Protein AF-0000000081141918 (afdb_homodimer)

Solvent-accessible surface area (backbone atoms only — not comparable to full-atom values): 59759 Å² total; per-residue (Å²): 108,83,45,79,62,62,85,77,57,73,53,46,80,46,79,45,83,46,80,61,79,83,54,56,50,58,55,48,48,56,48,43,66,62,44,47,75,68,52,72,77,63,75,73,81,81,75,82,79,74,88,78,70,80,65,90,67,73,68,79,80,66,26,31,27,37,34,27,78,41,62,68,35,50,30,47,49,44,28,39,53,57,58,69,49,47,57,41,33,30,19,14,63,61,48,66,61,84,89,44,75,39,48,14,46,56,47,10,43,55,50,18,61,67,70,68,29,84,34,58,25,52,34,66,68,61,53,40,66,41,83,70,46,49,32,34,40,38,40,53,55,38,58,51,34,56,62,59,50,48,50,30,43,77,52,55,27,19,38,40,32,40,66,45,60,34,80,41,44,69,56,38,48,52,48,54,50,51,22,57,74,64,20,29,25,62,43,59,52,62,46,43,56,46,30,63,44,46,53,53,52,55,50,62,57,49,54,52,72,68,62,90,69,82,74,72,72,83,68,79,82,68,83,74,73,77,84,71,71,72,67,78,70,67,71,62,61,75,71,72,79,63,76,26,47,54,67,41,33,34,39,37,36,35,38,38,32,56,87,80,46,54,89,35,60,60,41,20,52,86,43,44,23,12,26,53,55,69,48,33,40,55,55,48,45,58,52,45,52,55,50,50,42,45,60,59,55,70,50,49,87,70,75,57,36,86,86,77,40,78,80,76,83,68,55,66,74,72,67,52,60,76,45,72,43,33,44,49,36,22,31,25,55,71,49,100,42,37,15,36,40,29,40,36,38,34,42,27,31,58,49,68,78,30,47,39,34,76,80,73,58,83,72,82,70,88,63,71,85,77,54,98,79,64,77,76,76,68,81,74,68,72,62,64,57,45,37,66,78,73,74,18,106,58,85,94,67,86,77,67,53,81,75,66,66,42,34,43,34,42,38,38,21,26,36,60,20,47,46,66,23,31,33,34,42,29,15,44,15,20,37,38,35,36,37,54,48,50,68,64,41,39,38,33,38,38,37,36,26,40,84,72,36,47,67,51,34,37,36,35,41,33,37,71,74,69,92,68,72,46,70,89,70,46,79,60,52,50,80,66,42,55,51,46,38,42,42,51,33,52,52,54,43,37,30,64,73,48,30,60,27,59,70,61,83,49,71,86,49,58,64,41,40,34,50,75,50,86,80,61,36,71,58,58,55,51,45,36,38,40,52,48,40,50,41,33,46,53,52,64,44,53,119,108,83,46,81,62,63,84,75,57,73,50,47,78,46,81,45,82,46,79,61,78,82,54,57,50,59,56,48,48,55,48,42,66,64,44,48,75,69,55,72,75,65,73,72,84,78,77,82,78,73,87,78,68,82,64,89,66,73,70,77,79,67,27,30,28,39,34,26,76,40,63,68,38,49,30,47,49,44,29,39,52,56,58,68,48,47,55,42,34,29,19,14,63,61,48,67,61,85,88,44,73,40,49,14,46,54,46,11,45,53,50,19,61,66,69,68,28,84,32,61,25,52,36,67,68,59,52,40,66,42,84,72,45,47,32,34,38,39,38,54,56,41,58,50,33,57,62,58,51,48,50,29,43,77,52,56,27,19,38,40,30,40,66,45,63,35,79,40,44,69,54,38,49,52,50,54,50,51,22,58,76,64,19,30,25,61,42,58,52,62,46,42,57,46,30,63,45,45,53,55,51,55,50,61,55,49,55,54,73,68,61,92,69,82,73,72,72,82,67,78,82,69,83,74,72,77,82,71,70,72,67,79,70,66,71,62,60,74,70,72,79,63,77,26,47,56,66,42,34,35,39,35,36,34,40,37,32,56,87,80,47,55,88,35,62,58,41,20,53,84,42,46,24,12,27,53,56,69,48,34,39,55,56,48,46,56,52,45,53,55,51,49,42,47,60,59,53,70,52,50,85,69,74,50,41,86,86,78,38,77,80,75,84,69,54,67,74,72,67,51,60,76,44,74,43,34,44,49,36,20,31,22,55,71,49,98,43,37,16,37,40,28,38,36,36,34,41,26,31,59,50,67,77,32,55,31,32,68,81,68,55,75,71,84,70,87,64,71,84,76,55,96,80,60,79,76,75,68,81,75,63,68,58,58,56,37,63,66,82,90,75,82,83,61,90,92,68,82,81,80,79,83,73,68,67,43,32,43,34,42,37,37,21,26,36,60,19,46,48,66,22,31,34,34,42,29,14,44,16,20,36,38,36,38,36,53,48,50,69,64,40,39,38,34,36,37,37,36,26,41,85,70,35,47,67,51,32,36,38,34,42,33,38,70,75,67,92,67,71,45,68,90,72,47,79,60,52,50,80,68,40,55,52,46,38,42,42,49,34,51,52,53,44,38,31,64,74,48,29,60,28,58,70,60,84,49,71,87,50,57,64,41,39,35,50,73,49,86,79,61,35,71,58,58,54,52,45,35,37,41,52,46,39,49,40,33,47,53,54,65,44,54,120

InterPro domains:
  IPR000683 Gfo/Idh/MocA-like oxidoreductase, N-terminal [PF01408] (62-190)
  IPR036291 NAD(P)-binding domain superfamily [SSF51735] (59-203)
  IPR050984 Gfo/Idh/MocA domain-containing protein [PTHR22604] (50-540)

Nearest PDB structures (foldseek):
  2o48-assembly1_X  TM=8.961E-01  e=2.934E-25  Macaca fascicularis
  5yaq-assembly1_D  TM=7.756E-01  e=8.238E-17  Paracoccus laeviglucosivorans
  6a3j-assembly1_D  TM=7.265E-01  e=1.240E-17  Pseudarthrobacter phenanthrenivorans Sphe3
  6a3f-assembly1_B-2  TM=7.099E-01  e=6.183E-17  Pseudarthrobacter phenanthrenivorans Sphe3
  4fb5-assembly1_A  TM=7.452E-01  e=1.712E-14  Rhizobium etli CFN 42

Structure (mmCIF, N/CA/C/O backbone):
data_AF-0000000081141918-model_v1
#
loop_
_entity.id
_entity.type
_entity.pdbx_description
1 polymer 'D-xylose 1-dehydrogenase (NADP(+), D-xylono-1,5-lactone-forming)'
#
loop_
_atom_site.group_PDB
_atom_site.id
_atom_site.type_symbol
_atom_site.label_atom_id
_atom_site.label_alt_id
_atom_site.label_comp_id
_atom_site.label_asym_id
_atom_site.label_entity_id
_atom_site.label_seq_id
_atom_site.pdbx_PDB_ins_code
_atom_site.Cartn_x
_atom_site.Cartn_y
_atom_site.Cartn_z
_atom_site.occupancy
_atom_site.B_iso_or_equiv
_atom_site.auth_seq_id
_atom_site.auth_comp_id
_atom_site.auth_asym_id
_atom_site.auth_atom_id
_atom_site.pdbx_PDB_model_num
ATOM 1 N N . MET A 1 1 ? -14.523 -15.062 -9.781 1 29.41 1 MET A N 1
ATOM 2 C CA . MET A 1 1 ? -14.461 -13.789 -10.5 1 29.41 1 MET A CA 1
ATOM 3 C C . MET A 1 1 ? -15.234 -13.883 -11.82 1 29.41 1 MET A C 1
ATOM 5 O O . MET A 1 1 ? -14.953 -14.742 -12.648 1 29.41 1 MET A O 1
ATOM 9 N N . ARG A 1 2 ? -16.422 -13.727 -11.805 1 32.44 2 ARG A N 1
ATOM 10 C CA . ARG A 1 2 ? -17.188 -13.828 -13.055 1 32.44 2 ARG A CA 1
ATOM 11 C C . ARG A 1 2 ? -16.516 -13.023 -14.164 1 32.44 2 ARG A C 1
ATOM 13 O O . ARG A 1 2 ? -16.203 -11.844 -13.977 1 32.44 2 ARG A O 1
A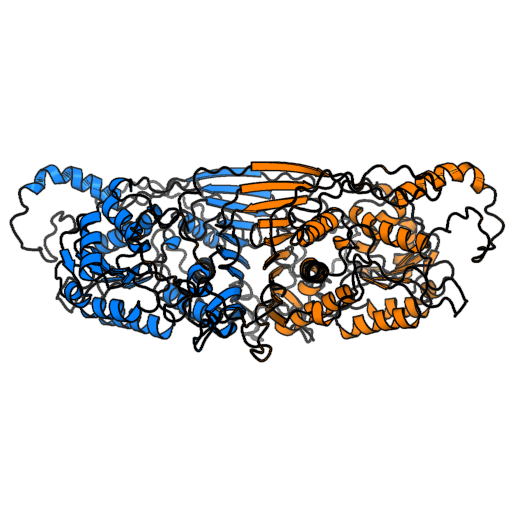TOM 20 N N . HIS A 1 3 ? -15.867 -13.672 -15.148 1 36.22 3 HIS A N 1
ATOM 21 C CA . HIS A 1 3 ? -15.195 -13.297 -16.391 1 36.22 3 HIS A CA 1
ATOM 22 C C . HIS A 1 3 ? -16.047 -12.305 -17.188 1 36.22 3 HIS A C 1
ATOM 24 O O . HIS A 1 3 ? -15.547 -11.688 -18.141 1 36.22 3 HIS A O 1
ATOM 30 N N . ASP A 1 4 ? -17.266 -12.422 -17.188 1 35 4 ASP A N 1
ATOM 31 C CA . ASP A 1 4 ? -18.031 -11.773 -18.25 1 35 4 ASP A CA 1
ATOM 32 C C . ASP A 1 4 ? -17.703 -10.289 -18.328 1 35 4 ASP A C 1
ATOM 34 O O . ASP A 1 4 ? -17.953 -9.641 -19.344 1 35 4 ASP A O 1
ATOM 38 N N . ILE A 1 5 ? -17.438 -9.664 -17.188 1 36.75 5 ILE A N 1
ATOM 39 C CA . ILE A 1 5 ? -17.703 -8.227 -17.188 1 36.75 5 ILE A CA 1
ATOM 40 C C . ILE A 1 5 ? -16.453 -7.469 -17.609 1 36.75 5 ILE A C 1
ATOM 42 O O . ILE A 1 5 ? -16.469 -6.246 -17.75 1 36.75 5 ILE A O 1
ATOM 46 N N . VAL A 1 6 ? -15.32 -8.109 -17.672 1 40.38 6 VAL A N 1
ATOM 47 C CA . VAL A 1 6 ? -14.164 -7.227 -17.688 1 40.38 6 VAL A CA 1
ATOM 48 C C . VAL A 1 6 ? -13.953 -6.68 -19.094 1 40.38 6 VAL A C 1
ATOM 50 O O . VAL A 1 6 ? -13.539 -5.531 -19.266 1 40.38 6 VAL A O 1
ATOM 53 N N . GLU A 1 7 ? -14.086 -7.582 -20.188 1 43.84 7 GLU A N 1
ATOM 54 C CA . GLU A 1 7 ? -13.367 -7.148 -21.375 1 43.84 7 GLU A CA 1
ATOM 55 C C . GLU A 1 7 ? -14.008 -5.906 -22 1 43.84 7 GLU A C 1
ATOM 57 O O . GLU A 1 7 ? -13.328 -5.105 -22.641 1 43.84 7 GLU A O 1
ATOM 62 N N . HIS A 1 8 ? -15.422 -5.859 -21.938 1 45.62 8 HIS A N 1
ATOM 63 C CA . HIS A 1 8 ? -15.945 -4.867 -22.859 1 45.62 8 HIS A CA 1
ATOM 64 C C . HIS A 1 8 ? -16.453 -3.629 -22.125 1 45.62 8 HIS A C 1
ATOM 66 O O . HIS A 1 8 ? -17.016 -2.725 -22.75 1 45.62 8 HIS A O 1
ATOM 72 N N . PHE A 1 9 ? -16.312 -3.686 -20.953 1 51.22 9 PHE A N 1
ATOM 73 C CA . PHE A 1 9 ? -16.906 -2.518 -20.312 1 51.22 9 PHE A CA 1
ATOM 74 C C . PHE A 1 9 ? -15.883 -1.405 -20.141 1 51.22 9 PHE A C 1
ATOM 76 O O . PHE A 1 9 ? -14.82 -1.619 -19.547 1 51.22 9 PHE A O 1
ATOM 83 N N . LYS A 1 10 ? -16.094 -0.409 -21 1 70.5 10 LYS A N 1
ATOM 84 C CA . LYS A 1 10 ? -15.305 0.795 -20.766 1 70.5 10 LYS A CA 1
ATOM 85 C C . LYS A 1 10 ? -15.938 1.669 -19.688 1 70.5 10 LYS A C 1
ATOM 87 O O . LYS A 1 10 ? -17.078 2.092 -19.828 1 70.5 10 LYS A O 1
ATOM 92 N N . PRO A 1 11 ? -15.258 1.802 -18.688 1 75.75 11 PRO A N 1
ATOM 93 C CA . PRO A 1 11 ? -15.828 2.656 -17.641 1 75.75 11 PRO A CA 1
ATOM 94 C C . PRO A 1 11 ? -16.109 4.078 -18.125 1 75.75 11 PRO A C 1
ATOM 96 O O . PRO A 1 11 ? -15.391 4.586 -18.984 1 75.75 11 PRO A O 1
ATOM 99 N N . GLU A 1 12 ? -17.25 4.715 -17.641 1 76.31 12 GLU A N 1
ATOM 100 C CA . GLU A 1 12 ? -17.5 6.129 -17.906 1 76.31 12 GLU A CA 1
ATOM 101 C C . GLU A 1 12 ? -16.453 7.008 -17.219 1 76.31 12 GLU A C 1
ATOM 103 O O . GLU A 1 12 ? -16.047 6.738 -16.094 1 76.31 12 GLU A O 1
ATOM 108 N N . LYS A 1 13 ? -15.992 7.934 -18.016 1 77.5 13 LYS A N 1
ATOM 109 C CA . LYS A 1 13 ? -15.023 8.875 -17.469 1 77.5 13 LYS A CA 1
ATOM 110 C C . LYS A 1 13 ? -15.617 10.281 -17.375 1 77.5 13 LYS A C 1
ATOM 112 O O . LYS A 1 13 ? -16.172 10.789 -18.344 1 77.5 13 LYS A O 1
ATOM 117 N N . HIS A 1 14 ? -15.609 10.883 -16.047 1 73.25 14 HIS A N 1
ATOM 118 C CA . HIS A 1 14 ? -16.094 12.234 -15.805 1 73.25 14 HIS A CA 1
ATOM 119 C C . HIS A 1 14 ? -15.008 13.086 -15.141 1 73.25 14 HIS A C 1
ATOM 121 O O . HIS A 1 14 ? -14.164 12.57 -14.406 1 73.25 14 HIS A O 1
ATOM 127 N N . THR A 1 15 ? -14.891 14.352 -15.555 1 75.25 15 THR A N 1
ATOM 128 C CA . THR A 1 15 ? -14.016 15.32 -14.906 1 75.25 15 THR A CA 1
ATOM 129 C C . THR A 1 15 ? -14.812 16.5 -14.375 1 75.25 15 THR A C 1
ATOM 131 O O . THR A 1 15 ? -15.656 17.062 -15.086 1 75.25 15 THR A O 1
ATOM 134 N N . ILE A 1 16 ? -14.656 16.812 -13.086 1 69.31 16 ILE A N 1
ATOM 135 C CA . ILE A 1 16 ? -15.336 17.953 -12.461 1 69.31 16 ILE A CA 1
ATOM 136 C C . ILE A 1 16 ? -14.305 18.891 -11.844 1 69.31 16 ILE A C 1
ATOM 138 O O . ILE A 1 16 ? -13.406 18.438 -11.109 1 69.31 16 ILE A O 1
ATOM 142 N N . VAL A 1 17 ? -14.336 20.094 -12.25 1 68.31 17 VAL A N 1
ATOM 143 C CA . VAL A 1 17 ? -13.547 21.141 -11.609 1 68.31 17 VAL A CA 1
ATOM 144 C C . VAL A 1 17 ? -14.438 21.969 -10.688 1 68.31 17 VAL A C 1
ATOM 146 O O . VAL A 1 17 ? -15.398 22.594 -11.141 1 68.31 17 VAL A O 1
ATOM 149 N N . LEU A 1 18 ? -14.102 21.906 -9.383 1 70 18 LEU A N 1
ATOM 150 C CA . LEU A 1 18 ? -14.93 22.562 -8.375 1 70 18 LEU A CA 1
ATOM 151 C C . LEU A 1 18 ? -14.281 23.844 -7.891 1 70 18 LEU A C 1
ATOM 153 O O . LEU A 1 18 ? -13.047 23.969 -7.871 1 70 18 LEU A O 1
ATOM 157 N N . SER A 1 19 ? -15.055 24.797 -7.641 1 70 19 SER A N 1
ATOM 158 C CA . SER A 1 19 ? -14.562 26.031 -7.027 1 70 19 SER A CA 1
ATOM 159 C C . SER A 1 19 ? -14.562 25.938 -5.508 1 70 19 SER A C 1
ATOM 161 O O . SER A 1 19 ? -15.531 25.453 -4.91 1 70 19 SER A O 1
ATOM 163 N N . PRO A 1 20 ? -13.398 26.344 -4.93 1 73 20 PRO A N 1
ATOM 164 C CA . PRO A 1 20 ? -13.398 26.328 -3.465 1 73 20 PRO A CA 1
ATOM 165 C C . PRO A 1 20 ? -14.367 27.359 -2.871 1 73 20 PRO A C 1
ATOM 167 O O . PRO A 1 20 ? -14.734 28.328 -3.541 1 73 20 PRO A O 1
ATOM 170 N N . PRO A 1 21 ? -14.82 27.047 -1.649 1 66.12 21 PRO A N 1
ATOM 171 C CA . PRO A 1 21 ? -15.609 28.094 -0.985 1 66.12 21 PRO A CA 1
ATOM 172 C C . PRO A 1 21 ? -14.82 29.375 -0.789 1 66.12 21 PRO A C 1
ATOM 174 O O . PRO A 1 21 ? -13.586 29.359 -0.702 1 66.12 21 PRO A O 1
ATOM 177 N N . PRO A 1 22 ? -15.586 30.469 -0.824 1 68.69 22 PRO A N 1
ATOM 178 C CA . PRO A 1 22 ? -14.883 31.734 -0.599 1 68.69 22 PRO A CA 1
ATOM 179 C C . PRO A 1 22 ? -14.164 31.781 0.75 1 68.69 22 PRO A C 1
ATOM 181 O O . PRO A 1 22 ? -14.672 31.25 1.74 1 68.69 22 PRO A O 1
ATOM 184 N N . LEU A 1 23 ? -13.055 32.406 0.725 1 78 23 LEU A N 1
ATOM 185 C CA . LEU A 1 23 ? -12.281 32.562 1.951 1 78 23 LEU A CA 1
ATOM 186 C C . LEU A 1 23 ? -12.836 33.719 2.791 1 78 23 LEU A C 1
ATOM 188 O O . LEU A 1 23 ? -13.273 34.75 2.248 1 78 23 LEU A O 1
ATOM 192 N N . TYR A 1 24 ? -12.859 33.5 4.066 1 76.88 24 TYR A N 1
ATOM 193 C CA . TYR A 1 24 ? -13.258 34.531 5 1 76.88 24 TYR A CA 1
ATOM 194 C C . TYR A 1 24 ? -12.43 35.812 4.797 1 76.88 24 TYR A C 1
ATOM 196 O O . TYR A 1 24 ? -12.961 36.906 4.781 1 76.88 24 TYR A O 1
ATOM 204 N N . MET A 1 25 ? -11.219 35.719 4.523 1 70.75 25 MET A N 1
ATOM 205 C CA . MET A 1 25 ? -10.297 36.844 4.438 1 70.75 25 MET A CA 1
ATOM 206 C C . MET A 1 25 ? -10.586 37.688 3.195 1 70.75 25 MET A C 1
ATOM 208 O O . MET A 1 25 ? -10.273 38.875 3.158 1 70.75 25 MET A O 1
ATOM 212 N N . ASP A 1 26 ? -11.078 36.969 2.211 1 67.12 26 ASP A N 1
ATOM 213 C CA . ASP A 1 26 ? -11.453 37.719 1.013 1 67.12 26 ASP A CA 1
ATOM 214 C C . ASP A 1 26 ? -12.602 38.656 1.297 1 67.12 26 ASP A C 1
ATOM 216 O O . ASP A 1 26 ? -12.633 39.781 0.779 1 67.12 26 ASP A O 1
ATOM 220 N N . SER A 1 27 ? -13.477 38.188 2.127 1 61.81 27 SER A N 1
ATOM 221 C CA . SER A 1 27 ? -14.633 39 2.471 1 61.81 27 SER A CA 1
ATOM 222 C C . SER A 1 27 ? -14.25 40.156 3.385 1 61.81 27 SER A C 1
ATOM 224 O O . SER A 1 27 ? -14.812 41.25 3.283 1 61.81 27 SER A O 1
ATOM 226 N N . ARG A 1 28 ? -13.25 39.875 4.16 1 55.34 28 ARG A N 1
ATOM 227 C CA . ARG A 1 28 ? -12.758 40.906 5.066 1 55.34 28 ARG A CA 1
ATOM 228 C C . ARG A 1 28 ? -12.062 42.031 4.297 1 55.34 28 ARG A C 1
ATOM 230 O O . ARG A 1 28 ? -12.25 43.219 4.605 1 55.34 28 ARG A O 1
ATOM 237 N N . ASN A 1 29 ? -11.32 41.562 3.299 1 54.31 29 ASN A N 1
ATOM 238 C CA . ASN A 1 29 ? -10.562 42.562 2.518 1 54.31 29 ASN A CA 1
ATOM 239 C C . ASN A 1 29 ? -11.484 43.406 1.668 1 54.31 29 ASN A C 1
ATOM 241 O O . ASN A 1 29 ? -11.172 44.594 1.398 1 54.31 29 ASN A O 1
ATOM 245 N N . ASP A 1 30 ? -12.547 42.781 1.285 1 49.66 30 ASP A N 1
ATOM 246 C CA . ASP A 1 30 ? -13.523 43.594 0.554 1 49.66 30 ASP A CA 1
ATOM 247 C C . ASP A 1 30 ? -14.164 44.625 1.459 1 49.66 30 ASP A C 1
ATOM 249 O O . ASP A 1 30 ? -14.398 45.781 1.034 1 49.66 30 ASP A O 1
ATOM 253 N N . ILE A 1 31 ? -14.328 44.312 2.732 1 41.25 31 ILE A N 1
ATOM 254 C CA . ILE A 1 31 ? -14.914 45.25 3.668 1 41.25 31 ILE A CA 1
ATOM 255 C C . ILE A 1 31 ? -13.891 46.312 4.031 1 41.25 31 ILE A C 1
ATOM 257 O O . ILE A 1 31 ? -14.219 47.5 4.09 1 41.25 31 ILE A O 1
ATOM 261 N N . ASP A 1 32 ? -12.617 45.875 4.23 1 41.69 32 ASP A N 1
ATOM 262 C CA . ASP A 1 32 ? -11.586 46.812 4.645 1 41.69 32 ASP A CA 1
ATOM 263 C C . ASP A 1 32 ? -11.258 47.812 3.521 1 41.69 32 ASP A C 1
ATOM 265 O O . ASP A 1 32 ? -10.992 48.969 3.777 1 41.69 32 ASP A O 1
ATOM 269 N N . ARG A 1 33 ? -11.242 47.406 2.221 1 36.5 33 ARG A N 1
ATOM 270 C CA . ARG A 1 33 ? -11.039 48.344 1.119 1 36.5 33 ARG A CA 1
ATOM 271 C C . ARG A 1 33 ? -12.18 49.344 1.038 1 36.5 33 ARG A C 1
ATOM 273 O O . ARG A 1 33 ? -12.008 50.469 0.54 1 36.5 33 ARG A O 1
ATOM 280 N N . ARG A 1 34 ? -13.25 48.688 1.498 1 37.53 34 ARG A N 1
ATOM 281 C CA . ARG A 1 34 ? -14.344 49.656 1.445 1 37.53 34 ARG A CA 1
ATOM 282 C C . ARG A 1 34 ? -14.25 50.656 2.6 1 37.53 34 ARG A C 1
ATOM 284 O O . ARG A 1 34 ? -14.617 51.812 2.451 1 37.53 34 ARG A O 1
ATOM 291 N N . THR A 1 35 ? -13.875 50.062 3.684 1 32.94 35 THR A N 1
ATOM 292 C CA . THR A 1 35 ? -13.875 50.906 4.875 1 32.94 35 THR A CA 1
ATOM 293 C C . THR A 1 35 ? -12.531 51.594 5.047 1 32.94 35 THR A C 1
ATOM 295 O O . THR A 1 35 ? -12.375 52.438 5.926 1 32.94 35 THR A O 1
ATOM 298 N N . PHE A 1 36 ? -11.453 51.094 4.441 1 32.62 36 PHE A N 1
ATOM 299 C CA . PHE A 1 36 ? -10.18 51.781 4.652 1 32.62 36 PHE A CA 1
ATOM 300 C C . PHE A 1 36 ? -10.227 53.188 4.117 1 32.62 36 PHE A C 1
ATOM 302 O O . PHE A 1 36 ? -9.367 54 4.441 1 32.62 36 PHE A O 1
ATOM 309 N N . ASN A 1 37 ? -11 53.469 3.182 1 31.73 37 ASN A N 1
ATOM 310 C CA . ASN A 1 37 ? -10.922 54.875 2.854 1 31.73 37 ASN A CA 1
ATOM 311 C C . ASN A 1 37 ? -11.305 55.75 4.047 1 31.73 37 ASN A C 1
ATOM 313 O O . ASN A 1 37 ? -10.953 56.938 4.094 1 31.73 37 ASN A O 1
ATOM 317 N N . LEU A 1 38 ? -12.297 55.281 4.82 1 29.02 38 LEU A N 1
ATOM 318 C CA . LEU A 1 38 ? -12.734 56.219 5.832 1 29.02 38 LEU A CA 1
ATOM 319 C C . LEU A 1 38 ? -11.805 56.219 7.039 1 29.02 38 LEU A C 1
ATOM 321 O O . LEU A 1 38 ? -11.516 57.281 7.617 1 29.02 38 LEU A O 1
ATOM 325 N N . ARG A 1 39 ? -11.336 54.969 7.602 1 32.28 39 ARG A N 1
ATOM 326 C CA . ARG A 1 39 ? -10.805 54.969 8.961 1 32.28 39 ARG A CA 1
ATOM 327 C C . ARG A 1 39 ? -9.305 55.219 8.969 1 32.28 39 ARG A C 1
ATOM 329 O O . ARG A 1 39 ? -8.664 55.188 10.023 1 32.28 39 ARG A O 1
ATOM 336 N N . ALA A 1 40 ? -8.516 55.375 7.91 1 30.3 40 ALA A N 1
ATOM 337 C CA . ALA A 1 40 ? -7.102 55.688 8.102 1 30.3 40 ALA A CA 1
ATOM 338 C C . ALA A 1 40 ? -6.93 56.906 9.016 1 30.3 40 ALA A C 1
ATOM 340 O O . ALA A 1 40 ? -5.824 57.156 9.492 1 30.3 40 ALA A O 1
ATOM 341 N N . SER A 1 41 ? -7.918 57.781 9.016 1 28.2 41 SER A N 1
ATOM 342 C CA . SER A 1 41 ? -7.688 59.031 9.758 1 28.2 41 SER A CA 1
ATOM 343 C C . SER A 1 41 ? -7.684 58.75 11.266 1 28.2 41 SER A C 1
ATOM 345 O O . SER A 1 41 ? -7.141 59.562 12.031 1 28.2 41 SER A O 1
ATOM 347 N N . LEU A 1 42 ? -8.617 57.844 11.812 1 28.86 42 LEU A N 1
ATOM 348 C CA . LEU A 1 42 ? -8.836 57.844 13.258 1 28.86 42 LEU A CA 1
ATOM 349 C C . LEU A 1 42 ? -7.836 56.969 13.969 1 28.86 42 LEU A C 1
ATOM 351 O O . LEU A 1 42 ? -8.07 56.531 15.102 1 28.86 42 LEU A O 1
ATOM 355 N N . LEU A 1 43 ? -6.695 56.531 13.461 1 31.09 43 LEU A N 1
ATOM 356 C CA . LEU A 1 43 ? -5.711 55.656 14.094 1 31.09 43 LEU A CA 1
ATOM 357 C C . LEU A 1 43 ? -5.293 56.188 15.453 1 31.09 43 LEU A C 1
ATOM 359 O O . LEU A 1 43 ? -4.426 55.625 16.109 1 31.09 43 LEU A O 1
ATOM 363 N N . GLY A 1 44 ? -5.586 57.438 15.812 1 27.47 44 GLY A N 1
ATOM 364 C CA . GLY A 1 44 ? -4.957 57.906 17.031 1 27.47 44 GLY A CA 1
ATOM 365 C C . GLY A 1 44 ? -5.453 57.188 18.266 1 27.47 44 GLY A C 1
ATOM 366 O O . GLY A 1 44 ? -4.738 57.094 19.281 1 27.47 44 GLY A O 1
ATOM 367 N N . LEU A 1 45 ? -6.855 57.094 18.578 1 28.61 45 LEU A N 1
ATOM 368 C CA . LEU A 1 45 ? -7.273 56.938 19.969 1 28.61 45 LEU A CA 1
ATOM 369 C C . LEU A 1 45 ? -7.246 55.438 20.344 1 28.61 45 LEU A C 1
ATOM 371 O O . LEU A 1 45 ? -7.715 54.594 19.594 1 28.61 45 LEU A O 1
ATOM 375 N N . GLY A 1 46 ? -6.379 54.781 21.312 1 30.3 46 GLY A N 1
ATOM 376 C CA . GLY A 1 46 ? -5.891 53.594 22.016 1 30.3 46 GLY A CA 1
ATOM 377 C C . GLY A 1 46 ? -7 52.688 22.516 1 30.3 46 GLY A C 1
ATOM 378 O O . GLY A 1 46 ? -6.738 51.688 23.172 1 30.3 46 GLY A O 1
ATOM 379 N N . ARG A 1 47 ? -8.273 53.094 22.859 1 30.41 47 ARG A N 1
ATOM 380 C CA . ARG A 1 47 ? -9.039 52.281 23.797 1 30.41 47 ARG A CA 1
ATOM 381 C C . ARG A 1 47 ? -9.68 51.094 23.094 1 30.41 47 ARG A C 1
ATOM 383 O O . ARG A 1 47 ? -10.469 51.25 22.156 1 30.41 47 ARG A O 1
ATOM 390 N N . ARG A 1 48 ? -9.016 49.906 23.016 1 34.88 48 ARG A N 1
ATOM 391 C CA . ARG A 1 48 ? -9.609 48.625 22.641 1 34.88 48 ARG A CA 1
ATOM 392 C C . ARG A 1 48 ? -10.945 48.406 23.344 1 34.88 48 ARG A C 1
ATOM 394 O O . ARG A 1 48 ? -11.031 48.438 24.562 1 34.88 48 ARG A O 1
ATOM 401 N N . HIS A 1 49 ? -12.086 48.938 22.812 1 32.03 49 HIS A N 1
ATOM 402 C CA . HIS A 1 49 ? -13.438 48.844 23.359 1 32.03 49 HIS A CA 1
ATOM 403 C C . HIS A 1 49 ? -13.805 47.406 23.703 1 32.03 49 HIS A C 1
ATOM 405 O O . HIS A 1 49 ? -13.5 46.5 22.953 1 32.03 49 HIS A O 1
ATOM 411 N N . ARG A 1 50 ? -14.156 47.094 24.953 1 31.8 50 ARG A N 1
ATOM 412 C CA . ARG A 1 50 ? -14.781 45.969 25.672 1 31.8 50 ARG A CA 1
ATOM 413 C C . ARG A 1 50 ? -16.062 45.531 24.969 1 31.8 50 ARG A C 1
ATOM 415 O O . ARG A 1 50 ? -16.641 46.281 24.188 1 31.8 50 ARG A O 1
ATOM 422 N N . HIS A 1 51 ? -16.891 44.5 25.469 1 33.16 51 HIS A N 1
ATOM 423 C CA . HIS A 1 51 ? -18 43.656 25.062 1 33.16 51 HIS A CA 1
ATOM 424 C C . HIS A 1 51 ? -19.172 44.469 24.562 1 33.16 51 HIS A C 1
ATOM 426 O O . HIS A 1 51 ? -20.047 43.969 23.859 1 33.16 51 HIS A O 1
ATOM 432 N N . GLY A 1 52 ? -19.781 45.469 25.328 1 31.06 52 GLY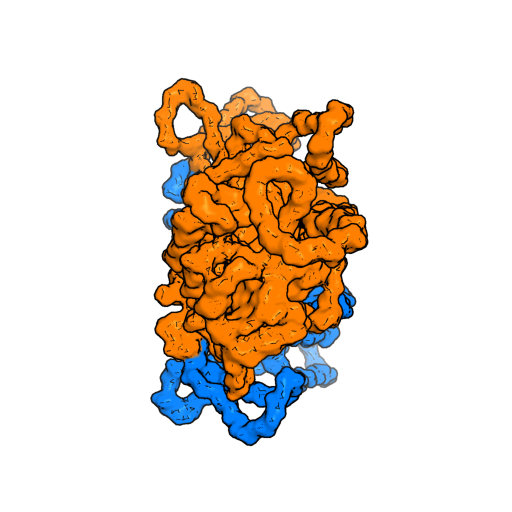 A N 1
ATOM 433 C CA . GLY A 1 52 ? -21.172 45.844 25.219 1 31.06 52 GLY A CA 1
ATOM 434 C C . GLY A 1 52 ? -21.5 46.531 23.906 1 31.06 52 GLY A C 1
ATOM 435 O O . GLY A 1 52 ? -22.656 46.938 23.672 1 31.06 52 GLY A O 1
ATOM 436 N N . ASP A 1 53 ? -20.703 47.438 23.406 1 32.38 53 ASP A N 1
ATOM 437 C CA . ASP A 1 53 ? -21.328 48.344 22.422 1 32.38 53 ASP A CA 1
ATOM 438 C C . ASP A 1 53 ? -21.594 47.625 21.109 1 32.38 53 ASP A C 1
ATOM 440 O O . ASP A 1 53 ? -20.75 46.844 20.625 1 32.38 53 ASP A O 1
ATOM 444 N N . THR A 1 54 ? -22.906 47.375 20.734 1 34.81 54 THR A N 1
ATOM 445 C CA . THR A 1 54 ? -23.578 46.875 19.547 1 34.81 54 THR A CA 1
ATOM 446 C C . THR A 1 54 ? -22.828 47.281 18.281 1 34.81 54 THR A C 1
ATOM 448 O O . THR A 1 54 ? -23.328 47.062 17.172 1 34.81 54 THR A O 1
ATOM 451 N N . ASN A 1 55 ? -22.125 48.469 18.312 1 34.22 55 ASN A N 1
ATOM 452 C CA . ASN A 1 55 ? -21.766 49 17 1 34.22 55 ASN A CA 1
ATOM 453 C C . ASN A 1 55 ? -21 47.938 16.188 1 34.22 55 ASN A C 1
ATOM 455 O O . ASN A 1 55 ? -20.422 47 16.75 1 34.22 55 ASN A O 1
ATOM 459 N N . ASN A 1 56 ? -21.188 47.969 14.789 1 38.47 56 ASN A N 1
ATOM 460 C CA . ASN A 1 56 ? -20.594 47.281 13.648 1 38.47 56 ASN A CA 1
ATOM 461 C C . ASN A 1 56 ? -19.094 47.031 13.844 1 38.47 56 ASN A C 1
ATOM 463 O O . ASN A 1 56 ? -18.281 47.625 13.141 1 38.47 56 ASN A O 1
ATOM 467 N N . ASP A 1 57 ? -18.484 47.031 15 1 40 57 ASP A N 1
ATOM 468 C CA . ASP A 1 57 ? -17.047 47.062 15.25 1 40 57 ASP A CA 1
ATOM 469 C C . ASP A 1 57 ? -16.344 45.906 14.578 1 40 57 ASP A C 1
ATOM 471 O O . ASP A 1 57 ? -16.703 44.75 14.805 1 40 57 ASP A O 1
ATOM 475 N N . ILE A 1 58 ? -15.914 46.156 13.352 1 47 58 ILE A N 1
ATOM 476 C CA . ILE A 1 58 ? -15.016 45.219 12.664 1 47 58 ILE A CA 1
ATOM 477 C C . ILE A 1 58 ? -14.023 44.625 13.664 1 47 58 ILE A C 1
ATOM 479 O O . ILE A 1 58 ? -13.336 45.375 14.375 1 47 58 ILE A O 1
ATOM 483 N N . PRO A 1 59 ? -14.195 43.406 14.039 1 58.16 59 PRO A N 1
ATOM 484 C CA . PRO A 1 59 ? -13.25 42.781 14.961 1 58.16 59 PRO A CA 1
ATOM 485 C C . PRO A 1 59 ? -11.797 43.125 14.641 1 58.16 59 PRO A C 1
ATOM 487 O O . PRO A 1 59 ? -11.453 43.312 13.477 1 58.16 59 PRO A O 1
ATOM 490 N N . ALA A 1 60 ? -10.984 43.688 15.602 1 63.56 60 ALA A N 1
ATOM 491 C CA . ALA A 1 60 ? -9.555 43.969 15.469 1 63.56 60 ALA A CA 1
ATOM 492 C C . ALA A 1 60 ? -8.844 42.781 14.812 1 63.56 60 ALA A C 1
ATOM 494 O O . ALA A 1 60 ? -9.219 41.625 15.016 1 63.56 60 ALA A O 1
ATOM 495 N N . PRO A 1 61 ? -7.961 43.156 13.859 1 81.75 61 PRO A N 1
ATOM 496 C CA . PRO A 1 61 ? -7.207 42.094 13.188 1 81.75 61 PRO A CA 1
ATOM 497 C C . PRO A 1 61 ? -6.418 41.219 14.164 1 81.75 61 PRO A C 1
ATOM 499 O O . PRO A 1 61 ? -5.91 41.719 15.164 1 81.75 61 PRO A O 1
ATOM 502 N N . LEU A 1 62 ? -6.43 39.938 13.984 1 93 62 LEU A N 1
ATOM 503 C CA . LEU A 1 62 ? -5.613 39 14.734 1 93 62 LEU A CA 1
ATOM 504 C C . LEU A 1 62 ? -4.129 39.281 14.547 1 93 62 LEU A C 1
ATOM 506 O O . LEU A 1 62 ? -3.67 39.469 13.414 1 93 62 LEU A O 1
ATOM 510 N N . ARG A 1 63 ? -3.369 39.5 15.648 1 96.56 63 ARG A N 1
ATOM 511 C CA . ARG A 1 63 ? -1.947 39.844 15.578 1 96.56 63 ARG A CA 1
ATOM 512 C C . ARG A 1 63 ? -1.093 38.594 15.719 1 96.56 63 ARG A C 1
ATOM 514 O O . ARG A 1 63 ? -0.951 38.031 16.812 1 96.56 63 ARG A O 1
ATOM 521 N N . TRP A 1 64 ? -0.489 38.125 14.562 1 98.25 64 TRP A N 1
ATOM 522 C CA . TRP A 1 64 ? 0.321 36.906 14.484 1 98.25 64 TRP A CA 1
ATOM 523 C C . TRP A 1 64 ? 1.771 37.219 14.859 1 98.25 64 TRP A C 1
ATOM 525 O O . TRP A 1 64 ? 2.287 38.281 14.57 1 98.25 64 TRP A O 1
ATOM 535 N N . ALA A 1 65 ? 2.451 36.25 15.469 1 98.69 65 ALA A N 1
ATOM 536 C CA . ALA A 1 65 ? 3.902 36.25 15.625 1 98.69 65 ALA A CA 1
ATOM 537 C C . ALA A 1 65 ? 4.484 34.906 15.141 1 98.69 65 ALA A C 1
ATOM 539 O O . ALA A 1 65 ? 3.777 33.906 15.078 1 98.69 65 ALA A O 1
ATOM 540 N N . ILE A 1 66 ? 5.758 34.938 14.742 1 98.31 66 ILE A N 1
ATOM 541 C CA . ILE A 1 66 ? 6.453 33.781 14.203 1 98.31 66 ILE A CA 1
ATOM 542 C C . ILE A 1 66 ? 7.578 33.375 15.141 1 98.31 66 ILE A C 1
ATOM 544 O O . ILE A 1 66 ? 8.406 34.188 15.539 1 98.31 66 ILE A O 1
ATOM 548 N N . LEU A 1 67 ? 7.516 32.156 15.523 1 96.81 67 LEU A N 1
ATOM 549 C CA . LEU A 1 67 ? 8.602 31.594 16.328 1 96.81 67 LEU A CA 1
ATOM 550 C C . LEU A 1 67 ? 9.391 30.562 15.516 1 96.81 67 LEU A C 1
ATOM 552 O O . LEU A 1 67 ? 8.938 29.422 15.336 1 96.81 67 LEU A O 1
ATOM 556 N N . GLY A 1 68 ? 10.594 30.812 15.203 1 92.75 68 GLY A N 1
ATOM 557 C CA . GLY A 1 68 ? 11.398 30.016 14.305 1 92.75 68 GLY A CA 1
ATOM 558 C C . GLY A 1 68 ? 11.406 30.531 12.875 1 92.75 68 GLY A C 1
ATOM 559 O O . GLY A 1 68 ? 10.367 30.562 12.219 1 92.75 68 GLY A O 1
ATOM 560 N N . ALA A 1 69 ? 12.602 30.906 12.391 1 91.5 69 ALA A N 1
ATOM 561 C CA . ALA A 1 69 ? 12.727 31.547 11.086 1 91.5 69 ALA A CA 1
ATOM 562 C C . ALA A 1 69 ? 13.289 30.594 10.047 1 91.5 69 ALA A C 1
ATOM 564 O O . ALA A 1 69 ? 14.273 30.891 9.367 1 91.5 69 ALA A O 1
ATOM 565 N N . GLY A 1 70 ? 12.547 29.438 9.914 1 89.19 70 GLY A N 1
ATOM 566 C CA . GLY A 1 70 ? 12.992 28.438 8.961 1 89.19 70 GLY A CA 1
ATOM 567 C C . GLY A 1 70 ? 12.211 28.469 7.66 1 89.19 70 GLY A C 1
ATOM 568 O O . GLY A 1 70 ? 11.5 29.438 7.379 1 89.19 70 GLY A O 1
ATOM 569 N N . ARG A 1 71 ? 12.398 27.469 6.859 1 88.56 71 ARG A N 1
ATOM 570 C CA . ARG A 1 71 ? 11.836 27.406 5.52 1 88.56 71 ARG A CA 1
ATOM 571 C C . ARG A 1 71 ? 10.312 27.328 5.57 1 88.56 71 ARG A C 1
ATOM 573 O O . ARG A 1 71 ? 9.625 28 4.793 1 88.56 71 ARG A O 1
ATOM 580 N N . ILE A 1 72 ? 9.852 26.516 6.48 1 92.75 72 ILE A N 1
ATOM 581 C CA . ILE A 1 72 ? 8.398 26.359 6.559 1 92.75 72 ILE A CA 1
ATOM 582 C C . ILE A 1 72 ? 7.781 27.656 7.09 1 92.75 72 ILE A C 1
ATOM 584 O O . ILE A 1 72 ? 6.684 28.047 6.68 1 92.75 72 ILE A O 1
ATOM 588 N N . ALA A 1 73 ? 8.453 28.297 8.023 1 96 73 ALA A N 1
ATOM 589 C CA . ALA A 1 73 ? 8 29.578 8.539 1 96 73 ALA A CA 1
ATOM 590 C C . ALA A 1 73 ? 7.957 30.625 7.426 1 96 73 ALA A C 1
ATOM 592 O O . ALA A 1 73 ? 7.051 31.469 7.395 1 96 73 ALA A O 1
ATOM 593 N N . HIS A 1 74 ? 8.977 30.547 6.547 1 95.25 74 HIS A N 1
ATOM 594 C CA . HIS A 1 74 ? 8.992 31.453 5.398 1 95.25 74 HIS A CA 1
ATOM 595 C C . HIS A 1 74 ? 7.738 31.297 4.555 1 95.25 74 HIS A C 1
ATOM 597 O O . HIS A 1 74 ? 7.062 32.281 4.246 1 95.25 74 HIS A O 1
ATOM 603 N N . ASP A 1 75 ? 7.434 30.094 4.227 1 96 75 ASP A N 1
ATOM 604 C CA . ASP A 1 75 ? 6.277 29.828 3.373 1 96 75 ASP A CA 1
ATOM 605 C C . ASP A 1 75 ? 4.977 30.188 4.078 1 96 75 ASP A C 1
ATOM 607 O O . ASP A 1 75 ? 4.074 30.766 3.465 1 96 75 ASP A O 1
ATOM 611 N N . PHE A 1 76 ? 4.871 29.891 5.328 1 97.56 76 PHE A N 1
ATOM 612 C CA . PHE A 1 76 ? 3.684 30.203 6.109 1 97.56 76 PHE A CA 1
ATOM 613 C C . PHE A 1 76 ? 3.484 31.719 6.199 1 97.56 76 PHE A C 1
ATOM 615 O O . PHE A 1 76 ? 2.371 32.219 6.012 1 97.56 76 PHE A O 1
ATOM 622 N N . THR A 1 77 ? 4.523 32.438 6.465 1 97.81 77 THR A N 1
ATOM 623 C CA . THR A 1 77 ? 4.449 33.906 6.594 1 97.81 77 THR A CA 1
ATOM 624 C C . THR A 1 77 ? 4.129 34.562 5.25 1 97.81 77 THR A C 1
ATOM 626 O O . THR A 1 77 ? 3.416 35.562 5.199 1 97.81 77 THR A O 1
ATOM 629 N N . SER A 1 78 ? 4.676 33.938 4.188 1 96.38 78 SER A N 1
ATOM 630 C CA . SER A 1 78 ? 4.297 34.406 2.861 1 96.38 78 SER A CA 1
ATOM 631 C C . SER A 1 78 ? 2.785 34.344 2.662 1 96.38 78 SER A C 1
ATOM 633 O O . SER A 1 78 ? 2.184 35.281 2.119 1 96.38 78 SER A O 1
ATOM 635 N N . ALA A 1 79 ? 2.227 33.281 3.148 1 95.75 79 ALA A N 1
ATOM 636 C CA . ALA A 1 79 ? 0.781 33.125 3.029 1 95.75 79 ALA A CA 1
ATOM 637 C C . ALA A 1 79 ? 0.034 34.094 3.924 1 95.75 79 ALA A C 1
ATOM 639 O O . ALA A 1 79 ? -0.975 34.688 3.512 1 95.75 79 ALA A O 1
ATOM 640 N N . LEU A 1 80 ? 0.489 34.344 5.133 1 95.88 80 LEU A N 1
ATOM 641 C CA . LEU A 1 80 ? -0.118 35.312 6.062 1 95.88 80 LEU A CA 1
ATOM 642 C C . LEU A 1 80 ? -0.172 36.688 5.453 1 95.88 80 LEU A C 1
ATOM 644 O O . LEU A 1 80 ? -1.249 37.281 5.336 1 95.88 80 LEU A O 1
ATOM 648 N N . VAL A 1 81 ? 0.972 37.125 4.996 1 94.69 81 VAL A N 1
ATOM 649 C CA . VAL A 1 81 ? 1.112 38.5 4.531 1 94.69 81 VAL A CA 1
ATOM 650 C C . VAL A 1 81 ? 0.346 38.688 3.221 1 94.69 81 VAL A C 1
ATOM 652 O O . VAL A 1 81 ? -0.356 39.656 3.039 1 94.69 81 VAL A O 1
ATOM 655 N N . SER A 1 82 ? 0.454 37.688 2.375 1 90.88 82 SER A N 1
ATOM 656 C CA . SER A 1 82 ? -0.199 37.781 1.072 1 90.88 82 SER A CA 1
ATOM 657 C C . SER A 1 82 ? -1.717 37.75 1.211 1 90.88 82 SER A C 1
ATOM 659 O O . SER A 1 82 ? -2.439 38.188 0.309 1 90.88 82 SER A O 1
ATOM 661 N N . SER A 1 83 ? -2.158 37.25 2.328 1 89.56 83 SER A N 1
ATOM 662 C CA . SER A 1 83 ? -3.6 37.156 2.545 1 89.56 83 SER A CA 1
ATOM 663 C C . SER A 1 83 ? -4.109 38.344 3.344 1 89.56 83 SER A C 1
ATOM 665 O O . SER A 1 83 ? -5.281 38.375 3.734 1 89.56 83 SER A O 1
ATOM 667 N N . GLY A 1 84 ? -3.277 39.219 3.684 1 88.19 84 GLY A N 1
ATOM 668 C CA . GLY A 1 84 ? -3.678 40.438 4.348 1 88.19 84 GLY A CA 1
ATOM 669 C C . GLY A 1 84 ? -3.709 40.312 5.859 1 88.19 84 GLY A C 1
ATOM 670 O O . GLY A 1 84 ? -4.281 41.188 6.547 1 88.19 84 GLY A O 1
ATOM 671 N N . CYS A 1 85 ? -3.09 39.281 6.402 1 93 85 CYS A N 1
ATOM 672 C CA . CYS A 1 85 ? -3.033 39.125 7.848 1 93 85 CYS A CA 1
ATOM 673 C C . CYS A 1 85 ? -1.946 40 8.461 1 93 85 CYS A C 1
ATOM 675 O O . CYS A 1 85 ? -1.038 40.438 7.762 1 93 85 CYS A O 1
ATOM 677 N N . THR A 1 86 ? -2.084 40.25 9.711 1 94.5 86 THR A N 1
ATOM 678 C CA . THR A 1 86 ? -1.146 41.094 10.43 1 94.5 86 THR A CA 1
ATOM 679 C C . THR A 1 86 ? -0.111 40.281 11.18 1 94.5 86 THR A C 1
ATOM 681 O O . THR A 1 86 ? -0.465 39.438 12.016 1 94.5 86 THR A O 1
ATOM 684 N N . VAL A 1 87 ? 1.128 40.469 10.82 1 97.19 87 VAL A N 1
ATOM 685 C CA . VAL A 1 87 ? 2.238 39.844 11.539 1 97.19 87 VAL A CA 1
ATOM 686 C C . VAL A 1 87 ? 3.02 40.906 12.297 1 97.19 87 VAL A C 1
ATOM 688 O O . VAL A 1 87 ? 3.535 41.875 11.703 1 97.19 87 VAL A O 1
ATOM 691 N N . THR A 1 88 ? 3.182 40.719 13.633 1 97.75 88 THR A N 1
ATOM 692 C CA . THR A 1 88 ? 3.664 41.844 14.422 1 97.75 88 THR A CA 1
ATOM 693 C C . THR A 1 88 ? 5.051 41.562 14.992 1 97.75 88 THR A C 1
ATOM 695 O O . THR A 1 88 ? 5.762 42.469 15.406 1 97.75 88 THR A O 1
ATOM 698 N N . ALA A 1 89 ? 5.395 40.25 14.992 1 98.31 89 ALA A N 1
ATOM 699 C CA . ALA A 1 89 ? 6.664 39.938 15.656 1 98.31 89 ALA A CA 1
ATOM 700 C C . ALA A 1 89 ? 7.242 38.625 15.156 1 98.31 89 ALA A C 1
ATOM 702 O O . ALA A 1 89 ? 6.516 37.781 14.617 1 98.31 89 ALA A O 1
ATOM 703 N N . VAL A 1 90 ? 8.578 38.5 15.273 1 98.31 90 VAL A N 1
ATOM 704 C CA . VAL A 1 90 ? 9.281 37.25 14.977 1 98.31 90 VAL A CA 1
ATOM 705 C C . VAL A 1 90 ? 10.43 37.062 15.961 1 98.31 90 VAL A C 1
ATOM 707 O O . VAL A 1 90 ? 11.062 38.031 16.391 1 98.31 90 VAL A O 1
ATOM 710 N N . ALA A 1 91 ? 10.602 35.844 16.406 1 97.19 91 ALA A N 1
ATOM 711 C CA . ALA A 1 91 ? 11.773 35.438 17.188 1 97.19 91 ALA A CA 1
ATOM 712 C C . ALA A 1 91 ? 12.422 34.188 16.609 1 97.19 91 ALA A C 1
ATOM 714 O O . ALA A 1 91 ? 11.742 33.344 16.016 1 97.19 91 ALA A O 1
ATOM 715 N N . ALA A 1 92 ? 13.719 34.094 16.719 1 92.75 92 ALA A N 1
ATOM 716 C CA . ALA A 1 92 ? 14.469 32.969 16.203 1 92.75 92 ALA A CA 1
ATOM 717 C C . ALA A 1 92 ? 15.555 32.531 17.188 1 92.75 92 ALA A C 1
ATOM 719 O O . ALA A 1 92 ? 15.867 33.25 18.141 1 92.75 92 ALA A O 1
ATOM 720 N N . MET A 1 93 ? 15.953 31.344 17.016 1 85.31 93 MET A N 1
ATOM 721 C CA . MET A 1 93 ? 17.125 30.859 17.734 1 85.31 93 MET A CA 1
ATOM 722 C C . MET A 1 93 ? 18.328 30.781 16.797 1 85.31 93 MET A C 1
ATOM 724 O O . MET A 1 93 ? 18.172 30.766 15.57 1 85.31 93 MET A O 1
ATOM 728 N N . HIS A 1 94 ? 19.438 30.672 17.5 1 76.31 94 HIS A N 1
ATOM 729 C CA . HIS A 1 94 ? 20.641 30.547 16.688 1 76.31 94 HIS A CA 1
ATOM 730 C C . HIS A 1 94 ? 20.625 29.25 15.891 1 76.31 94 HIS A C 1
ATOM 732 O O . HIS A 1 94 ? 19.906 28.312 16.234 1 76.31 94 HIS A O 1
ATOM 738 N N . ASN A 1 95 ? 21.203 29.281 14.82 1 73.19 95 ASN A N 1
ATOM 739 C CA . ASN A 1 95 ? 21.328 28.125 13.953 1 73.19 95 ASN A CA 1
ATOM 740 C C . ASN A 1 95 ? 22.672 28.125 13.203 1 73.19 95 ASN A C 1
ATOM 742 O O . ASN A 1 95 ? 23.5 29.016 13.414 1 73.19 95 ASN A O 1
ATOM 746 N N . TYR A 1 96 ? 22.969 26.969 12.711 1 63.69 96 TYR A N 1
ATOM 747 C CA . TYR A 1 96 ? 24.172 26.875 11.875 1 63.69 96 TYR A CA 1
ATOM 748 C C . TYR A 1 96 ? 23.797 26.609 10.422 1 63.69 96 TYR A C 1
ATOM 750 O O . TYR A 1 96 ? 22.875 25.844 10.133 1 63.69 96 TYR A O 1
ATOM 758 N N . ASN A 1 97 ? 24.047 27.422 9.586 1 59.12 97 ASN A N 1
ATOM 759 C CA . ASN A 1 97 ? 24 27.188 8.141 1 59.12 97 ASN A CA 1
ATOM 760 C C . ASN A 1 97 ? 25.359 26.734 7.602 1 59.12 97 ASN A C 1
ATOM 762 O O . ASN A 1 97 ? 26.219 27.578 7.332 1 59.12 97 ASN A O 1
ATOM 766 N N . GLY A 1 98 ? 25.5 25.516 7.434 1 54.19 98 GLY A N 1
ATOM 767 C CA . GLY A 1 98 ? 26.859 25.031 7.203 1 54.19 98 GLY A CA 1
ATOM 768 C C . GLY A 1 98 ? 27.812 25.344 8.344 1 54.19 98 GLY A C 1
ATOM 769 O O . GLY A 1 98 ? 27.547 24.984 9.492 1 54.19 98 GLY A O 1
ATOM 770 N N . GLU A 1 99 ? 28.812 26.094 8.016 1 55.62 99 GLU A N 1
ATOM 771 C CA . GLU A 1 99 ? 29.828 26.438 9.008 1 55.62 99 GLU A CA 1
ATOM 772 C C . GLU A 1 99 ? 29.562 27.812 9.609 1 55.62 99 GLU A C 1
ATOM 774 O O . GLU A 1 99 ? 30.219 28.203 10.586 1 55.62 99 GLU A O 1
ATOM 779 N N . LYS A 1 100 ? 28.547 28.391 9.031 1 65.19 100 LYS A N 1
ATOM 780 C CA . LYS A 1 100 ? 28.328 29.766 9.484 1 65.19 100 LYS A CA 1
ATOM 781 C C . LYS A 1 100 ? 27.297 29.812 10.609 1 65.19 100 LYS A C 1
ATOM 783 O O . LYS A 1 100 ? 26.156 29.359 10.438 1 65.19 100 LYS A O 1
ATOM 788 N N . HIS A 1 101 ? 27.766 30.234 11.672 1 77.94 101 HIS A N 1
ATOM 789 C CA . HIS A 1 101 ? 26.875 30.469 12.805 1 77.94 101 HIS A CA 1
ATOM 790 C C . HIS A 1 101 ? 26.016 31.703 12.586 1 77.94 101 HIS A C 1
ATOM 792 O O . HIS A 1 101 ? 26.531 32.781 12.266 1 77.94 101 HIS A O 1
ATOM 798 N N . LEU A 1 102 ? 24.781 31.562 12.609 1 81.94 102 LEU A N 1
ATOM 799 C CA . LEU A 1 102 ? 23.844 32.688 12.555 1 81.94 102 LEU A CA 1
ATOM 800 C C . LEU A 1 102 ? 23.219 32.938 13.93 1 81.94 102 LEU A C 1
ATOM 802 O O . LEU A 1 102 ? 22.594 32.062 14.508 1 81.94 102 LEU A O 1
ATOM 806 N N . SER A 1 103 ? 23.438 34.125 14.344 1 85.31 103 SER A N 1
ATOM 807 C CA . SER A 1 103 ? 22.891 34.469 15.656 1 85.31 103 SER A CA 1
ATOM 808 C C . SER A 1 103 ? 21.375 34.531 15.625 1 85.31 103 SER A C 1
ATOM 810 O O . SER A 1 103 ? 20.781 34.75 14.562 1 85.31 103 SER A O 1
ATOM 812 N N . ALA A 1 104 ? 20.875 34.375 16.75 1 88.94 104 ALA A N 1
ATOM 813 C CA . ALA A 1 104 ? 19.438 34.469 16.906 1 88.94 104 ALA A CA 1
ATOM 814 C C . ALA A 1 104 ? 18.922 35.844 16.453 1 88.94 104 ALA A C 1
ATOM 816 O O . ALA A 1 104 ? 17.938 35.938 15.719 1 88.94 104 ALA A O 1
ATOM 817 N N . GLN A 1 105 ? 19.594 36.844 16.844 1 91.5 105 GLN A N 1
ATOM 818 C CA . GLN A 1 105 ? 19.203 38.219 16.516 1 91.5 105 GLN A CA 1
ATOM 819 C C . GLN A 1 105 ? 19.266 38.438 15.008 1 91.5 105 GLN A C 1
ATOM 821 O O . GLN A 1 105 ? 18.344 39.031 14.43 1 91.5 105 GLN A O 1
ATOM 826 N N . TYR A 1 106 ? 20.25 38 14.469 1 92.56 106 TYR A N 1
ATOM 827 C CA . TYR A 1 106 ? 20.422 38.188 13.039 1 92.56 106 TYR A CA 1
ATOM 828 C C . TYR A 1 106 ? 19.328 37.469 12.25 1 92.56 106 TYR A C 1
ATOM 830 O O . TYR A 1 106 ? 18.75 38.031 11.32 1 92.56 106 TYR A O 1
ATOM 838 N N . ARG A 1 107 ? 19.094 36.281 12.648 1 93.62 107 ARG A N 1
ATOM 839 C CA . ARG A 1 107 ? 18.078 35.469 11.945 1 93.62 107 ARG A CA 1
ATOM 840 C C . ARG A 1 107 ? 16.703 36.125 12.07 1 93.62 107 ARG A C 1
ATOM 842 O O . ARG A 1 107 ? 15.969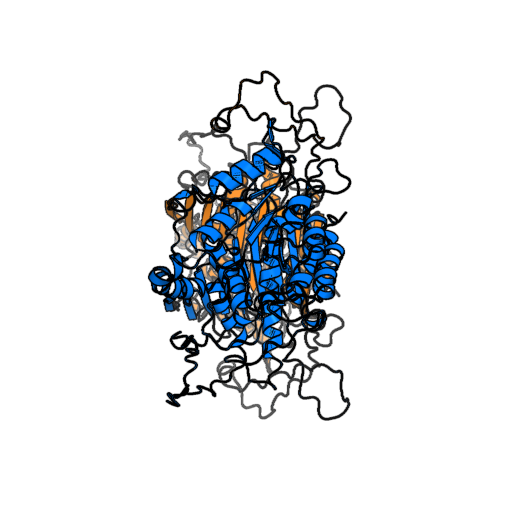 36.219 11.086 1 93.62 107 ARG A O 1
ATOM 849 N N . ALA A 1 108 ? 16.406 36.594 13.258 1 95.94 108 ALA A N 1
ATOM 850 C CA . ALA A 1 108 ? 15.109 37.219 13.5 1 95.94 108 ALA A CA 1
ATOM 851 C C . ALA A 1 108 ? 15 38.531 12.711 1 95.94 108 ALA A C 1
ATOM 853 O O . ALA A 1 108 ? 13.969 38.781 12.094 1 95.94 108 ALA A O 1
ATOM 854 N N . GLU A 1 109 ? 16.047 39.25 12.711 1 96.12 109 GLU A N 1
ATOM 855 C CA . GLU A 1 109 ? 16.062 40.531 12.016 1 96.12 109 GLU A CA 1
ATOM 856 C C . GLU A 1 109 ? 15.938 40.344 10.508 1 96.12 109 GLU A C 1
ATOM 858 O O . GLU A 1 109 ? 15.195 41.094 9.844 1 96.12 109 GLU A O 1
ATOM 863 N N . SER A 1 110 ? 16.703 39.438 9.984 1 95.25 110 SER A N 1
ATOM 864 C CA . SER A 1 110 ? 16.656 39.156 8.555 1 95.25 110 SER A CA 1
ATOM 865 C C . SER A 1 110 ? 15.258 38.75 8.117 1 95.25 110 SER A C 1
ATOM 867 O O . SER A 1 110 ? 14.766 39.188 7.074 1 95.25 110 SER A O 1
ATOM 869 N N . PHE A 1 111 ? 14.695 37.875 8.93 1 96.31 111 PHE A N 1
ATOM 870 C CA . PHE A 1 111 ? 13.344 37.438 8.648 1 96.31 111 PHE A CA 1
ATOM 871 C C . PHE A 1 111 ? 12.352 38.562 8.719 1 96.31 111 PHE A C 1
ATOM 873 O O . PHE A 1 111 ? 11.484 38.719 7.852 1 96.31 111 PHE A O 1
ATOM 880 N N . ALA A 1 112 ? 12.43 39.438 9.703 1 97.5 112 ALA A N 1
ATOM 881 C CA . ALA A 1 112 ? 11.57 40.594 9.875 1 97.5 112 ALA A CA 1
ATOM 882 C C . ALA A 1 112 ? 11.672 41.562 8.688 1 97.5 112 ALA A C 1
ATOM 884 O O . ALA A 1 112 ? 10.664 42.094 8.227 1 97.5 112 ALA A O 1
ATOM 885 N N . THR A 1 113 ? 12.844 41.656 8.211 1 96.75 113 THR A N 1
ATOM 886 C CA . THR A 1 113 ? 13.094 42.562 7.074 1 96.75 113 THR A CA 1
ATOM 887 C C . THR A 1 113 ? 12.422 42 5.816 1 96.75 113 THR A C 1
ATOM 889 O O . THR A 1 113 ? 11.789 42.75 5.07 1 96.75 113 THR A O 1
ATOM 892 N N . THR A 1 114 ? 12.562 40.75 5.645 1 95.75 114 THR A N 1
ATOM 893 C CA . THR A 1 114 ? 11.992 40.094 4.469 1 95.75 114 THR A CA 1
ATOM 894 C C . THR A 1 114 ? 10.484 40.312 4.402 1 95.75 114 THR A C 1
ATOM 896 O O . THR A 1 114 ? 9.938 40.562 3.324 1 95.75 114 THR A O 1
ATOM 899 N N . PHE A 1 115 ? 9.812 40.344 5.547 1 97.19 115 PHE A N 1
ATOM 900 C CA . PHE A 1 115 ? 8.352 40.375 5.559 1 97.19 115 PHE A CA 1
ATOM 901 C C . PHE A 1 115 ? 7.848 41.688 6.121 1 97.19 115 PHE A C 1
ATOM 903 O O . PHE A 1 115 ? 6.645 41.875 6.34 1 97.19 115 PHE A O 1
ATOM 910 N N . SER A 1 116 ? 8.711 42.625 6.41 1 96.25 116 SER A N 1
ATOM 911 C CA . SER A 1 116 ? 8.367 43.938 6.977 1 96.25 116 SER A CA 1
ATOM 912 C C . SER A 1 116 ? 7.613 43.781 8.289 1 96.25 116 SER A C 1
ATOM 914 O O . SER A 1 116 ? 6.57 44.406 8.492 1 96.25 116 SER A O 1
ATOM 916 N N . ILE A 1 117 ? 8.125 42.875 9.117 1 97.12 117 ILE A N 1
ATOM 917 C CA . ILE A 1 117 ? 7.594 42.688 10.461 1 97.12 117 ILE A CA 1
ATOM 918 C C . ILE A 1 117 ? 8.188 43.75 11.406 1 97.12 117 ILE A C 1
ATOM 920 O O . ILE A 1 117 ? 9.406 43.875 11.484 1 97.12 117 ILE A O 1
ATOM 924 N N . PRO A 1 118 ? 7.402 44.438 12.117 1 97.25 118 PRO A N 1
ATOM 925 C CA . PRO A 1 118 ? 7.879 45.625 12.859 1 97.25 118 PRO A CA 1
ATOM 926 C C . PRO A 1 118 ? 8.781 45.25 14.031 1 97.25 118 PRO A C 1
ATOM 928 O O . PRO A 1 118 ? 9.672 46.031 14.398 1 97.25 118 PRO A O 1
ATOM 931 N N . ASN A 1 119 ? 8.531 44.062 14.688 1 97.56 119 ASN A N 1
ATOM 932 C CA . ASN A 1 119 ? 9.305 43.719 15.875 1 97.56 119 ASN A CA 1
ATOM 933 C C . ASN A 1 119 ? 10.031 42.375 15.68 1 97.56 119 ASN A C 1
ATOM 935 O O . ASN A 1 119 ? 9.492 41.438 15.07 1 97.56 119 ASN A O 1
ATOM 939 N N . TYR A 1 120 ? 11.273 42.312 16.141 1 97.5 120 TYR A N 1
ATOM 940 C CA . TYR A 1 120 ? 12.047 41.062 16.141 1 97.5 120 TYR A CA 1
ATOM 941 C C . TYR A 1 120 ? 12.82 40.906 17.438 1 97.5 120 TYR A C 1
ATOM 943 O O . TYR A 1 120 ? 13.266 41.875 18.031 1 97.5 120 TYR A O 1
ATOM 951 N N . TYR A 1 121 ? 12.969 39.688 17.891 1 96.69 121 TYR A N 1
ATOM 952 C CA . TYR A 1 121 ? 13.57 39.406 19.172 1 96.69 121 TYR A CA 1
ATOM 953 C C . TYR A 1 121 ? 14.633 38.312 19.047 1 96.69 121 TYR A C 1
ATOM 955 O O . TYR A 1 121 ? 14.492 37.375 18.234 1 96.69 121 TYR A O 1
ATOM 963 N N . GLY A 1 122 ? 15.578 38.375 19.891 1 92.75 122 GLY A N 1
ATOM 964 C CA . GLY A 1 122 ? 16.641 37.406 19.906 1 92.75 122 GLY A CA 1
ATOM 965 C C . GLY A 1 122 ? 16.328 36.219 20.812 1 92.75 122 GLY A C 1
ATOM 966 O O . GLY A 1 122 ? 17.047 35.219 20.781 1 92.75 122 GLY A O 1
ATOM 967 N N . THR A 1 123 ? 15.25 36.406 21.578 1 93.5 123 THR A N 1
ATOM 968 C CA . THR A 1 123 ? 14.867 35.312 22.438 1 93.5 123 THR A CA 1
ATOM 969 C C . THR A 1 123 ? 13.359 35.062 22.391 1 93.5 123 THR A C 1
ATOM 971 O O . THR A 1 123 ? 12.594 36 22.094 1 93.5 123 THR A O 1
ATOM 974 N N . TYR A 1 124 ? 12.992 33.812 22.688 1 95.56 124 TYR A N 1
ATOM 975 C CA . TYR A 1 124 ? 11.578 33.469 22.734 1 95.56 124 TYR A CA 1
ATOM 976 C C . TYR A 1 124 ? 10.891 34.125 23.922 1 95.56 124 TYR A C 1
ATOM 978 O O . TYR A 1 124 ? 9.711 34.5 23.844 1 95.56 124 TYR A O 1
ATOM 986 N N . GLU A 1 125 ? 11.602 34.406 24.984 1 96 125 GLU A N 1
ATOM 987 C CA . GLU A 1 125 ? 11.07 35.031 26.188 1 96 125 GLU A CA 1
ATOM 988 C C . GLU A 1 125 ? 10.648 36.469 25.906 1 96 125 GLU A C 1
ATOM 990 O O . GLU A 1 125 ? 9.609 36.938 26.391 1 96 125 GLU A O 1
ATOM 995 N N . GLU A 1 126 ? 11.492 37.125 25.109 1 96.81 126 GLU A N 1
ATOM 996 C CA . GLU A 1 126 ? 11.156 38.5 24.75 1 96.81 126 GLU A CA 1
ATOM 997 C C . GLU A 1 126 ? 9.859 38.562 23.953 1 96.81 126 GLU A C 1
ATOM 999 O O . GLU A 1 126 ? 9.016 39.438 24.188 1 96.81 126 GLU A O 1
ATOM 1004 N N . LEU A 1 127 ? 9.711 37.688 23.047 1 97.25 127 LEU A N 1
ATOM 1005 C CA . LEU A 1 127 ? 8.484 37.625 22.266 1 97.25 127 LEU A CA 1
ATOM 1006 C C . LEU A 1 127 ? 7.281 37.281 23.141 1 97.25 127 LEU A C 1
ATOM 1008 O O . LEU A 1 127 ? 6.195 37.844 22.953 1 97.25 127 LEU A O 1
ATOM 1012 N N . ALA A 1 128 ? 7.484 36.406 24.109 1 97.56 128 ALA A N 1
ATOM 1013 C CA . ALA A 1 128 ? 6.422 35.969 25 1 97.56 128 ALA A CA 1
ATOM 1014 C C . ALA A 1 128 ? 5.852 37.125 25.797 1 97.56 128 ALA A C 1
ATOM 1016 O O . ALA A 1 128 ? 4.68 37.125 26.172 1 97.56 128 ALA A O 1
ATOM 1017 N N . GLN A 1 129 ? 6.609 38.156 25.969 1 96.69 129 GLN A N 1
ATOM 1018 C CA . GLN A 1 129 ? 6.207 39.281 26.781 1 96.69 129 GLN A CA 1
ATOM 1019 C C . GLN A 1 129 ? 5.559 40.375 25.938 1 96.69 129 GLN A C 1
ATOM 1021 O O . GLN A 1 129 ? 5.004 41.344 26.469 1 96.69 129 GLN A O 1
ATOM 1026 N N . ASP A 1 130 ? 5.562 40.188 24.656 1 96.81 130 ASP A N 1
ATOM 1027 C CA . ASP A 1 130 ? 5 41.188 23.766 1 96.81 130 ASP A CA 1
ATOM 1028 C C . ASP A 1 130 ? 3.477 41.219 23.859 1 96.81 130 ASP A C 1
ATOM 1030 O O . ASP A 1 130 ? 2.812 40.281 23.453 1 96.81 130 ASP A O 1
ATOM 1034 N N . LYS A 1 131 ? 2.918 42.312 24.25 1 94.19 131 LYS A N 1
ATOM 1035 C CA . LYS A 1 131 ? 1.478 42.438 24.469 1 94.19 131 LYS A CA 1
ATOM 1036 C C . LYS A 1 131 ? 0.738 42.625 23.156 1 94.19 131 LYS A C 1
ATOM 1038 O O . LYS A 1 131 ? -0.487 42.5 23.094 1 94.19 131 LYS A O 1
ATOM 1043 N N . ASN A 1 132 ? 1.465 42.812 22.078 1 94.19 132 ASN A N 1
ATOM 1044 C CA . ASN A 1 132 ? 0.854 43.031 20.781 1 94.19 132 ASN A CA 1
ATOM 1045 C C . ASN A 1 132 ? 0.806 41.75 19.953 1 94.19 132 ASN A C 1
ATOM 1047 O O . ASN A 1 132 ? 0.824 41.812 18.719 1 94.19 132 ASN A O 1
ATOM 1051 N N . VAL A 1 133 ? 0.82 40.594 20.641 1 96.88 133 VAL A N 1
ATOM 1052 C CA . VAL A 1 133 ? 0.742 39.281 19.969 1 96.88 133 VAL A CA 1
ATOM 1053 C C . VAL A 1 133 ? -0.454 38.5 20.516 1 96.88 133 VAL A C 1
ATOM 1055 O O . VAL A 1 133 ? -0.597 38.312 21.719 1 96.88 133 VAL A O 1
ATOM 1058 N N . ASP A 1 134 ? -1.35 38.031 19.578 1 96.5 134 ASP A N 1
ATOM 1059 C CA . ASP A 1 134 ? -2.52 37.25 19.953 1 96.5 134 ASP A CA 1
ATOM 1060 C C . ASP A 1 134 ? -2.266 35.75 19.766 1 96.5 134 ASP A C 1
ATOM 1062 O O . ASP A 1 134 ? -2.76 34.906 20.531 1 96.5 134 ASP A O 1
ATOM 1066 N N . ILE A 1 135 ? -1.592 35.375 18.734 1 98.25 135 ILE A N 1
ATOM 1067 C CA . ILE A 1 135 ? -1.364 34 18.359 1 98.25 135 ILE A CA 1
ATOM 1068 C C . ILE A 1 135 ? 0.047 33.812 17.797 1 98.25 135 ILE A C 1
ATOM 1070 O O . ILE A 1 135 ? 0.535 34.688 17.078 1 98.25 135 ILE A O 1
ATOM 1074 N N . VAL A 1 136 ? 0.688 32.75 18.172 1 98.56 136 VAL A N 1
ATOM 1075 C CA . VAL A 1 136 ? 2.062 32.5 17.766 1 98.56 136 VAL A CA 1
ATOM 1076 C C . VAL A 1 136 ? 2.117 31.219 16.922 1 98.56 136 VAL A C 1
ATOM 1078 O O . VAL A 1 136 ? 1.553 30.188 17.297 1 98.56 136 VAL A O 1
ATOM 1081 N N . TYR A 1 137 ? 2.703 31.297 15.742 1 98.5 137 TYR A N 1
ATOM 1082 C CA . TYR A 1 137 ? 3.061 30.141 14.938 1 98.5 137 TYR A CA 1
ATOM 1083 C C . TYR A 1 137 ? 4.426 29.594 15.344 1 98.5 137 TYR A C 1
ATOM 1085 O O . TYR A 1 137 ? 5.449 30.234 15.117 1 98.5 137 TYR A O 1
ATOM 1093 N N . VAL A 1 138 ? 4.41 28.406 15.938 1 97.5 138 VAL A N 1
ATOM 1094 C CA . VAL A 1 138 ? 5.637 27.766 16.406 1 97.5 138 VAL A CA 1
ATOM 1095 C C . VAL A 1 138 ? 6.168 26.828 15.32 1 97.5 138 VAL A C 1
ATOM 1097 O O . VAL A 1 138 ? 5.613 25.75 15.102 1 97.5 138 VAL A O 1
ATOM 1100 N N . ALA A 1 139 ? 7.258 27.219 14.711 1 94.38 139 ALA A N 1
ATOM 1101 C CA . ALA A 1 139 ? 7.852 26.469 13.609 1 94.38 139 ALA A CA 1
ATOM 1102 C C . ALA A 1 139 ? 9.289 26.078 13.93 1 94.38 139 ALA A C 1
ATOM 1104 O O . ALA A 1 139 ? 10.172 26.156 13.07 1 94.38 139 ALA A O 1
ATOM 1105 N N . THR A 1 140 ? 9.531 25.688 15.133 1 85.94 140 THR A N 1
ATOM 1106 C CA . THR A 1 140 ? 10.836 25.172 15.555 1 85.94 140 THR A CA 1
ATOM 1107 C C . THR A 1 140 ? 11.016 23.734 15.102 1 85.94 140 THR A C 1
ATOM 1109 O O . THR A 1 140 ? 10.148 23.172 14.438 1 85.94 140 THR A O 1
ATOM 1112 N N . THR A 1 141 ? 12.195 23.219 15.359 1 78.5 141 THR A N 1
ATOM 1113 C CA . THR A 1 141 ? 12.422 21.812 15.062 1 78.5 141 THR A CA 1
ATOM 1114 C C . THR A 1 141 ? 11.539 20.922 15.938 1 78.5 141 THR A C 1
ATOM 1116 O O . THR A 1 141 ? 11.094 21.344 17 1 78.5 141 THR A O 1
ATOM 1119 N N . ASN A 1 142 ? 11.352 19.719 15.539 1 74.06 142 ASN A N 1
ATOM 1120 C CA . ASN A 1 142 ? 10.359 18.828 16.141 1 74.06 142 ASN A CA 1
ATOM 1121 C C . ASN A 1 142 ? 10.633 18.609 17.625 1 74.06 142 ASN A C 1
ATOM 1123 O O . ASN A 1 142 ? 9.703 18.516 18.422 1 74.06 142 ASN A O 1
ATOM 1127 N N . GLN A 1 143 ? 11.875 18.562 17.938 1 74.25 143 GLN A N 1
ATOM 1128 C CA . GLN A 1 143 ? 12.234 18.266 19.328 1 74.25 143 GLN A CA 1
ATOM 1129 C C . GLN A 1 143 ? 12.016 19.484 20.219 1 74.25 143 GLN A C 1
ATOM 1131 O O . GLN A 1 143 ? 11.984 19.359 21.438 1 74.25 143 GLN A O 1
ATOM 1136 N N . ASN A 1 144 ? 11.781 20.562 19.594 1 79.44 144 ASN A N 1
ATOM 1137 C CA . ASN A 1 144 ? 11.734 21.797 20.375 1 79.44 144 ASN A CA 1
ATOM 1138 C C . ASN A 1 144 ? 10.344 22.422 20.344 1 79.44 144 ASN A C 1
ATOM 1140 O O . ASN A 1 144 ? 10.188 23.625 20.547 1 79.44 144 ASN A O 1
ATOM 1144 N N . HIS A 1 145 ? 9.352 21.625 20.141 1 91.06 145 HIS A N 1
ATOM 1145 C CA . HIS A 1 145 ? 8 22.188 20.125 1 91.06 145 HIS A CA 1
ATOM 1146 C C . HIS A 1 145 ? 7.473 22.391 21.531 1 91.06 145 HIS A C 1
ATOM 1148 O O . HIS A 1 145 ? 6.777 23.375 21.797 1 91.06 145 HIS A O 1
ATOM 1154 N N . LEU A 1 146 ? 7.891 21.531 22.438 1 94.38 146 LEU A N 1
ATOM 1155 C CA . LEU A 1 146 ? 7.273 21.516 23.766 1 94.38 146 LEU A CA 1
ATOM 1156 C C . LEU A 1 146 ? 7.551 22.828 24.5 1 94.38 146 LEU A C 1
ATOM 1158 O O . LEU A 1 146 ? 6.625 23.578 24.828 1 94.38 146 LEU A O 1
ATOM 1162 N N . ASN A 1 147 ? 8.758 23.172 24.688 1 94.56 147 ASN A N 1
ATOM 1163 C CA . ASN A 1 147 ? 9.133 24.281 25.562 1 94.56 147 ASN A CA 1
ATOM 1164 C C . ASN A 1 147 ? 8.648 25.609 25 1 94.56 147 ASN A C 1
ATOM 1166 O O . ASN A 1 147 ? 8.008 26.391 25.719 1 94.56 147 ASN A O 1
ATOM 1170 N N . PRO A 1 148 ? 8.891 25.875 23.734 1 96 148 PRO A N 1
ATOM 1171 C CA . PRO A 1 148 ? 8.383 27.156 23.219 1 96 148 PRO A CA 1
ATOM 1172 C C . PRO A 1 148 ? 6.859 27.234 23.266 1 96 148 PRO A C 1
ATOM 1174 O O . PRO A 1 148 ? 6.305 28.312 23.531 1 96 148 PRO A O 1
ATOM 1177 N N . THR A 1 149 ? 6.207 26.156 22.984 1 97.75 149 THR A N 1
ATOM 1178 C CA . THR A 1 149 ? 4.746 26.141 23.016 1 97.75 149 THR A CA 1
ATOM 1179 C C . THR A 1 149 ? 4.246 26.422 24.438 1 97.75 149 THR A C 1
ATOM 1181 O O . THR A 1 149 ? 3.369 27.25 24.641 1 97.75 149 THR A O 1
ATOM 1184 N N . LEU A 1 150 ? 4.832 25.781 25.422 1 97.5 150 LEU A N 1
ATOM 1185 C CA . LEU A 1 150 ? 4.438 26 26.812 1 97.5 150 LEU A CA 1
ATOM 1186 C C . LEU A 1 150 ? 4.715 27.438 27.234 1 97.5 150 LEU A C 1
ATOM 1188 O O . LEU A 1 150 ? 3.889 28.062 27.906 1 97.5 150 LEU A O 1
ATOM 1192 N N . LEU A 1 151 ? 5.867 27.922 26.828 1 97.56 151 LEU A N 1
ATOM 1193 C CA . LEU A 1 151 ? 6.238 29.297 27.156 1 97.56 151 LEU A CA 1
ATOM 1194 C C . LEU A 1 151 ? 5.199 30.281 26.625 1 97.56 151 LEU A C 1
ATOM 1196 O O . LEU A 1 151 ? 4.789 31.188 27.344 1 97.56 151 LEU A O 1
ATOM 1200 N N . MET A 1 152 ? 4.773 30.094 25.406 1 98 152 MET A N 1
ATOM 1201 C CA . MET A 1 152 ? 3.789 30.984 24.797 1 98 152 MET A CA 1
ATOM 1202 C C . MET A 1 152 ? 2.438 30.859 25.5 1 98 152 MET A C 1
ATOM 1204 O O . MET A 1 152 ? 1.793 31.859 25.797 1 98 152 MET A O 1
ATOM 1208 N N . LEU A 1 153 ? 2.018 29.656 25.75 1 97.62 153 LEU A N 1
ATOM 1209 C CA . LEU A 1 153 ? 0.75 29.438 26.438 1 97.62 153 LEU A CA 1
ATOM 1210 C C . LEU A 1 153 ? 0.769 30.047 27.844 1 97.62 153 LEU A C 1
ATOM 1212 O O . LEU A 1 153 ? -0.187 30.719 28.234 1 97.62 153 LEU A O 1
ATOM 1216 N N . GLN A 1 154 ? 1.818 29.875 28.516 1 97.12 154 GLN A N 1
ATOM 1217 C CA . GLN A 1 154 ? 1.951 30.391 29.875 1 97.12 154 GLN A CA 1
ATOM 1218 C C . GLN A 1 154 ? 1.971 31.922 29.891 1 97.12 154 GLN A C 1
ATOM 1220 O O . GLN A 1 154 ? 1.675 32.531 30.906 1 97.12 154 GLN A O 1
ATOM 1225 N N . SER A 1 155 ? 2.324 32.469 28.781 1 97.19 155 SER A N 1
ATOM 1226 C CA . SER A 1 155 ? 2.359 33.906 28.641 1 97.19 155 SER A CA 1
ATOM 1227 C C . SER A 1 155 ? 1.055 34.438 28.062 1 97.19 155 SER A C 1
ATOM 1229 O O . SER A 1 155 ? 0.976 35.625 27.672 1 97.19 155 SER A O 1
ATOM 1231 N N . GLY A 1 156 ? 0.059 33.562 27.875 1 95.12 156 GLY A N 1
ATOM 1232 C CA . GLY A 1 156 ? -1.279 33.969 27.484 1 95.12 156 GLY A CA 1
ATOM 1233 C C . GLY A 1 156 ? -1.46 34.062 25.984 1 95.12 156 GLY A C 1
ATOM 1234 O O . GLY A 1 156 ? -2.375 34.75 25.5 1 95.12 156 GLY A O 1
ATOM 1235 N N . LYS A 1 157 ? -0.582 33.469 25.25 1 97.25 157 LYS A N 1
ATOM 1236 C CA . LYS A 1 157 ? -0.662 33.531 23.797 1 97.25 157 LYS A CA 1
ATOM 1237 C C . LYS A 1 157 ? -1.305 32.281 23.234 1 97.25 157 LYS A C 1
ATOM 1239 O O . LYS A 1 157 ? -1.04 31.172 23.719 1 97.25 157 LYS A O 1
ATOM 1244 N N . ASN A 1 158 ? -2.256 32.406 22.234 1 97.94 158 ASN A N 1
ATOM 1245 C CA . ASN A 1 158 ? -2.695 31.25 21.453 1 97.94 158 ASN A CA 1
ATOM 1246 C C . ASN A 1 158 ? -1.569 30.703 20.578 1 97.94 158 ASN A C 1
ATOM 1248 O O . ASN A 1 158 ? -0.626 31.422 20.25 1 97.94 158 ASN A O 1
ATOM 1252 N N . VAL A 1 159 ? -1.693 29.391 20.219 1 98.62 159 VAL A N 1
ATOM 1253 C CA . VAL A 1 159 ? -0.548 28.797 19.547 1 98.62 159 VAL A CA 1
ATOM 1254 C C . VAL A 1 159 ? -1.03 27.938 18.375 1 98.62 159 VAL A C 1
ATOM 1256 O O . VAL A 1 159 ? -1.988 27.172 18.516 1 98.62 159 VAL A O 1
ATOM 1259 N N . LEU A 1 160 ? -0.464 28.094 17.203 1 98.62 160 LEU A N 1
ATOM 1260 C CA . LEU A 1 160 ? -0.411 27.125 16.125 1 98.62 160 LEU A CA 1
ATOM 1261 C C . LEU A 1 160 ? 0.974 26.484 16.016 1 98.62 160 LEU A C 1
ATOM 1263 O O . LEU A 1 160 ? 1.945 27.172 15.68 1 98.62 160 LEU A O 1
ATOM 1267 N N . VAL A 1 161 ? 1.073 25.219 16.328 1 98 161 VAL A N 1
ATOM 1268 C CA . VAL A 1 161 ? 2.377 24.562 16.344 1 98 161 VAL A CA 1
ATOM 1269 C C . VAL A 1 161 ? 2.518 23.672 15.109 1 98 161 VAL A C 1
ATOM 1271 O O . VAL A 1 161 ? 1.557 23.016 14.695 1 98 161 VAL A O 1
ATOM 1274 N N . GLU A 1 162 ? 3.697 23.609 14.539 1 95.69 162 GLU A N 1
ATOM 1275 C CA . GLU A 1 162 ? 3.959 22.781 13.367 1 95.69 162 GLU A CA 1
ATOM 1276 C C . GLU A 1 162 ? 3.838 21.297 13.695 1 95.69 162 GLU A C 1
ATOM 1278 O O . GLU A 1 162 ? 3.994 20.891 14.852 1 95.69 162 GLU A O 1
ATOM 1283 N N . LYS A 1 163 ? 3.504 20.531 12.672 1 94.06 163 LYS A N 1
ATOM 1284 C CA . LYS A 1 163 ? 3.506 19.078 12.805 1 94.06 163 LYS A CA 1
ATOM 1285 C C . LYS A 1 163 ? 4.926 18.516 12.742 1 94.06 163 LYS A C 1
ATOM 1287 O O . LYS A 1 163 ? 5.789 19.094 12.07 1 94.06 163 LYS A O 1
ATOM 1292 N N . PRO A 1 164 ? 5.184 17.5 13.32 1 92.38 164 PRO A N 1
ATOM 1293 C CA . PRO A 1 164 ? 4.305 16.859 14.305 1 92.38 164 PRO A CA 1
ATOM 1294 C C . PRO A 1 164 ? 4.18 17.672 15.594 1 92.38 164 PRO A C 1
ATOM 1296 O O . PRO A 1 164 ? 5.066 18.469 15.906 1 92.38 164 PRO A O 1
ATOM 1299 N N . THR A 1 165 ? 3.055 17.453 16.328 1 91.94 165 THR A N 1
ATOM 1300 C CA . THR A 1 165 ? 2.83 18.219 17.547 1 91.94 165 THR A CA 1
ATOM 1301 C C . THR A 1 165 ? 4.023 18.094 18.484 1 91.94 165 THR A C 1
ATOM 1303 O O . THR A 1 165 ? 4.547 19.094 18.969 1 91.94 165 THR A O 1
ATOM 1306 N N . ALA A 1 166 ? 4.379 16.875 18.75 1 89.81 166 ALA A N 1
ATOM 1307 C CA . ALA A 1 166 ? 5.5 16.484 19.594 1 89.81 166 ALA A CA 1
ATOM 1308 C C . ALA A 1 166 ? 6.027 15.102 19.203 1 89.81 166 ALA A C 1
ATOM 1310 O O . ALA A 1 166 ? 5.406 14.398 18.406 1 89.81 166 ALA A O 1
ATOM 1311 N N . VAL A 1 167 ? 7.164 14.828 19.766 1 86.12 167 VAL A N 1
ATOM 1312 C CA . VAL A 1 167 ? 7.777 13.539 19.469 1 86.12 167 VAL A CA 1
ATOM 1313 C C . VAL A 1 167 ? 7.066 12.43 20.234 1 86.12 167 VAL A C 1
ATOM 1315 O O . VAL A 1 167 ? 6.961 11.297 19.75 1 86.12 167 VAL A O 1
ATOM 1318 N N . THR A 1 168 ? 6.531 12.797 21.406 1 90.31 168 THR A N 1
ATOM 1319 C CA . THR A 1 168 ? 5.852 11.797 22.219 1 90.31 168 THR A CA 1
ATOM 1320 C C . THR A 1 168 ? 4.426 12.242 22.547 1 90.31 168 THR A C 1
ATOM 1322 O O . THR A 1 168 ? 4.129 13.438 22.562 1 90.31 168 THR A O 1
ATOM 1325 N N . TYR A 1 169 ? 3.664 11.234 22.828 1 94.5 169 TYR A N 1
ATOM 1326 C CA . TYR A 1 169 ? 2.291 11.492 23.25 1 94.5 169 TYR A CA 1
ATOM 1327 C C . TYR A 1 169 ? 2.254 12.281 24.547 1 94.5 169 TYR A C 1
ATOM 1329 O O . TYR A 1 169 ? 1.425 13.18 24.719 1 94.5 169 TYR A O 1
ATOM 1337 N N . GLU A 1 170 ? 3.096 11.938 25.469 1 95.38 170 GLU A N 1
ATOM 1338 C CA . GLU A 1 170 ? 3.15 12.602 26.766 1 95.38 170 GLU A CA 1
ATOM 1339 C C . GLU A 1 170 ? 3.418 14.094 26.609 1 95.38 170 GLU A C 1
ATOM 1341 O O . GLU A 1 170 ? 2.783 14.914 27.281 1 95.38 170 GLU A O 1
ATOM 1346 N N . GLU A 1 171 ? 4.32 14.422 25.75 1 94.44 171 GLU A N 1
ATOM 1347 C CA . GLU A 1 171 ? 4.629 15.828 25.5 1 94.44 171 GLU A CA 1
ATOM 1348 C C . GLU A 1 171 ? 3.438 16.547 24.875 1 94.44 171 GLU A C 1
ATOM 1350 O O . GLU A 1 171 ? 3.117 17.672 25.281 1 94.44 171 GLU A O 1
ATOM 1355 N N . ALA A 1 172 ? 2.83 15.93 23.938 1 96.31 172 ALA A N 1
ATOM 1356 C CA . ALA A 1 172 ? 1.652 16.531 23.312 1 96.31 172 ALA A CA 1
ATOM 1357 C C . ALA A 1 172 ? 0.549 16.766 24.344 1 96.31 172 ALA A C 1
ATOM 1359 O O . ALA A 1 172 ? -0.069 17.828 24.359 1 96.31 172 ALA A O 1
ATOM 1360 N N . LYS A 1 173 ? 0.358 15.805 25.156 1 96.56 173 LYS A N 1
ATOM 1361 C CA . LYS A 1 173 ? -0.681 15.898 26.172 1 96.56 173 LYS A CA 1
ATOM 1362 C C . LYS A 1 173 ? -0.405 17.062 27.125 1 96.56 173 LYS A C 1
ATOM 1364 O O . LYS A 1 173 ? -1.32 17.797 27.5 1 96.56 173 LYS A O 1
ATOM 1369 N N . LEU A 1 174 ? 0.793 17.234 27.469 1 97.19 174 LEU A N 1
ATOM 1370 C CA . LEU A 1 174 ? 1.183 18.328 28.344 1 97.19 174 LEU A CA 1
ATOM 1371 C C . LEU A 1 174 ? 0.836 19.672 27.703 1 97.19 174 LEU A C 1
ATOM 1373 O O . LEU A 1 174 ? 0.367 20.594 28.375 1 97.19 174 LEU A O 1
ATOM 1377 N N . MET A 1 175 ? 1.07 19.797 26.453 1 97.75 175 MET A N 1
ATOM 1378 C CA . MET A 1 175 ? 0.781 21.031 25.734 1 97.75 175 MET A CA 1
ATOM 1379 C C . MET A 1 175 ? -0.717 21.312 25.703 1 97.75 175 MET A C 1
ATOM 1381 O O . MET A 1 175 ? -1.15 22.422 26.031 1 97.75 175 MET A O 1
ATOM 1385 N N . TYR A 1 176 ? -1.483 20.328 25.359 1 96.94 176 TYR A N 1
ATOM 1386 C CA . TYR A 1 176 ? -2.926 20.516 25.25 1 96.94 176 TYR A CA 1
ATOM 1387 C C . TYR A 1 176 ? -3.555 20.719 26.625 1 96.94 176 TYR A C 1
ATOM 1389 O O . TYR A 1 176 ? -4.516 21.484 26.766 1 96.94 176 TYR A O 1
ATOM 1397 N N . ASP A 1 177 ? -3.031 20.062 27.656 1 97.19 177 ASP A N 1
ATOM 1398 C CA . ASP A 1 177 ? -3.502 20.281 29.016 1 97.19 177 ASP A CA 1
ATOM 1399 C C . ASP A 1 177 ? -3.262 21.734 29.453 1 97.19 177 ASP A C 1
ATOM 1401 O O . ASP A 1 177 ? -4.113 22.328 30.109 1 97.19 177 ASP A O 1
ATOM 1405 N N . GLU A 1 178 ? -2.107 22.234 29.125 1 97.12 178 GLU A N 1
ATOM 1406 C CA . GLU A 1 178 ? -1.785 23.609 29.484 1 97.12 178 GLU A CA 1
ATOM 1407 C C . GLU A 1 178 ? -2.719 24.594 28.781 1 97.12 178 GLU A C 1
ATOM 1409 O O . GLU A 1 178 ? -3.182 25.562 29.391 1 97.12 178 GLU A O 1
ATOM 1414 N N . ALA A 1 179 ? -2.951 24.359 27.516 1 97.38 179 ALA A N 1
ATOM 1415 C CA . ALA A 1 179 ? -3.883 25.203 26.781 1 97.38 179 ALA A CA 1
ATOM 1416 C C . ALA A 1 179 ? -5.273 25.172 27.406 1 97.38 179 ALA A C 1
ATOM 1418 O O . ALA A 1 179 ? -5.918 26.203 27.562 1 97.38 179 ALA A O 1
ATOM 1419 N N . HIS A 1 180 ? -5.664 23.969 27.75 1 94.88 180 HIS A N 1
ATOM 1420 C CA . HIS A 1 180 ? -6.969 23.797 28.375 1 94.88 180 HIS A CA 1
ATOM 1421 C C . HIS A 1 180 ? -7.043 24.531 29.703 1 94.88 180 HIS A C 1
ATOM 1423 O O . HIS A 1 180 ? -8.016 25.25 29.984 1 94.88 180 HIS A O 1
ATOM 1429 N N . LYS A 1 181 ? -6.062 24.375 30.484 1 94.25 181 LYS A N 1
ATOM 1430 C CA . LYS A 1 181 ? -5.988 25 31.812 1 94.25 181 LYS A CA 1
ATOM 1431 C C . LYS A 1 181 ? -6.078 26.516 31.688 1 94.25 181 LYS A C 1
ATOM 1433 O O . LYS A 1 181 ? -6.715 27.172 32.531 1 94.25 181 LYS A O 1
ATOM 1438 N N . ARG A 1 182 ? -5.559 27.109 30.656 1 93.94 182 ARG A N 1
ATOM 1439 C CA . ARG A 1 182 ? -5.457 28.562 30.5 1 93.94 182 ARG A CA 1
ATOM 1440 C C . ARG A 1 182 ? -6.605 29.109 29.656 1 93.94 182 ARG A C 1
ATOM 1442 O O . ARG A 1 182 ? -6.789 30.312 29.562 1 93.94 182 ARG A O 1
ATOM 1449 N N . GLY A 1 183 ? -7.348 28.141 29.125 1 94.38 183 GLY A N 1
ATOM 1450 C CA . GLY A 1 183 ? -8.422 28.562 28.25 1 94.38 183 GLY A CA 1
ATOM 1451 C C . GLY A 1 183 ? -7.926 29.219 26.969 1 94.38 183 GLY A C 1
ATOM 1452 O O . GLY A 1 183 ? -8.414 30.266 26.562 1 94.38 183 GLY A O 1
ATOM 1453 N N . LEU A 1 184 ? -6.918 28.656 26.359 1 96.94 184 LEU A N 1
ATOM 1454 C CA . LEU A 1 184 ? -6.301 29.203 25.156 1 96.94 184 LEU A CA 1
ATOM 1455 C C . LEU A 1 184 ? -6.414 28.234 23.984 1 96.94 184 LEU A C 1
ATOM 1457 O O . LEU A 1 184 ? -6.676 27.047 24.188 1 96.94 184 LEU A O 1
ATOM 1461 N N . PHE A 1 185 ? -6.246 28.734 22.766 1 97.31 185 PHE A N 1
ATOM 1462 C CA . PHE A 1 185 ? -6.227 27.984 21.516 1 97.31 185 PHE A CA 1
ATOM 1463 C C . PHE A 1 185 ? -4.863 27.328 21.297 1 97.31 185 PHE A C 1
ATOM 1465 O O . PHE A 1 185 ? -3.832 28 21.391 1 97.31 185 PHE A O 1
ATOM 1472 N N . LEU A 1 186 ? -4.848 26.031 21.125 1 98.31 186 LEU A N 1
ATOM 1473 C CA . LEU A 1 186 ? -3.689 25.281 20.641 1 98.31 186 LEU A CA 1
ATOM 1474 C C . LEU A 1 186 ? -4.086 24.328 19.516 1 98.31 186 LEU A C 1
ATOM 1476 O O . LEU A 1 186 ? -5.031 23.547 19.672 1 98.31 186 LEU A O 1
ATOM 1480 N N . MET A 1 187 ? -3.346 24.391 18.391 1 98.31 187 MET A N 1
ATOM 1481 C CA . MET A 1 187 ? -3.604 23.469 17.297 1 98.31 187 MET A CA 1
ATOM 1482 C C . MET A 1 187 ? -2.307 23.078 16.594 1 98.31 187 MET A C 1
ATOM 1484 O O . MET A 1 187 ? -1.437 23.938 16.391 1 98.31 187 MET A O 1
ATOM 1488 N N . THR A 1 188 ? -2.217 21.797 16.328 1 97.56 188 THR A N 1
ATOM 1489 C CA . THR A 1 188 ? -1.164 21.359 15.422 1 97.56 188 THR A CA 1
ATOM 1490 C C . THR A 1 188 ? -1.481 21.781 13.984 1 97.56 188 THR A C 1
ATOM 1492 O O . THR A 1 188 ? -2.627 21.672 13.539 1 97.56 188 THR A O 1
ATOM 1495 N N . ASN A 1 189 ? -0.496 22.203 13.281 1 97.44 189 ASN A N 1
ATOM 1496 C CA . ASN A 1 189 ? -0.683 22.641 11.898 1 97.44 189 ASN A CA 1
ATOM 1497 C C . ASN A 1 189 ? -0.816 21.453 10.953 1 97.44 189 ASN A C 1
ATOM 1499 O O . ASN A 1 189 ? 0.018 21.266 10.062 1 97.44 189 ASN A O 1
ATOM 1503 N N . HIS A 1 190 ? -1.882 20.75 11.07 1 96.81 190 HIS A N 1
ATOM 1504 C CA . HIS A 1 190 ? -2.293 19.781 10.07 1 96.81 190 HIS A CA 1
ATOM 1505 C C . HIS A 1 190 ? -3.014 20.453 8.906 1 96.81 190 HIS A C 1
ATOM 1507 O O . HIS A 1 190 ? -4.18 20.141 8.641 1 96.81 190 HIS A O 1
ATOM 1513 N N . TRP A 1 191 ? -2.25 21.172 8.125 1 97.38 191 TRP A N 1
ATOM 1514 C CA . TRP A 1 191 ? -2.818 22.047 7.105 1 97.38 191 TRP A CA 1
ATOM 1515 C C . TRP A 1 191 ? -3.598 21.25 6.066 1 97.38 191 TRP A C 1
ATOM 1517 O O . TRP A 1 191 ? -4.531 21.766 5.449 1 97.38 191 TRP A O 1
ATOM 1527 N N . THR A 1 192 ? -3.25 19.953 5.902 1 97.25 192 THR A N 1
ATOM 1528 C CA . THR A 1 192 ? -3.885 19.078 4.918 1 97.25 192 THR A CA 1
ATOM 1529 C C . THR A 1 192 ? -5.395 19.031 5.129 1 97.25 192 THR A C 1
ATOM 1531 O O . THR A 1 192 ? -6.164 19.062 4.168 1 97.25 192 THR A O 1
ATOM 1534 N N . ARG A 1 193 ? -5.801 19.062 6.336 1 96 193 ARG A N 1
ATOM 1535 C CA . ARG A 1 193 ? -7.199 18.891 6.715 1 96 193 ARG A CA 1
ATOM 1536 C C . ARG A 1 193 ? -8.047 20.078 6.262 1 96 193 ARG A C 1
ATOM 1538 O O . ARG A 1 193 ? -9.273 19.984 6.207 1 96 193 ARG A O 1
ATOM 1545 N N . PHE A 1 194 ? -7.461 21.156 5.883 1 96.06 194 PHE A N 1
ATOM 1546 C CA . PHE A 1 194 ? -8.203 22.375 5.617 1 96.06 194 PHE A CA 1
ATOM 1547 C C . PHE A 1 194 ? -8.32 22.625 4.117 1 96.06 194 PHE A C 1
ATOM 1549 O O . PHE A 1 194 ? -9.008 23.562 3.691 1 96.06 194 PHE A O 1
ATOM 1556 N N . PHE A 1 195 ? -7.688 21.766 3.307 1 95.12 195 PHE A N 1
ATOM 1557 C CA . PHE A 1 195 ? -7.836 21.875 1.859 1 95.12 195 PHE A CA 1
ATOM 1558 C C . PHE A 1 195 ? -9.266 21.562 1.437 1 95.12 195 PHE A C 1
ATOM 1560 O O . PHE A 1 195 ? -9.875 20.609 1.938 1 95.12 195 PHE A O 1
ATOM 1567 N N . PRO A 1 196 ? -9.797 22.344 0.496 1 92.81 196 PRO A N 1
ATOM 1568 C CA . PRO A 1 196 ? -11.164 22.109 0.031 1 92.81 196 PRO A CA 1
ATOM 1569 C C . PRO A 1 196 ? -11.367 20.672 -0.475 1 92.81 196 PRO A C 1
ATOM 1571 O O . PRO A 1 196 ? -12.453 20.109 -0.32 1 92.81 196 PRO A O 1
ATOM 1574 N N . LEU A 1 197 ? -10.367 20.109 -1.07 1 93.25 197 LEU A N 1
ATOM 1575 C CA . LEU A 1 197 ? -10.484 18.75 -1.572 1 93.25 197 LEU A CA 1
ATOM 1576 C C . LEU A 1 197 ? -10.727 17.766 -0.429 1 93.25 197 LEU A C 1
ATOM 1578 O O . LEU A 1 197 ? -11.461 16.797 -0.588 1 93.25 197 LEU A O 1
ATOM 1582 N N . VAL A 1 198 ? -10.047 17.953 0.688 1 93.81 198 VAL A N 1
ATOM 1583 C CA . VAL A 1 198 ? -10.195 17.062 1.833 1 93.81 198 VAL A CA 1
ATOM 1584 C C . VAL A 1 198 ? -11.602 17.188 2.412 1 93.81 198 VAL A C 1
ATOM 1586 O O . VAL A 1 198 ? -12.211 16.188 2.814 1 93.81 198 VAL A O 1
ATOM 1589 N N . LYS A 1 199 ? -12.102 18.391 2.439 1 88.06 199 LYS A N 1
ATOM 1590 C CA . LYS A 1 199 ? -13.492 18.562 2.846 1 88.06 199 LYS A CA 1
ATOM 1591 C C . LYS A 1 199 ? -14.438 17.781 1.939 1 88.06 199 LYS A C 1
ATOM 1593 O O . LYS A 1 199 ? -15.375 17.156 2.418 1 88.06 199 LYS A O 1
ATOM 1598 N N . TYR A 1 200 ? -14.172 17.906 0.669 1 87.31 200 TYR A N 1
ATOM 1599 C CA . TYR A 1 200 ? -14.961 17.172 -0.306 1 87.31 200 TYR A CA 1
ATOM 1600 C C . TYR A 1 200 ? -14.812 15.664 -0.089 1 87.31 200 TYR A C 1
ATOM 1602 O O . TYR A 1 200 ? -15.797 14.93 -0.113 1 87.31 200 TYR A O 1
ATOM 1610 N N . LEU A 1 201 ? -13.609 15.188 0.132 1 90.38 201 LEU A N 1
ATOM 1611 C CA . LEU A 1 201 ? -13.32 13.781 0.418 1 90.38 201 LEU A CA 1
ATOM 1612 C C . LEU A 1 201 ? -14.148 13.289 1.597 1 90.38 201 LEU A C 1
ATOM 1614 O O . LEU A 1 201 ? -14.719 12.195 1.547 1 90.38 201 LEU A O 1
ATOM 1618 N N . ARG A 1 202 ? -14.242 14.062 2.633 1 86.62 202 ARG A N 1
ATOM 1619 C CA . ARG A 1 202 ? -14.922 13.648 3.855 1 86.62 202 ARG A CA 1
ATOM 1620 C C . ARG A 1 202 ? -16.406 13.438 3.605 1 86.62 202 ARG A C 1
ATOM 1622 O O . ARG A 1 202 ? -17.062 12.648 4.305 1 86.62 202 ARG A O 1
ATOM 1629 N N . THR A 1 203 ? -16.938 14.102 2.568 1 79.62 203 THR A N 1
ATOM 1630 C CA . THR A 1 203 ? -18.344 13.891 2.229 1 79.62 203 THR A CA 1
ATOM 1631 C C . THR A 1 203 ? -18.547 12.492 1.653 1 79.62 203 THR A C 1
ATOM 1633 O O . THR A 1 203 ? -19.656 11.953 1.711 1 79.62 203 THR A O 1
ATOM 1636 N N . THR A 1 204 ? -17.531 11.977 1.024 1 78.31 204 THR A N 1
ATOM 1637 C CA . THR A 1 204 ? -17.641 10.641 0.441 1 78.31 204 THR A CA 1
ATOM 1638 C C . THR A 1 204 ? -17.75 9.578 1.531 1 78.31 204 THR A C 1
ATOM 1640 O O . THR A 1 204 ? -18.281 8.492 1.298 1 78.31 204 THR A O 1
ATOM 1643 N N . PHE A 1 205 ? -17.25 9.883 2.746 1 75.81 205 PHE A N 1
ATOM 1644 C CA . PHE A 1 205 ? -17.328 8.953 3.865 1 75.81 205 PHE A CA 1
ATOM 1645 C C . PHE A 1 205 ? -18.719 8.914 4.457 1 75.81 205 PHE A C 1
ATOM 1647 O O . PHE A 1 205 ? -19.141 7.898 5.031 1 75.81 205 PHE A O 1
ATOM 1654 N N . LEU A 1 206 ? -19.422 10.055 4.375 1 62.25 206 LEU A N 1
ATOM 1655 C CA . LEU A 1 206 ? -20.719 10.25 5.027 1 62.25 206 LEU A CA 1
ATOM 1656 C C . LEU A 1 206 ? -21.844 9.727 4.148 1 62.25 206 LEU A C 1
ATOM 1658 O O . LEU A 1 206 ? -22.891 9.32 4.652 1 62.25 206 LEU A O 1
ATOM 1662 N N . GLU A 1 207 ? -21.859 9.875 2.85 1 53.72 207 GLU A N 1
ATOM 1663 C CA . GLU A 1 207 ? -22.938 9.438 1.953 1 53.72 207 GLU A CA 1
ATOM 1664 C C . GLU A 1 207 ? -23.25 7.957 2.152 1 53.72 207 GLU A C 1
ATOM 1666 O O . GLU A 1 207 ? -24.188 7.434 1.549 1 53.72 207 GLU A O 1
ATOM 1671 N N . LEU A 1 208 ? -22.578 7.227 2.93 1 47.97 208 LEU A N 1
ATOM 1672 C CA . LEU A 1 208 ? -22.828 5.824 3.244 1 47.97 208 LEU A CA 1
ATOM 1673 C C . LEU A 1 208 ? -24.312 5.59 3.533 1 47.97 208 LEU A C 1
ATOM 1675 O O . LEU A 1 208 ? -24.844 4.52 3.23 1 47.97 208 LEU A O 1
ATOM 1679 N N . GLN A 1 209 ? -24.984 6.449 4.617 1 41.34 209 GLN A N 1
ATOM 1680 C CA . GLN A 1 209 ? -26.188 5.996 5.309 1 41.34 209 GLN A CA 1
ATOM 1681 C C . GLN A 1 209 ? -27.453 6.523 4.629 1 41.34 209 GLN A C 1
ATOM 1683 O O . GLN A 1 209 ? -28.562 6.227 5.059 1 41.34 209 GLN A O 1
ATOM 1688 N N . SER A 1 210 ? -27.328 7.523 3.838 1 35.75 210 SER A N 1
ATOM 1689 C CA . SER A 1 210 ? -28.641 8.023 3.463 1 35.75 210 SER A CA 1
ATOM 1690 C C . SER A 1 210 ? -29.281 7.16 2.375 1 35.75 210 SER A C 1
ATOM 1692 O O . SER A 1 210 ? -28.641 6.859 1.365 1 35.75 210 SER A O 1
ATOM 1694 N N . SER A 1 211 ? -30.188 6.348 2.805 1 32.91 211 SER A N 1
ATOM 1695 C CA . SER A 1 211 ? -31.203 5.809 1.897 1 32.91 211 SER A CA 1
ATOM 1696 C C . SER A 1 211 ? -31.578 6.832 0.831 1 32.91 211 SER A C 1
ATOM 1698 O O . SER A 1 211 ? -31.453 8.039 1.047 1 32.91 211 SER A O 1
ATOM 1700 N N . PRO A 1 212 ? -31.906 6.445 -0.36 1 29.8 212 PRO A N 1
ATOM 1701 C CA . PRO A 1 212 ? -32.438 7.316 -1.419 1 29.8 212 PRO A CA 1
ATOM 1702 C C . PRO A 1 212 ? -33.375 8.383 -0.891 1 29.8 212 PRO A C 1
ATOM 1704 O O . PRO A 1 212 ? -33.875 9.211 -1.662 1 29.8 212 PRO A O 1
ATOM 1707 N N . MET A 1 213 ? -34.031 8.297 0.302 1 26.62 213 MET A N 1
ATOM 1708 C CA . MET A 1 213 ? -35.219 9.117 0.499 1 26.62 213 MET A CA 1
ATOM 1709 C C . MET A 1 213 ? -34.875 10.594 0.574 1 26.62 213 MET A C 1
ATOM 1711 O O . MET A 1 213 ? -35.656 11.453 0.158 1 26.62 213 MET A O 1
ATOM 1715 N N . ASP A 1 214 ? -34.125 11.086 1.529 1 26.53 214 ASP A N 1
ATOM 1716 C CA . ASP A 1 214 ? -34.312 12.469 1.945 1 26.53 214 ASP A CA 1
ATOM 1717 C C . ASP A 1 214 ? -33.625 13.438 0.989 1 26.53 214 ASP A C 1
ATOM 1719 O O . ASP A 1 214 ? -32.438 13.727 1.146 1 26.53 214 ASP A O 1
ATOM 1723 N N . ALA A 1 215 ? -33.969 13.422 -0.304 1 27.14 215 ALA A N 1
ATOM 1724 C CA . ALA A 1 215 ? -33.875 14.57 -1.199 1 27.14 215 ALA A CA 1
ATOM 1725 C C . ALA A 1 215 ? -34.438 15.828 -0.56 1 27.14 215 ALA A C 1
ATOM 1727 O O . ALA A 1 215 ? -35.656 16.062 -0.637 1 27.14 215 ALA A O 1
ATOM 1728 N N . VAL A 1 216 ? -34.188 16.266 0.73 1 24.78 216 VAL A N 1
ATOM 1729 C CA . VAL A 1 216 ? -34.781 17.5 1.209 1 24.78 216 VAL A CA 1
ATOM 1730 C C . VAL A 1 216 ? -34.469 18.625 0.22 1 24.78 216 VAL A C 1
ATOM 1732 O O . VAL A 1 216 ? -33.312 18.875 -0.124 1 24.78 216 VAL A O 1
ATOM 1735 N N . SER A 1 217 ? -35.531 19.078 -0.452 1 24.53 217 SER A N 1
ATOM 1736 C CA . SER A 1 217 ? -35.781 20.328 -1.167 1 24.53 217 SER A CA 1
ATOM 1737 C C . SER A 1 217 ? -35.375 21.531 -0.324 1 24.53 217 SER A C 1
ATOM 1739 O O . SER A 1 217 ? -35.906 21.766 0.75 1 24.53 217 SER A O 1
ATOM 1741 N N . ALA A 1 218 ? -34.094 21.766 -0.018 1 26.36 218 ALA A N 1
ATOM 1742 C CA . ALA A 1 218 ? -33.875 23.125 0.469 1 26.36 218 ALA A CA 1
ATOM 1743 C C . ALA A 1 218 ? -34.75 24.125 -0.286 1 26.36 218 ALA A C 1
ATOM 1745 O O . ALA A 1 218 ? -34.5 24.422 -1.46 1 26.36 218 ALA A O 1
ATOM 1746 N N . ALA A 1 219 ? -36 24.078 -0.049 1 23.59 219 ALA A N 1
ATOM 1747 C CA . ALA A 1 219 ? -36.938 25.141 -0.344 1 23.59 219 ALA A CA 1
ATOM 1748 C C . ALA A 1 219 ? -36.406 26.516 0.082 1 23.59 219 ALA A C 1
ATOM 1750 O O . ALA A 1 219 ? -35.656 26.609 1.049 1 23.59 219 ALA A O 1
ATOM 1751 N N . SER A 1 220 ? -36.594 27.531 -0.806 1 24.8 220 SER A N 1
ATOM 1752 C CA . SER A 1 220 ? -36.5 28.984 -0.908 1 24.8 220 SER A CA 1
ATOM 1753 C C . SER A 1 220 ? -37.188 29.656 0.28 1 24.8 220 SER A C 1
ATOM 1755 O O . SER A 1 220 ? -37.812 30.688 0.124 1 24.8 220 SER A O 1
ATOM 1757 N N . GLU A 1 221 ? -37.531 29.062 1.414 1 25.88 221 GLU A N 1
ATOM 1758 C CA . GLU A 1 221 ? -38.312 30.062 2.145 1 25.88 221 GLU A CA 1
ATOM 1759 C C . GLU A 1 221 ? -37.5 31.297 2.471 1 25.88 221 GLU A C 1
ATOM 1761 O O . GLU A 1 221 ? -36.312 31.172 2.863 1 25.88 221 GLU A O 1
ATOM 1766 N N . THR A 1 222 ? -38 32.562 1.968 1 23.31 222 THR A N 1
ATOM 1767 C CA . THR A 1 222 ? -37.844 34 1.989 1 23.31 222 THR A CA 1
ATOM 1768 C C . THR A 1 222 ? -37.781 34.531 3.424 1 23.31 222 THR A C 1
ATOM 1770 O O . THR A 1 222 ? -37.844 35.75 3.656 1 23.31 222 THR A O 1
ATOM 1773 N N . THR A 1 223 ? -37.906 33.844 4.535 1 24.14 223 THR A N 1
ATOM 1774 C CA . THR A 1 223 ? -38.125 34.875 5.531 1 24.14 223 THR A CA 1
ATOM 1775 C C . THR A 1 223 ? -36.938 35.812 5.598 1 24.14 223 THR A C 1
ATOM 1777 O O . THR A 1 223 ? -35.781 35.375 5.562 1 24.14 223 THR A O 1
ATOM 1780 N N . PRO A 1 224 ? -37.062 37.281 5.492 1 24.86 224 PRO A N 1
ATOM 1781 C CA . PRO A 1 224 ? -36.312 38.531 5.469 1 24.86 224 PRO A CA 1
ATOM 1782 C C . PRO A 1 224 ? -35.312 38.625 6.605 1 24.86 224 PRO A C 1
ATOM 1784 O O . PRO A 1 224 ? -34.562 39.625 6.691 1 24.86 224 PRO A O 1
ATOM 1787 N N . SER A 1 225 ? -35.375 37.844 7.672 1 24.77 225 SER A N 1
ATOM 1788 C CA . SER A 1 225 ? -34.75 38.625 8.727 1 24.77 225 SER A CA 1
ATOM 1789 C C . SER A 1 225 ? -33.281 38.906 8.406 1 24.77 225 SER A C 1
ATOM 1791 O O . SER A 1 225 ? -32.656 38.156 7.633 1 24.77 225 SER A O 1
ATOM 1793 N N . PHE A 1 226 ? -32.531 40.062 8.82 1 23.45 226 PHE A N 1
ATOM 1794 C CA . PHE A 1 226 ? -31.312 40.844 8.562 1 23.45 226 PHE A CA 1
ATOM 1795 C C . PHE A 1 226 ? -30.094 39.938 8.492 1 23.45 226 PHE A C 1
ATOM 1797 O O . PHE A 1 226 ? -29.156 40.219 7.75 1 23.45 226 PHE A O 1
ATOM 1804 N N . LEU A 1 227 ? -29.844 39.188 9.594 1 25.25 227 LEU A N 1
ATOM 1805 C CA . LEU A 1 227 ? -28.438 38.781 9.688 1 25.25 227 LEU A CA 1
ATOM 1806 C C . LEU A 1 227 ? -28.109 37.75 8.625 1 25.25 227 LEU A C 1
ATOM 1808 O O . LEU A 1 227 ? -28.719 36.656 8.594 1 25.25 227 LEU A O 1
ATOM 1812 N N . SER A 1 228 ? -27.984 38.062 7.297 1 25.33 228 SER A N 1
ATOM 1813 C CA . SER A 1 228 ? -27.703 37.469 5.996 1 25.33 228 SER A CA 1
ATOM 1814 C C . SER A 1 228 ? -26.656 36.344 6.113 1 25.33 228 SER A C 1
ATOM 1816 O O . SER A 1 228 ? -25.453 36.625 6.008 1 25.33 228 SER A O 1
ATOM 1818 N N . VAL A 1 229 ? -26.594 35.719 7.215 1 23.62 229 VAL A N 1
ATOM 1819 C CA . VAL A 1 229 ? -25.625 34.656 7.211 1 23.62 229 VAL A CA 1
ATOM 1820 C C . VAL A 1 229 ? -25.875 33.719 6.012 1 23.62 229 VAL A C 1
ATOM 1822 O O . VAL A 1 229 ? -26.922 33.094 5.926 1 23.62 229 VAL A O 1
ATOM 1825 N N . ARG A 1 230 ? -25.641 34.25 4.777 1 26.48 230 ARG A N 1
ATOM 1826 C CA . ARG A 1 230 ? -25.641 33.469 3.543 1 26.48 230 ARG A CA 1
ATOM 1827 C C . ARG A 1 230 ? -25.188 32.031 3.797 1 26.48 230 ARG A C 1
ATOM 1829 O O . ARG A 1 230 ? -24.047 31.781 4.176 1 26.48 230 ARG A O 1
ATOM 1836 N N . ARG A 1 231 ? -26.062 31.219 4.246 1 26.89 231 ARG A N 1
ATOM 1837 C CA . ARG A 1 231 ? -25.922 29.766 4.145 1 26.89 231 ARG A CA 1
ATOM 1838 C C . ARG A 1 231 ? -25.172 29.375 2.879 1 26.89 231 ARG A C 1
ATOM 1840 O O . ARG A 1 231 ? -25.438 29.922 1.802 1 26.89 231 ARG A O 1
ATOM 1847 N N . TRP A 1 232 ? -23.969 29.094 2.986 1 25.88 232 TRP A N 1
ATOM 1848 C CA . TRP A 1 232 ? -23.203 28.453 1.918 1 25.88 232 TRP A CA 1
ATOM 1849 C C . TRP A 1 232 ? -24.094 27.609 1.028 1 25.88 232 TRP A C 1
ATOM 1851 O O . TRP A 1 232 ? -24.688 26.625 1.486 1 25.88 232 TRP A O 1
ATOM 1861 N N . LYS A 1 233 ? -24.938 28.188 0.241 1 29.17 233 LYS A N 1
ATOM 1862 C CA . LYS A 1 233 ? -25.438 27.469 -0.929 1 29.17 233 LYS A CA 1
ATOM 1863 C C . LYS A 1 233 ? -24.328 26.641 -1.584 1 29.17 233 LYS A C 1
ATOM 1865 O O . LYS A 1 233 ? -23.453 27.203 -2.238 1 29.17 233 LYS A O 1
ATOM 1870 N N . SER A 1 234 ? -23.766 25.812 -0.864 1 30.97 234 SER A N 1
ATOM 1871 C CA . SER A 1 234 ? -22.906 24.875 -1.575 1 30.97 234 SER A CA 1
ATOM 1872 C C . SER A 1 234 ? -23.531 24.469 -2.91 1 30.97 234 SER A C 1
ATOM 1874 O O . SER A 1 234 ? -24.609 23.859 -2.947 1 30.97 234 SER A O 1
ATOM 1876 N N . HIS A 1 235 ? -23.781 25.359 -3.777 1 29.88 235 HIS A N 1
ATOM 1877 C CA . HIS A 1 235 ? -24 25.062 -5.188 1 29.88 235 HIS A CA 1
ATOM 1878 C C . HIS A 1 235 ? -23.25 23.797 -5.594 1 29.88 235 HIS A C 1
ATOM 1880 O O . HIS A 1 235 ? -22.828 23.656 -6.742 1 29.88 235 HIS A O 1
ATOM 1886 N N . LEU A 1 236 ? -22.641 23.188 -4.617 1 34.34 236 LEU A N 1
ATOM 1887 C CA . LEU A 1 236 ? -22.234 21.891 -5.156 1 34.34 236 LEU A CA 1
ATOM 1888 C C . LEU A 1 236 ? -23.391 21.219 -5.891 1 34.34 236 LEU A C 1
ATOM 1890 O O . LEU A 1 236 ? -24.453 21 -5.316 1 34.34 236 LEU A O 1
ATOM 1894 N N . SER A 1 237 ? -23.781 21.609 -7.09 1 32.34 237 SER A N 1
ATOM 1895 C CA . SER A 1 237 ? -24.562 20.609 -7.828 1 32.34 237 SER A CA 1
ATOM 1896 C C . SER A 1 237 ? -24.516 19.25 -7.137 1 32.34 237 SER A C 1
ATOM 1898 O O . SER A 1 237 ? -23.578 18.969 -6.379 1 32.34 237 SER A O 1
ATOM 1900 N N . HIS A 1 238 ? -25.672 18.547 -7.102 1 35.59 238 HIS A N 1
ATOM 1901 C CA . HIS A 1 238 ? -25.969 17.328 -6.359 1 35.59 238 HIS A CA 1
ATOM 1902 C C . HIS A 1 238 ? -24.719 16.453 -6.211 1 35.59 238 HIS A C 1
ATOM 1904 O O . HIS A 1 238 ? -24.125 16.047 -7.207 1 35.59 238 HIS A O 1
ATOM 1910 N N . PRO A 1 239 ? -23.922 16.766 -5.199 1 42.28 239 PRO A N 1
ATOM 1911 C CA . PRO A 1 239 ? -22.875 15.75 -5.086 1 42.28 239 PRO A CA 1
ATOM 1912 C C . PRO A 1 239 ? -23.344 14.359 -5.5 1 42.28 239 PRO A C 1
ATOM 1914 O O . PRO A 1 239 ? -24.406 13.906 -5.055 1 42.28 239 PRO A O 1
ATOM 1917 N N . ARG A 1 240 ? -23.172 14.133 -6.734 1 51.81 240 ARG A N 1
ATOM 1918 C CA . ARG A 1 240 ? -23.422 12.766 -7.172 1 51.81 240 ARG A CA 1
ATOM 1919 C C . ARG A 1 240 ? -23.172 11.773 -6.047 1 51.81 240 ARG A C 1
ATOM 1921 O O . ARG A 1 240 ? -22.156 11.875 -5.344 1 51.81 240 ARG A O 1
ATOM 1928 N N . HIS A 1 241 ? -24.234 11.383 -5.434 1 62.88 241 HIS A N 1
ATOM 1929 C CA . HIS A 1 241 ? -24.188 10.258 -4.508 1 62.88 241 HIS A CA 1
ATOM 1930 C C . HIS A 1 241 ? -23.359 9.109 -5.074 1 62.88 241 HIS A C 1
ATOM 1932 O O . HIS A 1 241 ? -23.688 8.555 -6.125 1 62.88 241 HIS A O 1
ATOM 1938 N N . TYR A 1 242 ? -22.094 9.219 -4.598 1 78.5 242 TYR A N 1
ATOM 1939 C CA . TYR A 1 242 ? -21.297 8.062 -4.957 1 78.5 242 TYR A CA 1
ATOM 1940 C C . TYR A 1 242 ? -21.703 6.84 -4.148 1 78.5 242 TYR A C 1
ATOM 1942 O O . TYR A 1 242 ? -21.922 6.934 -2.938 1 78.5 242 TYR A O 1
ATOM 1950 N N . ASN A 1 243 ? -22.25 5.859 -4.695 1 80.06 243 ASN A N 1
ATOM 1951 C CA . ASN A 1 243 ? -22.594 4.625 -3.998 1 80.06 243 ASN A CA 1
ATOM 1952 C C . ASN A 1 243 ? -21.359 3.777 -3.711 1 80.06 243 ASN A C 1
ATOM 1954 O O . ASN A 1 243 ? -21.219 2.674 -4.242 1 80.06 243 ASN A O 1
ATOM 1958 N N . LEU A 1 244 ? -20.5 4.336 -2.734 1 89.88 244 LEU A N 1
ATOM 1959 C CA . LEU A 1 244 ? -19.219 3.684 -2.484 1 89.88 244 LEU A CA 1
ATOM 1960 C C . LEU A 1 244 ? -19.328 2.689 -1.333 1 89.88 244 LEU A C 1
ATOM 1962 O O . LEU A 1 244 ? -18.484 1.809 -1.185 1 89.88 244 LEU A O 1
ATOM 1966 N N . GLY A 1 245 ? -20.297 2.846 -0.446 1 86.19 245 GLY A N 1
ATOM 1967 C CA . GLY A 1 245 ? -20.391 2.021 0.749 1 86.19 245 GLY A CA 1
ATOM 1968 C C . GLY A 1 245 ? -19.391 2.41 1.822 1 86.19 245 GLY A C 1
ATOM 1969 O O . GLY A 1 245 ? -18.953 3.562 1.884 1 86.19 245 GLY A O 1
ATOM 1970 N N . LYS A 1 246 ? -19.078 1.505 2.738 1 85.19 246 LYS A N 1
ATOM 1971 C CA . LYS A 1 246 ? -18.172 1.752 3.859 1 85.19 246 LYS A CA 1
ATOM 1972 C C . LYS A 1 246 ? -16.719 1.728 3.406 1 85.19 246 LYS A C 1
ATOM 1974 O O . LYS A 1 246 ? -16.359 0.953 2.52 1 85.19 246 LYS A O 1
ATOM 1979 N N . VAL A 1 247 ? -15.984 2.619 4.035 1 92.38 247 VAL A N 1
ATOM 1980 C CA . VAL A 1 247 ? -14.547 2.545 3.812 1 92.38 247 VAL A CA 1
ATOM 1981 C C . VAL A 1 247 ? -13.969 1.338 4.547 1 92.38 247 VAL A C 1
ATOM 1983 O O . VAL A 1 247 ? -14.234 1.145 5.738 1 92.38 247 VAL A O 1
ATOM 1986 N N . LEU A 1 248 ? -13.156 0.501 3.818 1 91.88 248 LEU A N 1
ATOM 1987 C CA . LEU A 1 248 ? -12.695 -0.753 4.402 1 91.88 248 LEU A CA 1
ATOM 1988 C C . LEU A 1 248 ? -11.172 -0.793 4.453 1 91.88 248 LEU A C 1
ATOM 1990 O O . LEU A 1 248 ? -10.594 -1.578 5.211 1 91.88 248 LEU A O 1
ATOM 1994 N N . ALA A 1 249 ? -10.562 0.022 3.627 1 96.31 249 ALA A N 1
ATOM 1995 C CA . ALA A 1 249 ? -9.102 -0.046 3.568 1 96.31 249 ALA A CA 1
ATOM 1996 C C . ALA A 1 249 ? -8.508 1.286 3.121 1 96.31 249 ALA A C 1
ATOM 1998 O O . ALA A 1 249 ? -9.219 2.141 2.586 1 96.31 249 ALA A O 1
ATOM 1999 N N . MET A 1 250 ? -7.262 1.428 3.412 1 97.5 250 MET A N 1
ATOM 2000 C CA . MET A 1 250 ? -6.496 2.588 2.959 1 97.5 250 MET A CA 1
ATOM 2001 C C . MET A 1 250 ? -5.062 2.199 2.629 1 97.5 250 MET A C 1
ATOM 2003 O O . MET A 1 250 ? -4.449 1.397 3.338 1 97.5 250 MET A O 1
ATOM 2007 N N . HIS A 1 251 ? -4.551 2.789 1.523 1 97.5 251 HIS A N 1
ATOM 2008 C CA . HIS A 1 251 ? -3.156 2.672 1.111 1 97.5 251 HIS A CA 1
ATOM 2009 C C . HIS A 1 251 ? -2.504 4.043 0.977 1 97.5 251 HIS A C 1
ATOM 2011 O O . HIS A 1 251 ? -3.164 5.016 0.604 1 97.5 251 HIS A O 1
ATOM 2017 N N . GLY A 1 252 ? -1.28 4.066 1.315 1 97.94 252 GLY A N 1
ATOM 2018 C CA . GLY A 1 252 ? -0.557 5.309 1.104 1 97.94 252 GLY A CA 1
ATOM 2019 C C . GLY A 1 252 ? 0.949 5.129 1.097 1 97.94 252 GLY A C 1
ATOM 2020 O O . GLY A 1 252 ? 1.475 4.223 1.744 1 97.94 252 GLY A O 1
ATOM 2021 N N . ASP A 1 253 ? 1.623 5.965 0.397 1 97.62 253 ASP A N 1
ATOM 2022 C CA . ASP A 1 253 ? 3.078 5.977 0.273 1 97.62 253 ASP A CA 1
ATOM 2023 C C . ASP A 1 253 ? 3.609 7.406 0.179 1 97.62 253 ASP A C 1
ATOM 2025 O O . ASP A 1 253 ? 3.377 8.094 -0.816 1 97.62 253 ASP A O 1
ATOM 2029 N N . PHE A 1 254 ? 4.312 7.801 1.232 1 97.5 254 PHE A N 1
ATOM 2030 C CA . PHE A 1 254 ? 4.934 9.117 1.249 1 97.5 254 PHE A CA 1
ATOM 2031 C C . PHE A 1 254 ? 6.445 9.008 1.39 1 97.5 254 PHE A C 1
ATOM 2033 O O . PHE A 1 254 ? 6.941 8.266 2.236 1 97.5 254 PHE A O 1
ATOM 2040 N N . GLY A 1 255 ? 7.109 9.617 0.543 1 94.06 255 GLY A N 1
ATOM 2041 C CA . GLY A 1 255 ? 8.555 9.594 0.65 1 94.06 255 GLY A CA 1
ATOM 2042 C C . GLY A 1 255 ? 9.25 10.445 -0.401 1 94.06 255 GLY A C 1
ATOM 2043 O O . GLY A 1 255 ? 8.609 10.898 -1.355 1 94.06 255 GLY A O 1
ATOM 2044 N N . PHE A 1 256 ? 10.469 10.758 -0.205 1 92.06 256 PHE A N 1
ATOM 2045 C CA . PHE A 1 256 ? 11.359 11.438 -1.14 1 92.06 256 PHE A CA 1
ATOM 2046 C C . PHE A 1 256 ? 12.812 11.094 -0.852 1 92.06 256 PHE A C 1
ATOM 2048 O O . PHE A 1 256 ? 13.188 10.875 0.302 1 92.06 256 PHE A O 1
ATOM 2055 N N . PRO A 1 257 ? 13.547 11.055 -1.945 1 90.56 257 PRO A N 1
ATOM 2056 C CA . PRO A 1 257 ? 14.953 10.727 -1.711 1 90.56 257 PRO A CA 1
ATOM 2057 C C . PRO A 1 257 ? 15.719 11.859 -1.038 1 90.56 257 PRO A C 1
ATOM 2059 O O . PRO A 1 257 ? 15.484 13.031 -1.338 1 90.56 257 PRO A O 1
ATOM 2062 N N . THR A 1 258 ? 16.516 11.477 -0.112 1 84.81 258 THR A N 1
ATOM 2063 C CA . THR A 1 258 ? 17.438 12.391 0.534 1 84.81 258 THR A CA 1
ATOM 2064 C C . THR A 1 258 ? 18.875 11.898 0.391 1 84.81 258 THR A C 1
ATOM 2066 O O . THR A 1 258 ? 19.109 10.781 -0.074 1 84.81 258 THR A O 1
ATOM 2069 N N . ALA A 1 259 ? 19.797 12.758 0.772 1 76.12 259 ALA A N 1
ATOM 2070 C CA . ALA A 1 259 ? 21.203 12.375 0.721 1 76.12 259 ALA A CA 1
ATOM 2071 C C . ALA A 1 259 ? 21.562 11.477 1.899 1 76.12 259 ALA A C 1
ATOM 2073 O O . ALA A 1 259 ? 22.703 10.992 1.991 1 76.12 259 ALA A O 1
ATOM 2074 N N . LEU A 1 260 ? 20.672 11.219 2.721 1 78.94 260 LEU A N 1
ATOM 2075 C CA . LEU A 1 260 ? 20.875 10.406 3.916 1 78.94 260 LEU A CA 1
ATOM 2076 C C . LEU A 1 260 ? 22.062 10.906 4.723 1 78.94 260 LEU A C 1
ATOM 2078 O O . LEU A 1 260 ? 22.859 10.117 5.211 1 78.94 260 LEU A O 1
ATOM 2082 N N . ASP A 1 261 ? 22.062 12.312 4.75 1 72.81 261 ASP A N 1
ATOM 2083 C CA . ASP A 1 261 ? 23.062 12.992 5.566 1 72.81 261 ASP A CA 1
ATOM 2084 C C . ASP A 1 261 ? 22.625 13.055 7.031 1 72.81 261 ASP A C 1
ATOM 2086 O O . ASP A 1 261 ? 21.594 13.656 7.352 1 72.81 261 ASP A O 1
ATOM 2090 N N . PRO A 1 262 ? 23.359 12.469 7.918 1 68.19 262 PRO A N 1
ATOM 2091 C CA . PRO A 1 262 ? 22.953 12.453 9.32 1 68.19 262 PRO A CA 1
ATOM 2092 C C . PRO A 1 262 ? 22.875 13.852 9.938 1 68.19 262 PRO A C 1
ATOM 2094 O O . PRO A 1 262 ? 22.266 14.039 10.984 1 68.19 262 PRO A O 1
ATOM 2097 N N . SER A 1 263 ? 23.625 14.75 9.305 1 67.25 263 SER A N 1
ATOM 2098 C CA . SER A 1 263 ? 23.609 16.109 9.812 1 67.25 263 SER A CA 1
ATOM 2099 C C . SER A 1 263 ? 22.297 16.828 9.453 1 67.25 263 SER A C 1
ATOM 2101 O O . SER A 1 263 ? 21.969 17.859 10.039 1 67.25 263 SER A O 1
ATOM 2103 N N . ASP A 1 264 ? 21.672 16.078 8.586 1 75.5 264 ASP A N 1
ATOM 2104 C CA . ASP A 1 264 ? 20.391 16.656 8.18 1 75.5 264 ASP A CA 1
ATOM 2105 C C . ASP A 1 264 ? 19.328 16.406 9.242 1 75.5 264 ASP A C 1
ATOM 2107 O O . ASP A 1 264 ? 19.297 15.344 9.867 1 75.5 264 ASP A O 1
ATOM 2111 N N . ARG A 1 265 ? 18.453 17.375 9.414 1 76.69 265 ARG A N 1
ATOM 2112 C CA . ARG A 1 265 ? 17.406 17.297 10.422 1 76.69 265 ARG A CA 1
ATOM 2113 C C . ARG A 1 265 ? 16.531 16.062 10.211 1 76.69 265 ARG A C 1
ATOM 2115 O O . ARG A 1 265 ? 15.977 15.516 11.164 1 76.69 265 ARG A O 1
ATOM 2122 N N . PHE A 1 266 ? 16.516 15.547 9.039 1 81 266 PHE A N 1
ATOM 2123 C CA . PHE A 1 266 ? 15.672 14.406 8.711 1 81 266 PHE A CA 1
ATOM 2124 C C . PHE A 1 266 ? 16.203 13.133 9.375 1 81 266 PHE A C 1
ATOM 2126 O O . PHE A 1 266 ? 15.422 12.227 9.688 1 81 266 PHE A O 1
ATOM 2133 N N . LEU A 1 267 ? 17.5 13.219 9.547 1 80.06 267 LEU A N 1
ATOM 2134 C CA . LEU A 1 267 ? 18.125 11.984 10.016 1 80.06 267 LEU A CA 1
ATOM 2135 C C . LEU A 1 267 ? 18.734 12.172 11.406 1 80.06 267 LEU A C 1
ATOM 2137 O O . LEU A 1 267 ? 19.531 11.344 11.852 1 80.06 267 LEU A O 1
ATOM 2141 N N . ASN A 1 268 ? 18.375 13.195 12.031 1 75.44 268 ASN A N 1
ATOM 2142 C CA . ASN A 1 268 ? 18.891 13.477 13.359 1 75.44 268 ASN A CA 1
ATOM 2143 C C . ASN A 1 268 ? 17.828 13.234 14.438 1 75.44 268 ASN A C 1
ATOM 2145 O O . ASN A 1 268 ? 16.891 14.023 14.578 1 75.44 268 ASN A O 1
ATOM 2149 N N . ARG A 1 269 ? 18.031 12.258 15.227 1 74.25 269 ARG A N 1
ATOM 2150 C CA . ARG A 1 269 ? 17.062 11.859 16.234 1 74.25 269 ARG A CA 1
ATOM 2151 C C . ARG A 1 269 ? 16.922 12.938 17.312 1 74.25 269 ARG A C 1
ATOM 2153 O O . ARG A 1 269 ? 15.836 13.141 17.859 1 74.25 269 ARG A O 1
ATOM 2160 N N . THR A 1 270 ? 17.969 13.602 17.578 1 72.12 270 THR A N 1
ATOM 2161 C CA . THR A 1 270 ? 17.953 14.617 18.625 1 72.12 270 THR A CA 1
ATOM 2162 C C . THR A 1 270 ? 17.094 15.805 18.203 1 72.12 270 THR A C 1
ATOM 2164 O O . THR A 1 270 ? 16.578 16.547 19.047 1 72.12 270 THR A O 1
ATOM 2167 N N . LEU A 1 271 ? 16.953 15.867 16.922 1 75.94 271 LEU A N 1
ATOM 2168 C CA . LEU A 1 271 ? 16.125 16.938 16.391 1 75.94 271 LEU A CA 1
ATOM 2169 C C . LEU A 1 271 ? 14.734 16.438 16.031 1 75.94 271 LEU A C 1
ATOM 2171 O O . LEU A 1 271 ? 13.945 17.156 15.422 1 75.94 271 LEU A O 1
ATOM 2175 N N . GLY A 1 272 ? 14.469 15.18 16.438 1 79.69 272 GLY A N 1
ATOM 2176 C CA . GLY A 1 272 ? 13.164 14.617 16.141 1 79.69 272 GLY A CA 1
ATOM 2177 C C . GLY A 1 272 ? 13.047 14.125 14.703 1 79.69 272 GLY A C 1
ATOM 2178 O O . GLY A 1 272 ? 11.961 14.133 14.133 1 79.69 272 GLY A O 1
ATOM 2179 N N . GLY A 1 273 ? 14.18 13.75 14.188 1 84.31 273 GLY A N 1
ATOM 2180 C CA . GLY A 1 273 ? 14.203 13.242 12.82 1 84.31 273 GLY A CA 1
ATOM 2181 C C . GLY A 1 273 ? 13.57 11.867 12.688 1 84.31 273 GLY A C 1
ATOM 2182 O O . GLY A 1 273 ? 13.266 11.219 13.688 1 84.31 273 GLY A O 1
ATOM 2183 N N . GLY A 1 274 ? 13.422 11.461 11.375 1 89.75 274 GLY A N 1
ATOM 2184 C CA . GLY A 1 274 ? 12.773 10.203 11.031 1 89.75 274 GLY A CA 1
ATOM 2185 C C . GLY A 1 274 ? 11.617 10.375 10.062 1 89.75 274 GLY A C 1
ATOM 2186 O O . GLY A 1 274 ? 10.859 11.336 10.156 1 89.75 274 GLY A O 1
ATOM 2187 N N . VAL A 1 275 ? 11.539 9.391 9.25 1 93.5 275 VAL A N 1
ATOM 2188 C CA . VAL A 1 275 ? 10.586 9.539 8.156 1 93.5 275 VAL A CA 1
ATOM 2189 C C . VAL A 1 275 ? 9.164 9.391 8.68 1 93.5 275 VAL A C 1
ATOM 2191 O O . VAL A 1 275 ? 8.242 10.047 8.188 1 93.5 275 VAL A O 1
ATOM 2194 N N . THR A 1 276 ? 8.945 8.594 9.727 1 94.81 276 THR A N 1
ATOM 2195 C CA . THR A 1 276 ? 7.613 8.406 10.297 1 94.81 276 THR A CA 1
ATOM 2196 C C . THR A 1 276 ? 7.098 9.703 10.906 1 94.81 276 THR A C 1
ATOM 2198 O O . THR A 1 276 ? 5.941 10.078 10.703 1 94.81 276 THR A O 1
ATOM 2201 N N . LEU A 1 277 ? 7.957 10.406 11.531 1 93.12 277 LEU A N 1
ATOM 2202 C CA . LEU A 1 277 ? 7.574 11.672 12.141 1 93.12 277 LEU A CA 1
ATOM 2203 C C . LEU A 1 277 ? 7.434 12.766 11.086 1 93.12 277 LEU A C 1
ATOM 2205 O O . LEU A 1 277 ? 6.594 13.656 11.219 1 93.12 277 LEU A O 1
ATOM 2209 N N . ASP A 1 278 ? 8.219 12.648 10.078 1 92.81 278 ASP A N 1
ATOM 2210 C CA . ASP A 1 278 ? 8.242 13.719 9.086 1 92.81 278 ASP A CA 1
ATOM 2211 C C . ASP A 1 278 ? 7.059 13.609 8.125 1 92.81 278 ASP A C 1
ATOM 2213 O O . ASP A 1 278 ? 6.336 14.586 7.91 1 92.81 278 ASP A O 1
ATOM 2217 N N . VAL A 1 279 ? 6.934 12.391 7.52 1 94.88 279 VAL A N 1
ATOM 2218 C CA . VAL A 1 279 ? 5.879 12.328 6.516 1 94.88 279 VAL A CA 1
ATOM 2219 C C . VAL A 1 279 ? 4.906 11.203 6.859 1 94.88 279 VAL A C 1
ATOM 2221 O O . VAL A 1 279 ? 3.762 11.195 6.398 1 94.88 279 VAL A O 1
ATOM 2224 N N . GLY A 1 280 ? 5.305 10.234 7.676 1 96.62 280 GLY A N 1
ATOM 2225 C CA . GLY A 1 280 ? 4.41 9.156 8.07 1 96.62 280 GLY A CA 1
ATOM 2226 C C . GLY A 1 280 ? 3.217 9.633 8.875 1 96.62 280 GLY A C 1
ATOM 2227 O O . GLY A 1 280 ? 2.139 9.039 8.805 1 96.62 280 GLY A O 1
ATOM 2228 N N . CYS A 1 281 ? 3.389 10.656 9.602 1 96 281 CYS A N 1
ATOM 2229 C CA . CYS A 1 281 ? 2.314 11.172 10.438 1 96 281 CYS A CA 1
ATOM 2230 C C . CYS A 1 281 ? 1.17 11.711 9.594 1 96 281 CYS A C 1
ATOM 2232 O O . CYS A 1 281 ? 0.013 11.695 10.016 1 96 281 CYS A O 1
ATOM 2234 N N . TYR A 1 282 ? 1.434 12.203 8.336 1 97 282 TYR A N 1
ATOM 2235 C CA . TYR A 1 282 ? 0.374 12.625 7.426 1 97 282 TYR A CA 1
ATOM 2236 C C . TYR A 1 282 ? -0.552 11.461 7.09 1 97 282 TYR A C 1
ATOM 2238 O O . TYR A 1 282 ? -1.768 11.641 6.98 1 97 282 TYR A O 1
ATOM 2246 N N . LEU A 1 283 ? 0.084 10.328 6.922 1 97.94 283 LEU A N 1
ATOM 2247 C CA . LEU A 1 283 ? -0.698 9.148 6.59 1 97.94 283 LEU A CA 1
ATOM 2248 C C . LEU A 1 283 ? -1.619 8.758 7.742 1 97.94 283 LEU A C 1
ATOM 2250 O O . LEU A 1 283 ? -2.783 8.414 7.523 1 97.94 283 LEU A O 1
ATOM 2254 N N . VAL A 1 284 ? -1.123 8.867 8.922 1 97.56 284 VAL A N 1
ATOM 2255 C CA . VAL A 1 284 ? -1.927 8.586 10.109 1 97.56 284 VAL A CA 1
ATOM 2256 C C . VAL A 1 284 ? -3.088 9.578 10.195 1 97.56 284 VAL A C 1
ATOM 2258 O O . VAL A 1 284 ? -4.23 9.18 10.43 1 97.56 284 VAL A O 1
ATOM 2261 N N . GLU A 1 285 ? -2.799 10.82 9.961 1 95.56 285 GLU A N 1
ATOM 2262 C CA . GLU A 1 285 ? -3.82 11.859 9.992 1 95.56 285 GLU A CA 1
ATOM 2263 C C . GLU A 1 285 ? -4.922 11.586 8.977 1 95.56 285 GLU A C 1
ATOM 2265 O O . GLU A 1 285 ? -6.109 11.727 9.281 1 95.56 285 GLU A O 1
ATOM 2270 N N . LEU A 1 286 ? -4.523 11.234 7.828 1 96.44 286 LEU A N 1
ATOM 2271 C CA . LEU A 1 286 ? -5.477 10.977 6.758 1 96.44 286 LEU A CA 1
ATOM 2272 C C . LEU A 1 286 ? -6.316 9.734 7.059 1 96.44 286 LEU A C 1
ATOM 2274 O O . LEU A 1 286 ? -7.492 9.68 6.703 1 96.44 286 LEU A O 1
ATOM 2278 N N . ALA A 1 287 ? -5.719 8.758 7.699 1 96.38 287 ALA A N 1
ATOM 2279 C CA . ALA A 1 287 ? -6.477 7.578 8.102 1 96.38 287 ALA A CA 1
ATOM 2280 C C . ALA A 1 287 ? -7.539 7.938 9.141 1 96.38 287 ALA A C 1
ATOM 2282 O O . ALA A 1 287 ? -8.648 7.398 9.109 1 96.38 287 ALA A O 1
ATOM 2283 N N . LEU A 1 288 ? -7.227 8.828 9.969 1 93.62 288 LEU A N 1
ATOM 2284 C CA . LEU A 1 288 ? -8.125 9.211 11.055 1 93.62 288 LEU A CA 1
ATOM 2285 C C . LEU A 1 288 ? -9.336 9.961 10.516 1 93.62 288 LEU A C 1
ATOM 2287 O O . LEU A 1 288 ? -10.398 9.961 11.141 1 93.62 288 LEU A O 1
ATOM 2291 N N . LEU A 1 289 ? -9.219 10.578 9.336 1 91.62 289 LEU A N 1
ATOM 2292 C CA . LEU A 1 289 ? -10.383 11.211 8.727 1 91.62 289 LEU A CA 1
ATOM 2293 C C . LEU A 1 289 ? -11.5 10.195 8.508 1 91.62 289 LEU A C 1
ATOM 2295 O O . LEU A 1 289 ? -12.664 10.469 8.836 1 91.62 289 LEU A O 1
ATOM 2299 N N . ALA A 1 290 ? -11.086 9.055 8.031 1 88.44 290 ALA A N 1
ATOM 2300 C CA . ALA A 1 290 ? -12.07 8.008 7.773 1 88.44 290 ALA A CA 1
ATOM 2301 C C . ALA A 1 290 ? -12.641 7.453 9.078 1 88.44 290 ALA A C 1
ATOM 2303 O O . ALA A 1 290 ? -13.844 7.242 9.195 1 88.44 290 ALA A O 1
ATOM 2304 N N . ALA A 1 291 ? -11.781 7.234 10.016 1 83.81 291 ALA A N 1
ATOM 2305 C CA . ALA A 1 291 ? -12.211 6.691 11.305 1 83.81 291 ALA A CA 1
ATOM 2306 C C . ALA A 1 291 ? -13.156 7.652 12.016 1 83.81 291 ALA A C 1
ATOM 2308 O O . ALA A 1 291 ? -14.164 7.23 12.578 1 83.81 291 ALA A O 1
ATOM 2309 N N . TYR A 1 292 ? -12.844 8.867 11.945 1 77.88 292 TYR A N 1
ATOM 2310 C CA . TYR A 1 292 ? -13.656 9.883 12.609 1 77.88 292 TYR A CA 1
ATOM 2311 C C . TYR A 1 292 ? -15.016 10.016 11.945 1 77.88 292 TYR A C 1
ATOM 2313 O O . TYR A 1 292 ? -16.047 10.016 12.625 1 77.88 292 TYR A O 1
ATOM 2321 N N . ASP A 1 293 ? -15.109 10.07 10.734 1 73.88 293 ASP A N 1
ATOM 2322 C CA . ASP A 1 293 ? -16.344 10.336 10.008 1 73.88 293 ASP A CA 1
ATOM 2323 C C . ASP A 1 293 ? -17.266 9.125 10.047 1 73.88 293 ASP A C 1
ATOM 2325 O O . ASP A 1 293 ? -18.5 9.273 10.039 1 73.88 293 ASP A O 1
ATOM 2329 N N . HIS A 1 294 ? -16.719 7.996 10.141 1 65.81 294 HIS A N 1
ATOM 2330 C CA . HIS A 1 294 ? -17.547 6.812 10.312 1 65.81 294 HIS A CA 1
ATOM 2331 C C . HIS A 1 294 ? -18.312 6.867 11.641 1 65.81 294 HIS A C 1
ATOM 2333 O O . HIS A 1 294 ? -19.484 6.523 11.703 1 65.81 294 HIS A O 1
ATOM 2339 N N . HIS A 1 295 ? -17.641 7.246 12.602 1 62.91 295 HIS A N 1
ATOM 2340 C CA . HIS A 1 295 ? -18.281 7.281 13.914 1 62.91 295 HIS A CA 1
ATOM 2341 C C . HIS A 1 295 ? -19.359 8.352 13.984 1 62.91 295 HIS A C 1
ATOM 2343 O O . HIS A 1 295 ? -20.344 8.203 14.711 1 62.91 295 HIS A O 1
ATOM 2349 N N . GLN A 1 296 ? -19.172 9.305 13.188 1 60.12 296 GLN A N 1
ATOM 2350 C CA . GLN A 1 296 ? -20.172 10.367 13.164 1 60.12 296 GLN A CA 1
ATOM 2351 C C . GLN A 1 296 ? -21.453 9.914 12.469 1 60.12 296 GLN A C 1
ATOM 2353 O O . GLN A 1 296 ? -22.547 10.359 12.82 1 60.12 296 GLN A O 1
ATOM 2358 N N . SER A 1 297 ? -21.328 9 11.453 1 55.34 297 SER A N 1
ATOM 2359 C CA . SER A 1 297 ? -22.469 8.539 10.672 1 55.34 297 SER A CA 1
ATOM 2360 C C . SER A 1 297 ? -23.312 7.535 11.461 1 55.34 297 SER A C 1
ATOM 2362 O O . SER A 1 297 ? -24.531 7.445 11.266 1 55.34 297 SER A O 1
ATOM 2364 N N . GLY A 1 298 ? -22.797 6.543 12.141 1 49.56 298 GLY A N 1
ATOM 2365 C CA . GLY A 1 298 ? -23.547 5.555 12.891 1 49.56 298 GLY A CA 1
ATOM 2366 C C . GLY A 1 298 ? -24.453 6.168 13.938 1 49.56 298 GLY A C 1
ATOM 2367 O O . GLY A 1 298 ? -25.328 5.484 14.492 1 49.56 298 GLY A O 1
ATOM 2368 N N . ASN A 1 299 ? -24.141 7.215 14.461 1 42.59 299 ASN A N 1
ATOM 2369 C CA . ASN A 1 299 ? -25.047 7.785 15.461 1 42.59 299 ASN A CA 1
ATOM 2370 C C . ASN A 1 299 ? -26.203 8.516 14.805 1 42.59 299 ASN A C 1
ATOM 2372 O O . ASN A 1 299 ? -26.125 9.711 14.523 1 42.59 299 ASN A O 1
ATOM 2376 N N . THR A 1 300 ? -26.906 7.746 13.93 1 37.5 300 THR A N 1
ATOM 2377 C CA . THR A 1 300 ? -28.125 8.172 13.25 1 37.5 300 THR A CA 1
ATOM 2378 C C . THR A 1 300 ? -29.062 8.898 14.211 1 37.5 300 THR A C 1
ATOM 2380 O O . THR A 1 300 ? -30.078 9.453 13.805 1 37.5 300 THR A O 1
ATOM 2383 N N . ASP A 1 301 ? -29.234 8.453 15.43 1 33.19 301 ASP A N 1
ATOM 2384 C CA . ASP A 1 301 ? -30.375 9.18 15.969 1 33.19 301 ASP A CA 1
ATOM 2385 C C . ASP A 1 301 ? -30.297 10.664 15.633 1 33.19 301 ASP A C 1
ATOM 2387 O O . ASP A 1 301 ? -31.328 11.344 15.539 1 33.19 301 ASP A O 1
ATOM 2391 N N . ASP A 1 302 ? -29.219 11.359 15.906 1 29.09 302 ASP A N 1
ATOM 2392 C CA . ASP A 1 302 ? -29.234 12.797 15.672 1 29.09 302 ASP A CA 1
ATOM 2393 C C . ASP A 1 302 ? -28.844 13.125 14.227 1 29.09 302 ASP A C 1
ATOM 2395 O O . ASP A 1 302 ? -27.688 12.938 13.828 1 29.09 302 ASP A O 1
ATOM 2399 N N . ALA A 1 303 ? -29.531 12.734 13.055 1 30.3 303 ALA A N 1
ATOM 2400 C CA . ALA A 1 303 ? -29.719 13.195 11.68 1 30.3 303 ALA A CA 1
ATOM 2401 C C . ALA A 1 303 ? -29.234 14.633 11.508 1 30.3 303 ALA A C 1
ATOM 2403 O O . ALA A 1 303 ? -29.5 15.273 10.492 1 30.3 303 ALA A O 1
ATOM 2404 N N . ALA A 1 304 ? -29.125 15.523 12.453 1 27 304 ALA A N 1
ATOM 2405 C CA . ALA A 1 304 ? -29.047 16.984 12.359 1 27 304 ALA A CA 1
ATOM 2406 C C . ALA A 1 304 ? -27.922 17.422 11.438 1 27 304 ALA A C 1
ATOM 2408 O O . ALA A 1 304 ? -28.125 18.234 10.539 1 27 304 ALA A O 1
ATOM 2409 N N . ILE A 1 305 ? -26.469 17.484 11.727 1 28.5 305 ILE A N 1
ATOM 2410 C CA . ILE A 1 305 ? -25.688 18.641 11.328 1 28.5 305 ILE A CA 1
ATOM 2411 C C . ILE A 1 305 ? -25.047 18.391 9.969 1 28.5 305 ILE A C 1
ATOM 2413 O O . ILE A 1 305 ? -23.953 17.812 9.883 1 28.5 305 ILE A O 1
ATOM 2417 N N . VAL A 1 306 ? -25.547 17.688 9.141 1 30.27 306 VAL A N 1
ATOM 2418 C CA . VAL A 1 306 ? -24.891 18.234 7.957 1 30.27 306 VAL A CA 1
ATOM 2419 C C . VAL A 1 306 ? -24.859 19.766 8.055 1 30.27 306 VAL A C 1
ATOM 2421 O O . VAL A 1 306 ? -23.828 20.375 7.824 1 30.27 306 VAL A O 1
ATOM 2424 N N . GLY A 1 307 ? -25.844 20.469 7.91 1 27.48 307 GLY A N 1
ATOM 2425 C CA . GLY A 1 307 ? -26.453 21.781 7.898 1 27.48 307 GLY A CA 1
ATOM 2426 C C . GLY A 1 307 ? -26.688 22.344 9.289 1 27.48 307 GLY A C 1
ATOM 2427 O O . GLY A 1 307 ? -27.828 22.547 9.703 1 27.48 307 GLY A O 1
ATOM 2428 N N . GLY A 1 308 ? -25.859 22.266 10.344 1 29.83 308 GLY A N 1
ATOM 2429 C CA . GLY A 1 308 ? -25.766 22.953 11.617 1 29.83 308 GLY A CA 1
ATOM 2430 C C . GLY A 1 308 ? -25.438 22.031 12.773 1 29.83 308 GLY A C 1
ATOM 2431 O O . GLY A 1 308 ? -25.516 22.438 13.938 1 29.83 308 GLY A O 1
ATOM 2432 N N . LYS A 1 309 ? -25.734 20.703 12.773 1 37.19 309 LYS A N 1
ATOM 2433 C CA . LYS A 1 309 ? -25.578 20 14.047 1 37.19 309 LYS A CA 1
ATOM 2434 C C . LYS A 1 309 ? -24.109 19.688 14.336 1 37.19 309 LYS A C 1
ATOM 2436 O O . LYS A 1 309 ? -23.359 19.344 13.422 1 37.19 309 LYS A O 1
ATOM 2441 N N . ARG A 1 310 ? -23.703 19.953 15.586 1 39.91 310 ARG A N 1
ATOM 2442 C CA . ARG A 1 310 ? -22.422 19.875 16.266 1 39.91 310 ARG A CA 1
ATOM 2443 C C . ARG A 1 310 ? -21.844 18.469 16.203 1 39.91 310 ARG A C 1
ATOM 2445 O O . ARG A 1 310 ? -22.531 17.5 16.516 1 39.91 310 ARG A O 1
ATOM 2452 N N . ARG A 1 311 ? -20.859 18.141 15.289 1 50.88 311 ARG A N 1
ATOM 2453 C CA . ARG A 1 311 ? -20.016 16.953 15.359 1 50.88 311 ARG A CA 1
ATOM 2454 C C . ARG A 1 311 ? -19.844 16.5 16.812 1 50.88 311 ARG A C 1
ATOM 2456 O O . ARG A 1 311 ? -19.578 17.312 17.688 1 50.88 311 ARG A O 1
ATOM 2463 N N . ARG A 1 312 ? -20.422 15.234 17.188 1 52.66 312 ARG A N 1
ATOM 2464 C CA . ARG A 1 312 ? -20.203 14.68 18.531 1 52.66 312 ARG A CA 1
ATOM 2465 C C . ARG A 1 312 ? -18.719 14.484 18.812 1 52.66 312 ARG A C 1
ATOM 2467 O O . ARG A 1 312 ? -17.969 14.023 17.953 1 52.66 312 ARG A O 1
ATOM 2474 N N . LYS A 1 313 ? -18.344 15.062 19.875 1 56.75 313 LYS A N 1
ATOM 2475 C CA . LYS A 1 313 ? -16.984 14.812 20.328 1 56.75 313 LYS A CA 1
ATOM 2476 C C . LYS A 1 313 ? -16.766 13.328 20.625 1 56.75 313 LYS A C 1
ATOM 2478 O O . LYS A 1 313 ? -17.516 12.727 21.391 1 56.75 313 LYS A O 1
ATOM 2483 N N . LEU A 1 314 ? -16.016 12.68 19.766 1 60.03 314 LEU A N 1
ATOM 2484 C CA . LEU A 1 314 ? -15.695 11.266 19.953 1 60.03 314 LEU A CA 1
ATOM 2485 C C . LEU A 1 314 ? -14.688 11.086 21.078 1 60.03 314 LEU A C 1
ATOM 2487 O O . LEU A 1 314 ? -13.812 11.938 21.281 1 60.03 314 LEU A O 1
ATOM 2491 N N . SER A 1 315 ? -15.008 10 21.859 1 61.25 315 SER A N 1
ATOM 2492 C CA . SER A 1 315 ? -14.008 9.641 22.875 1 61.25 315 SER A CA 1
ATOM 2493 C C . SER A 1 315 ? -12.758 9.055 22.219 1 61.25 315 SER A C 1
ATOM 2495 O O . SER A 1 315 ? -12.797 8.602 21.078 1 61.25 315 SER A O 1
ATOM 2497 N N . SER A 1 316 ? -11.711 9.266 22.938 1 62.84 316 SER A N 1
ATOM 2498 C CA . SER A 1 316 ? -10.422 8.734 22.5 1 62.84 316 SER A CA 1
ATOM 2499 C C . SER A 1 316 ? -10.516 7.258 22.141 1 62.84 316 SER A C 1
ATOM 2501 O O . SER A 1 316 ? -9.898 6.801 21.172 1 62.84 316 SER A O 1
ATOM 2503 N N . ASN A 1 317 ? -11.352 6.613 22.75 1 65.94 317 ASN A N 1
ATOM 2504 C CA . ASN A 1 317 ? -11.453 5.168 22.547 1 65.94 317 ASN A CA 1
ATOM 2505 C C . ASN A 1 317 ? -12.086 4.828 21.203 1 65.94 317 ASN A C 1
ATOM 2507 O O . ASN A 1 317 ? -11.781 3.789 20.609 1 65.94 317 ASN A O 1
ATOM 2511 N N . GLU A 1 318 ? -12.781 5.734 20.734 1 70.69 318 GLU A N 1
ATOM 2512 C CA . GLU A 1 318 ? -13.484 5.488 19.484 1 70.69 318 GLU A CA 1
ATOM 2513 C C . GLU A 1 318 ? -12.555 5.707 18.281 1 70.69 318 GLU A C 1
ATOM 2515 O O . GLU A 1 318 ? -12.766 5.121 17.219 1 70.69 318 GLU A O 1
ATOM 2520 N N . LEU A 1 319 ? -11.539 6.484 18.484 1 83.19 319 LEU A N 1
ATOM 2521 C CA . LEU A 1 319 ? -10.656 6.844 17.391 1 83.19 319 LEU A CA 1
ATOM 2522 C C . LEU A 1 319 ? -9.406 5.965 17.375 1 83.19 319 LEU A C 1
ATOM 2524 O O . LEU A 1 319 ? -8.727 5.852 16.359 1 83.19 319 LEU A O 1
ATOM 2528 N N . GLN A 1 320 ? -9.219 5.289 18.5 1 88.62 320 GLN A N 1
ATOM 2529 C CA . GLN A 1 320 ? -7.98 4.527 18.625 1 88.62 320 GLN A CA 1
ATOM 2530 C C . GLN A 1 320 ? -8.07 3.203 17.875 1 88.62 320 GLN A C 1
ATOM 2532 O O . GLN A 1 320 ? -9.07 2.49 17.969 1 88.62 320 GLN A O 1
ATOM 2537 N N . PRO A 1 321 ? -7.043 2.945 17.094 1 93.12 321 PRO A N 1
ATOM 2538 C CA . PRO A 1 321 ? -6.984 1.613 16.484 1 93.12 321 PRO A CA 1
ATOM 2539 C C . PRO A 1 321 ? -6.73 0.508 17.516 1 93.12 321 PRO A C 1
ATOM 2541 O O . PRO A 1 321 ? -6.168 0.766 18.578 1 93.12 321 PRO A O 1
ATOM 2544 N N . ASP A 1 322 ? -7.141 -0.662 17.141 1 89.12 322 ASP A N 1
ATOM 2545 C CA . ASP A 1 322 ? -6.938 -1.763 18.078 1 89.12 322 ASP A CA 1
ATOM 2546 C C . ASP A 1 322 ? -5.574 -2.414 17.875 1 89.12 322 ASP A C 1
ATOM 2548 O O . ASP A 1 322 ? -5.051 -3.066 18.781 1 89.12 322 ASP A O 1
ATOM 2552 N N . GLN A 1 323 ? -5.008 -2.262 16.688 1 93.5 323 GLN A N 1
ATOM 2553 C CA . GLN A 1 323 ? -3.666 -2.805 16.5 1 93.5 323 GLN A CA 1
ATOM 2554 C C . GLN A 1 323 ? -2.859 -1.943 15.531 1 93.5 323 GLN A C 1
ATOM 2556 O O . GLN A 1 323 ? -3.402 -1.421 14.555 1 93.5 323 GLN A O 1
ATOM 2561 N N . VAL A 1 324 ? -1.589 -1.804 15.883 1 96.5 324 VAL A N 1
ATOM 2562 C CA . VAL A 1 324 ? -0.585 -1.215 15 1 96.5 324 VAL A CA 1
ATOM 2563 C C . VAL A 1 324 ? 0.594 -2.172 14.852 1 96.5 324 VAL A C 1
ATOM 2565 O O . VAL A 1 324 ? 1.087 -2.723 15.836 1 96.5 324 VAL A O 1
ATOM 2568 N N . THR A 1 325 ? 0.947 -2.523 13.617 1 96.56 325 THR A N 1
ATOM 2569 C CA . THR A 1 325 ? 2.168 -3.266 13.32 1 96.56 325 THR A CA 1
ATOM 2570 C C . THR A 1 325 ? 3.096 -2.453 12.43 1 96.56 325 THR A C 1
ATOM 2572 O O . THR A 1 325 ? 2.635 -1.657 11.609 1 96.56 325 THR A O 1
ATOM 2575 N N . ALA A 1 326 ? 4.398 -2.633 12.656 1 96.44 326 ALA A N 1
ATOM 2576 C CA . ALA A 1 326 ? 5.328 -1.846 11.852 1 96.44 326 ALA A CA 1
ATOM 2577 C C . ALA A 1 326 ? 6.688 -2.535 11.75 1 96.44 326 ALA A C 1
ATOM 2579 O O . ALA A 1 326 ? 7.051 -3.332 12.617 1 96.44 326 ALA A O 1
ATOM 2580 N N . THR A 1 327 ? 7.348 -2.318 10.656 1 94.62 327 THR A N 1
ATOM 2581 C CA . THR A 1 327 ? 8.75 -2.654 10.422 1 94.62 327 THR A CA 1
ATOM 2582 C C . THR A 1 327 ? 9.422 -1.587 9.57 1 94.62 327 THR A C 1
ATOM 2584 O O . THR A 1 327 ? 8.766 -0.667 9.078 1 94.62 327 THR A O 1
ATOM 2587 N N . GLY A 1 328 ? 10.688 -1.578 9.539 1 92.12 328 GLY A N 1
ATOM 2588 C CA . GLY A 1 328 ? 11.375 -0.539 8.789 1 92.12 328 GLY A CA 1
ATOM 2589 C C . GLY A 1 328 ? 12.883 -0.684 8.82 1 92.12 328 GLY A C 1
ATOM 2590 O O . GLY A 1 328 ? 13.406 -1.699 9.281 1 92.12 328 GLY A O 1
ATOM 2591 N N . HIS A 1 329 ? 13.469 0.275 8.125 1 88.25 329 HIS A N 1
ATOM 2592 C CA . HIS A 1 329 ? 14.922 0.42 8.125 1 88.25 329 HIS A CA 1
ATOM 2593 C C . HIS A 1 329 ? 15.344 1.712 8.812 1 88.25 329 HIS A C 1
ATOM 2595 O O . HIS A 1 329 ? 14.695 2.75 8.648 1 88.25 329 HIS A O 1
ATOM 2601 N N . GLY A 1 330 ? 16.328 1.591 9.68 1 83.25 330 GLY A N 1
ATOM 2602 C CA . GLY A 1 330 ? 16.812 2.748 10.414 1 83.25 330 GLY A CA 1
ATOM 2603 C C . GLY A 1 330 ? 18.281 3.02 10.18 1 83.25 330 GLY A C 1
ATOM 2604 O O . GLY A 1 330 ? 19 2.188 9.609 1 83.25 330 GLY A O 1
ATOM 2605 N N . MET A 1 331 ? 18.594 4.25 10.555 1 77.62 331 MET A N 1
ATOM 2606 C CA . MET A 1 331 ? 19.984 4.676 10.523 1 77.62 331 MET A CA 1
ATOM 2607 C C . MET A 1 331 ? 20.469 5.07 11.914 1 77.62 331 MET A C 1
ATOM 2609 O O . MET A 1 331 ? 19.734 5.723 12.664 1 77.62 331 MET A O 1
ATOM 2613 N N . TYR A 1 332 ? 21.625 4.57 12.242 1 69 332 TYR A N 1
ATOM 2614 C CA . TYR A 1 332 ? 22.219 4.926 13.531 1 69 332 TYR A CA 1
ATOM 2615 C C . TYR A 1 332 ? 23.156 6.105 13.383 1 69 332 TYR A C 1
ATOM 2617 O O . TYR A 1 332 ? 24.047 6.098 12.531 1 69 332 TYR A O 1
ATOM 2625 N N . ASN A 1 333 ? 22.797 7.188 14.047 1 62.31 333 ASN A N 1
ATOM 2626 C CA . ASN A 1 333 ? 23.672 8.359 14.008 1 62.31 333 ASN A CA 1
ATOM 2627 C C . ASN A 1 333 ? 24.453 8.516 15.312 1 62.31 333 ASN A C 1
ATOM 2629 O O . ASN A 1 333 ? 24.641 9.633 15.797 1 62.31 333 ASN A O 1
ATOM 2633 N N . GLY A 1 334 ? 24.922 7.383 15.805 1 57.84 334 GLY A N 1
ATOM 2634 C CA . GLY A 1 334 ? 25.703 7.445 17.016 1 57.84 334 GLY A CA 1
ATOM 2635 C C . GLY A 1 334 ? 24.875 7.684 18.266 1 57.84 334 GLY A C 1
ATOM 2636 O O . GLY A 1 334 ? 25.422 7.785 19.359 1 57.84 334 GLY A O 1
ATOM 2637 N N . LEU A 1 335 ? 23.703 7.852 18 1 60.44 335 LEU A N 1
ATOM 2638 C CA . LEU A 1 335 ? 22.844 8.07 19.156 1 60.44 335 LEU A CA 1
ATOM 2639 C C . LEU A 1 335 ? 22.297 6.75 19.672 1 60.44 335 LEU A C 1
ATOM 2641 O O . LEU A 1 335 ? 22.531 5.695 19.078 1 60.44 335 LEU A O 1
ATOM 2645 N N . GLU A 1 336 ? 21.75 6.746 20.875 1 61.22 336 GLU A N 1
ATOM 2646 C CA . GLU A 1 336 ? 21.234 5.578 21.594 1 61.22 336 GLU A CA 1
ATOM 2647 C C . GLU A 1 336 ? 20.188 4.844 20.766 1 61.22 336 GLU A C 1
ATOM 2649 O O . GLU A 1 336 ? 20.109 3.613 20.797 1 61.22 336 GLU A O 1
ATOM 2654 N N . PHE A 1 337 ? 19.484 5.695 19.891 1 67.69 337 PHE A N 1
ATOM 2655 C CA . PHE A 1 337 ? 18.438 5.047 19.109 1 67.69 337 PHE A CA 1
ATOM 2656 C C . PHE A 1 337 ? 18.531 5.445 17.641 1 67.69 337 PHE A C 1
ATOM 2658 O O . PHE A 1 337 ? 18.891 6.578 17.312 1 67.69 337 PHE A O 1
ATOM 2665 N N . PRO A 1 338 ? 18.203 4.5 16.75 1 76.5 338 PRO A N 1
ATOM 2666 C CA . PRO A 1 338 ? 18.219 4.832 15.328 1 76.5 338 PRO A CA 1
ATOM 2667 C C . PRO A 1 338 ? 17.047 5.711 14.914 1 76.5 338 PRO A C 1
ATOM 2669 O O . PRO A 1 338 ? 16.062 5.812 15.641 1 76.5 338 PRO A O 1
ATOM 2672 N N . VAL A 1 339 ? 17.328 6.387 13.836 1 83.38 339 VAL A N 1
ATOM 2673 C CA . VAL A 1 339 ? 16.266 7.141 13.18 1 83.38 339 VAL A CA 1
ATOM 2674 C C . VAL A 1 339 ? 15.734 6.352 11.984 1 83.38 339 VAL A C 1
ATOM 2676 O O . VAL A 1 339 ? 16.5 5.766 11.227 1 83.38 339 VAL A O 1
ATOM 2679 N N . ASP A 1 340 ? 14.438 6.234 11.852 1 88.44 340 ASP A N 1
ATOM 2680 C CA . ASP A 1 340 ? 13.883 5.473 10.742 1 88.44 340 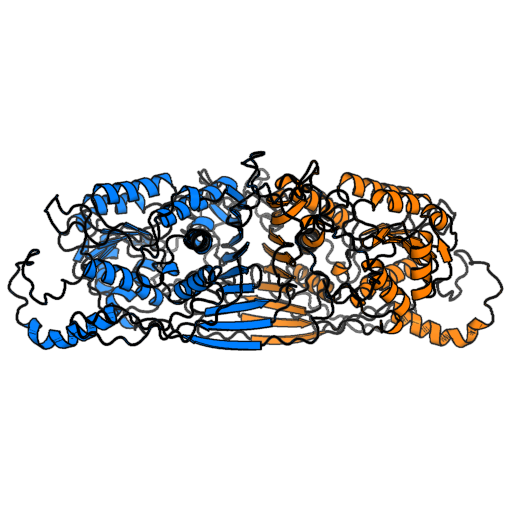ASP A CA 1
ATOM 2681 C C . ASP A 1 340 ? 14.023 6.234 9.43 1 88.44 340 ASP A C 1
ATOM 2683 O O . ASP A 1 340 ? 13.672 7.414 9.344 1 88.44 340 ASP A O 1
ATOM 2687 N N . VAL A 1 341 ? 14.539 5.551 8.406 1 89.5 341 VAL A N 1
ATOM 2688 C CA . VAL A 1 341 ? 14.672 6.16 7.086 1 89.5 341 VAL A CA 1
ATOM 2689 C C . VAL A 1 341 ? 13.617 5.582 6.141 1 89.5 341 VAL A C 1
ATOM 2691 O O . VAL A 1 341 ? 13.359 6.141 5.074 1 89.5 341 VAL A O 1
ATOM 2694 N N . GLU A 1 342 ? 13.117 4.418 6.543 1 92.62 342 GLU A N 1
ATOM 2695 C CA . GLU A 1 342 ? 12.008 3.771 5.848 1 92.62 342 GLU A CA 1
ATOM 2696 C C . GLU A 1 342 ? 11.102 3.027 6.824 1 92.62 342 GLU A C 1
ATOM 2698 O O . GLU A 1 342 ? 11.586 2.375 7.75 1 92.62 342 GLU A O 1
ATOM 2703 N N . SER A 1 343 ? 9.844 3.131 6.574 1 95.06 343 SER A N 1
ATOM 2704 C CA . SER A 1 343 ? 8.898 2.447 7.453 1 95.06 343 SER A CA 1
ATOM 2705 C C . SER A 1 343 ? 7.754 1.832 6.656 1 95.06 343 SER A C 1
ATOM 2707 O O . SER A 1 343 ? 7.34 2.377 5.629 1 95.06 343 SER A O 1
ATOM 2709 N N . SER A 1 344 ? 7.363 0.674 6.988 1 97.06 344 SER A N 1
ATOM 2710 C CA . SER A 1 344 ? 6.133 -0.004 6.594 1 97.06 344 SER A CA 1
ATOM 2711 C C . SER A 1 344 ? 5.262 -0.321 7.805 1 97.06 344 SER A C 1
ATOM 2713 O O . SER A 1 344 ? 5.703 -1.002 8.734 1 97.06 344 SER A O 1
ATOM 2715 N N . PHE A 1 345 ? 3.992 0.205 7.789 1 98.12 345 PHE A N 1
ATOM 2716 C CA . PHE A 1 345 ? 3.182 -0.05 8.977 1 98.12 345 PHE A CA 1
ATOM 2717 C C . PHE A 1 345 ? 1.714 -0.217 8.602 1 98.12 345 PHE A C 1
ATOM 2719 O O . PHE A 1 345 ? 1.277 0.255 7.551 1 98.12 345 PHE A O 1
ATOM 2726 N N . SER A 1 346 ? 1.042 -0.962 9.438 1 97.62 346 SER A N 1
ATOM 2727 C CA . SER A 1 346 ? -0.387 -1.223 9.289 1 97.62 346 SER A CA 1
ATOM 2728 C C . SER A 1 346 ? -1.156 -0.785 10.531 1 97.62 346 SER A C 1
ATOM 2730 O O . SER A 1 346 ? -0.659 -0.909 11.656 1 97.62 346 SER A O 1
ATOM 2732 N N . ILE A 1 347 ? -2.305 -0.217 10.273 1 97.06 347 ILE A N 1
ATOM 2733 C CA . ILE A 1 347 ? -3.225 0.188 11.328 1 97.06 347 ILE A CA 1
ATOM 2734 C C . ILE A 1 347 ? -4.562 -0.524 11.148 1 97.06 347 ILE A C 1
ATOM 2736 O O . ILE A 1 347 ? -5.129 -0.526 10.055 1 97.06 347 ILE A O 1
ATOM 2740 N N . ARG A 1 348 ? -5.066 -1.075 12.227 1 94.19 348 ARG A N 1
ATOM 2741 C CA . ARG A 1 348 ? -6.32 -1.819 12.172 1 94.19 348 ARG A CA 1
ATOM 2742 C C . ARG A 1 348 ? -7.348 -1.236 13.133 1 94.19 348 ARG A C 1
ATOM 2744 O O . ARG A 1 348 ? -7.043 -0.982 14.297 1 94.19 348 ARG A O 1
ATOM 2751 N N . TRP A 1 349 ? -8.484 -0.901 12.57 1 89.75 349 TRP A N 1
ATOM 2752 C CA . TRP A 1 349 ? -9.656 -0.642 13.398 1 89.75 349 TRP A CA 1
ATOM 2753 C C . TRP A 1 349 ? -10.648 -1.802 13.32 1 89.75 349 TRP A C 1
ATOM 2755 O O . TRP A 1 349 ? -10.859 -2.371 12.25 1 89.75 349 TRP A O 1
ATOM 2765 N N . GLY A 1 350 ? -11.25 -2.115 14.297 1 76.88 350 GLY A N 1
ATOM 2766 C CA . GLY A 1 350 ? -12.359 -3.061 14.297 1 76.88 350 GLY A CA 1
ATOM 2767 C C . GLY A 1 350 ? -11.906 -4.508 14.328 1 76.88 350 GLY A C 1
ATOM 2768 O O . GLY A 1 350 ? -12.508 -5.367 13.688 1 76.88 350 GLY A O 1
ATOM 2769 N N . GLY A 1 351 ? -10.828 -4.988 14.719 1 60.25 351 GLY A N 1
ATOM 2770 C CA . GLY A 1 351 ? -9.961 -6.141 14.562 1 60.25 351 GLY A CA 1
ATOM 2771 C C . GLY A 1 351 ? -10.656 -7.461 14.828 1 60.25 351 GLY A C 1
ATOM 2772 O O . GLY A 1 351 ? -11.891 -7.527 14.812 1 60.25 351 GLY A O 1
ATOM 2773 N N . LYS A 1 352 ? -10.234 -8.625 15.633 1 53.31 352 LYS A N 1
ATOM 2774 C CA . LYS A 1 352 ? -10.07 -10.031 15.273 1 53.31 352 LYS A CA 1
ATOM 2775 C C . LYS A 1 352 ? -11.422 -10.672 14.953 1 53.31 352 LYS A C 1
ATOM 2777 O O . LYS A 1 352 ? -11.477 -11.812 14.492 1 53.31 352 LYS A O 1
ATOM 2782 N N . ASN A 1 353 ? -12.492 -10.625 15.609 1 46.84 353 ASN A N 1
ATOM 2783 C CA . ASN A 1 353 ? -13.469 -11.703 15.492 1 46.84 353 ASN A CA 1
ATOM 2784 C C . ASN A 1 353 ? -14.422 -11.469 14.32 1 46.84 353 ASN A C 1
ATOM 2786 O O . ASN A 1 353 ? -15.305 -10.609 14.391 1 46.84 353 ASN A O 1
ATOM 2790 N N . TYR A 1 354 ? -14.008 -11.445 13 1 45.84 354 TYR A N 1
ATOM 2791 C CA . TYR A 1 354 ? -15.039 -11.328 11.977 1 45.84 354 TYR A CA 1
ATOM 2792 C C . TYR A 1 354 ? -16.047 -12.469 12.078 1 45.84 354 TYR A C 1
ATOM 2794 O O . TYR A 1 354 ? -15.656 -13.641 12.141 1 45.84 354 TYR A O 1
ATOM 2802 N N . GLY A 1 355 ? -17.266 -12.266 12.141 1 46.22 355 GLY A N 1
ATOM 2803 C CA . GLY A 1 355 ? -18.562 -12.906 12.211 1 46.22 355 GLY A CA 1
ATOM 2804 C C . GLY A 1 355 ? -18.5 -14.414 12.016 1 46.22 355 GLY A C 1
ATOM 2805 O O . GLY A 1 355 ? -17.672 -14.914 11.273 1 46.22 355 GLY A O 1
ATOM 2806 N N . ILE A 1 356 ? -18.766 -15.016 13.18 1 39.91 356 ILE A N 1
ATOM 2807 C CA . ILE A 1 356 ? -18.828 -16.469 13.328 1 39.91 356 ILE A CA 1
ATOM 2808 C C . ILE A 1 356 ? -19.984 -17.016 12.484 1 39.91 356 ILE A C 1
ATOM 2810 O O . ILE A 1 356 ? -21.125 -16.609 12.648 1 39.91 356 ILE A O 1
ATOM 2814 N N . TRP A 1 357 ? -19.828 -17.375 11.344 1 39.28 357 TRP A N 1
ATOM 2815 C CA . TRP A 1 357 ? -20.859 -18.188 10.719 1 39.28 357 TRP A CA 1
ATOM 2816 C C . TRP A 1 357 ? -21.172 -19.422 11.555 1 39.28 357 TRP A C 1
ATOM 2818 O O . TRP A 1 357 ? -20.266 -20.203 11.898 1 39.28 357 TRP A O 1
ATOM 2828 N N . ASN A 1 358 ? -22.375 -19.344 12.289 1 34.19 358 ASN A N 1
ATOM 2829 C CA . ASN A 1 358 ? -22.734 -20.453 13.148 1 34.19 358 ASN A CA 1
ATOM 2830 C C . ASN A 1 358 ? -23.203 -21.656 12.344 1 34.19 358 ASN A C 1
ATOM 2832 O O . ASN A 1 358 ? -23.828 -22.578 12.883 1 34.19 358 ASN A O 1
ATOM 2836 N N . GLY A 1 359 ? -23.219 -21.891 11.219 1 30.67 359 GLY A N 1
ATOM 2837 C CA . GLY A 1 359 ? -23.547 -23.141 10.531 1 30.67 359 GLY A CA 1
ATOM 2838 C C . GLY A 1 359 ? -24.844 -23.047 9.742 1 30.67 359 GLY A C 1
ATOM 2839 O O . GLY A 1 359 ? -25.156 -23.953 8.953 1 30.67 359 GLY A O 1
ATOM 2840 N N . GLU A 1 360 ? -26.109 -22.5 10.188 1 29.94 360 GLU A N 1
ATOM 2841 C CA . GLU A 1 360 ? -27.422 -22.766 9.617 1 29.94 360 GLU A CA 1
ATOM 2842 C C . GLU A 1 360 ? -27.766 -21.75 8.531 1 29.94 360 GLU A C 1
ATOM 2844 O O . GLU A 1 360 ? -27.641 -20.531 8.742 1 29.94 360 GLU A O 1
ATOM 2849 N N . CYS A 1 361 ? -27.578 -21.922 7.312 1 32.69 361 CYS A N 1
ATOM 2850 C CA . CYS A 1 361 ? -28.141 -21.141 6.215 1 32.69 361 CYS A CA 1
ATOM 2851 C C . CYS A 1 361 ? -29.594 -21.516 5.977 1 32.69 361 CYS A C 1
ATOM 2853 O O . CYS A 1 361 ? -29.969 -22.688 6.055 1 32.69 361 CYS A O 1
ATOM 2855 N N . ASP A 1 362 ? -30.703 -20.703 6.27 1 29.5 362 ASP A N 1
ATOM 2856 C CA . ASP A 1 362 ? -32.094 -21.078 5.977 1 29.5 362 ASP A CA 1
ATOM 2857 C C . ASP A 1 362 ? -32.25 -21.438 4.504 1 29.5 362 ASP A C 1
ATOM 2859 O O . ASP A 1 362 ? -32 -20.625 3.623 1 29.5 362 ASP A O 1
ATOM 2863 N N . VAL A 1 363 ? -32.031 -22.656 4.051 1 29.25 363 VAL A N 1
ATOM 2864 C CA . VAL A 1 363 ? -32.406 -23.234 2.758 1 29.25 363 VAL A CA 1
ATOM 2865 C C . VAL A 1 363 ? -33.906 -23.344 2.65 1 29.25 363 VAL A C 1
ATOM 2867 O O . VAL A 1 363 ? -34.562 -23.953 3.51 1 29.25 363 VAL A O 1
ATOM 2870 N N . ASP A 1 364 ? -34.75 -22.297 2.139 1 28.78 364 ASP A N 1
ATOM 2871 C CA . ASP A 1 364 ? -36.094 -22.719 1.819 1 28.78 364 ASP A CA 1
ATOM 2872 C C . ASP A 1 364 ? -36.094 -23.984 0.962 1 28.78 364 ASP A C 1
ATOM 2874 O O . ASP A 1 364 ? -35.312 -24.109 0.03 1 28.78 364 ASP A O 1
ATOM 2878 N N . ALA A 1 365 ? -36.812 -25.078 1.385 1 25.91 365 ALA A N 1
ATOM 2879 C CA . ALA A 1 365 ? -37.125 -26.422 0.958 1 25.91 365 ALA A CA 1
ATOM 2880 C C . ALA A 1 365 ? -37.75 -26.438 -0.439 1 25.91 365 ALA A C 1
ATOM 2882 O O . ALA A 1 365 ? -37.906 -27.484 -1.058 1 25.91 365 ALA A O 1
ATOM 2883 N N . ASN A 1 366 ? -38.75 -25.547 -0.726 1 27.34 366 ASN A N 1
ATOM 2884 C CA . ASN A 1 366 ? -39.469 -25.906 -1.947 1 27.34 366 ASN A CA 1
ATOM 2885 C C . ASN A 1 366 ? -38.562 -25.828 -3.172 1 27.34 366 ASN A C 1
ATOM 2887 O O . ASN A 1 366 ? -38.062 -24.75 -3.51 1 27.34 366 ASN A O 1
ATOM 2891 N N . GLY A 1 367 ? -37.844 -26.922 -3.4 1 27.81 367 GLY A N 1
ATOM 2892 C CA . GLY A 1 367 ? -36.75 -27.484 -4.176 1 27.81 367 GLY A CA 1
ATOM 2893 C C . GLY A 1 367 ? -36.938 -27.375 -5.672 1 27.81 367 GLY A C 1
ATOM 2894 O O . GLY A 1 367 ? -36.656 -28.312 -6.418 1 27.81 367 GLY A O 1
ATOM 2895 N N . GLY A 1 368 ? -37.969 -26.453 -6.25 1 25.91 368 GLY A N 1
ATOM 2896 C CA . GLY A 1 368 ? -38 -26.891 -7.637 1 25.91 368 GLY A CA 1
ATOM 2897 C C . GLY A 1 368 ? -36.594 -27.078 -8.211 1 25.91 368 GLY A C 1
ATOM 2898 O O . GLY A 1 368 ? -35.625 -26.641 -7.629 1 25.91 368 GLY A O 1
ATOM 2899 N N . ASP A 1 369 ? -36.5 -28.016 -9.391 1 24.55 369 ASP A N 1
ATOM 2900 C CA . ASP A 1 369 ? -35.375 -28.672 -10.039 1 24.55 369 ASP A CA 1
ATOM 2901 C C . ASP A 1 369 ? -34.281 -27.656 -10.367 1 24.55 369 ASP A C 1
ATOM 2903 O O . ASP A 1 369 ? -34.469 -26.797 -11.227 1 24.55 369 ASP A O 1
ATOM 2907 N N . MET A 1 370 ? -33.906 -26.922 -9.516 1 25.58 370 MET A N 1
ATOM 2908 C CA . MET A 1 370 ? -33.125 -25.703 -9.773 1 25.58 370 MET A CA 1
ATOM 2909 C C . MET A 1 370 ? -31.844 -26.016 -10.516 1 25.58 370 MET A C 1
ATOM 2911 O O . MET A 1 370 ? -30.922 -26.578 -9.938 1 25.58 370 MET A O 1
ATOM 2915 N N . THR A 1 371 ? -31.859 -26.391 -11.844 1 23.12 371 THR A N 1
ATOM 2916 C CA . THR A 1 371 ? -30.844 -26.703 -12.836 1 23.12 371 THR A CA 1
ATOM 2917 C C . THR A 1 371 ? -29.766 -25.625 -12.859 1 23.12 371 THR A C 1
ATOM 2919 O O . THR A 1 371 ? -30.016 -24.484 -12.445 1 23.12 371 THR A O 1
ATOM 2922 N N . ALA A 1 372 ? -28.422 -26.078 -13.32 1 24.08 372 ALA A N 1
ATOM 2923 C CA . ALA A 1 372 ? -27.078 -25.5 -13.328 1 24.08 372 ALA A CA 1
ATOM 2924 C C . ALA A 1 372 ? -27.109 -24.047 -13.828 1 24.08 372 ALA A C 1
ATOM 2926 O O . ALA A 1 372 ? -26.125 -23.312 -13.656 1 24.08 372 ALA A O 1
ATOM 2927 N N . THR A 1 373 ? -28.109 -23.688 -14.703 1 23.83 373 THR A N 1
ATOM 2928 C CA . THR A 1 373 ? -28.344 -22.484 -15.5 1 23.83 373 THR A CA 1
ATOM 2929 C C . THR A 1 373 ? -28.703 -21.312 -14.609 1 23.83 373 THR A C 1
ATOM 2931 O O . THR A 1 373 ? -28.266 -20.188 -14.859 1 23.83 373 THR A O 1
ATOM 2934 N N . SER A 1 374 ? -29.875 -21.469 -13.953 1 23.11 374 SER A N 1
ATOM 2935 C CA . SER A 1 374 ? -30.703 -20.406 -13.414 1 23.11 374 SER A CA 1
ATOM 2936 C C . SER A 1 374 ? -30.156 -19.891 -12.086 1 23.11 374 SER A C 1
ATOM 2938 O O . SER A 1 374 ? -30.859 -19.891 -11.07 1 23.11 374 SER A O 1
ATOM 2940 N N . LEU A 1 375 ? -29.094 -20.344 -11.703 1 24.39 375 LEU A N 1
ATOM 2941 C CA . LEU A 1 375 ? -28.625 -19.844 -10.414 1 24.39 375 LEU A CA 1
ATOM 2942 C C . LEU A 1 375 ? -28.562 -18.312 -10.398 1 24.39 375 LEU A C 1
ATOM 2944 O O . LEU A 1 375 ? -27.906 -17.719 -9.539 1 24.39 375 LEU A O 1
ATOM 2948 N N . SER A 1 376 ? -29.047 -17.578 -11.375 1 24.33 376 SER A N 1
ATOM 2949 C CA . SER A 1 376 ? -29.359 -16.172 -11.57 1 24.33 376 SER A CA 1
ATOM 2950 C C . SER A 1 376 ? -30.156 -15.617 -10.398 1 24.33 376 SER A C 1
ATOM 2952 O O . SER A 1 376 ? -29.812 -14.562 -9.852 1 24.33 376 SER A O 1
ATOM 2954 N N . SER A 1 377 ? -31.609 -15.75 -10.328 1 24.7 377 SER A N 1
ATOM 2955 C CA . SER A 1 377 ? -32.719 -15.039 -9.711 1 24.7 377 SER A CA 1
ATOM 2956 C C . SER A 1 377 ? -32.938 -15.484 -8.266 1 24.7 377 SER A C 1
ATOM 2958 O O . SER A 1 377 ? -33.938 -15.141 -7.637 1 24.7 377 SER A O 1
ATOM 2960 N N . ALA A 1 378 ? -32.625 -16.75 -7.832 1 24.66 378 ALA A N 1
ATOM 2961 C CA . ALA A 1 378 ? -33.188 -17.109 -6.539 1 24.66 378 ALA A CA 1
ATOM 2962 C C . ALA A 1 378 ? -32.688 -16.188 -5.438 1 24.66 378 ALA A C 1
ATOM 2964 O O . ALA A 1 378 ? -31.484 -15.875 -5.383 1 24.66 378 ALA A O 1
ATOM 2965 N N . LYS A 1 379 ? -33.562 -15.484 -4.754 1 26.33 379 LYS A N 1
ATOM 2966 C CA . LYS A 1 379 ? -33.438 -14.625 -3.58 1 26.33 379 LYS A CA 1
ATOM 2967 C C . LYS A 1 379 ? -32.531 -15.266 -2.537 1 26.33 379 LYS A C 1
ATOM 2969 O O . LYS A 1 379 ? -32.906 -16.203 -1.852 1 26.33 379 LYS A O 1
ATOM 2974 N N . ARG A 1 380 ? -31.266 -15.594 -2.871 1 26.08 380 ARG A N 1
ATOM 2975 C CA . ARG A 1 380 ? -30.203 -16.047 -1.979 1 26.08 380 ARG A CA 1
ATOM 2976 C C . ARG A 1 380 ? -30.328 -15.391 -0.609 1 26.08 380 ARG A C 1
ATOM 2978 O O . ARG A 1 380 ? -30.016 -14.203 -0.456 1 26.08 380 ARG A O 1
ATOM 2985 N N . ARG A 1 381 ? -31.375 -15.711 0.163 1 26 381 ARG A N 1
ATOM 2986 C CA . ARG A 1 381 ? -31.516 -15.211 1.526 1 26 381 ARG A CA 1
ATOM 2987 C C . ARG A 1 381 ? -30.219 -15.344 2.303 1 26 381 ARG A C 1
ATOM 2989 O O . ARG A 1 381 ? -29.484 -16.328 2.139 1 26 381 ARG A O 1
ATOM 2996 N N . GLY A 1 382 ? -29.562 -14.25 2.871 1 28.39 382 GLY A N 1
ATOM 2997 C CA . GLY A 1 382 ? -28.359 -13.82 3.57 1 28.39 382 GLY A CA 1
ATOM 2998 C C . GLY A 1 382 ? -27.969 -14.75 4.703 1 28.39 382 GLY A C 1
ATOM 2999 O O . GLY A 1 382 ? -28.828 -15.25 5.43 1 28.39 382 GLY A O 1
ATOM 3000 N N . CYS A 1 383 ? -27.141 -15.773 4.5 1 30.25 383 CYS A N 1
ATOM 3001 C CA . CYS A 1 383 ? -26.516 -16.438 5.645 1 30.25 383 CYS A CA 1
ATOM 3002 C C . CYS A 1 383 ? -26.391 -15.484 6.824 1 30.25 383 CYS A C 1
ATOM 3004 O O . CYS A 1 383 ? -25.891 -14.367 6.68 1 30.25 383 CYS A O 1
ATOM 3006 N N . HIS A 1 384 ? -27.328 -15.617 7.812 1 28.27 384 HIS A N 1
ATOM 3007 C CA . HIS A 1 384 ? -27.359 -14.742 8.977 1 28.27 384 HIS A CA 1
ATOM 3008 C C . HIS A 1 384 ? -26.016 -14.742 9.703 1 28.27 384 HIS A C 1
A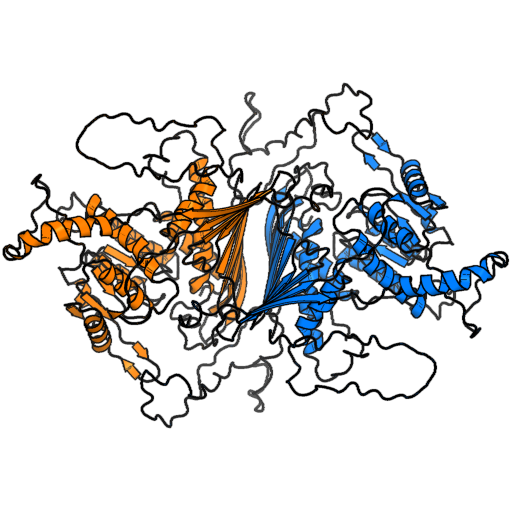TOM 3010 O O . HIS A 1 384 ? -25.5 -15.805 10.062 1 28.27 384 HIS A O 1
ATOM 3016 N N . LEU A 1 385 ? -25.031 -14.016 9.398 1 32.5 385 LEU A N 1
ATOM 3017 C CA . LEU A 1 385 ? -23.875 -13.664 10.227 1 32.5 385 LEU A CA 1
ATOM 3018 C C . LEU A 1 385 ? -24.297 -13.43 11.672 1 32.5 385 LEU A C 1
ATOM 3020 O O . LEU A 1 385 ? -25.281 -12.727 11.93 1 32.5 385 LEU A O 1
ATOM 3024 N N . ALA A 1 386 ? -24.031 -14.461 12.461 1 28.14 386 ALA A N 1
ATOM 3025 C CA . ALA A 1 386 ? -24.312 -14.188 13.875 1 28.14 386 ALA A CA 1
ATOM 3026 C C . ALA A 1 386 ? -23.781 -12.82 14.289 1 28.14 386 ALA A C 1
ATOM 3028 O O . ALA A 1 386 ? -22.703 -12.398 13.844 1 28.14 386 ALA A O 1
ATOM 3029 N N . PRO A 1 387 ? -24.641 -11.852 14.828 1 27.73 387 PRO A N 1
ATOM 3030 C CA . PRO A 1 387 ? -24.219 -10.586 15.453 1 27.73 387 PRO A CA 1
ATOM 3031 C C . PRO A 1 387 ? -22.953 -10.734 16.281 1 27.73 387 PRO A C 1
ATOM 3033 O O . PRO A 1 387 ? -22.531 -11.852 16.578 1 27.73 387 PRO A O 1
ATOM 3036 N N . SER A 1 388 ? -22.656 -9.695 17.188 1 29.02 388 SER A N 1
ATOM 3037 C CA . SER A 1 388 ? -22.375 -9.812 18.625 1 29.02 388 SER A CA 1
ATOM 3038 C C . SER A 1 388 ? -23.297 -10.82 19.297 1 29.02 388 SER A C 1
ATOM 3040 O O . SER A 1 388 ? -24.516 -10.602 19.359 1 29.02 388 SER A O 1
ATOM 3042 N N . SER A 1 389 ? -23.188 -11.883 19.375 1 26.02 389 SER A N 1
ATOM 3043 C CA . SER A 1 389 ? -23.438 -12.57 20.641 1 26.02 389 SER A CA 1
ATOM 3044 C C . SER A 1 389 ? -22.703 -11.891 21.797 1 26.02 389 SER A C 1
ATOM 3046 O O . SER A 1 389 ? -21.562 -12.258 22.109 1 26.02 389 SER A O 1
ATOM 3048 N N . ARG A 1 390 ? -22.891 -10.711 22 1 25.09 390 ARG A N 1
ATOM 3049 C CA . ARG A 1 390 ? -23.141 -10.414 23.406 1 25.09 390 ARG A CA 1
ATOM 3050 C C . ARG A 1 390 ? -24.453 -11.023 23.875 1 25.09 390 ARG A C 1
ATOM 3052 O O . ARG A 1 390 ? -24.656 -11.227 25.078 1 25.09 390 ARG A O 1
ATOM 3059 N N . GLN A 1 391 ? -25.812 -10.547 23.438 1 26.12 391 GLN A N 1
ATOM 3060 C CA . GLN A 1 391 ? -27 -10.781 24.234 1 26.12 391 GLN A CA 1
ATOM 3061 C C . GLN A 1 391 ? -27.266 -12.273 24.406 1 26.12 391 GLN A C 1
ATOM 3063 O O . GLN A 1 391 ? -26.719 -13.094 23.672 1 26.12 391 GLN A O 1
ATOM 3068 N N . ALA A 1 392 ? -28.812 -12.766 24.625 1 25.72 392 ALA A N 1
ATOM 3069 C CA . ALA A 1 392 ? -29.938 -13.68 24.766 1 25.72 392 ALA A CA 1
ATOM 3070 C C . ALA A 1 392 ? -30.125 -14.516 23.5 1 25.72 392 ALA A C 1
ATOM 3072 O O . ALA A 1 392 ? -30.469 -13.977 22.438 1 25.72 392 ALA A O 1
ATOM 3073 N N . LEU A 1 393 ? -29.688 -15.594 23.172 1 28.94 393 LEU A N 1
ATOM 3074 C CA . LEU A 1 393 ? -29.594 -16.188 24.516 1 28.94 393 LEU A CA 1
ATOM 3075 C C . LEU A 1 393 ? -29.531 -15.094 25.578 1 28.94 393 LEU A C 1
ATOM 3077 O O . LEU A 1 393 ? -28.797 -15.234 26.562 1 28.94 393 LEU A O 1
ATOM 3081 N N . SER A 1 394 ? -30.406 -13.734 25.75 1 25.03 394 SER A N 1
ATOM 3082 C CA . SER A 1 394 ? -31.859 -13.688 25.641 1 25.03 394 SER A CA 1
ATOM 3083 C C . SER A 1 394 ? -32.281 -13.664 24.172 1 25.03 394 SER A C 1
ATOM 3085 O O . SER A 1 394 ? -31.484 -13.344 23.297 1 25.03 394 SER A O 1
ATOM 3087 N N . ASP A 1 395 ? -33.594 -13.695 23.578 1 28.39 395 ASP A N 1
ATOM 3088 C CA . ASP A 1 395 ? -34.688 -13.797 22.609 1 28.39 395 ASP A CA 1
ATOM 3089 C C . ASP A 1 395 ? -34.469 -12.828 21.438 1 28.39 395 ASP A C 1
ATOM 3091 O O . ASP A 1 395 ? -34.969 -13.07 20.344 1 28.39 395 ASP A O 1
ATOM 3095 N N . ASP A 1 396 ? -34.375 -11.367 21.438 1 29.45 396 ASP A N 1
ATOM 3096 C CA . ASP A 1 396 ? -34.625 -10.367 20.422 1 29.45 396 ASP A CA 1
ATOM 3097 C C . ASP A 1 396 ? -33.406 -10.172 19.516 1 29.45 396 ASP A C 1
ATOM 3099 O O . ASP A 1 396 ? -32.594 -9.281 19.75 1 29.45 396 ASP A O 1
ATOM 3103 N N . SER A 1 397 ? -32.344 -11.133 18.953 1 31.81 397 SER A N 1
ATOM 3104 C CA . SER A 1 397 ? -31 -11.492 18.484 1 31.81 397 SER A CA 1
ATOM 3105 C C . SER A 1 397 ? -30.734 -10.945 17.094 1 31.81 397 SER A C 1
ATOM 3107 O O . SER A 1 397 ? -29.797 -11.383 16.422 1 31.81 397 SER A O 1
ATOM 3109 N N . ASP A 1 398 ? -31.469 -10.281 16.25 1 31.25 398 ASP A N 1
ATOM 3110 C CA . ASP A 1 398 ? -31.391 -9.812 14.867 1 31.25 398 ASP A CA 1
ATOM 3111 C C . ASP A 1 398 ? -30.219 -8.867 14.664 1 31.25 398 ASP A C 1
ATOM 3113 O O . ASP A 1 398 ? -29.953 -8.43 13.539 1 31.25 398 ASP A O 1
ATOM 3117 N N . SER A 1 399 ? -29.812 -7.832 15.633 1 29.91 399 SER A N 1
ATOM 3118 C CA . SER A 1 399 ? -29.266 -6.5 15.375 1 29.91 399 SER A CA 1
ATOM 3119 C C . SER A 1 399 ? -27.859 -6.574 14.812 1 29.91 399 SER A C 1
ATOM 3121 O O . SER A 1 399 ? -27.562 -5.969 13.781 1 29.91 399 SER A O 1
ATOM 3123 N N . ALA A 1 400 ? -26.531 -6.305 15.617 1 30.83 400 ALA A N 1
ATOM 3124 C CA . ALA A 1 400 ? -25.453 -5.328 15.719 1 30.83 400 ALA A CA 1
ATOM 3125 C C . ALA A 1 400 ? -24.203 -5.801 14.961 1 30.83 400 ALA A C 1
ATOM 3127 O O . ALA A 1 400 ? -23.125 -5.914 15.539 1 30.83 400 ALA A O 1
ATOM 3128 N N . PHE A 1 401 ? -24.062 -6.742 14.305 1 38.09 401 PHE A N 1
ATOM 3129 C CA . PHE A 1 401 ? -22.844 -6.879 13.516 1 38.09 401 PHE A CA 1
ATOM 3130 C C . PHE A 1 401 ? -22.531 -5.582 12.781 1 38.09 401 PHE A C 1
ATOM 3132 O O . PHE A 1 401 ? -21.359 -5.242 12.586 1 38.09 401 PHE A O 1
ATOM 3139 N N . ASP A 1 402 ? -23.422 -4.957 12.062 1 43.5 402 ASP A N 1
ATOM 3140 C CA . ASP A 1 402 ? -23.5 -4.02 10.953 1 43.5 402 ASP A CA 1
ATOM 3141 C C . ASP A 1 402 ? -22.797 -2.701 11.297 1 43.5 402 ASP A C 1
ATOM 3143 O O . ASP A 1 402 ? -22.469 -1.916 10.414 1 43.5 402 ASP A O 1
ATOM 3147 N N . ASP A 1 403 ? -22.609 -2.305 12.555 1 53 403 ASP A N 1
ATOM 3148 C CA . ASP A 1 403 ? -22.391 -0.863 12.633 1 53 403 ASP A CA 1
ATOM 3149 C C . ASP A 1 403 ? -20.953 -0.54 13.047 1 53 403 ASP A C 1
ATOM 3151 O O . ASP A 1 403 ? -20.609 0.629 13.211 1 53 403 ASP A O 1
ATOM 3155 N N . GLU A 1 404 ? -20.078 -1.834 13.086 1 65.75 404 GLU A N 1
ATOM 3156 C CA . GLU A 1 404 ? -18.781 -1.439 13.625 1 65.75 404 GLU A CA 1
ATOM 3157 C C . GLU A 1 404 ? -17.812 -1.045 12.508 1 65.75 404 GLU A C 1
ATOM 3159 O O . GLU A 1 404 ? -17.766 -1.698 11.461 1 65.75 404 GLU A O 1
ATOM 3164 N N . PHE A 1 405 ? -17.172 -0.107 12.797 1 78.69 405 PHE A N 1
ATOM 3165 C CA . PHE A 1 405 ? -16.172 0.412 11.875 1 78.69 405 PHE A CA 1
ATOM 3166 C C . PHE A 1 405 ? -14.977 -0.521 11.797 1 78.69 405 PHE A C 1
ATOM 3168 O O . PHE A 1 405 ? -14.32 -0.788 12.812 1 78.69 405 PHE A O 1
ATOM 3175 N N . THR A 1 406 ? -14.766 -1.186 10.555 1 85.06 406 THR A N 1
ATOM 3176 C CA . THR A 1 406 ? -13.57 -1.975 10.281 1 85.06 406 THR A CA 1
ATOM 3177 C C . THR A 1 406 ? -12.773 -1.377 9.125 1 85.06 406 THR A C 1
ATOM 3179 O O . THR A 1 406 ? -13.32 -1.144 8.047 1 85.06 406 THR A O 1
ATOM 3182 N N . MET A 1 407 ? -11.531 -1.142 9.406 1 91.38 407 MET A N 1
ATOM 3183 C CA . MET A 1 407 ? -10.656 -0.621 8.359 1 91.38 407 MET A CA 1
ATOM 3184 C C . MET A 1 407 ? -9.227 -1.09 8.562 1 91.38 407 MET A C 1
ATOM 3186 O O . MET A 1 407 ? -8.734 -1.12 9.695 1 91.38 407 MET A O 1
ATOM 3190 N N . LEU A 1 408 ? -8.625 -1.497 7.477 1 94.5 408 LEU A N 1
ATOM 3191 C CA . LEU A 1 408 ? -7.199 -1.792 7.465 1 94.5 408 LEU A CA 1
ATOM 3192 C C . LEU A 1 408 ? -6.438 -0.754 6.648 1 94.5 408 LEU A C 1
ATOM 3194 O O . LEU A 1 408 ? -6.742 -0.532 5.473 1 94.5 408 LEU A O 1
ATOM 3198 N N . ALA A 1 409 ? -5.488 -0.135 7.297 1 97.25 409 ALA A N 1
ATOM 3199 C CA . ALA A 1 409 ? -4.617 0.788 6.57 1 97.25 409 ALA A CA 1
ATOM 3200 C C . ALA A 1 409 ? -3.199 0.234 6.461 1 97.25 409 ALA A C 1
ATOM 3202 O O . ALA A 1 409 ? -2.686 -0.366 7.41 1 97.25 409 ALA A O 1
ATOM 3203 N N . SER A 1 410 ? -2.596 0.348 5.266 1 97.81 410 SER A N 1
ATOM 3204 C CA . SER A 1 410 ? -1.211 -0.037 5.012 1 97.81 410 SER A CA 1
ATOM 3205 C C . SER A 1 410 ? -0.423 1.109 4.387 1 97.81 410 SER A C 1
ATOM 3207 O O . SER A 1 410 ? -0.792 1.618 3.328 1 97.81 410 SER A O 1
ATOM 3209 N N . PHE A 1 411 ? 0.709 1.41 5.07 1 98.44 411 PHE A N 1
ATOM 3210 C CA . PHE A 1 411 ? 1.437 2.604 4.656 1 98.44 411 PHE A CA 1
ATOM 3211 C C . PHE A 1 411 ? 2.93 2.318 4.547 1 98.44 411 PHE A C 1
ATOM 3213 O O . PHE A 1 411 ? 3.441 1.41 5.203 1 98.44 411 PHE A O 1
ATOM 3220 N N . GLN A 1 412 ? 3.562 3.098 3.621 1 98.12 412 GLN A N 1
ATOM 3221 C CA . GLN A 1 412 ? 5.02 3.207 3.617 1 98.12 412 GLN A CA 1
ATOM 3222 C C . GLN A 1 412 ? 5.461 4.668 3.629 1 98.12 412 GLN A C 1
ATOM 3224 O O . GLN A 1 412 ? 4.77 5.535 3.092 1 98.12 412 GLN A O 1
ATOM 3229 N N . ALA A 1 413 ? 6.523 4.902 4.27 1 97.56 413 ALA A N 1
ATOM 3230 C CA . ALA A 1 413 ? 7.246 6.172 4.227 1 97.56 413 ALA A CA 1
ATOM 3231 C C . ALA A 1 413 ? 8.742 5.945 4.012 1 97.56 413 ALA A C 1
ATOM 3233 O O . ALA A 1 413 ? 9.312 4.984 4.535 1 97.56 413 ALA A O 1
ATOM 3234 N N . SER A 1 414 ? 9.359 6.898 3.164 1 95.75 414 SER A N 1
ATOM 3235 C CA . SER A 1 414 ? 10.766 6.625 2.869 1 95.75 414 SER A CA 1
ATOM 3236 C C . SER A 1 414 ? 11.516 7.906 2.523 1 95.75 414 SER A C 1
ATOM 3238 O O . SER A 1 414 ? 10.992 8.773 1.819 1 95.75 414 SER A O 1
ATOM 3240 N N . PHE A 1 415 ? 12.773 7.973 3.031 1 92.56 415 PHE A N 1
ATOM 3241 C CA . PHE A 1 415 ? 13.703 9.023 2.645 1 92.56 415 PHE A CA 1
ATOM 3242 C C . PHE A 1 415 ? 14.664 8.531 1.568 1 92.56 415 PHE A C 1
ATOM 3244 O O . PHE A 1 415 ? 15.648 9.203 1.251 1 92.56 415 PHE A O 1
ATOM 3251 N N . ARG A 1 416 ? 14.367 7.348 0.926 1 90.44 416 ARG A N 1
ATOM 3252 C CA . ARG A 1 416 ? 15.398 6.723 0.098 1 90.44 416 ARG A CA 1
ATOM 3253 C C . ARG A 1 416 ? 14.961 6.668 -1.363 1 90.44 416 ARG A C 1
ATOM 3255 O O . ARG A 1 416 ? 15.773 6.359 -2.244 1 90.44 416 ARG A O 1
ATOM 3262 N N . ARG A 1 417 ? 13.797 6.941 -1.578 1 93.88 417 ARG A N 1
ATOM 3263 C CA . ARG A 1 417 ? 13.258 6.641 -2.9 1 93.88 417 ARG A CA 1
ATOM 3264 C C . ARG A 1 417 ? 12.141 7.605 -3.273 1 93.88 417 ARG A C 1
ATOM 3266 O O . ARG A 1 417 ? 11.609 8.305 -2.412 1 93.88 417 ARG A O 1
ATOM 3273 N N . PRO A 1 418 ? 11.789 7.645 -4.621 1 94.62 418 PRO A N 1
ATOM 3274 C CA . PRO A 1 418 ? 10.648 8.469 -5.031 1 94.62 418 PRO A CA 1
ATOM 3275 C C . PRO A 1 418 ? 9.312 7.883 -4.578 1 94.62 418 PRO A C 1
ATOM 3277 O O . PRO A 1 418 ? 9.234 6.699 -4.246 1 94.62 418 PRO A O 1
ATOM 3280 N N . SER A 1 419 ? 8.344 8.727 -4.465 1 94.75 419 SER A N 1
ATOM 3281 C CA . SER A 1 419 ? 6.977 8.367 -4.113 1 94.75 419 SER A CA 1
ATOM 3282 C C . SER A 1 419 ? 5.969 9.227 -4.871 1 94.75 419 SER A C 1
ATOM 3284 O O . SER A 1 419 ? 6.297 10.328 -5.316 1 94.75 419 SER A O 1
ATOM 3286 N N . THR A 1 420 ? 4.82 8.719 -5.07 1 90.88 420 THR A N 1
ATOM 3287 C CA . THR A 1 420 ? 3.754 9.492 -5.695 1 90.88 420 THR A CA 1
ATOM 3288 C C . THR A 1 420 ? 3.076 10.398 -4.668 1 90.88 420 THR A C 1
ATOM 3290 O O . THR A 1 420 ? 2.322 11.305 -5.035 1 90.88 420 THR A O 1
ATOM 3293 N N . PHE A 1 421 ? 3.236 10.188 -3.395 1 96.06 421 PHE A N 1
ATOM 3294 C CA . PHE A 1 421 ? 2.562 10.898 -2.314 1 96.06 421 PHE A CA 1
ATOM 3295 C C . PHE A 1 421 ? 1.05 10.773 -2.443 1 96.06 421 PHE A C 1
ATOM 3297 O O . PHE A 1 421 ? 0.315 11.727 -2.172 1 96.06 421 PHE A O 1
ATOM 3304 N N . GLU A 1 422 ? 0.613 9.602 -2.926 1 96.38 422 GLU A N 1
ATOM 3305 C CA . GLU A 1 422 ? -0.817 9.367 -3.09 1 96.38 422 GLU A CA 1
ATOM 3306 C C . GLU A 1 422 ? -1.37 8.516 -1.95 1 96.38 422 GLU A C 1
ATOM 3308 O O . GLU A 1 422 ? -0.622 7.789 -1.292 1 96.38 422 GLU A O 1
ATOM 3313 N N . VAL A 1 423 ? -2.584 8.672 -1.689 1 96.94 423 VAL A N 1
ATOM 3314 C CA . VAL A 1 423 ? -3.326 7.801 -0.788 1 96.94 423 VAL A CA 1
ATOM 3315 C C . VAL A 1 423 ? -4.59 7.293 -1.483 1 96.94 423 VAL A C 1
ATOM 3317 O O . VAL A 1 423 ? -5.156 7.984 -2.332 1 96.94 423 VAL A O 1
ATOM 3320 N N . GLU A 1 424 ? -4.934 6.113 -1.2 1 97.75 424 GLU A N 1
ATOM 3321 C CA . GLU A 1 424 ? -6.145 5.5 -1.744 1 97.75 424 GLU A CA 1
ATOM 3322 C C . GLU A 1 424 ? -7.035 4.957 -0.632 1 97.75 424 GLU A C 1
ATOM 3324 O O . GLU A 1 424 ? -6.59 4.152 0.19 1 97.75 424 GLU A O 1
ATOM 3329 N N . TYR A 1 425 ? -8.242 5.469 -0.6 1 97 425 TYR A N 1
ATOM 3330 C CA . TYR A 1 425 ? -9.281 4.852 0.214 1 97 425 TYR A CA 1
ATOM 3331 C C . TYR A 1 425 ? -10.062 3.818 -0.589 1 97 425 TYR A C 1
ATOM 3333 O O . TYR A 1 425 ? -10.477 4.086 -1.718 1 97 425 TYR A O 1
ATOM 3341 N N . VAL A 1 426 ? -10.195 2.658 -0.01 1 97.06 426 VAL A N 1
ATOM 3342 C CA . VAL A 1 426 ? -10.945 1.603 -0.682 1 97.06 426 VAL A CA 1
ATOM 3343 C C . VAL A 1 426 ? -12.234 1.32 0.081 1 97.06 426 VAL A C 1
ATOM 3345 O O . VAL A 1 426 ? -12.211 1.061 1.287 1 97.06 426 VAL A O 1
ATOM 3348 N N . PHE A 1 427 ? -13.312 1.414 -0.689 1 93.56 427 PHE A N 1
ATOM 3349 C CA . PHE A 1 427 ? -14.656 1.213 -0.16 1 93.56 427 PHE A CA 1
ATOM 3350 C C . PHE A 1 427 ? -15.219 -0.135 -0.598 1 93.56 427 PHE A C 1
ATOM 3352 O O . PHE A 1 427 ? -14.594 -0.843 -1.392 1 93.56 427 PHE A O 1
ATOM 3359 N N . GLU A 1 428 ? -16.359 -0.478 -0.075 1 89.56 428 GLU A N 1
ATOM 3360 C CA . GLU A 1 428 ? -17.031 -1.706 -0.466 1 89.56 428 GLU A CA 1
ATOM 3361 C C . GLU A 1 428 ? -17.297 -1.739 -1.969 1 89.56 428 GLU A C 1
ATOM 3363 O O . GLU A 1 428 ? -17.203 -2.795 -2.598 1 89.56 428 GLU A O 1
ATOM 3368 N N . ASN A 1 429 ? -17.625 -0.544 -2.465 1 91.44 429 ASN A N 1
ATOM 3369 C CA . ASN A 1 429 ? -18.031 -0.484 -3.867 1 91.44 429 ASN A CA 1
ATOM 3370 C C . ASN A 1 429 ? -17.312 0.642 -4.605 1 91.44 429 ASN A C 1
ATOM 3372 O O . ASN A 1 429 ? -17.906 1.302 -5.465 1 91.44 429 ASN A O 1
ATOM 3376 N N . GLY A 1 430 ? -16.062 0.847 -4.191 1 94.56 430 GLY A N 1
ATOM 3377 C CA . GLY A 1 430 ? -15.359 1.907 -4.895 1 94.56 430 GLY A CA 1
ATOM 3378 C C . GLY A 1 430 ? -14 2.211 -4.305 1 94.56 430 GLY A C 1
ATOM 3379 O O . GLY A 1 430 ? -13.586 1.582 -3.332 1 94.56 430 GLY A O 1
ATOM 3380 N N . ARG A 1 431 ? -13.32 3.102 -4.969 1 96.44 431 ARG A N 1
ATOM 3381 C CA . ARG A 1 431 ? -12.008 3.598 -4.562 1 96.44 431 ARG A CA 1
ATOM 3382 C C . ARG A 1 431 ? -11.906 5.105 -4.773 1 96.44 431 ARG A C 1
ATOM 3384 O O . ARG A 1 431 ? -12.5 5.648 -5.707 1 96.44 431 ARG A O 1
ATOM 3391 N N . VAL A 1 432 ? -11.25 5.723 -3.863 1 96 432 VAL A N 1
ATOM 3392 C CA . VAL A 1 432 ? -10.93 7.137 -4.012 1 96 432 VAL A CA 1
ATOM 3393 C C . VAL A 1 432 ? -9.422 7.344 -3.889 1 96 432 VAL A C 1
ATOM 3395 O O . VAL A 1 432 ? -8.828 6.996 -2.867 1 96 432 VAL A O 1
ATOM 3398 N N . VAL A 1 433 ? -8.867 7.895 -4.949 1 97.06 433 VAL A N 1
ATOM 3399 C CA . VAL A 1 433 ? -7.426 8.148 -4.949 1 97.06 433 VAL A CA 1
ATOM 3400 C C . VAL A 1 433 ? -7.164 9.648 -4.84 1 97.06 433 VAL A C 1
ATOM 3402 O O . VAL A 1 433 ? -7.562 10.422 -5.719 1 97.06 433 VAL A O 1
ATOM 3405 N N . LEU A 1 434 ? -6.586 10.023 -3.668 1 96.69 434 LEU A N 1
ATOM 3406 C CA . LEU A 1 434 ? -6.031 11.367 -3.561 1 96.69 434 LEU A CA 1
ATOM 3407 C C . LEU A 1 434 ? -4.707 11.477 -4.312 1 96.69 434 LEU A C 1
ATOM 3409 O O . LEU A 1 434 ? -3.721 10.844 -3.932 1 96.69 434 LEU A O 1
ATOM 3413 N N . ARG A 1 435 ? -4.73 12.281 -5.352 1 94.69 435 ARG A N 1
ATOM 3414 C CA . ARG A 1 435 ? -3.527 12.414 -6.164 1 94.69 435 ARG A CA 1
ATOM 3415 C C . ARG A 1 435 ? -2.459 13.227 -5.438 1 94.69 435 ARG A C 1
ATOM 3417 O O . ARG A 1 435 ? -2.777 14.094 -4.621 1 94.69 435 ARG A O 1
ATOM 3424 N N . GLY A 1 436 ? -1.217 12.883 -5.734 1 92.56 436 GLY A N 1
ATOM 3425 C CA . GLY A 1 436 ? -0.106 13.516 -5.043 1 92.56 436 GLY A CA 1
ATOM 3426 C C . GLY A 1 436 ? 0.084 14.969 -5.418 1 92.56 436 GLY A C 1
ATOM 3427 O O . GLY A 1 436 ? -0.277 15.383 -6.52 1 92.56 436 GLY A O 1
ATOM 3428 N N . PRO A 1 437 ? 0.576 15.773 -4.461 1 93.94 437 PRO A N 1
ATOM 3429 C CA . PRO A 1 437 ? 1.008 15.359 -3.127 1 93.94 437 PRO A CA 1
ATOM 3430 C C . PRO A 1 437 ? -0.144 15.297 -2.125 1 93.94 437 PRO A C 1
ATOM 3432 O O . PRO A 1 437 ? -0.863 16.281 -1.947 1 93.94 437 PRO A O 1
ATOM 3435 N N . GLY A 1 438 ? -0.248 14.211 -1.413 1 95.25 438 GLY A N 1
ATOM 3436 C CA . GLY A 1 438 ? -1.377 13.961 -0.532 1 95.25 438 GLY A CA 1
ATOM 3437 C C . GLY A 1 438 ? -1.366 14.82 0.716 1 95.25 438 GLY A C 1
ATOM 3438 O O . GLY A 1 438 ? -2.385 14.945 1.399 1 95.25 438 GLY A O 1
ATOM 3439 N N . ASN A 1 439 ? -0.226 15.391 1.044 1 95.88 439 ASN A N 1
ATOM 3440 C CA . ASN A 1 439 ? -0.163 16.297 2.186 1 95.88 439 ASN A CA 1
ATOM 3441 C C . ASN A 1 439 ? -0.693 17.688 1.829 1 95.88 439 ASN A C 1
ATOM 3443 O O . ASN A 1 439 ? -0.94 18.5 2.715 1 95.88 439 ASN A O 1
ATOM 3447 N N . CYS A 1 440 ? -0.813 18.016 0.513 1 96.06 440 CYS A N 1
ATOM 3448 C CA . CYS A 1 440 ? -1.416 19.25 0.019 1 96.06 440 CYS A CA 1
ATOM 3449 C C . CYS A 1 440 ? -2.213 18.984 -1.256 1 96.06 440 CYS A C 1
ATOM 3451 O O . CYS A 1 440 ? -1.913 19.562 -2.305 1 96.06 440 CYS A O 1
ATOM 3453 N N . PRO A 1 441 ? -3.295 18.25 -1.066 1 95.25 441 PRO A N 1
ATOM 3454 C CA . PRO A 1 441 ? -3.971 17.719 -2.248 1 95.25 441 PRO A CA 1
ATOM 3455 C C . PRO A 1 441 ? -4.898 18.719 -2.912 1 95.25 441 PRO A C 1
ATOM 3457 O O . PRO A 1 441 ? -5.504 19.562 -2.229 1 95.25 441 PRO A O 1
ATOM 3460 N N . ASN A 1 442 ? -5.027 18.609 -4.301 1 93.19 442 ASN A N 1
ATOM 3461 C CA . ASN A 1 442 ? -5.977 19.453 -5.008 1 93.19 442 ASN A CA 1
ATOM 3462 C C . ASN A 1 442 ? -6.773 18.672 -6.043 1 93.19 442 ASN A C 1
ATOM 3464 O O . ASN A 1 442 ? -7.609 19.234 -6.75 1 93.19 442 ASN A O 1
ATOM 3468 N N . GLU A 1 443 ? -6.484 17.391 -6.141 1 93.94 443 GLU A N 1
ATOM 3469 C CA . GLU A 1 443 ? -7.199 16.547 -7.098 1 93.94 443 GLU A CA 1
ATOM 3470 C C . GLU A 1 443 ? -7.406 15.141 -6.547 1 93.94 443 GLU A C 1
ATOM 3472 O O . GLU A 1 443 ? -6.539 14.602 -5.852 1 93.94 443 GLU A O 1
ATOM 3477 N N . MET A 1 444 ? -8.547 14.562 -6.824 1 94.06 444 MET A N 1
ATOM 3478 C CA . MET A 1 444 ? -8.805 13.164 -6.488 1 94.06 444 MET A CA 1
ATOM 3479 C C . MET A 1 444 ? -9.602 12.477 -7.594 1 94.06 444 MET A C 1
ATOM 3481 O O . MET A 1 444 ? -10.219 13.148 -8.43 1 94.06 444 MET A O 1
ATOM 3485 N N . THR A 1 445 ? -9.484 11.234 -7.738 1 94.69 445 THR A N 1
ATOM 3486 C CA . THR A 1 445 ? -10.266 10.414 -8.656 1 94.69 445 THR A CA 1
ATOM 3487 C C . THR A 1 445 ? -11.117 9.406 -7.898 1 94.69 445 THR A C 1
ATOM 3489 O O . THR A 1 445 ? -10.625 8.719 -7.004 1 94.69 445 THR A O 1
ATOM 3492 N N . ILE A 1 446 ? -12.383 9.352 -8.227 1 92.75 446 ILE A N 1
ATOM 3493 C CA . ILE A 1 446 ? -13.344 8.438 -7.633 1 92.75 446 ILE A CA 1
ATOM 3494 C C . ILE A 1 446 ? -13.68 7.32 -8.625 1 92.75 446 ILE A C 1
ATOM 3496 O O . ILE A 1 446 ? -14.086 7.59 -9.758 1 92.75 446 ILE A O 1
ATOM 3500 N N . TYR A 1 447 ? -13.422 6.109 -8.234 1 93.69 447 TYR A N 1
ATOM 3501 C CA . TYR A 1 447 ? -13.75 4.914 -9.008 1 93.69 447 TYR A CA 1
ATOM 3502 C C . TYR A 1 447 ? -14.945 4.188 -8.406 1 93.69 447 TYR A C 1
ATOM 3504 O O . TYR A 1 447 ? -14.867 3.672 -7.289 1 93.69 447 TYR A O 1
ATOM 3512 N N . GLU A 1 448 ? -16.016 4.121 -9.117 1 91.56 448 GLU A N 1
ATOM 3513 C CA . GLU A 1 448 ? -17.188 3.369 -8.688 1 91.56 448 GLU A CA 1
ATOM 3514 C C . GLU A 1 448 ? -17.203 1.971 -9.297 1 91.56 448 GLU A C 1
ATOM 3516 O O . GLU A 1 448 ? -17.094 1.818 -10.516 1 91.56 448 GLU A O 1
ATOM 3521 N N . HIS A 1 449 ? -17.312 1.005 -8.445 1 92 449 HIS A N 1
ATOM 3522 C CA . HIS A 1 449 ? -17.344 -0.396 -8.844 1 92 449 HIS A CA 1
ATOM 3523 C C . HIS A 1 449 ? -18.703 -1.017 -8.594 1 92 449 HIS A C 1
ATOM 3525 O O . HIS A 1 449 ? -19.469 -0.529 -7.75 1 92 449 HIS A O 1
ATOM 3531 N N . ASP A 1 450 ? -19.016 -2.078 -9.328 1 86.19 450 ASP A N 1
ATOM 3532 C CA . ASP A 1 450 ? -20.219 -2.828 -9.016 1 86.19 450 ASP A CA 1
ATOM 3533 C C . ASP A 1 450 ? -19.953 -3.863 -7.922 1 86.19 450 ASP A C 1
ATOM 3535 O O . ASP A 1 450 ? -18.859 -3.92 -7.363 1 86.19 450 ASP A O 1
ATOM 3539 N N . GLN A 1 451 ? -20.906 -4.59 -7.574 1 78.44 451 GLN A N 1
ATOM 3540 C CA . GLN A 1 451 ? -20.859 -5.508 -6.438 1 78.44 451 GLN A CA 1
ATOM 3541 C C . GLN A 1 451 ? -19.859 -6.637 -6.688 1 78.44 451 GLN A C 1
ATOM 3543 O O . GLN A 1 451 ? -19.484 -7.355 -5.762 1 78.44 451 GLN A O 1
ATOM 3548 N N . PHE A 1 452 ? -19.391 -6.742 -7.949 1 75.88 452 PHE A N 1
ATOM 3549 C CA . PHE A 1 452 ? -18.453 -7.816 -8.289 1 75.88 452 PHE A CA 1
ATOM 3550 C C . PHE A 1 452 ? -17.047 -7.277 -8.453 1 75.88 452 PHE A C 1
ATOM 3552 O O . PHE A 1 452 ? -16.125 -8.031 -8.789 1 75.88 452 PHE A O 1
ATOM 3559 N N . GLY A 1 453 ? -16.938 -5.977 -8.242 1 85.12 453 GLY A N 1
ATOM 3560 C CA . GLY A 1 453 ? -15.609 -5.379 -8.297 1 85.12 453 GLY A CA 1
ATOM 3561 C C . GLY A 1 453 ? -15.281 -4.766 -9.648 1 85.12 453 GLY A C 1
ATOM 3562 O O . GLY A 1 453 ? -14.18 -4.254 -9.852 1 85.12 453 GLY A O 1
ATOM 3563 N N . LEU A 1 454 ? -16.234 -4.812 -10.516 1 87.06 454 LEU A N 1
ATOM 3564 C CA . LEU A 1 454 ? -16 -4.254 -11.844 1 87.06 454 LEU A CA 1
ATOM 3565 C C . LEU A 1 454 ? -16.125 -2.732 -11.82 1 87.06 454 LEU A C 1
ATOM 3567 O O . LEU A 1 454 ? -17.062 -2.186 -11.234 1 87.06 454 LEU A O 1
ATOM 3571 N N . LEU A 1 455 ? -15.172 -2.07 -12.492 1 90.88 455 LEU A N 1
ATOM 3572 C CA . LEU A 1 455 ? -15.188 -0.614 -12.57 1 90.88 455 LEU A CA 1
ATOM 3573 C C . LEU A 1 455 ? -16.312 -0.126 -13.469 1 90.88 455 LEU A C 1
ATOM 3575 O O . LEU A 1 455 ? -16.406 -0.523 -14.633 1 90.88 455 LEU A O 1
ATOM 3579 N N . LYS A 1 456 ? -17.156 0.73 -12.945 1 88.31 456 LYS A N 1
ATOM 3580 C CA . LYS A 1 456 ? -18.312 1.229 -13.695 1 88.31 456 LYS A CA 1
ATOM 3581 C C . LYS A 1 456 ? -18.094 2.674 -14.133 1 88.31 456 LYS A C 1
ATOM 3583 O O . LYS A 1 456 ? -18.5 3.059 -15.234 1 88.31 456 LYS A O 1
ATOM 3588 N N . ARG A 1 457 ? -17.5 3.387 -13.211 1 88.5 457 ARG A N 1
ATOM 3589 C CA . ARG A 1 457 ? -17.375 4.82 -13.469 1 88.5 457 ARG A CA 1
ATOM 3590 C C . ARG A 1 457 ? -16.141 5.402 -12.797 1 88.5 457 ARG A C 1
ATOM 3592 O O . ARG A 1 457 ? -15.797 5.016 -11.68 1 88.5 457 ARG A O 1
ATOM 3599 N N . GLU A 1 458 ? -15.5 6.344 -13.531 1 91.19 458 GLU A N 1
ATOM 3600 C CA . GLU A 1 458 ? -14.375 7.117 -13.023 1 91.19 458 GLU A CA 1
ATOM 3601 C C . GLU A 1 458 ? -14.672 8.609 -13.039 1 91.19 458 GLU A C 1
ATOM 3603 O O . GLU A 1 458 ? -15.07 9.156 -14.07 1 91.19 458 GLU A O 1
ATOM 3608 N N . THR A 1 459 ? -14.547 9.258 -11.859 1 88.31 459 THR A N 1
ATOM 3609 C CA . THR A 1 459 ? -14.766 10.695 -11.75 1 88.31 459 THR A CA 1
ATOM 3610 C C . THR A 1 459 ? -13.539 11.383 -11.156 1 88.31 459 THR A C 1
ATOM 3612 O O . THR A 1 459 ? -13.094 11.039 -10.062 1 88.31 459 THR A O 1
ATOM 3615 N N . THR A 1 460 ? -12.992 12.328 -11.883 1 92 460 THR A N 1
ATOM 3616 C CA . THR A 1 460 ? -11.898 13.141 -11.352 1 92 460 THR A CA 1
ATOM 3617 C C . THR A 1 460 ? -12.414 14.492 -10.875 1 92 460 THR A C 1
ATOM 3619 O O . THR A 1 460 ? -13.094 15.203 -11.617 1 92 460 THR A O 1
ATOM 3622 N N . ALA A 1 461 ? -12.125 14.797 -9.617 1 88.06 461 ALA A N 1
ATOM 3623 C CA . ALA A 1 461 ? -12.492 16.078 -9.016 1 88.06 461 ALA A CA 1
ATOM 3624 C C . ALA A 1 461 ? -11.258 16.875 -8.617 1 88.06 461 ALA A C 1
ATOM 3626 O O . ALA A 1 461 ? -10.297 16.312 -8.086 1 88.06 461 ALA A O 1
ATOM 3627 N N . SER A 1 462 ? -11.281 18.172 -8.945 1 90.88 462 SER A N 1
ATOM 3628 C CA . SER A 1 462 ? -10.141 19.016 -8.594 1 90.88 462 SER A CA 1
ATOM 3629 C C . SER A 1 462 ? -10.594 20.391 -8.102 1 90.88 462 SER A C 1
ATOM 3631 O O . SER A 1 462 ? -11.688 20.844 -8.445 1 90.88 462 SER A O 1
ATOM 3633 N N . PHE A 1 463 ? -9.812 20.984 -7.199 1 90.12 463 PHE A N 1
ATOM 3634 C CA . PHE A 1 463 ? -9.977 22.359 -6.734 1 90.12 463 PHE A CA 1
ATOM 3635 C C . PHE A 1 463 ? -8.766 23.203 -7.125 1 90.12 463 PHE A C 1
ATOM 3637 O O . PHE A 1 463 ? -7.625 22.766 -7 1 90.12 463 PHE A O 1
ATOM 3644 N N . LYS A 1 464 ? -9.086 24.359 -7.613 1 86.88 464 LYS A N 1
ATOM 3645 C CA . LYS A 1 464 ? -7.992 25.297 -7.867 1 86.88 464 LYS A CA 1
ATOM 3646 C C . LYS A 1 464 ? -7.371 25.781 -6.559 1 86.88 464 LYS A C 1
ATOM 3648 O O . LYS A 1 464 ? -8.078 26.016 -5.578 1 86.88 464 LYS A O 1
ATOM 3653 N N . LEU A 1 465 ? -6.094 25.938 -6.566 1 88.31 465 LEU A N 1
ATOM 3654 C CA . LEU A 1 465 ? -5.398 26.5 -5.414 1 88.31 465 LEU A CA 1
ATOM 3655 C C . LEU A 1 465 ? -5.637 28 -5.316 1 88.31 465 LEU A C 1
ATOM 3657 O O . LEU A 1 465 ? -6.016 28.641 -6.301 1 88.31 465 LEU A O 1
ATOM 3661 N N . PRO A 1 466 ? -5.398 28.547 -4.113 1 86.12 466 PRO A N 1
ATOM 3662 C CA . PRO A 1 466 ? -5.578 30 -3.992 1 86.12 466 PRO A CA 1
ATOM 3663 C C . PRO A 1 466 ? -4.602 30.797 -4.863 1 86.12 466 PRO A C 1
ATOM 3665 O O . PRO A 1 466 ? -3.451 30.375 -5.035 1 86.12 466 PRO A O 1
ATOM 3668 N N . THR A 1 467 ? -5.188 31.844 -5.402 1 80.31 467 THR A N 1
ATOM 3669 C CA . THR A 1 467 ? -4.34 32.719 -6.199 1 80.31 467 THR A CA 1
ATOM 3670 C C . THR A 1 467 ? -3.668 33.781 -5.316 1 80.31 467 THR A C 1
ATOM 3672 O O . THR A 1 467 ? -4.309 34.75 -4.891 1 80.31 467 THR A O 1
ATOM 3675 N N . VAL A 1 468 ? -2.553 33.5 -4.801 1 79.81 468 VAL A N 1
ATOM 3676 C CA . VAL A 1 468 ? -1.811 34.469 -3.98 1 79.81 468 VAL A CA 1
ATOM 3677 C C . VAL A 1 468 ? -0.449 34.719 -4.613 1 79.81 468 VAL A C 1
ATOM 3679 O O . VAL A 1 468 ? 0.115 33.875 -5.289 1 79.81 468 VAL A O 1
ATOM 3682 N N . ASP A 1 469 ? -0.041 35.969 -4.422 1 83.38 469 ASP A N 1
ATOM 3683 C CA . ASP A 1 469 ? 1.233 36.375 -4.996 1 83.38 469 ASP A CA 1
ATOM 3684 C C . ASP A 1 469 ? 2.357 36.281 -3.969 1 83.38 469 ASP A C 1
ATOM 3686 O O . ASP A 1 469 ? 2.438 37.094 -3.049 1 83.38 469 ASP A O 1
ATOM 3690 N N . PHE A 1 470 ? 3.254 35.344 -4.113 1 88.12 470 PHE A N 1
ATOM 3691 C CA . PHE A 1 470 ? 4.398 35.156 -3.229 1 88.12 470 PHE A CA 1
ATOM 3692 C C . PHE A 1 470 ? 5.633 35.844 -3.785 1 88.12 470 PHE A C 1
ATOM 3694 O O . PHE A 1 470 ? 6.688 35.875 -3.146 1 88.12 470 PHE A O 1
ATOM 3701 N N . SER A 1 471 ? 5.52 36.531 -4.875 1 86.31 471 SER A N 1
ATOM 3702 C CA . SER A 1 471 ? 6.656 37.062 -5.625 1 86.31 471 SER A CA 1
ATOM 3703 C C . SER A 1 471 ? 7.492 38 -4.773 1 86.31 471 SER A C 1
ATOM 3705 O O . SER A 1 471 ? 8.727 38 -4.855 1 86.31 471 SER A O 1
ATOM 3707 N N . PRO A 1 472 ? 6.855 38.781 -3.945 1 90.25 472 PRO A N 1
ATOM 3708 C CA . PRO A 1 472 ? 7.66 39.719 -3.139 1 90.25 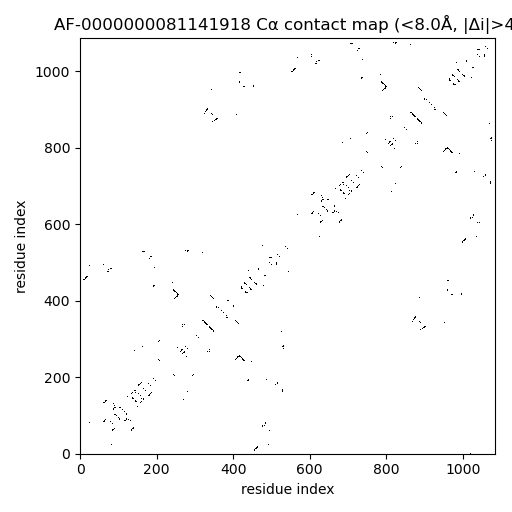472 PRO A CA 1
ATOM 3709 C C . PRO A 1 472 ? 8.602 39 -2.176 1 90.25 472 PRO A C 1
ATOM 3711 O O . PRO A 1 472 ? 9.555 39.594 -1.675 1 90.25 472 PRO A O 1
ATOM 3714 N N . PHE A 1 473 ? 8.328 37.781 -1.887 1 92.25 473 PHE A N 1
ATOM 3715 C CA . PHE A 1 473 ? 9.078 37.094 -0.843 1 92.25 473 PHE A CA 1
ATOM 3716 C C . PHE A 1 473 ? 9.961 36 -1.441 1 92.25 473 PHE A C 1
ATOM 3718 O O . PHE A 1 473 ? 10.594 35.25 -0.71 1 92.25 473 PHE A O 1
ATOM 3725 N N . GLY A 1 474 ? 9.914 35.938 -2.723 1 87 474 GLY A N 1
ATOM 3726 C CA . GLY A 1 474 ? 10.703 34.906 -3.387 1 87 474 GLY A CA 1
ATOM 3727 C C . GLY A 1 474 ? 9.945 33.625 -3.619 1 87 474 GLY A C 1
ATOM 3728 O O . GLY A 1 474 ? 8.727 33.562 -3.447 1 87 474 GLY A O 1
ATOM 3729 N N . ARG A 1 475 ? 10.648 32.656 -3.949 1 83.81 475 ARG A N 1
ATOM 3730 C CA . ARG A 1 475 ? 10.07 31.359 -4.258 1 83.81 475 ARG A CA 1
ATOM 3731 C C . ARG A 1 475 ? 9.734 30.594 -2.979 1 83.81 475 ARG A C 1
ATOM 3733 O O . ARG A 1 475 ? 10.461 30.688 -1.986 1 83.81 475 ARG A O 1
ATOM 3740 N N . SER A 1 476 ? 8.609 29.844 -3.072 1 89.38 476 SER A N 1
ATOM 3741 C CA . SER A 1 476 ? 8.25 28.984 -1.948 1 89.38 476 SER A CA 1
ATOM 3742 C C . SER A 1 476 ? 9.242 27.828 -1.794 1 89.38 476 SER A C 1
ATOM 3744 O O . SER A 1 476 ? 9.812 27.359 -2.779 1 89.38 476 SER A O 1
ATOM 3746 N N . ASN A 1 477 ? 9.391 27.391 -0.605 1 87.56 477 ASN A N 1
ATOM 3747 C CA . ASN A 1 477 ? 10.312 26.297 -0.297 1 87.56 477 ASN A CA 1
ATOM 3748 C C . ASN A 1 477 ? 9.641 24.938 -0.483 1 87.56 477 ASN A C 1
ATOM 3750 O O . ASN A 1 477 ? 10.312 23.953 -0.764 1 87.56 477 ASN A O 1
ATOM 3754 N N . TYR A 1 478 ? 8.391 24.828 -0.342 1 88.06 478 TYR A N 1
ATOM 3755 C CA . TYR A 1 478 ? 7.656 23.578 -0.418 1 88.06 478 TYR A CA 1
ATOM 3756 C C . TYR A 1 478 ? 6.523 23.672 -1.435 1 88.06 478 TYR A C 1
ATOM 3758 O O . TYR A 1 478 ? 6.043 24.766 -1.741 1 88.06 478 TYR A O 1
ATOM 3766 N N . PRO A 1 479 ? 6.082 22.469 -1.908 1 86.62 479 PRO A N 1
ATOM 3767 C CA . PRO A 1 479 ? 5.008 22.484 -2.904 1 86.62 479 PRO A CA 1
ATOM 3768 C C . PRO A 1 479 ? 3.686 23 -2.338 1 86.62 479 PRO A C 1
ATOM 3770 O O . PRO A 1 479 ? 3.344 22.703 -1.19 1 86.62 479 PRO A O 1
ATOM 3773 N N . ARG A 1 480 ? 3.014 23.828 -3.15 1 92.69 480 ARG A N 1
ATOM 3774 C CA . ARG A 1 480 ? 1.655 24.312 -2.9 1 92.69 480 ARG A CA 1
ATOM 3775 C C . ARG A 1 480 ? 1.563 25.016 -1.554 1 92.69 480 ARG A C 1
ATOM 3777 O O . ARG A 1 480 ? 0.59 24.844 -0.819 1 92.69 480 ARG A O 1
ATOM 3784 N N . ALA A 1 481 ? 2.586 25.781 -1.265 1 93.44 481 ALA A N 1
ATOM 3785 C CA . ALA A 1 481 ? 2.646 26.531 -0.013 1 93.44 481 ALA A CA 1
ATOM 3786 C C . ALA A 1 481 ? 1.479 27.5 0.1 1 93.44 481 ALA A C 1
ATOM 3788 O O . ALA A 1 481 ? 1.078 27.875 1.204 1 93.44 481 ALA A O 1
ATOM 3789 N N . GLU A 1 482 ? 0.91 27.891 -1.059 1 92.19 482 GLU A N 1
ATOM 3790 C CA . GLU A 1 482 ? -0.26 28.766 -1.048 1 92.19 482 GLU A CA 1
ATOM 3791 C C . GLU A 1 482 ? -1.418 28.125 -0.286 1 92.19 482 GLU A C 1
ATOM 3793 O O . GLU A 1 482 ? -2.32 28.828 0.183 1 92.19 482 GLU A O 1
ATOM 3798 N N . GLY A 1 483 ? -1.332 26.812 -0.111 1 94.69 483 GLY A N 1
ATOM 3799 C CA . GLY A 1 483 ? -2.381 26.094 0.598 1 94.69 483 GLY A CA 1
ATOM 3800 C C . GLY A 1 483 ? -2.432 26.422 2.078 1 94.69 483 GLY A C 1
ATOM 3801 O O . GLY A 1 483 ? -3.436 26.156 2.742 1 94.69 483 GLY A O 1
ATOM 3802 N N . PHE A 1 484 ? -1.415 27.047 2.615 1 96.88 484 PHE A N 1
ATOM 3803 C CA . PHE A 1 484 ? -1.43 27.469 4.012 1 96.88 484 PHE A CA 1
ATOM 3804 C C . PHE A 1 484 ? -2.559 28.453 4.27 1 96.88 484 PHE A C 1
ATOM 3806 O O . PHE A 1 484 ? -3.006 28.609 5.406 1 96.88 484 PHE A O 1
ATOM 3813 N N . ILE A 1 485 ? -3.025 29.094 3.252 1 95.12 485 ILE A N 1
ATOM 3814 C CA . ILE A 1 485 ? -4.074 30.094 3.379 1 95.12 485 ILE A CA 1
ATOM 3815 C C . ILE A 1 485 ? -5.34 29.453 3.939 1 95.12 485 ILE A C 1
ATOM 3817 O O . ILE A 1 485 ? -6.094 30.094 4.68 1 95.12 485 ILE A O 1
ATOM 3821 N N . TYR A 1 486 ? -5.547 28.219 3.633 1 95.62 486 TYR A N 1
ATOM 3822 C CA . TYR A 1 486 ? -6.773 27.562 4.07 1 95.62 486 TYR A CA 1
ATOM 3823 C C . TYR A 1 486 ? -6.824 27.438 5.59 1 95.62 486 TYR A C 1
ATOM 3825 O O . TYR A 1 486 ? -7.848 27.75 6.207 1 95.62 486 TYR A O 1
ATOM 3833 N N . VAL A 1 487 ? -5.738 27.016 6.215 1 97.19 487 VAL A N 1
ATOM 3834 C CA . VAL A 1 487 ? -5.711 26.891 7.668 1 97.19 487 VAL A CA 1
ATOM 3835 C C . VAL A 1 487 ? -5.695 28.281 8.312 1 97.19 487 VAL A C 1
ATOM 3837 O O . VAL A 1 487 ? -6.359 28.5 9.328 1 97.19 487 VAL A O 1
ATOM 3840 N N . ILE A 1 488 ? -5 29.219 7.723 1 96.75 488 ILE A N 1
ATOM 3841 C CA . ILE A 1 488 ? -4.941 30.594 8.219 1 96.75 488 ILE A CA 1
ATOM 3842 C C . ILE A 1 488 ? -6.34 31.203 8.219 1 96.75 488 ILE A C 1
ATOM 3844 O O . ILE A 1 488 ? -6.781 31.766 9.219 1 96.75 488 ILE A O 1
ATOM 3848 N N . ASP A 1 489 ? -6.992 31.031 7.098 1 93.88 489 ASP A N 1
ATOM 3849 C CA . ASP A 1 489 ? -8.328 31.594 6.93 1 93.88 489 ASP A CA 1
ATOM 3850 C C . ASP A 1 489 ? -9.297 31.031 7.973 1 93.88 489 ASP A C 1
ATOM 3852 O O . ASP A 1 489 ? -10.109 31.781 8.531 1 93.88 489 ASP A O 1
ATOM 3856 N N . ARG A 1 490 ? -9.211 29.797 8.227 1 94.75 490 ARG A N 1
ATOM 3857 C CA . ARG A 1 490 ? -10.117 29.156 9.172 1 94.75 490 ARG A CA 1
ATOM 3858 C C . ARG A 1 490 ? -9.859 29.641 10.594 1 94.75 490 ARG A C 1
ATOM 3860 O O . ARG A 1 490 ? -10.797 29.844 11.367 1 94.75 490 ARG A O 1
ATOM 3867 N N . ILE A 1 491 ? -8.609 29.812 10.953 1 96.31 491 ILE A N 1
ATOM 3868 C CA . ILE A 1 491 ? -8.258 30.312 12.273 1 96.31 491 ILE A CA 1
ATOM 3869 C C . ILE A 1 491 ? -8.727 31.766 12.414 1 96.31 491 ILE A C 1
ATOM 3871 O O . ILE A 1 491 ? -9.344 32.125 13.422 1 96.31 491 ILE A O 1
ATOM 3875 N N . GLU A 1 492 ? -8.461 32.625 11.398 1 94.06 492 GLU A N 1
ATOM 3876 C CA . GLU A 1 492 ? -8.906 34 11.391 1 94.06 492 GLU A CA 1
ATOM 3877 C C . GLU A 1 492 ? -10.422 34.094 11.555 1 94.06 492 GLU A C 1
ATOM 3879 O O . GLU A 1 492 ? -10.922 34.906 12.336 1 94.06 492 GLU A O 1
ATOM 3884 N N . GLU A 1 493 ? -11.094 33.25 10.859 1 91.19 493 GLU A N 1
ATOM 3885 C CA . GLU A 1 493 ? -12.555 33.219 10.922 1 91.19 493 GLU A CA 1
ATOM 3886 C C . GLU A 1 493 ? -13.047 32.844 12.312 1 91.19 493 GLU A C 1
ATOM 3888 O O . GLU A 1 493 ? -13.938 33.469 12.867 1 91.19 493 GLU A O 1
ATOM 3893 N N . CYS A 1 494 ? -12.477 31.797 12.836 1 93.06 494 CYS A N 1
ATOM 3894 C CA . CYS A 1 494 ? -12.883 31.312 14.148 1 93.06 494 CYS A CA 1
ATOM 3895 C C . CYS A 1 494 ? -12.664 32.375 15.219 1 93.06 494 CYS A C 1
ATOM 3897 O O . CYS A 1 494 ? -13.539 32.625 16.031 1 93.06 494 CYS A O 1
ATOM 3899 N N . MET A 1 495 ? -11.492 33.031 15.172 1 92.69 495 MET A N 1
ATOM 3900 C CA . MET A 1 495 ? -11.148 34.062 16.156 1 92.69 495 MET A CA 1
ATOM 3901 C C . MET A 1 495 ? -12.055 35.281 16.016 1 92.69 495 MET A C 1
ATOM 3903 O O . MET A 1 495 ? -12.43 35.906 17 1 92.69 495 MET A O 1
ATOM 3907 N N . ALA A 1 496 ? -12.391 35.594 14.789 1 87.94 496 ALA A N 1
ATOM 3908 C CA . ALA A 1 496 ? -13.273 36.719 14.531 1 87.94 496 ALA A CA 1
ATOM 3909 C C . ALA A 1 496 ? -14.688 36.438 15.031 1 87.94 496 ALA A C 1
ATOM 3911 O O . ALA A 1 496 ? -15.328 37.312 15.617 1 87.94 496 ALA A O 1
ATOM 3912 N N . LYS A 1 497 ? -15.141 35.25 14.859 1 85.31 497 LYS A N 1
ATOM 3913 C CA . LYS A 1 497 ? -16.531 34.906 15.133 1 85.31 497 LYS A CA 1
ATOM 3914 C C . LYS A 1 497 ? -16.719 34.531 16.609 1 85.31 497 LYS A C 1
ATOM 3916 O O . LYS A 1 497 ? -17.734 34.875 17.219 1 85.31 497 LYS A O 1
ATOM 3921 N N . LYS A 1 498 ? -15.742 33.844 17.172 1 89.19 498 LYS A N 1
ATOM 3922 C CA . LYS A 1 498 ? -15.945 33.312 18.516 1 89.19 498 LYS A CA 1
ATOM 3923 C C . LYS A 1 498 ? -15.156 34.094 19.547 1 89.19 498 LYS A C 1
ATOM 3925 O O . LYS A 1 498 ? -15.391 33.969 20.75 1 89.19 498 LYS A O 1
ATOM 3930 N N . GLY A 1 499 ? -14.242 34.875 19.047 1 89.62 499 GLY A N 1
ATOM 3931 C CA . GLY A 1 499 ? -13.414 35.688 19.938 1 89.62 499 GLY A CA 1
ATOM 3932 C C . GLY A 1 499 ? -12.023 35.094 20.141 1 89.62 499 GLY A C 1
ATOM 3933 O O . GLY A 1 499 ? -11.828 33.875 20.016 1 89.62 499 GLY A O 1
ATOM 3934 N N . ILE A 1 500 ? -11.117 36 20.391 1 92.56 500 ILE A N 1
ATOM 3935 C CA . ILE A 1 500 ? -9.75 35.594 20.688 1 92.56 500 ILE A CA 1
ATOM 3936 C C . ILE A 1 500 ? -9.625 35.156 22.141 1 92.56 500 ILE A C 1
ATOM 3938 O O . ILE A 1 500 ? -9.828 35.969 23.047 1 92.56 500 ILE A O 1
ATOM 3942 N N . PRO A 1 501 ? -9.211 33.938 22.359 1 93.19 501 PRO A N 1
ATOM 3943 C CA . PRO A 1 501 ? -9.055 33.5 23.75 1 93.19 501 PRO A CA 1
ATOM 3944 C C . PRO A 1 501 ? -7.965 34.281 24.484 1 93.19 501 PRO A C 1
ATOM 3946 O O . PRO A 1 501 ? -6.918 34.594 23.906 1 93.19 501 PRO A O 1
ATOM 3949 N N . GLY A 1 502 ? -8.227 34.531 25.797 1 86.44 502 GLY A N 1
ATOM 3950 C CA . GLY A 1 502 ? -7.215 35.125 26.641 1 86.44 502 GLY A CA 1
ATOM 3951 C C . GLY A 1 502 ? -7.23 36.656 26.594 1 86.44 502 GLY A C 1
ATOM 3952 O O . GLY A 1 502 ? -6.484 37.312 27.312 1 86.44 502 GLY A O 1
ATOM 3953 N N . LEU A 1 503 ? -7.918 37.25 25.734 1 78.38 503 LEU A N 1
ATOM 3954 C CA . LEU A 1 503 ? -7.926 38.688 25.594 1 78.38 503 LEU A CA 1
ATOM 3955 C C . LEU A 1 503 ? -8.656 39.344 26.766 1 78.38 503 LEU A C 1
ATOM 3957 O O . LEU A 1 503 ? -8.289 40.438 27.203 1 78.38 503 LEU A O 1
ATOM 3961 N N . SER A 1 504 ? -9.703 38.656 27.203 1 64.75 504 SER A N 1
ATOM 3962 C CA . SER A 1 504 ? -10.422 39.25 28.312 1 64.75 504 SER A CA 1
ATOM 3963 C C . SER A 1 504 ? -9.766 38.906 29.641 1 64.75 504 SER A C 1
ATOM 3965 O O . SER A 1 504 ? -9.336 37.75 29.844 1 64.75 504 SER A O 1
ATOM 3967 N N . ASP A 1 505 ? -9.422 39.875 30.406 1 58.62 505 ASP A N 1
ATOM 3968 C CA . ASP A 1 505 ? -8.914 39.656 31.75 1 58.62 505 ASP A CA 1
ATOM 3969 C C . ASP A 1 505 ? -10.008 39.094 32.656 1 58.62 505 ASP A C 1
ATOM 3971 O O . ASP A 1 505 ? -9.742 38.75 33.812 1 58.62 505 ASP A O 1
ATOM 3975 N N . ASP A 1 506 ? -11.148 39.094 32.125 1 58.47 506 ASP A N 1
ATOM 3976 C CA . ASP A 1 506 ? -12.258 38.562 32.906 1 58.47 506 ASP A CA 1
ATOM 3977 C C . ASP A 1 506 ? -12.172 37.031 33 1 58.47 506 ASP A C 1
ATOM 3979 O O . ASP A 1 506 ? -12.359 36.312 32.031 1 58.47 506 ASP A O 1
ATOM 3983 N N . SER A 1 507 ? -11.797 36.625 34.219 1 60.94 507 SER A N 1
ATOM 3984 C CA . SER A 1 507 ? -11.617 35.188 34.5 1 60.94 507 SER A CA 1
ATOM 3985 C C . SER A 1 507 ? -12.875 34.406 34.156 1 60.94 507 SER A C 1
ATOM 3987 O O . SER A 1 507 ? -12.805 33.219 33.875 1 60.94 507 SER A O 1
ATOM 3989 N N . SER A 1 508 ? -13.969 35.156 34.219 1 58.06 508 SER A N 1
ATOM 3990 C CA . SER A 1 508 ? -15.227 34.469 33.906 1 58.06 508 SER A CA 1
ATOM 3991 C C . SER A 1 508 ? -15.328 34.094 32.438 1 58.06 508 SER A C 1
ATOM 3993 O O . SER A 1 508 ? -16.141 33.25 32.062 1 58.06 508 SER A O 1
ATOM 3995 N N . MET A 1 509 ? -14.461 34.625 31.688 1 60.91 509 MET A N 1
ATOM 3996 C CA . MET A 1 509 ? -14.5 34.375 30.25 1 60.91 509 MET A CA 1
ATOM 3997 C C . MET A 1 509 ? -13.453 33.375 29.828 1 60.91 509 MET A C 1
ATOM 3999 O O . MET A 1 509 ? -13.266 33.094 28.641 1 60.91 509 MET A O 1
ATOM 4003 N N . ARG A 1 510 ? -12.906 32.844 30.938 1 64.88 510 ARG A N 1
ATOM 4004 C CA . ARG A 1 510 ? -11.93 31.797 30.641 1 64.88 510 ARG A CA 1
ATOM 4005 C C . ARG A 1 510 ? -12.602 30.594 29.969 1 64.88 510 ARG A C 1
ATOM 4007 O O . ARG A 1 510 ? -13.664 30.156 30.422 1 64.88 510 ARG A O 1
ATOM 4014 N N . GLY A 1 511 ? -12.07 30.281 28.875 1 71.5 511 GLY A N 1
ATOM 4015 C CA . GLY A 1 511 ? -12.641 29.156 28.156 1 71.5 511 GLY A CA 1
ATOM 4016 C C . GLY A 1 511 ? -13.625 29.562 27.078 1 71.5 511 GLY A C 1
ATOM 4017 O O . GLY A 1 511 ? -14.258 28.703 26.453 1 71.5 511 GLY A O 1
ATOM 4018 N N . SER A 1 512 ? -13.664 30.859 26.953 1 77.94 512 SER A N 1
ATOM 4019 C CA . SER A 1 512 ? -14.531 31.359 25.891 1 77.94 512 SER A CA 1
ATOM 4020 C C . SER A 1 512 ? -13.719 31.703 24.641 1 77.94 512 SER A C 1
ATOM 4022 O O . SER A 1 512 ? -12.492 31.766 24.688 1 77.94 512 SER A O 1
ATOM 4024 N N . GLY A 1 513 ? -14.391 31.703 23.516 1 90.19 513 GLY A N 1
ATOM 4025 C CA . GLY A 1 513 ? -13.734 32.031 22.266 1 90.19 513 GLY A CA 1
ATOM 4026 C C . GLY A 1 513 ? -13.406 30.844 21.406 1 90.19 513 GLY A C 1
ATOM 4027 O O . GLY A 1 513 ? -13.969 29.766 21.609 1 90.19 513 GLY A O 1
ATOM 4028 N N . CYS A 1 514 ? -12.531 31.094 20.391 1 93.56 514 CYS A N 1
ATOM 4029 C CA . CYS A 1 514 ? -12.086 30.031 19.5 1 93.56 514 CYS A CA 1
ATOM 4030 C C . CYS A 1 514 ? -11.062 29.141 20.172 1 93.56 514 CYS A C 1
ATOM 4032 O O . CYS A 1 514 ? -9.883 29.5 20.266 1 93.56 514 CYS A O 1
ATOM 4034 N N . LEU A 1 515 ? -11.477 28 20.672 1 94.62 515 LEU A N 1
ATOM 4035 C CA . LEU A 1 515 ? -10.594 27.141 21.438 1 94.62 515 LEU A CA 1
ATOM 4036 C C . LEU A 1 515 ? -10.195 25.906 20.625 1 94.62 515 LEU A C 1
ATOM 4038 O O . LEU A 1 515 ? -9.195 25.25 20.922 1 94.62 515 LEU A O 1
ATOM 4042 N N . GLU A 1 516 ? -10.992 25.594 19.688 1 93.06 516 GLU A N 1
ATOM 4043 C CA . GLU A 1 516 ? -10.789 24.406 18.859 1 93.06 516 GLU A CA 1
ATOM 4044 C C . GLU A 1 516 ? -11.492 24.547 17.516 1 93.06 516 GLU A C 1
ATOM 4046 O O . GLU A 1 516 ? -12.477 25.281 17.391 1 93.06 516 GLU A O 1
ATOM 4051 N N . LEU A 1 517 ? -10.891 23.953 16.516 1 94.06 517 LEU A N 1
ATOM 4052 C CA . LEU A 1 517 ? -11.531 23.875 15.211 1 94.06 517 LEU A CA 1
ATOM 4053 C C . LEU A 1 517 ? -12.086 22.484 14.945 1 94.06 517 LEU A C 1
ATOM 4055 O O . LEU A 1 517 ? -11.445 21.484 15.266 1 94.06 517 LEU A O 1
ATOM 4059 N N . GLU A 1 518 ? -13.219 22.359 14.352 1 86.56 518 GLU A N 1
ATOM 4060 C CA . GLU A 1 518 ? -13.891 21.094 14.102 1 86.56 518 GLU A CA 1
ATOM 4061 C C . GLU A 1 518 ? -13.125 20.25 13.078 1 86.56 518 GLU A C 1
ATOM 4063 O O . GLU A 1 518 ? -13.164 19.016 13.125 1 86.56 518 GLU A O 1
ATOM 4068 N N . GLU A 1 519 ? -12.406 20.891 12.172 1 90.19 519 GLU A N 1
ATOM 4069 C CA . GLU A 1 519 ? -11.656 20.203 11.125 1 90.19 519 GLU A CA 1
ATOM 4070 C C . GLU A 1 519 ? -10.484 19.422 11.711 1 90.19 519 GLU A C 1
ATOM 4072 O O . GLU A 1 519 ? -9.945 18.516 11.07 1 90.19 519 GLU A O 1
ATOM 4077 N N . ASN A 1 520 ? -10.07 19.781 12.898 1 93.44 520 ASN A N 1
ATOM 4078 C CA . ASN A 1 520 ? -8.914 19.188 13.562 1 93.44 520 ASN A CA 1
ATOM 4079 C C . ASN A 1 520 ? -9.094 19.156 15.078 1 93.44 520 ASN A C 1
ATOM 4081 O O . ASN A 1 520 ? -8.367 19.828 15.812 1 93.44 520 ASN A O 1
ATOM 4085 N N . SER A 1 521 ? -9.93 18.281 15.531 1 90.75 521 SER A N 1
ATOM 4086 C CA . SER A 1 521 ? -10.266 18.234 16.953 1 90.75 521 SER A CA 1
ATOM 4087 C C . SER A 1 521 ? -9.047 17.859 17.781 1 90.75 521 SER A C 1
ATOM 4089 O O . SER A 1 521 ? -8.117 17.219 17.281 1 90.75 521 SER A O 1
ATOM 4091 N N . ILE A 1 522 ? -9.086 18.297 19.031 1 92.69 522 ILE A N 1
ATOM 4092 C CA . ILE A 1 522 ? -7.996 17.984 19.953 1 92.69 522 ILE A CA 1
ATOM 4093 C C . ILE A 1 522 ? -7.82 16.484 20.062 1 92.69 522 ILE A C 1
ATOM 4095 O O . ILE A 1 522 ? -6.695 15.977 20.094 1 92.69 522 ILE A O 1
ATOM 4099 N N . GLU A 1 523 ? -8.867 15.727 20.016 1 90.31 523 GLU A N 1
ATOM 4100 C CA . GLU A 1 523 ? -8.812 14.273 20.109 1 90.31 523 GLU A CA 1
ATOM 4101 C C . GLU A 1 523 ? -8.102 13.672 18.906 1 90.31 523 GLU A C 1
ATOM 4103 O O . GLU A 1 523 ? -7.293 12.75 19.047 1 90.31 523 GLU A O 1
ATOM 4108 N N . GLU A 1 524 ? -8.422 14.164 17.734 1 91.81 524 GLU A N 1
ATOM 4109 C CA . GLU A 1 524 ? -7.773 13.664 16.531 1 91.81 524 GLU A CA 1
ATOM 4110 C C . GLU A 1 524 ? -6.285 14 16.516 1 91.81 524 GLU A C 1
ATOM 4112 O O . GLU A 1 524 ? -5.469 13.195 16.062 1 91.81 524 GLU A O 1
ATOM 4117 N N . GLN A 1 525 ? -6.008 15.195 16.984 1 94.38 525 GLN A N 1
ATOM 4118 C CA . GLN A 1 525 ? -4.613 15.609 17.047 1 94.38 525 GLN A CA 1
ATOM 4119 C C . GLN A 1 525 ? -3.814 14.719 18 1 94.38 525 GLN A C 1
ATOM 4121 O O . GLN A 1 525 ? -2.736 14.234 17.656 1 94.38 525 GLN A O 1
ATOM 4126 N N . LEU A 1 526 ? -4.363 14.453 19.172 1 94.75 526 LEU A N 1
ATOM 4127 C CA . LEU A 1 526 ? -3.701 13.602 20.141 1 94.75 526 LEU A CA 1
ATOM 4128 C C . LEU A 1 526 ? -3.605 12.164 19.641 1 94.75 526 LEU A C 1
ATOM 4130 O O . LEU A 1 526 ? -2.59 11.5 19.844 1 94.75 526 LEU A O 1
ATOM 4134 N N . SER A 1 527 ? -4.605 11.719 18.969 1 94.38 527 SER A N 1
ATOM 4135 C CA . SER A 1 527 ? -4.598 10.375 18.422 1 94.38 527 SER A CA 1
ATOM 4136 C C . SER A 1 527 ? -3.518 10.227 17.344 1 94.38 527 SER A C 1
ATOM 4138 O O . SER A 1 527 ? -2.879 9.172 17.25 1 94.38 527 SER A O 1
ATOM 4140 N N . THR A 1 528 ? -3.375 11.234 16.562 1 95.94 528 THR A N 1
ATOM 4141 C CA . THR A 1 528 ? -2.33 11.203 15.539 1 95.94 528 THR A CA 1
ATOM 4142 C C . THR A 1 528 ? -0.961 10.984 16.172 1 95.94 528 THR A C 1
ATOM 4144 O O . THR A 1 528 ? -0.18 10.156 15.703 1 95.94 528 THR A O 1
ATOM 4147 N N . VAL A 1 529 ? -0.709 11.68 17.266 1 95.88 529 VAL A N 1
ATOM 4148 C CA . VAL A 1 529 ? 0.579 11.57 17.938 1 95.88 529 VAL A CA 1
ATOM 4149 C C . VAL A 1 529 ? 0.721 10.18 18.547 1 95.88 529 VAL A C 1
ATOM 4151 O O . VAL A 1 529 ? 1.766 9.539 18.422 1 95.88 529 VAL A O 1
ATOM 4154 N N . GLU A 1 530 ? -0.309 9.75 19.156 1 96.12 530 GLU A N 1
ATOM 4155 C CA . GLU A 1 530 ? -0.263 8.461 19.844 1 96.12 530 GLU A CA 1
ATOM 4156 C C . GLU A 1 530 ? -0.02 7.32 18.844 1 96.12 530 GLU A C 1
ATOM 4158 O O . GLU A 1 530 ? 0.831 6.461 19.094 1 96.12 530 GLU A O 1
ATOM 4163 N N . ILE A 1 531 ? -0.747 7.293 17.797 1 96.75 531 ILE A N 1
ATOM 4164 C CA . ILE A 1 531 ? -0.622 6.234 16.797 1 96.75 531 ILE A CA 1
ATOM 4165 C C . ILE A 1 531 ? 0.764 6.285 16.172 1 96.75 531 ILE A C 1
ATOM 4167 O O . ILE A 1 531 ? 1.394 5.25 15.945 1 96.75 531 ILE A O 1
ATOM 4171 N N . THR A 1 532 ? 1.252 7.48 15.867 1 96.5 532 THR A N 1
ATOM 4172 C CA . THR A 1 532 ? 2.588 7.637 15.305 1 96.5 532 THR A CA 1
ATOM 4173 C C . THR A 1 532 ? 3.645 7.086 16.266 1 96.5 532 THR A C 1
ATOM 4175 O O . THR A 1 532 ? 4.578 6.402 15.836 1 96.5 532 THR A O 1
ATOM 4178 N N . GLU A 1 533 ? 3.457 7.391 17.516 1 94.88 533 GLU A N 1
ATOM 4179 C CA . GLU A 1 533 ? 4.375 6.875 18.531 1 94.88 533 GLU A CA 1
ATOM 4180 C C . GLU A 1 533 ? 4.336 5.352 18.578 1 94.88 533 GLU A C 1
ATOM 4182 O O . GLU A 1 533 ? 5.375 4.699 18.703 1 94.88 533 GLU A O 1
ATOM 4187 N N . ARG A 1 534 ? 3.182 4.801 18.516 1 96.25 534 ARG A N 1
ATOM 4188 C CA . ARG A 1 534 ? 3.041 3.348 18.5 1 96.25 534 ARG A CA 1
ATOM 4189 C C . ARG A 1 534 ? 3.773 2.732 17.312 1 96.25 534 ARG A C 1
ATOM 4191 O O . ARG A 1 534 ? 4.383 1.668 17.438 1 96.25 534 ARG A O 1
ATOM 4198 N N . VAL A 1 535 ? 3.664 3.363 16.172 1 96.5 535 VAL A N 1
ATOM 4199 C CA . VAL A 1 535 ? 4.367 2.893 14.984 1 96.5 535 VAL A CA 1
ATOM 4200 C C . VAL A 1 535 ? 5.871 2.85 15.258 1 96.5 535 VAL A C 1
ATOM 4202 O O . VAL A 1 535 ? 6.531 1.847 14.977 1 96.5 535 VAL A O 1
ATOM 4205 N N . LEU A 1 536 ? 6.367 3.918 15.82 1 92.88 536 LEU A N 1
ATOM 4206 C CA . LEU A 1 536 ? 7.797 4.008 16.109 1 92.88 536 LEU A CA 1
ATOM 4207 C C . LEU A 1 536 ? 8.211 2.963 17.141 1 92.88 536 LEU A C 1
ATOM 4209 O O . LEU A 1 536 ? 9.281 2.357 17.016 1 92.88 536 LEU A O 1
ATOM 4213 N N . LYS A 1 537 ? 7.379 2.73 18.125 1 92.56 537 LYS A N 1
ATOM 4214 C CA . LYS A 1 537 ? 7.668 1.731 19.156 1 92.56 537 LYS A CA 1
ATOM 4215 C C . LYS A 1 537 ? 7.691 0.326 18.562 1 92.56 537 LYS A C 1
ATOM 4217 O O . LYS A 1 537 ? 8.547 -0.49 18.906 1 92.56 537 LYS A O 1
ATOM 4222 N N . GLU A 1 538 ? 6.758 0.082 17.641 1 92.75 538 GLU A N 1
ATOM 4223 C CA . GLU A 1 538 ? 6.711 -1.217 16.984 1 92.75 538 GLU A CA 1
ATOM 4224 C C . GLU A 1 538 ? 7.996 -1.492 16.203 1 92.75 538 GLU A C 1
ATOM 4226 O O . GLU A 1 538 ? 8.422 -2.643 16.094 1 92.75 538 GLU A O 1
ATOM 4231 N N . MET A 1 539 ? 8.625 -0.451 15.734 1 89.75 539 MET A N 1
ATOM 4232 C CA . MET A 1 539 ? 9.867 -0.595 14.969 1 89.75 539 MET A CA 1
ATOM 4233 C C . MET A 1 539 ? 11.078 -0.512 15.891 1 89.75 539 MET A C 1
ATOM 4235 O O . MET A 1 539 ? 12.219 -0.669 15.438 1 89.75 539 MET A O 1
ATOM 4239 N N . ASN A 1 540 ? 10.852 -0.2 17.172 1 81.75 540 ASN A N 1
ATOM 4240 C CA . ASN A 1 540 ? 11.898 -0.027 18.172 1 81.75 540 ASN A CA 1
ATOM 4241 C C . ASN A 1 540 ? 12.758 1.198 17.875 1 81.75 540 ASN A C 1
ATOM 4243 O O . ASN A 1 540 ? 13.977 1.158 18.031 1 81.75 540 ASN A O 1
ATOM 4247 N N . TYR A 1 541 ? 12.125 2.133 17.312 1 75.31 541 TYR A N 1
ATOM 4248 C CA . TYR A 1 541 ? 12.844 3.373 17.031 1 75.31 541 TYR A CA 1
ATOM 4249 C C . TYR A 1 541 ? 12.43 4.465 18.016 1 75.31 541 TYR A C 1
ATOM 4251 O O . TYR A 1 541 ? 12.727 5.645 17.812 1 75.31 541 TYR A O 1
ATOM 4259 N N . PHE A 1 542 ? 11.695 3.998 19.062 1 67.25 542 PHE A N 1
ATOM 4260 C CA . PHE A 1 542 ? 11.219 4.977 20.031 1 67.25 542 PHE A CA 1
ATOM 4261 C C . PHE A 1 542 ? 12.125 5.016 21.25 1 67.25 542 PHE A C 1
ATOM 4263 O O . PHE A 1 542 ? 12.484 3.971 21.797 1 67.25 542 PHE A O 1
ATOM 4270 N N . GLY A 1 543 ? 13.109 5.887 21.312 1 59.25 543 GLY A N 1
ATOM 4271 C CA . GLY A 1 543 ? 13.977 5.992 22.484 1 59.25 543 GLY A CA 1
ATOM 4272 C C . GLY A 1 543 ? 13.219 6.133 23.781 1 59.25 543 GLY A C 1
ATOM 4273 O O . GLY A 1 543 ? 12.055 6.543 23.781 1 59.25 543 GLY A O 1
ATOM 4274 N N . MET B 1 1 ? 12.961 19.609 -0.425 1 28.62 1 MET B N 1
ATOM 4275 C CA . MET B 1 1 ? 12.297 19.297 -1.687 1 28.62 1 MET B CA 1
ATOM 4276 C C . MET B 1 1 ? 12.453 20.438 -2.684 1 28.62 1 MET B C 1
ATOM 4278 O O . MET B 1 1 ? 12.062 21.562 -2.402 1 28.62 1 MET B O 1
ATOM 4282 N N . ARG B 1 2 ? 13.5 20.531 -3.289 1 31.84 2 ARG B N 1
ATOM 4283 C CA . ARG B 1 2 ? 13.672 21.641 -4.234 1 31.84 2 ARG B CA 1
ATOM 4284 C C . ARG B 1 2 ? 12.453 21.766 -5.145 1 31.84 2 ARG B C 1
ATOM 4286 O O . ARG B 1 2 ? 12.062 20.797 -5.801 1 31.84 2 ARG B O 1
ATOM 4293 N N . HIS B 1 3 ? 11.539 22.719 -4.906 1 35.31 3 HIS B N 1
ATOM 4294 C CA . HIS B 1 3 ? 10.336 23.219 -5.566 1 35.31 3 HIS B CA 1
ATOM 4295 C C . HIS B 1 3 ? 10.578 23.422 -7.059 1 35.31 3 HIS B C 1
ATOM 4297 O O . HIS B 1 3 ? 9.633 23.656 -7.816 1 35.31 3 HIS B O 1
ATOM 4303 N N . ASP B 1 4 ? 11.695 23.797 -7.453 1 34.41 4 ASP B N 1
ATOM 4304 C CA . ASP B 1 4 ? 11.812 24.328 -8.805 1 34.41 4 ASP B CA 1
ATOM 4305 C C . ASP B 1 4 ? 11.234 23.344 -9.836 1 34.41 4 ASP B C 1
ATOM 4307 O O . ASP B 1 4 ? 10.922 23.734 -10.961 1 34.41 4 ASP B O 1
ATOM 4311 N N . ILE B 1 5 ? 11.383 22.047 -9.586 1 36.09 5 ILE B N 1
ATOM 4312 C CA . ILE B 1 5 ? 11.367 21.172 -10.75 1 36.09 5 ILE B CA 1
ATOM 4313 C C . ILE B 1 5 ? 9.938 20.719 -11.031 1 36.09 5 ILE B C 1
ATOM 4315 O O . ILE B 1 5 ? 9.68 20 -12.008 1 36.09 5 ILE B O 1
ATOM 4319 N N . VAL B 1 6 ? 9.023 20.922 -10.141 1 39.41 6 VAL B N 1
ATOM 4320 C CA . VAL B 1 6 ? 7.809 20.141 -10.336 1 39.41 6 VAL B CA 1
ATOM 4321 C C . VAL B 1 6 ? 6.953 20.766 -11.43 1 39.41 6 VAL B C 1
ATOM 4323 O O . VAL B 1 6 ? 6.305 20.062 -12.203 1 39.41 6 VAL B O 1
ATOM 4326 N N . GLU B 1 7 ? 6.816 22.188 -11.438 1 42.75 7 GLU B N 1
ATOM 4327 C CA . GLU B 1 7 ? 5.617 22.641 -12.133 1 42.75 7 GLU B CA 1
ATOM 4328 C C . GLU B 1 7 ? 5.73 22.406 -13.633 1 42.75 7 GLU B C 1
ATOM 4330 O O . GLU B 1 7 ? 4.719 22.234 -14.32 1 42.75 7 GLU B O 1
ATOM 4335 N N . HIS B 1 8 ? 7.023 22.578 -14.195 1 45.16 8 HIS B N 1
ATOM 4336 C CA . HIS B 1 8 ? 6.957 22.703 -15.641 1 45.16 8 HIS B CA 1
ATOM 4337 C C . HIS B 1 8 ? 7.484 21.453 -16.328 1 45.16 8 HIS B C 1
ATOM 4339 O O . HIS B 1 8 ? 7.594 21.406 -17.562 1 45.16 8 HIS B O 1
ATOM 4345 N N . PHE B 1 9 ? 7.852 20.609 -15.562 1 50.16 9 PHE B N 1
ATOM 4346 C CA . PHE B 1 9 ? 8.422 19.5 -16.297 1 50.16 9 PHE B CA 1
ATOM 4347 C C . PHE B 1 9 ? 7.359 18.453 -16.594 1 50.16 9 PHE B C 1
ATOM 4349 O O . PHE B 1 9 ? 6.68 17.969 -15.68 1 50.16 9 PHE B O 1
ATOM 4356 N N . LYS B 1 10 ? 7.012 18.469 -17.938 1 69.75 10 LYS B N 1
ATOM 4357 C CA . LYS B 1 10 ? 6.168 17.344 -18.359 1 69.75 10 LYS B CA 1
ATOM 4358 C C . LYS B 1 10 ? 7.008 16.109 -18.656 1 69.75 10 LYS B C 1
ATOM 4360 O O . LYS B 1 10 ? 7.895 16.141 -19.5 1 69.75 10 LYS B O 1
ATOM 4365 N N . PRO B 1 11 ? 6.742 15.133 -17.891 1 76.69 11 PRO B N 1
ATOM 4366 C CA . PRO B 1 11 ? 7.512 13.914 -18.172 1 76.69 11 PRO B CA 1
ATOM 4367 C C . PRO B 1 11 ? 7.301 13.391 -19.594 1 76.69 11 PRO B C 1
ATOM 4369 O O . PRO B 1 11 ? 6.223 13.57 -20.156 1 76.69 11 PRO B O 1
ATOM 4372 N N . GLU B 1 12 ? 8.422 12.828 -20.25 1 75.88 12 GLU B N 1
ATOM 4373 C CA . GLU B 1 12 ? 8.273 12.148 -21.531 1 75.88 12 GLU B CA 1
ATOM 4374 C C . GLU B 1 12 ? 7.422 10.891 -21.391 1 75.88 12 GLU B C 1
ATOM 4376 O O . GLU B 1 12 ? 7.547 10.156 -20.406 1 75.88 12 GLU B O 1
ATOM 4381 N N . LYS B 1 13 ? 6.523 10.797 -22.344 1 78.06 13 LYS B N 1
ATOM 4382 C CA . LYS B 1 13 ? 5.691 9.602 -22.359 1 78.06 13 LYS B CA 1
ATOM 4383 C C . LYS B 1 13 ? 5.996 8.727 -23.562 1 78.06 13 LYS B C 1
ATOM 4385 O O . LYS B 1 13 ? 6.016 9.211 -24.703 1 78.06 13 LYS B O 1
ATOM 4390 N N . HIS B 1 14 ? 6.383 7.344 -23.266 1 72.94 14 HIS B N 1
ATOM 4391 C CA . HIS B 1 14 ? 6.656 6.367 -24.312 1 72.94 14 HIS B CA 1
ATOM 4392 C C . HIS B 1 14 ? 5.785 5.125 -24.156 1 72.94 14 HIS B C 1
ATOM 4394 O O . HIS B 1 14 ? 5.414 4.766 -23.031 1 72.94 14 HIS B O 1
ATOM 4400 N N . THR B 1 15 ? 5.289 4.594 -25.266 1 75.81 15 THR B N 1
ATOM 4401 C CA . THR B 1 15 ? 4.57 3.322 -25.281 1 75.81 15 THR B CA 1
ATOM 4402 C C . THR B 1 15 ? 5.285 2.309 -26.172 1 75.81 15 THR B C 1
ATOM 4404 O O . THR B 1 15 ? 5.656 2.625 -27.312 1 75.81 15 THR B O 1
ATOM 4407 N N . ILE B 1 16 ? 5.582 1.139 -25.609 1 69.25 16 ILE B N 1
ATOM 4408 C CA . ILE B 1 16 ? 6.223 0.069 -26.375 1 69.25 16 ILE B CA 1
ATOM 4409 C C . ILE B 1 16 ? 5.363 -1.191 -26.312 1 69.25 16 ILE B C 1
ATOM 4411 O O . ILE B 1 16 ? 4.926 -1.605 -25.234 1 69.25 16 ILE B O 1
ATOM 4415 N N . VAL B 1 17 ? 4.996 -1.663 -27.438 1 68.56 17 VAL B N 1
ATOM 4416 C CA . VAL B 1 17 ? 4.344 -2.963 -27.547 1 68.56 17 VAL B CA 1
ATOM 4417 C C . VAL B 1 17 ? 5.355 -4.016 -27.984 1 68.56 17 VAL B C 1
ATOM 4419 O O . VAL B 1 17 ? 5.93 -3.914 -29.078 1 68.56 17 VAL B O 1
ATOM 4422 N N . LEU B 1 18 ? 5.562 -4.984 -27.094 1 69.44 18 LEU B N 1
ATOM 4423 C CA . LEU B 1 18 ? 6.582 -6 -27.344 1 69.44 18 LEU B CA 1
ATOM 4424 C C . LEU B 1 18 ? 5.941 -7.316 -27.766 1 69.44 18 LEU B C 1
ATOM 4426 O O . LEU B 1 18 ? 4.824 -7.629 -27.359 1 69.44 18 LEU B O 1
ATOM 4430 N N . SER B 1 19 ? 6.57 -7.977 -28.641 1 69.88 19 SER B N 1
ATOM 4431 C CA . SER B 1 19 ? 6.137 -9.32 -29.016 1 69.88 19 SER B CA 1
ATOM 4432 C C . SER B 1 19 ? 6.754 -10.367 -28.094 1 69.88 19 SER B C 1
ATOM 4434 O O . SER B 1 19 ? 7.949 -10.32 -27.797 1 69.88 19 SER B O 1
ATOM 4436 N N . PRO B 1 20 ? 5.852 -11.266 -27.609 1 73.25 20 PRO B N 1
ATOM 4437 C CA . PRO B 1 20 ? 6.426 -12.344 -26.797 1 73.25 20 PRO B CA 1
ATOM 4438 C C . PRO B 1 20 ? 7.34 -13.266 -27.609 1 73.25 20 PRO B C 1
ATOM 4440 O O . PRO B 1 20 ? 7.223 -13.336 -28.828 1 73.25 20 PRO B O 1
ATOM 4443 N N . PRO B 1 21 ? 8.289 -13.859 -26.891 1 66.06 21 PRO B N 1
ATOM 4444 C CA . PRO B 1 21 ? 9.062 -14.883 -27.594 1 66.06 21 PRO B CA 1
ATOM 4445 C C . PRO B 1 21 ? 8.188 -16.016 -28.125 1 66.06 21 PRO B C 1
ATOM 4447 O O . PRO B 1 21 ? 7.121 -16.297 -27.562 1 66.06 21 PRO B O 1
ATOM 4450 N N . PRO B 1 22 ? 8.648 -16.578 -29.234 1 68.75 22 PRO B N 1
ATOM 4451 C CA . PRO B 1 22 ? 7.867 -17.703 -29.766 1 68.75 22 PRO B CA 1
ATOM 4452 C C . PRO B 1 22 ? 7.746 -18.844 -28.766 1 68.75 22 PRO B C 1
ATOM 4454 O O . PRO B 1 22 ? 8.695 -19.125 -28.031 1 68.75 22 PRO B O 1
ATOM 4457 N N . LEU B 1 23 ? 6.625 -19.438 -28.812 1 78 23 LEU B N 1
ATOM 4458 C CA . LEU B 1 23 ? 6.387 -20.594 -27.953 1 78 23 LEU B CA 1
ATOM 4459 C C . LEU B 1 23 ? 7 -21.859 -28.547 1 78 23 LEU B C 1
ATOM 4461 O O . LEU B 1 23 ? 6.996 -22.031 -29.766 1 78 23 LEU B O 1
ATOM 4465 N N . TYR B 1 24 ? 7.582 -22.625 -27.688 1 75.94 24 TYR B N 1
ATOM 4466 C CA . TYR B 1 24 ? 8.117 -23.922 -28.094 1 75.94 24 TYR B CA 1
ATOM 4467 C C . TYR B 1 24 ? 7.062 -24.75 -28.812 1 75.94 24 TYR B C 1
ATOM 4469 O O . TYR B 1 24 ? 7.336 -25.344 -29.859 1 75.94 24 TYR B O 1
ATOM 4477 N N . MET B 1 25 ? 5.867 -24.734 -28.422 1 71 25 MET B N 1
ATOM 4478 C CA . MET B 1 25 ? 4.797 -25.578 -28.938 1 71 25 MET B CA 1
ATOM 4479 C C . MET B 1 25 ? 4.41 -25.156 -30.359 1 71 25 MET B C 1
ATOM 4481 O O . MET B 1 25 ? 3.885 -25.953 -31.125 1 71 25 MET B O 1
ATOM 4485 N N . ASP B 1 26 ? 4.605 -23.875 -30.578 1 67.19 26 ASP B N 1
ATOM 4486 C CA . ASP B 1 26 ? 4.328 -23.406 -31.922 1 67.19 26 ASP B CA 1
ATOM 4487 C C . ASP B 1 26 ? 5.309 -24.016 -32.938 1 67.19 26 ASP B C 1
ATOM 4489 O O . ASP B 1 26 ? 4.926 -24.344 -34.062 1 67.19 26 ASP B O 1
ATOM 4493 N N . SER B 1 27 ? 6.516 -24.156 -32.438 1 61.84 27 SER B N 1
ATOM 4494 C CA . SER B 1 27 ? 7.551 -24.703 -33.312 1 61.84 27 SER B CA 1
ATOM 4495 C C . SER B 1 27 ? 7.359 -26.203 -33.531 1 61.84 27 SER B C 1
ATOM 4497 O O . SER B 1 27 ? 7.637 -26.734 -34.594 1 61.84 27 SER B O 1
ATOM 4499 N N . ARG B 1 28 ? 6.816 -26.797 -32.5 1 55.03 28 ARG B N 1
ATOM 4500 C CA . ARG B 1 28 ? 6.547 -28.219 -32.594 1 55.03 28 ARG B CA 1
ATOM 4501 C C . ARG B 1 28 ? 5.426 -28.516 -33.562 1 55.03 28 ARG B C 1
ATOM 4503 O O . ARG B 1 28 ? 5.508 -29.484 -34.344 1 55.03 28 ARG B O 1
ATOM 4510 N N . ASN B 1 29 ? 4.449 -27.641 -33.5 1 53.84 29 ASN B N 1
ATOM 4511 C CA . ASN B 1 29 ? 3.293 -27.844 -34.375 1 53.84 29 ASN B CA 1
ATOM 4512 C C . ASN B 1 29 ? 3.643 -27.609 -35.844 1 53.84 29 ASN B C 1
ATOM 4514 O O . ASN B 1 29 ? 3.049 -28.219 -36.719 1 53.84 29 ASN B O 1
ATOM 4518 N N . ASP B 1 30 ? 4.574 -26.703 -36 1 49.25 30 ASP B N 1
ATOM 4519 C CA . ASP B 1 30 ? 5.031 -26.5 -37.375 1 49.25 30 ASP B CA 1
ATOM 4520 C C . ASP B 1 30 ? 5.773 -27.719 -37.875 1 49.25 30 ASP B C 1
ATOM 4522 O O . ASP B 1 30 ? 5.629 -28.094 -39.062 1 49.25 30 ASP B O 1
ATOM 4526 N N . ILE B 1 31 ? 6.469 -28.422 -37 1 40.91 31 ILE B N 1
ATOM 4527 C CA . ILE B 1 31 ? 7.199 -29.609 -37.406 1 40.91 31 ILE B CA 1
ATOM 4528 C C . ILE B 1 31 ? 6.223 -30.766 -37.625 1 40.91 31 ILE B C 1
ATOM 4530 O O . ILE B 1 31 ? 6.336 -31.531 -38.594 1 40.91 31 ILE B O 1
ATOM 4534 N N . ASP B 1 32 ? 5.234 -30.859 -36.688 1 41.66 32 ASP B N 1
ATOM 4535 C CA . ASP B 1 32 ? 4.301 -31.969 -36.75 1 41.66 32 ASP B CA 1
ATOM 4536 C C . ASP B 1 32 ? 3.381 -31.844 -37.969 1 41.66 32 ASP B C 1
ATOM 4538 O O . ASP B 1 32 ? 3.023 -32.844 -38.594 1 41.66 32 ASP B O 1
ATOM 4542 N N . ARG B 1 33 ? 2.916 -30.625 -38.406 1 37.09 33 ARG B N 1
ATOM 4543 C CA . ARG B 1 33 ? 2.125 -30.453 -39.625 1 37.09 33 ARG B CA 1
ATOM 4544 C C . ARG B 1 33 ? 2.938 -30.828 -40.875 1 37.09 33 ARG B C 1
ATOM 4546 O O . ARG B 1 33 ? 2.373 -31.188 -41.906 1 37.09 33 ARG B O 1
ATOM 4553 N N . ARG B 1 34 ? 4.18 -30.547 -40.562 1 40.78 34 ARG B N 1
ATOM 4554 C CA . ARG B 1 34 ? 4.957 -30.906 -41.75 1 40.78 34 ARG B CA 1
ATOM 4555 C C . ARG B 1 34 ? 5.152 -32.406 -41.844 1 40.78 34 ARG B C 1
ATOM 4557 O O . ARG B 1 34 ? 5.227 -33 -42.906 1 40.78 34 ARG B O 1
ATOM 4564 N N . THR B 1 35 ? 5.309 -32.938 -40.625 1 32.84 35 THR B N 1
ATOM 4565 C CA . THR B 1 35 ? 5.617 -34.375 -40.594 1 32.84 35 THR B CA 1
ATOM 4566 C C . THR B 1 35 ? 4.34 -35.188 -40.5 1 32.84 35 THR B C 1
ATOM 4568 O O . THR B 1 35 ? 4.379 -36.406 -40.625 1 32.84 35 THR B O 1
ATOM 4571 N N . PHE B 1 36 ? 3.219 -34.625 -40 1 32.38 36 PHE B N 1
ATOM 4572 C CA . PHE B 1 36 ? 2.027 -35.438 -39.875 1 32.38 36 PHE B CA 1
ATOM 4573 C C . PHE B 1 36 ? 1.574 -35.969 -41.219 1 32.38 36 PHE B C 1
ATOM 4575 O O . PHE B 1 36 ? 0.755 -36.906 -41.281 1 32.38 36 PHE B O 1
ATOM 4582 N N . ASN B 1 37 ? 1.827 -35.344 -42.25 1 31.66 37 ASN B N 1
ATOM 4583 C CA . ASN B 1 37 ? 1.33 -36.062 -43.438 1 31.66 37 ASN B CA 1
ATOM 4584 C C . ASN B 1 37 ? 1.952 -37.438 -43.562 1 31.66 37 ASN B C 1
ATOM 4586 O O . ASN B 1 37 ? 1.399 -38.312 -44.219 1 31.66 37 ASN B O 1
ATOM 4590 N N . LEU B 1 38 ? 3.244 -37.531 -43.188 1 28.8 38 LEU B N 1
ATOM 4591 C CA . LEU B 1 38 ? 3.838 -38.812 -43.531 1 28.8 38 LEU B CA 1
ATOM 4592 C C . LEU B 1 38 ? 3.48 -39.844 -42.469 1 28.8 38 LEU B C 1
ATOM 4594 O O . LEU B 1 38 ? 3.244 -41.031 -42.812 1 28.8 38 LEU B O 1
ATOM 4598 N N . ARG B 1 39 ? 3.512 -39.531 -41.094 1 32.06 39 ARG B N 1
ATOM 4599 C CA . ARG B 1 39 ? 3.59 -40.594 -40.094 1 32.06 39 ARG B CA 1
ATOM 4600 C C . ARG B 1 39 ? 2.197 -41.094 -39.719 1 32.06 39 ARG B C 1
ATOM 4602 O O . ARG B 1 39 ? 2.057 -41.938 -38.812 1 32.06 39 ARG B O 1
ATOM 4609 N N . ALA B 1 40 ? 1.025 -40.594 -40.125 1 30.31 40 ALA B N 1
ATOM 4610 C CA . ALA B 1 40 ? -0.224 -41.219 -39.688 1 30.31 40 ALA B CA 1
ATOM 4611 C C . ALA B 1 40 ? -0.221 -42.719 -39.938 1 30.31 40 ALA B C 1
ATOM 4613 O O . ALA B 1 40 ? -1.051 -43.438 -39.406 1 30.31 40 ALA B O 1
ATOM 4614 N N . SER B 1 41 ? 0.476 -43.156 -41 1 28.14 41 SER B N 1
ATOM 4615 C CA . SER B 1 41 ? 0.334 -44.562 -41.375 1 28.14 41 SER B CA 1
ATOM 4616 C C . SER B 1 41 ? 0.997 -45.469 -40.344 1 28.14 41 SER B C 1
ATOM 4618 O O . SER B 1 41 ? 0.691 -46.656 -40.281 1 28.14 41 SER B O 1
ATOM 4620 N N . LEU B 1 42 ? 2.246 -45.062 -39.781 1 28.53 42 LEU B N 1
ATOM 4621 C CA . LEU B 1 42 ? 3.025 -46.094 -39.094 1 28.53 42 LEU B CA 1
ATOM 4622 C C . LEU B 1 42 ? 2.588 -46.219 -37.625 1 28.53 42 LEU B C 1
ATOM 4624 O O . LEU B 1 42 ? 3.338 -46.719 -36.781 1 28.53 42 LEU B O 1
ATOM 4628 N N . LEU B 1 43 ? 1.45 -45.781 -37.125 1 30.88 43 LEU B N 1
ATOM 4629 C CA . LEU B 1 43 ? 0.998 -45.812 -35.75 1 30.88 43 LEU B CA 1
ATOM 4630 C C . LEU B 1 43 ? 1.041 -47.25 -35.219 1 30.88 43 LEU B C 1
ATOM 4632 O O . LEU B 1 43 ? 0.626 -47.5 -34.094 1 30.88 43 LEU B O 1
ATOM 4636 N N . GLY B 1 44 ? 1.232 -48.281 -36.062 1 27.33 44 GLY B N 1
ATOM 4637 C CA . GLY B 1 44 ? 1.044 -49.594 -35.406 1 27.33 44 GLY B CA 1
ATOM 4638 C C . GLY B 1 44 ? 2.07 -49.875 -34.344 1 27.33 44 GLY B C 1
ATOM 4639 O O . GLY B 1 44 ? 1.746 -50.5 -33.312 1 27.33 44 GLY B O 1
ATOM 4640 N N . LEU B 1 45 ? 3.451 -50.062 -34.688 1 28.42 45 LEU B N 1
ATOM 4641 C CA . LEU B 1 45 ? 4.371 -50.844 -33.844 1 28.42 45 LEU B CA 1
ATOM 4642 C C . LEU B 1 45 ? 4.91 -50 -32.688 1 28.42 45 LEU B C 1
ATOM 4644 O O . LEU B 1 45 ? 5.426 -48.906 -32.906 1 28.42 45 LEU B O 1
ATOM 4648 N N . GLY B 1 46 ? 4.535 -50.125 -31.312 1 30.12 46 GLY B N 1
ATOM 4649 C CA . GLY B 1 46 ? 4.602 -49.656 -29.938 1 30.12 46 GLY B CA 1
ATOM 4650 C C . GLY B 1 46 ? 6.023 -49.438 -29.453 1 30.12 46 GLY B C 1
ATOM 4651 O O . GLY B 1 46 ? 6.25 -49.188 -28.266 1 30.12 46 GLY B O 1
ATOM 4652 N N . ARG B 1 47 ? 7.215 -49.844 -29.984 1 30.66 47 ARG B N 1
ATOM 4653 C CA . ARG B 1 47 ? 8.375 -49.906 -29.094 1 30.66 47 ARG B CA 1
ATOM 4654 C C . ARG B 1 47 ? 8.953 -48.5 -28.875 1 30.66 47 ARG B C 1
ATOM 4656 O O . ARG B 1 47 ? 9.328 -47.844 -29.828 1 30.66 47 ARG B O 1
ATOM 4663 N N . ARG B 1 48 ? 8.539 -47.75 -27.812 1 34.97 48 ARG B N 1
ATOM 4664 C CA . ARG B 1 48 ? 9.18 -46.531 -27.297 1 34.97 48 ARG B CA 1
ATOM 4665 C C . ARG B 1 48 ? 10.695 -46.719 -27.25 1 34.97 48 ARG B C 1
ATOM 4667 O O . ARG B 1 48 ? 11.203 -47.625 -26.578 1 34.97 48 ARG B O 1
ATOM 4674 N N . HIS B 1 49 ? 11.438 -46.562 -28.359 1 32.03 49 HIS B N 1
ATOM 4675 C CA . HIS B 1 49 ? 12.883 -46.719 -28.484 1 32.03 49 HIS B CA 1
ATOM 4676 C C . HIS B 1 49 ? 13.617 -45.906 -27.406 1 32.03 49 HIS B C 1
ATOM 4678 O O . HIS B 1 49 ? 13.227 -44.781 -27.109 1 32.03 49 HIS B O 1
ATOM 4684 N N . ARG B 1 50 ? 14.453 -46.5 -26.562 1 32.03 50 ARG B N 1
ATOM 4685 C CA . ARG B 1 50 ? 15.5 -46.156 -25.609 1 32.03 50 ARG B CA 1
ATOM 4686 C C . ARG B 1 50 ? 16.469 -45.125 -26.188 1 32.03 50 ARG B C 1
ATOM 4688 O O . ARG B 1 50 ? 16.562 -45 -27.406 1 32.03 50 ARG B O 1
ATOM 4695 N N . HIS B 1 51 ? 17.562 -44.625 -25.484 1 33.06 51 HIS B N 1
ATOM 4696 C CA . HIS B 1 51 ? 18.562 -43.562 -25.562 1 33.06 51 HIS B CA 1
ATOM 4697 C C . HIS B 1 51 ? 19.312 -43.594 -26.891 1 33.06 51 HIS B C 1
ATOM 4699 O O . HIS B 1 51 ? 19.969 -42.625 -27.266 1 33.06 51 HIS B O 1
ATOM 4705 N N . GLY B 1 52 ? 19.906 -44.719 -27.359 1 31.08 52 GLY B N 1
ATOM 4706 C CA . GLY B 1 52 ? 21.062 -44.656 -28.234 1 31.08 52 GLY B CA 1
ATOM 4707 C C . GLY B 1 52 ? 20.75 -44.094 -29.609 1 31.08 52 GLY B C 1
ATOM 4708 O O . GLY B 1 52 ? 21.641 -44 -30.453 1 31.08 52 GLY B O 1
ATOM 4709 N N . ASP B 1 53 ? 19.672 -44.469 -30.25 1 32.31 53 ASP B N 1
ATOM 4710 C CA . ASP B 1 53 ? 19.703 -44.25 -31.688 1 32.31 53 ASP B CA 1
ATOM 4711 C C . ASP B 1 53 ? 19.547 -42.781 -32.031 1 32.31 53 ASP B C 1
ATOM 4713 O O . ASP B 1 53 ? 18.734 -42.094 -31.406 1 32.31 53 ASP B O 1
ATOM 4717 N N . THR B 1 54 ? 20.609 -42.094 -32.594 1 34.81 54 THR B N 1
ATOM 4718 C CA . THR B 1 54 ? 20.828 -40.781 -33.156 1 34.81 54 THR B CA 1
ATOM 4719 C C . THR B 1 54 ? 19.562 -40.25 -33.844 1 34.81 54 THR B C 1
ATOM 4721 O O . THR B 1 54 ? 19.594 -39.219 -34.5 1 34.81 54 THR B O 1
ATOM 4724 N N . ASN B 1 55 ? 18.734 -41.219 -34.438 1 34.16 55 ASN B N 1
ATOM 4725 C CA . ASN B 1 55 ? 17.781 -40.688 -35.406 1 34.16 55 ASN B CA 1
ATOM 4726 C C . ASN B 1 55 ? 16.953 -39.562 -34.812 1 34.16 55 ASN B C 1
ATOM 4728 O O . ASN B 1 55 ? 16.812 -39.469 -33.594 1 34.16 55 ASN B O 1
ATOM 4732 N N . ASN B 1 56 ? 16.5 -38.562 -35.688 1 38.34 56 ASN B N 1
ATOM 4733 C CA . ASN B 1 56 ? 15.625 -37.406 -35.625 1 38.34 56 ASN B CA 1
ATOM 4734 C C . ASN B 1 56 ? 14.422 -37.656 -34.719 1 38.34 56 ASN B C 1
ATOM 4736 O O . ASN B 1 56 ? 13.289 -37.75 -35.219 1 38.34 56 ASN B O 1
ATOM 4740 N N . ASP B 1 57 ? 14.344 -38.625 -33.812 1 39.81 57 ASP B N 1
ATOM 4741 C CA . ASP B 1 57 ? 13.141 -39.094 -33.125 1 39.81 57 ASP B CA 1
ATOM 4742 C C . ASP B 1 57 ? 12.469 -37.938 -32.375 1 39.81 57 ASP B C 1
ATOM 4744 O O . ASP B 1 57 ? 13.102 -37.281 -31.531 1 39.81 57 ASP B O 1
ATOM 4748 N N . ILE B 1 58 ? 11.578 -37.25 -33.062 1 46.81 58 ILE B N 1
ATOM 4749 C CA . ILE B 1 58 ? 10.672 -36.312 -32.406 1 46.81 58 ILE B CA 1
ATOM 4750 C C . ILE B 1 58 ? 10.273 -36.844 -31.031 1 46.81 58 ILE B C 1
ATOM 4752 O O . ILE B 1 58 ? 9.789 -37.969 -30.906 1 46.81 58 ILE B O 1
ATOM 4756 N N . PRO B 1 59 ? 10.805 -36.312 -30 1 58.09 59 PRO B N 1
ATOM 4757 C CA . PRO B 1 59 ? 10.43 -36.75 -28.656 1 58.09 59 PRO B CA 1
ATOM 4758 C C . PRO B 1 59 ? 8.922 -36.969 -28.516 1 58.09 59 PRO B C 1
ATOM 4760 O O . PRO B 1 59 ? 8.125 -36.312 -29.172 1 58.09 59 PRO B O 1
ATOM 4763 N N . ALA B 1 60 ? 8.461 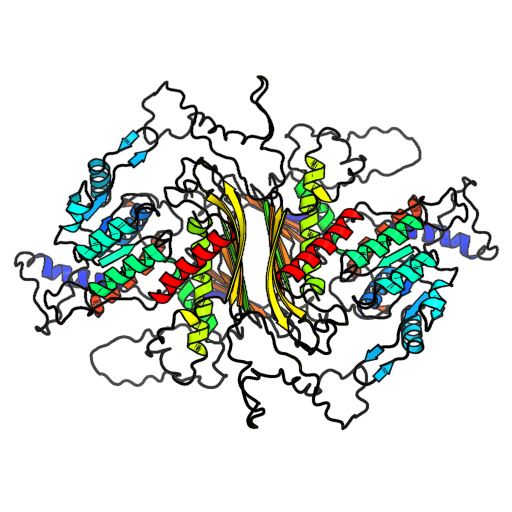-38.219 -28.078 1 63.72 60 ALA B N 1
ATOM 4764 C CA . ALA B 1 60 ? 7.062 -38.531 -27.797 1 63.72 60 ALA B CA 1
ATOM 4765 C C . ALA B 1 60 ? 6.391 -37.406 -27 1 63.72 60 ALA B C 1
ATOM 4767 O O . ALA B 1 60 ? 7.035 -36.75 -26.188 1 63.72 60 ALA B O 1
ATOM 4768 N N . PRO B 1 61 ? 5.156 -37.094 -27.469 1 82.12 61 PRO B N 1
ATOM 4769 C CA . PRO B 1 61 ? 4.422 -36.062 -26.766 1 82.12 61 PRO B CA 1
ATOM 4770 C C . PRO B 1 61 ? 4.254 -36.344 -25.266 1 82.12 61 PRO B C 1
ATOM 4772 O O . PRO B 1 61 ? 4.082 -37.5 -24.875 1 82.12 61 PRO B O 1
ATOM 4775 N N . LEU B 1 62 ? 4.449 -35.375 -24.438 1 93 62 LEU B N 1
ATOM 4776 C CA . LEU B 1 62 ? 4.18 -35.469 -23 1 93 62 LEU B CA 1
ATOM 4777 C C . LEU B 1 62 ? 2.713 -35.781 -22.734 1 93 62 LEU B C 1
ATOM 4779 O O . LEU B 1 62 ? 1.824 -35.156 -23.328 1 93 62 LEU B O 1
ATOM 4783 N N . ARG B 1 63 ? 2.42 -36.875 -22 1 96.56 63 ARG B N 1
ATOM 4784 C CA . ARG B 1 63 ? 1.052 -37.312 -21.719 1 96.56 63 ARG B CA 1
ATOM 4785 C C . ARG B 1 63 ? 0.569 -36.75 -20.391 1 96.56 63 ARG B C 1
ATOM 4787 O O . ARG B 1 63 ? 0.97 -37.219 -19.328 1 96.56 63 ARG B O 1
ATOM 4794 N N . TRP B 1 64 ? -0.35 -35.719 -20.469 1 98.25 64 TRP B N 1
ATOM 4795 C CA . TRP B 1 64 ? -0.883 -35.031 -19.297 1 98.25 64 TRP B CA 1
ATOM 4796 C C . TRP B 1 64 ? -2.098 -35.75 -18.734 1 98.25 64 TRP B C 1
ATOM 4798 O O . TRP B 1 64 ? -2.871 -36.344 -19.484 1 98.25 64 TRP B O 1
ATOM 4808 N N . ALA B 1 65 ? -2.299 -35.688 -17.438 1 98.69 65 ALA B N 1
ATOM 4809 C CA . ALA B 1 65 ? -3.543 -36.062 -16.766 1 98.69 65 ALA B CA 1
ATOM 4810 C C . ALA B 1 65 ? -4.012 -34.969 -15.828 1 98.69 65 ALA B C 1
ATOM 4812 O O . ALA B 1 65 ? -3.211 -34.125 -15.398 1 98.69 65 ALA B O 1
ATOM 4813 N N . ILE B 1 66 ? -5.328 -34.938 -15.586 1 98.31 66 ILE B N 1
ATOM 4814 C CA . ILE B 1 66 ? -5.949 -33.906 -14.758 1 98.31 66 ILE B CA 1
ATOM 4815 C C . ILE B 1 66 ? -6.52 -34.531 -13.484 1 98.31 66 ILE B C 1
ATOM 4817 O O . ILE B 1 66 ? -7.258 -35.531 -13.555 1 98.31 66 ILE B O 1
ATOM 4821 N N . LEU B 1 67 ? -6.09 -34 -12.406 1 96.88 67 LEU B N 1
ATOM 4822 C CA . LEU B 1 67 ? -6.645 -34.438 -11.125 1 96.88 67 LEU B CA 1
ATOM 4823 C C . LEU B 1 67 ? -7.473 -33.312 -10.492 1 96.88 67 LEU B C 1
ATOM 4825 O O . LEU B 1 67 ? -6.922 -32.375 -9.922 1 96.88 67 LEU B O 1
ATOM 4829 N N . GLY B 1 68 ? -8.727 -33.469 -10.383 1 92.81 68 GLY B N 1
ATOM 4830 C CA . GLY B 1 68 ? -9.656 -32.438 -9.969 1 92.81 68 GLY B CA 1
ATOM 4831 C C . GLY B 1 68 ? -10.312 -31.719 -11.141 1 92.81 68 GLY B C 1
ATOM 4832 O O . GLY B 1 68 ? -9.641 -31.047 -11.93 1 92.81 68 GLY B O 1
ATOM 4833 N N . ALA B 1 69 ? -11.648 -31.828 -11.234 1 91.56 69 ALA B N 1
ATOM 4834 C CA . ALA B 1 69 ? -12.391 -31.312 -12.383 1 91.56 69 ALA B CA 1
ATOM 4835 C C . ALA B 1 69 ? -13.125 -30.016 -12.031 1 91.56 69 ALA B C 1
ATOM 4837 O O . ALA B 1 69 ? -14.328 -29.891 -12.258 1 91.56 69 ALA B O 1
ATOM 4838 N N . GLY B 1 70 ? -12.305 -29.047 -11.516 1 89.12 70 GLY B N 1
ATOM 4839 C CA . GLY B 1 70 ? -12.891 -27.766 -11.133 1 89.12 70 GLY B CA 1
ATOM 4840 C C . GLY B 1 70 ? -12.703 -26.688 -12.188 1 89.12 70 GLY B C 1
ATOM 4841 O O . GLY B 1 70 ? -12.344 -26.984 -13.328 1 89.12 70 GLY B O 1
ATOM 4842 N N . ARG B 1 71 ? -13 -25.484 -11.828 1 88.38 71 ARG B N 1
ATOM 4843 C CA . ARG B 1 71 ? -13 -24.344 -12.742 1 88.38 71 ARG B CA 1
ATOM 4844 C C . ARG B 1 71 ? -11.594 -24.062 -13.258 1 88.38 71 ARG B C 1
ATOM 4846 O O . ARG B 1 71 ? -11.406 -23.797 -14.445 1 88.38 71 ARG B O 1
ATOM 4853 N N . ILE B 1 72 ? -10.672 -24.109 -12.336 1 92.62 72 ILE B N 1
ATOM 4854 C CA . ILE B 1 72 ? -9.305 -23.812 -12.75 1 92.62 72 ILE B CA 1
ATOM 4855 C C . ILE B 1 72 ? -8.781 -24.922 -13.648 1 92.62 72 ILE B C 1
ATOM 4857 O O . ILE B 1 72 ? -8.031 -24.672 -14.594 1 92.62 72 ILE B O 1
ATOM 4861 N N . ALA B 1 73 ? -9.141 -26.156 -13.336 1 96 73 ALA B N 1
ATOM 4862 C CA . ALA B 1 73 ? -8.773 -27.281 -14.18 1 96 73 ALA B CA 1
ATOM 4863 C C . ALA B 1 73 ? -9.352 -27.141 -15.586 1 96 73 ALA B C 1
ATOM 4865 O O . ALA B 1 73 ? -8.711 -27.484 -16.578 1 96 73 ALA B O 1
ATOM 4866 N N . HIS B 1 74 ? -10.602 -26.625 -15.617 1 95.25 74 HIS B N 1
ATOM 4867 C CA . HIS B 1 74 ? -11.234 -26.359 -16.906 1 95.25 74 HIS B CA 1
ATOM 4868 C C . HIS B 1 74 ? -10.398 -25.406 -17.75 1 95.25 74 HIS B C 1
ATOM 4870 O O . HIS B 1 74 ? -10.094 -25.703 -18.906 1 95.25 74 HIS B O 1
ATOM 4876 N N . ASP B 1 75 ? -10.031 -24.328 -17.172 1 96 75 ASP B N 1
ATOM 4877 C CA . ASP B 1 75 ? -9.273 -23.312 -17.891 1 96 75 ASP B CA 1
ATOM 4878 C C . ASP B 1 75 ? -7.895 -23.844 -18.281 1 96 75 ASP B C 1
ATOM 4880 O O . ASP B 1 75 ? -7.426 -23.594 -19.406 1 96 75 ASP B O 1
ATOM 4884 N N . PHE B 1 76 ? -7.258 -24.531 -17.406 1 97.56 76 PHE B N 1
ATOM 4885 C CA . PHE B 1 76 ? -5.938 -25.094 -17.672 1 97.56 76 PHE B CA 1
ATOM 4886 C C . PHE B 1 76 ? -6.004 -26.109 -18.812 1 97.56 76 PHE B C 1
ATOM 4888 O O . PHE B 1 76 ? -5.168 -26.078 -19.719 1 97.56 76 PHE B O 1
ATOM 4895 N N . THR B 1 77 ? -6.965 -26.969 -18.797 1 97.81 77 THR B N 1
ATOM 4896 C CA . THR B 1 77 ? -7.121 -28 -19.812 1 97.81 77 THR B CA 1
ATOM 4897 C C . THR B 1 77 ? -7.473 -27.375 -21.172 1 97.81 77 THR B C 1
ATOM 4899 O O . THR B 1 77 ? -7.039 -27.859 -22.219 1 97.81 77 THR B O 1
ATOM 4902 N N . SER B 1 78 ? -8.273 -26.297 -21.094 1 96.38 78 SER B N 1
ATOM 4903 C CA . SER B 1 78 ? -8.539 -25.562 -22.328 1 96.38 78 SER B CA 1
ATOM 4904 C C . SER B 1 78 ? -7.238 -25.094 -22.984 1 96.38 78 SER B C 1
ATOM 4906 O O . SER B 1 78 ? -7.082 -25.203 -24.203 1 96.38 78 SER B O 1
ATOM 4908 N N . ALA B 1 79 ? -6.355 -24.672 -22.156 1 95.75 79 ALA B N 1
ATOM 4909 C CA . ALA B 1 79 ? -5.066 -24.203 -22.656 1 95.75 79 ALA B CA 1
ATOM 4910 C C . ALA B 1 79 ? -4.227 -25.359 -23.188 1 95.75 79 ALA B C 1
ATOM 4912 O O . ALA B 1 79 ? -3.586 -25.25 -24.234 1 95.75 79 ALA B O 1
ATOM 4913 N N . LEU B 1 80 ? -4.207 -26.5 -22.516 1 95.88 80 LEU B N 1
ATOM 4914 C CA . LEU B 1 80 ? -3.473 -27.688 -22.938 1 95.88 80 LEU B CA 1
ATOM 4915 C C . LEU B 1 80 ? -3.918 -28.141 -24.328 1 95.88 80 LEU B C 1
ATOM 4917 O O . LEU B 1 80 ? -3.102 -28.25 -25.234 1 95.88 80 LEU B O 1
ATOM 4921 N N . VAL B 1 81 ? -5.207 -28.297 -24.438 1 94.75 81 VAL B N 1
ATOM 4922 C CA . VAL B 1 81 ? -5.773 -28.875 -25.641 1 94.75 81 VAL B CA 1
ATOM 4923 C C . VAL B 1 81 ? -5.629 -27.891 -26.797 1 94.75 81 VAL B C 1
ATOM 4925 O O . VAL B 1 81 ? -5.242 -28.281 -27.906 1 94.75 81 VAL B O 1
ATOM 4928 N N . SER B 1 82 ? -5.883 -26.656 -26.516 1 90.88 82 SER B N 1
ATOM 4929 C CA . SER B 1 82 ? -5.82 -25.641 -27.547 1 90.88 82 SER B CA 1
ATOM 4930 C C . SER B 1 82 ? -4.391 -25.438 -28.047 1 90.88 82 SER B C 1
ATOM 4932 O O . SER B 1 82 ? -4.176 -24.922 -29.141 1 90.88 82 SER B O 1
ATOM 4934 N N . SER B 1 83 ? -3.459 -25.828 -27.234 1 89.62 83 SER B N 1
ATOM 4935 C CA . SER B 1 83 ? -2.059 -25.656 -27.609 1 89.62 83 SER B CA 1
ATOM 4936 C C . SER B 1 83 ? -1.505 -26.938 -28.25 1 89.62 83 SER B C 1
ATOM 4938 O O . SER B 1 83 ? -0.306 -27.031 -28.516 1 89.62 83 SER B O 1
ATOM 4940 N N . GLY B 1 84 ? -2.285 -27.906 -28.375 1 88.25 84 GLY B N 1
ATOM 4941 C CA . GLY B 1 84 ? -1.893 -29.125 -29.062 1 88.25 84 GLY B CA 1
ATOM 4942 C C . GLY B 1 84 ? -1.249 -30.141 -28.156 1 88.25 84 GLY B C 1
ATOM 4943 O O . GLY B 1 84 ? -0.624 -31.094 -28.625 1 88.25 84 GLY B O 1
ATOM 4944 N N . CYS B 1 85 ? -1.402 -29.984 -26.844 1 93.06 85 CYS B N 1
ATOM 4945 C CA . CYS B 1 85 ? -0.854 -30.953 -25.891 1 93.06 85 CYS B CA 1
ATOM 4946 C C . CYS B 1 85 ? -1.758 -32.156 -25.766 1 93.06 85 CYS B C 1
ATOM 4948 O O . CYS B 1 85 ? -2.936 -32.125 -26.125 1 93.06 85 CYS B O 1
ATOM 4950 N N . THR B 1 86 ? -1.186 -33.219 -25.312 1 94.56 86 THR B N 1
ATOM 4951 C CA . THR B 1 86 ? -1.909 -34.469 -25.188 1 94.56 86 THR B CA 1
ATOM 4952 C C . THR B 1 86 ? -2.395 -34.688 -23.75 1 94.56 86 THR B C 1
ATOM 4954 O O . THR B 1 86 ? -1.594 -34.688 -22.812 1 94.56 86 THR B O 1
ATOM 4957 N N . VAL B 1 87 ? -3.691 -34.781 -23.609 1 97.19 87 VAL B N 1
ATOM 4958 C CA . VAL B 1 87 ? -4.301 -35.125 -22.328 1 97.19 87 VAL B CA 1
ATOM 4959 C C . VAL B 1 87 ? -4.906 -36.531 -22.375 1 97.19 87 VAL B C 1
ATOM 4961 O O . VAL B 1 87 ? -5.777 -36.781 -23.219 1 97.19 87 VAL B O 1
ATOM 4964 N N . THR B 1 88 ? -4.492 -37.406 -21.438 1 97.75 88 THR B N 1
ATOM 4965 C CA . THR B 1 88 ? -4.828 -38.812 -21.656 1 97.75 88 THR B CA 1
ATOM 4966 C C . THR B 1 88 ? -5.805 -39.281 -20.578 1 97.75 88 THR B C 1
ATOM 4968 O O . THR B 1 88 ? -6.453 -40.312 -20.75 1 97.75 88 THR B O 1
ATOM 4971 N N . ALA B 1 89 ? -5.875 -38.5 -19.469 1 98.31 89 ALA B N 1
ATOM 4972 C CA . ALA B 1 89 ? -6.711 -39.031 -18.391 1 98.31 89 ALA B CA 1
ATOM 4973 C C . ALA B 1 89 ? -7.18 -37.906 -17.469 1 98.31 89 ALA B C 1
ATOM 4975 O O . ALA B 1 89 ? -6.578 -36.812 -17.438 1 98.31 89 ALA B O 1
ATOM 4976 N N . VAL B 1 90 ? -8.32 -38.156 -16.797 1 98.31 90 VAL B N 1
ATOM 4977 C CA . VAL B 1 90 ? -8.836 -37.25 -15.773 1 98.31 90 VAL B CA 1
ATOM 4978 C C . VAL B 1 90 ? -9.453 -38.062 -14.633 1 98.31 90 VAL B C 1
ATOM 4980 O O . VAL B 1 90 ? -10.039 -39.125 -14.859 1 98.31 90 VAL B O 1
ATOM 4983 N N . ALA B 1 91 ? -9.203 -37.625 -13.414 1 97.19 91 ALA B N 1
ATOM 4984 C CA . ALA B 1 91 ? -9.883 -38.156 -12.234 1 97.19 91 ALA B CA 1
ATOM 4985 C C . ALA B 1 91 ? -10.461 -37.031 -11.375 1 97.19 91 ALA B C 1
ATOM 4987 O O . ALA B 1 91 ? -9.922 -35.938 -11.352 1 97.19 91 ALA B O 1
ATOM 4988 N N . ALA B 1 92 ? -11.578 -37.281 -10.742 1 92.75 92 ALA B N 1
ATOM 4989 C CA . ALA B 1 92 ? -12.234 -36.312 -9.891 1 92.75 92 ALA B CA 1
ATOM 4990 C C . ALA B 1 92 ? -12.75 -36.938 -8.602 1 92.75 92 ALA B C 1
ATOM 4992 O O . ALA B 1 92 ? -12.805 -38.188 -8.492 1 92.75 92 ALA B O 1
ATOM 4993 N N . MET B 1 93 ? -12.945 -36.125 -7.664 1 85.25 93 MET B N 1
ATOM 4994 C CA . MET B 1 93 ? -13.648 -36.531 -6.449 1 85.25 93 MET B CA 1
ATOM 4995 C C . MET B 1 93 ? -15.078 -36.031 -6.445 1 85.25 93 MET B C 1
ATOM 4997 O O . MET B 1 93 ? -15.414 -35.094 -7.184 1 85.25 93 MET B O 1
ATOM 5001 N N . HIS B 1 94 ? -15.773 -36.688 -5.547 1 76.31 94 HIS B N 1
ATOM 5002 C CA . HIS B 1 94 ? -17.156 -36.219 -5.441 1 76.31 94 HIS B CA 1
ATOM 5003 C C . HIS B 1 94 ? -17.219 -34.781 -4.934 1 76.31 94 HIS B C 1
ATOM 5005 O O . HIS B 1 94 ? -16.266 -34.312 -4.32 1 76.31 94 HIS B O 1
ATOM 5011 N N . ASN B 1 95 ? -18.172 -34.125 -5.324 1 73.25 95 ASN B N 1
ATOM 5012 C CA . ASN B 1 95 ? -18.422 -32.75 -4.895 1 73.25 95 ASN B CA 1
ATOM 5013 C C . ASN B 1 95 ? -19.922 -32.469 -4.801 1 73.25 95 ASN B C 1
ATOM 5015 O O . ASN B 1 95 ? -20.75 -33.344 -5.027 1 73.25 95 ASN B O 1
ATOM 5019 N N . TYR B 1 96 ? -20.172 -31.391 -4.09 1 64.19 96 TYR B N 1
ATOM 5020 C CA . TYR B 1 96 ? -21.547 -30.938 -4.02 1 64.19 96 TYR B CA 1
ATOM 5021 C C . TYR B 1 96 ? -21.734 -29.641 -4.789 1 64.19 96 TYR B C 1
ATOM 5023 O O . TYR B 1 96 ? -20.875 -28.75 -4.742 1 64.19 96 TYR B O 1
ATOM 5031 N N . ASN B 1 97 ? -22.453 -29.594 -5.734 1 59.25 97 ASN B N 1
ATOM 5032 C CA . ASN B 1 97 ? -22.938 -28.375 -6.379 1 59.25 97 ASN B CA 1
ATOM 5033 C C . ASN B 1 97 ? -24.281 -27.938 -5.82 1 59.25 97 ASN B C 1
ATOM 5035 O O . ASN B 1 97 ? -25.328 -28.438 -6.234 1 59.25 97 ASN B O 1
ATOM 5039 N N . GLY B 1 98 ? -24.25 -27.031 -4.965 1 54.62 98 GLY B N 1
ATOM 5040 C CA . GLY B 1 98 ? -25.469 -26.797 -4.207 1 54.62 98 GLY B CA 1
ATOM 5041 C C . GLY B 1 98 ? -25.938 -28 -3.43 1 54.62 98 GLY B C 1
ATOM 5042 O O . GLY B 1 98 ? -25.188 -28.562 -2.625 1 54.62 98 GLY B O 1
ATOM 5043 N N . GLU B 1 99 ? -27.109 -28.438 -3.779 1 56.22 99 GLU B N 1
ATOM 5044 C CA . GLU B 1 99 ? -27.703 -29.578 -3.084 1 56.22 99 GLU B CA 1
ATOM 5045 C C . GLU B 1 99 ? -27.484 -30.875 -3.861 1 56.22 99 GLU B C 1
ATOM 5047 O O . GLU B 1 99 ? -27.766 -31.969 -3.357 1 56.22 99 GLU B O 1
ATOM 5052 N N . LYS B 1 100 ? -26.906 -30.641 -5.02 1 66.62 100 LYS B N 1
ATOM 5053 C CA . LYS B 1 100 ? -26.781 -31.828 -5.855 1 66.62 100 LYS B CA 1
ATOM 5054 C C . LYS B 1 100 ? -25.422 -32.5 -5.668 1 66.62 100 LYS B C 1
ATOM 5056 O O . LYS B 1 100 ? -24.375 -31.859 -5.879 1 66.62 100 LYS B O 1
ATOM 5061 N N . HIS B 1 101 ? -25.5 -33.656 -5.203 1 79.06 101 HIS B N 1
ATOM 5062 C CA . HIS B 1 101 ? -24.297 -34.469 -5.094 1 79.06 101 HIS B CA 1
ATOM 5063 C C . HIS B 1 101 ? -23.844 -34.969 -6.465 1 79.06 101 HIS B C 1
ATOM 5065 O O . HIS B 1 101 ? -24.625 -35.531 -7.223 1 79.06 101 HIS B O 1
ATOM 5071 N N . LEU B 1 102 ? -22.688 -34.656 -6.832 1 81.94 102 LEU B N 1
ATOM 5072 C CA . LEU B 1 102 ? -22.062 -35.156 -8.047 1 81.94 102 LEU B CA 1
ATOM 5073 C C . LEU B 1 102 ? -21.031 -36.219 -7.719 1 81.94 102 LEU B C 1
ATOM 5075 O O . LEU B 1 102 ? -20.062 -35.969 -6.992 1 81.94 102 LEU B O 1
ATOM 5079 N N . SER B 1 103 ? -21.281 -37.344 -8.289 1 85.19 103 SER B N 1
ATOM 5080 C CA . SER B 1 103 ? -20.344 -38.438 -8.016 1 85.19 103 SER B CA 1
ATOM 5081 C C . SER B 1 103 ? -18.984 -38.188 -8.68 1 85.19 103 SER B C 1
ATOM 5083 O O . SER B 1 103 ? -18.906 -37.438 -9.656 1 85.19 103 SER B O 1
ATOM 5085 N N . ALA B 1 104 ? -18.094 -38.812 -8.125 1 88.75 104 ALA B N 1
ATOM 5086 C CA . ALA B 1 104 ? -16.734 -38.719 -8.672 1 88.75 104 ALA B CA 1
ATOM 5087 C C . ALA B 1 104 ? -16.703 -39.188 -10.125 1 88.75 104 ALA B C 1
ATOM 5089 O O . ALA B 1 104 ? -16.125 -38.5 -10.984 1 88.75 104 ALA B O 1
ATOM 5090 N N . GLN B 1 105 ? -17.344 -40.25 -10.391 1 91.5 105 GLN B N 1
ATOM 5091 C CA . GLN B 1 105 ? -17.359 -40.812 -11.727 1 91.5 105 GLN B CA 1
ATOM 5092 C C . GLN B 1 105 ? -18.047 -39.906 -12.719 1 91.5 105 GLN B C 1
ATOM 5094 O O . GLN B 1 105 ? -17.562 -39.688 -13.828 1 91.5 105 GLN B O 1
ATOM 5099 N N . TYR B 1 106 ? -19.062 -39.375 -12.289 1 92.62 106 TYR B N 1
ATOM 5100 C CA . TYR B 1 106 ? -19.812 -38.469 -13.156 1 92.62 106 TYR B CA 1
ATOM 5101 C C . TYR B 1 106 ? -19 -37.219 -13.5 1 92.62 106 TYR B C 1
ATOM 5103 O O . TYR B 1 106 ? -18.953 -36.812 -14.656 1 92.62 106 TYR B O 1
ATOM 5111 N N . ARG B 1 107 ? -18.406 -36.688 -12.484 1 93.69 107 ARG B N 1
ATOM 5112 C CA . ARG B 1 107 ? -17.625 -35.469 -12.688 1 93.69 107 ARG B CA 1
ATOM 5113 C C . ARG B 1 107 ? -16.453 -35.719 -13.625 1 93.69 107 ARG B C 1
ATOM 5115 O O . ARG B 1 107 ? -16.188 -34.938 -14.531 1 93.69 107 ARG B O 1
ATOM 5122 N N . ALA B 1 108 ? -15.797 -36.844 -13.43 1 95.94 108 ALA B N 1
ATOM 5123 C CA . ALA B 1 108 ? -14.664 -37.219 -14.273 1 95.94 108 ALA B CA 1
ATOM 5124 C C . ALA B 1 108 ? -15.109 -37.469 -15.711 1 95.94 108 ALA B C 1
ATOM 5126 O O . ALA B 1 108 ? -14.477 -37 -16.656 1 95.94 108 ALA B O 1
ATOM 5127 N N . GLU B 1 109 ? -16.188 -38.125 -15.836 1 96.12 109 GLU B N 1
ATOM 5128 C CA . GLU B 1 109 ? -16.719 -38.438 -17.156 1 96.12 109 GLU B CA 1
ATOM 5129 C C . GLU B 1 109 ? -17.156 -37.188 -17.906 1 96.12 109 GLU B C 1
ATOM 5131 O O . GLU B 1 109 ? -16.891 -37.031 -19.094 1 96.12 109 GLU B O 1
ATOM 5136 N N . SER B 1 110 ? -17.891 -36.375 -17.234 1 95.25 110 SER B N 1
ATOM 5137 C CA . SER B 1 110 ? -18.344 -35.125 -17.828 1 95.25 110 SER B CA 1
ATOM 5138 C C . SER B 1 110 ? -17.188 -34.281 -18.312 1 95.25 110 SER B C 1
ATOM 5140 O O . SER B 1 110 ? -17.219 -33.719 -19.406 1 95.25 110 SER B O 1
ATOM 5142 N N . PHE B 1 111 ? -16.203 -34.219 -17.438 1 96.31 111 PHE B N 1
ATOM 5143 C CA . PHE B 1 111 ? -15 -33.438 -17.781 1 96.31 111 PHE B CA 1
ATOM 5144 C C . PHE B 1 111 ? -14.289 -34.062 -18.984 1 96.31 111 PHE B C 1
ATOM 5146 O O . PHE B 1 111 ? -13.875 -33.375 -19.906 1 96.31 111 PHE B O 1
ATOM 5153 N N . ALA B 1 112 ? -14.133 -35.375 -19.047 1 97.5 112 ALA B N 1
ATOM 5154 C CA . ALA B 1 112 ? -13.5 -36.094 -20.141 1 97.5 112 ALA B CA 1
ATOM 5155 C C . ALA B 1 112 ? -14.242 -35.875 -21.453 1 97.5 112 ALA B C 1
ATOM 5157 O O . ALA B 1 112 ? -13.609 -35.688 -22.516 1 97.5 112 ALA B O 1
ATOM 5158 N N . THR B 1 113 ? -15.5 -35.812 -21.359 1 96.75 113 THR B N 1
ATOM 5159 C CA . THR B 1 113 ? -16.328 -35.594 -22.531 1 96.75 113 THR B CA 1
ATOM 5160 C C . THR B 1 113 ? -16.109 -34.188 -23.094 1 96.75 113 THR B C 1
ATOM 5162 O O . THR B 1 113 ? -15.977 -34.031 -24.312 1 96.75 113 THR B O 1
ATOM 5165 N N . THR B 1 114 ? -16.094 -33.25 -22.203 1 95.75 114 THR B N 1
ATOM 5166 C CA . THR B 1 114 ? -15.906 -31.875 -22.609 1 95.75 114 THR B CA 1
ATOM 5167 C C . THR B 1 114 ? -14.617 -31.703 -23.406 1 95.75 114 THR B C 1
ATOM 5169 O O . THR B 1 114 ? -14.594 -30.969 -24.391 1 95.75 114 THR B O 1
ATOM 5172 N N . PHE B 1 115 ? -13.57 -32.406 -23.047 1 97.19 115 PHE B N 1
ATOM 5173 C CA . PHE B 1 115 ? -12.258 -32.188 -23.625 1 97.19 115 PHE B CA 1
ATOM 5174 C C . PHE B 1 115 ? -11.82 -33.375 -24.484 1 97.19 115 PHE B C 1
ATOM 5176 O O . PHE B 1 115 ? -10.68 -33.406 -24.953 1 97.19 115 PHE B O 1
ATOM 5183 N N . SER B 1 116 ? -12.664 -34.344 -24.672 1 96.25 116 SER B N 1
ATOM 5184 C CA . SER B 1 116 ? -12.375 -35.531 -25.453 1 96.25 116 SER B CA 1
ATOM 5185 C C . SER B 1 116 ? -11.156 -36.25 -24.906 1 96.25 116 SER B C 1
ATOM 5187 O O . SER B 1 116 ? -10.258 -36.625 -25.672 1 96.25 116 SER B O 1
ATOM 5189 N N . ILE B 1 117 ? -11.125 -36.375 -23.594 1 97.12 117 ILE B N 1
ATOM 5190 C CA . ILE B 1 117 ? -10.086 -37.156 -22.922 1 97.12 117 ILE B CA 1
ATOM 5191 C C . ILE B 1 117 ? -10.445 -38.625 -22.938 1 97.12 117 ILE B C 1
ATOM 5193 O O . ILE B 1 117 ? -11.539 -39.031 -22.531 1 97.12 117 ILE B O 1
ATOM 5197 N N . PRO B 1 118 ? -9.586 -39.469 -23.375 1 97.25 118 PRO B N 1
ATOM 5198 C CA . PRO B 1 118 ? -9.945 -40.875 -23.641 1 97.25 118 PRO B CA 1
ATOM 5199 C C . PRO B 1 118 ? -10.234 -41.656 -22.375 1 97.25 118 PRO B C 1
ATOM 5201 O O . PRO B 1 118 ? -11.039 -42.594 -22.391 1 97.25 118 PRO B O 1
ATOM 5204 N N . ASN B 1 119 ? -9.531 -41.312 -21.234 1 97.56 119 ASN B N 1
ATOM 5205 C CA . ASN B 1 119 ? -9.703 -42.094 -20.016 1 97.56 119 ASN B CA 1
ATOM 5206 C C . ASN B 1 119 ? -10.18 -41.219 -18.859 1 97.56 119 ASN B C 1
ATOM 5208 O O . ASN B 1 119 ? -9.758 -40.094 -18.719 1 97.56 119 ASN B O 1
ATOM 5212 N N . TYR B 1 120 ? -11.125 -41.75 -18.062 1 97.5 120 TYR B N 1
ATOM 5213 C CA . TYR B 1 120 ? -11.586 -41.094 -16.844 1 97.5 120 TYR B CA 1
ATOM 5214 C C . TYR B 1 120 ? -11.75 -42.094 -15.703 1 97.5 120 TYR B C 1
ATOM 5216 O O . TYR B 1 120 ? -12.102 -43.25 -15.93 1 97.5 120 TYR B O 1
ATOM 5224 N N . TYR B 1 121 ? -11.469 -41.656 -14.508 1 96.62 121 TYR B N 1
ATOM 5225 C CA . TYR B 1 121 ? -11.461 -42.531 -13.344 1 96.62 121 TYR B CA 1
ATOM 5226 C C . TYR B 1 121 ? -12.258 -41.906 -12.195 1 96.62 121 TYR B C 1
ATOM 5228 O O . TYR B 1 121 ? -12.281 -40.688 -12.023 1 96.62 121 TYR B O 1
ATOM 5236 N N . GLY B 1 122 ? -12.805 -42.75 -11.43 1 92.69 122 GLY B N 1
ATOM 5237 C CA . GLY B 1 122 ? -13.57 -42.312 -10.273 1 92.69 122 GLY B CA 1
ATOM 5238 C C . GLY B 1 122 ? -12.727 -42.156 -9.023 1 92.69 122 GLY B C 1
ATOM 5239 O O . GLY B 1 122 ? -13.188 -41.625 -8.016 1 92.69 122 GLY B O 1
ATOM 5240 N N . THR B 1 123 ? -11.492 -42.656 -9.156 1 93.44 123 THR B N 1
ATOM 5241 C CA . THR B 1 123 ? -10.602 -42.5 -8.016 1 93.44 123 THR B CA 1
ATOM 5242 C C . THR B 1 123 ? -9.219 -42.031 -8.461 1 93.44 123 THR B C 1
ATOM 5244 O O . THR B 1 123 ? -8.812 -42.281 -9.602 1 93.44 123 THR B O 1
ATOM 5247 N N . TYR B 1 124 ? -8.539 -41.375 -7.523 1 95.5 124 TYR B N 1
ATOM 5248 C CA . TYR B 1 124 ? -7.184 -40.906 -7.805 1 95.5 124 TYR B CA 1
ATOM 5249 C C . TYR B 1 124 ? -6.223 -42.094 -7.906 1 95.5 124 TYR B C 1
ATOM 5251 O O . TYR B 1 124 ? -5.25 -42.062 -8.664 1 95.5 124 TYR B O 1
ATOM 5259 N N . GLU B 1 125 ? -6.5 -43.188 -7.23 1 96 125 GLU B N 1
ATOM 5260 C CA . GLU B 1 125 ? -5.672 -44.375 -7.25 1 96 125 GLU B CA 1
ATOM 5261 C C . GLU B 1 125 ? -5.668 -45.031 -8.625 1 96 125 GLU B C 1
ATOM 5263 O O . GLU B 1 125 ? -4.625 -45.5 -9.102 1 96 125 GLU B O 1
ATOM 5268 N N . GLU B 1 126 ? -6.855 -45.031 -9.203 1 96.81 126 GLU B N 1
ATOM 5269 C CA . GLU B 1 126 ? -6.949 -45.594 -10.539 1 96.81 126 GLU B CA 1
ATOM 5270 C C . GLU B 1 126 ? -6.098 -44.781 -11.531 1 96.81 126 GLU B C 1
ATOM 5272 O O . GLU B 1 126 ? -5.41 -45.375 -12.375 1 96.81 126 GLU B O 1
ATOM 5277 N N . LEU B 1 127 ? -6.164 -43.531 -11.453 1 97.25 127 LEU B N 1
ATOM 5278 C CA . LEU B 1 127 ? -5.355 -42.688 -12.328 1 97.25 127 LEU B CA 1
ATOM 5279 C C . LEU B 1 127 ? -3.869 -42.906 -12.055 1 97.25 127 LEU B C 1
ATOM 5281 O O . LEU B 1 127 ? -3.064 -42.938 -12.992 1 97.25 127 LEU B O 1
ATOM 5285 N N . ALA B 1 128 ? -3.498 -43.062 -10.781 1 97.5 128 ALA B N 1
ATOM 5286 C CA . ALA B 1 128 ? -2.105 -43.25 -10.383 1 97.5 128 ALA B CA 1
ATOM 5287 C C . ALA B 1 128 ? -1.503 -44.5 -11.031 1 97.5 128 ALA B C 1
ATOM 5289 O O . ALA B 1 128 ? -0.295 -44.562 -11.266 1 97.5 128 ALA B O 1
ATOM 5290 N N . GLN B 1 129 ? -2.312 -45.406 -11.398 1 96.62 129 GLN B N 1
ATOM 5291 C CA . GLN B 1 129 ? -1.843 -46.688 -11.938 1 96.62 129 GLN B CA 1
ATOM 5292 C C . GLN B 1 129 ? -1.786 -46.656 -13.461 1 96.62 129 GLN B C 1
ATOM 5294 O O . GLN B 1 129 ? -1.262 -47.562 -14.094 1 96.62 129 GLN B O 1
ATOM 5299 N N . ASP B 1 130 ? -2.264 -45.594 -14.023 1 96.88 130 ASP B N 1
ATOM 5300 C CA . ASP B 1 130 ? -2.291 -45.5 -15.477 1 96.88 130 ASP B CA 1
ATOM 5301 C C . ASP B 1 130 ? -0.885 -45.281 -16.047 1 96.88 130 ASP B C 1
ATOM 5303 O O . ASP B 1 130 ? -0.264 -44.25 -15.82 1 96.88 130 ASP B O 1
ATOM 5307 N N . LYS B 1 131 ? -0.417 -46.188 -16.844 1 94.12 131 LYS B N 1
ATOM 5308 C CA . LYS B 1 131 ? 0.943 -46.156 -17.375 1 94.12 131 LYS B CA 1
ATOM 5309 C C . LYS B 1 131 ? 1.06 -45.156 -18.531 1 94.12 131 LYS B C 1
ATOM 5311 O O . LYS B 1 131 ? 2.166 -44.812 -18.953 1 94.12 131 LYS B O 1
ATOM 5316 N N . ASN B 1 132 ? -0.048 -44.625 -18.984 1 94.25 132 ASN B N 1
ATOM 5317 C CA . ASN B 1 132 ? -0.048 -43.719 -20.109 1 94.25 132 ASN B CA 1
ATOM 5318 C C . ASN B 1 132 ? -0.088 -42.25 -19.641 1 94.25 132 ASN B C 1
ATOM 5320 O O . ASN B 1 132 ? -0.591 -41.375 -20.344 1 94.25 132 ASN B O 1
ATOM 5324 N N . VAL B 1 133 ? 0.378 -42 -18.406 1 96.88 133 VAL B N 1
ATOM 5325 C CA . VAL B 1 133 ? 0.432 -40.656 -17.844 1 96.88 133 VAL B CA 1
ATOM 5326 C C . VAL B 1 133 ? 1.865 -40.344 -17.438 1 96.88 133 VAL B C 1
ATOM 5328 O O . VAL B 1 133 ? 2.498 -41.094 -16.688 1 96.88 133 VAL B O 1
ATOM 5331 N N . ASP B 1 134 ? 2.396 -39.156 -17.953 1 96.44 134 ASP B N 1
ATOM 5332 C CA . ASP B 1 134 ? 3.748 -38.719 -17.609 1 96.44 134 ASP B CA 1
ATOM 5333 C C . ASP B 1 134 ? 3.723 -37.656 -16.531 1 96.44 134 ASP B C 1
ATOM 5335 O O . ASP B 1 134 ? 4.621 -37.594 -15.688 1 96.44 134 ASP B O 1
ATOM 5339 N N . ILE B 1 135 ? 2.779 -36.781 -16.562 1 98.25 135 ILE B N 1
ATOM 5340 C CA . ILE B 1 135 ? 2.686 -35.656 -15.656 1 98.25 135 ILE B CA 1
ATOM 5341 C C . ILE B 1 135 ? 1.225 -35.406 -15.297 1 98.25 135 ILE B C 1
ATOM 5343 O O . ILE B 1 135 ? 0.341 -35.5 -16.156 1 98.25 135 ILE B O 1
ATOM 5347 N N . VAL B 1 136 ? 0.997 -35.094 -14.039 1 98.56 136 VAL B N 1
ATOM 5348 C CA . VAL B 1 136 ? -0.357 -34.875 -13.539 1 98.56 136 VAL B CA 1
ATOM 5349 C C . VAL B 1 136 ? -0.501 -33.438 -13.055 1 98.56 136 VAL B C 1
ATOM 5351 O O . VAL B 1 136 ? 0.348 -32.938 -12.305 1 98.56 136 VAL B O 1
ATOM 5354 N N . TYR B 1 137 ? -1.507 -32.719 -13.531 1 98.5 137 TYR B N 1
ATOM 5355 C CA . TYR B 1 137 ? -1.925 -31.453 -12.984 1 98.5 137 TYR B CA 1
ATOM 5356 C C . TYR B 1 137 ? -2.896 -31.641 -11.82 1 98.5 137 TYR B C 1
ATOM 5358 O O . TYR B 1 137 ? -4.031 -32.062 -12.023 1 98.5 137 TYR B O 1
ATOM 5366 N N . VAL B 1 138 ? -2.428 -31.297 -10.625 1 97.56 138 VAL B N 1
ATOM 5367 C CA . VAL B 1 138 ? -3.236 -31.453 -9.422 1 97.56 138 VAL B CA 1
ATOM 5368 C C . VAL B 1 138 ? -3.957 -30.141 -9.117 1 97.56 138 VAL B C 1
ATOM 5370 O O . VAL B 1 138 ? -3.342 -29.172 -8.664 1 97.56 138 VAL B O 1
ATOM 5373 N N . ALA B 1 139 ? -5.258 -30.141 -9.336 1 94.38 139 ALA B N 1
ATOM 5374 C CA . ALA B 1 139 ? -6.082 -28.953 -9.148 1 94.38 139 ALA B CA 1
ATOM 5375 C C . ALA B 1 139 ? -7.184 -29.203 -8.125 1 94.38 139 ALA B C 1
ATOM 5377 O O . ALA B 1 139 ? -8.328 -28.797 -8.32 1 94.38 139 ALA B O 1
ATOM 5378 N N . THR B 1 140 ? -6.84 -29.875 -7.066 1 86 140 THR B N 1
ATOM 5379 C CA . THR B 1 140 ? -7.758 -30.094 -5.953 1 86 140 THR B CA 1
ATOM 5380 C C . THR B 1 140 ? -7.832 -28.844 -5.066 1 86 140 THR B C 1
ATOM 5382 O O . THR B 1 140 ? -7.199 -27.828 -5.355 1 86 140 THR B O 1
ATOM 5385 N N . THR B 1 141 ? -8.711 -28.922 -4.09 1 78.5 141 THR B N 1
ATOM 5386 C CA . THR B 1 141 ? -8.766 -27.828 -3.129 1 78.5 141 THR B CA 1
ATOM 5387 C C . THR B 1 141 ? -7.469 -27.734 -2.332 1 78.5 141 THR B C 1
ATOM 5389 O O . THR B 1 141 ? -6.73 -28.719 -2.229 1 78.5 141 THR B O 1
ATOM 5392 N N . ASN B 1 142 ? -7.215 -26.625 -1.748 1 74.25 142 ASN B N 1
ATOM 5393 C CA . ASN B 1 142 ? -5.926 -26.312 -1.146 1 74.25 142 ASN B CA 1
ATOM 5394 C C . ASN B 1 142 ? -5.555 -27.312 -0.056 1 74.25 142 ASN B C 1
ATOM 5396 O O . ASN B 1 142 ? -4.387 -27.688 0.085 1 74.25 142 ASN B O 1
ATOM 5400 N N . GLN B 1 143 ? -6.547 -27.75 0.647 1 74.19 143 GLN B N 1
ATOM 5401 C CA . GLN B 1 143 ? -6.281 -28.641 1.767 1 74.19 143 GLN B CA 1
ATOM 5402 C C . GLN B 1 143 ? -5.969 -30.047 1.278 1 74.19 143 GLN B C 1
ATOM 5404 O O . GLN B 1 143 ? -5.434 -30.875 2.029 1 74.19 143 GLN B O 1
ATOM 5409 N N . ASN B 1 144 ? -6.188 -30.25 0.049 1 79.38 144 ASN B N 1
ATOM 5410 C CA . ASN B 1 144 ? -6.074 -31.609 -0.456 1 79.38 144 ASN B CA 1
ATOM 5411 C C . ASN B 1 144 ? -4.938 -31.75 -1.463 1 79.38 144 ASN B C 1
ATOM 5413 O O . ASN B 1 144 ? -4.934 -32.656 -2.287 1 79.38 144 ASN B O 1
ATOM 5417 N N . HIS B 1 145 ? -3.982 -30.891 -1.384 1 91 145 HIS B N 1
ATOM 5418 C CA . HIS B 1 145 ? -2.873 -31 -2.326 1 91 145 HIS B CA 1
ATOM 5419 C C . HIS B 1 145 ? -1.886 -32.062 -1.905 1 91 145 HIS B C 1
ATOM 5421 O O . HIS B 1 145 ? -1.335 -32.781 -2.752 1 91 145 HIS B O 1
ATOM 5427 N N . LEU B 1 146 ? -1.765 -32.25 -0.608 1 94.31 146 LEU B N 1
ATOM 5428 C CA . LEU B 1 146 ? -0.69 -33.094 -0.105 1 94.31 146 LEU B CA 1
ATOM 5429 C C . LEU B 1 146 ? -0.89 -34.531 -0.542 1 94.31 146 LEU B C 1
ATOM 5431 O O . LEU B 1 146 ? -0.067 -35.094 -1.276 1 94.31 146 LEU B O 1
ATOM 5435 N N . ASN B 1 147 ? -1.965 -35.125 -0.232 1 94.5 147 ASN B N 1
ATOM 5436 C CA . ASN B 1 147 ? -2.172 -36.562 -0.417 1 94.5 147 ASN B CA 1
ATOM 5437 C C . ASN B 1 147 ? -2.195 -36.938 -1.896 1 94.5 147 ASN B C 1
ATOM 5439 O O . ASN B 1 147 ? -1.478 -37.844 -2.322 1 94.5 147 ASN B O 1
ATOM 5443 N N . PRO B 1 148 ? -2.965 -36.219 -2.697 1 95.94 148 PRO B N 1
ATOM 5444 C CA . PRO B 1 148 ? -2.941 -36.562 -4.121 1 95.94 148 PRO B CA 1
ATOM 5445 C C . PRO B 1 148 ? -1.562 -36.375 -4.75 1 95.94 148 PRO B C 1
ATOM 5447 O O . PRO B 1 148 ? -1.154 -37.188 -5.602 1 95.94 148 PRO B O 1
ATOM 5450 N N . THR B 1 149 ? -0.88 -35.344 -4.371 1 97.69 149 THR B N 1
ATOM 5451 C CA . THR B 1 149 ? 0.454 -35.094 -4.906 1 97.69 149 THR B CA 1
ATOM 5452 C C . THR B 1 149 ? 1.406 -36.219 -4.523 1 97.69 149 THR B C 1
ATOM 5454 O O . THR B 1 149 ? 2.117 -36.781 -5.375 1 97.69 149 THR B O 1
ATOM 5457 N N . LEU B 1 150 ? 1.378 -36.656 -3.281 1 97.5 150 LEU B N 1
ATOM 5458 C CA . LEU B 1 150 ? 2.232 -37.75 -2.828 1 97.5 150 LEU B CA 1
ATOM 5459 C C . LEU B 1 150 ? 1.883 -39.031 -3.545 1 97.5 150 LEU B C 1
ATOM 5461 O O . LEU B 1 150 ? 2.773 -39.781 -3.953 1 97.5 150 LEU B O 1
ATOM 5465 N N . LEU B 1 151 ? 0.593 -39.25 -3.676 1 97.56 151 LEU B N 1
ATOM 5466 C CA . LEU B 1 151 ? 0.129 -40.469 -4.359 1 97.56 151 LEU B CA 1
ATOM 5467 C C . LEU B 1 151 ? 0.679 -40.531 -5.777 1 97.56 151 LEU B C 1
ATOM 5469 O O . LEU B 1 151 ? 1.163 -41.562 -6.215 1 97.56 151 LEU B O 1
ATOM 5473 N N . MET B 1 152 ? 0.626 -39.438 -6.488 1 98 152 MET B N 1
ATOM 5474 C CA . MET B 1 152 ? 1.112 -39.375 -7.863 1 98 152 MET B CA 1
ATOM 5475 C C . MET B 1 152 ? 2.627 -39.562 -7.914 1 98 152 MET B C 1
ATOM 5477 O O . MET B 1 152 ? 3.141 -40.312 -8.727 1 98 152 MET B O 1
ATOM 5481 N N . LEU B 1 153 ? 3.326 -38.906 -7.047 1 97.56 153 LEU B N 1
ATOM 5482 C CA . LEU B 1 153 ? 4.777 -39.031 -6.996 1 97.56 153 LEU B CA 1
ATOM 5483 C C . LEU B 1 153 ? 5.191 -40.469 -6.672 1 97.56 153 LEU B C 1
ATOM 5485 O O . LEU B 1 153 ? 6.082 -41 -7.32 1 97.56 153 LEU B O 1
ATOM 5489 N N . GLN B 1 154 ? 4.535 -41.031 -5.758 1 97.12 154 GLN B N 1
ATOM 5490 C CA . GLN B 1 154 ? 4.855 -42.406 -5.336 1 97.12 154 GLN B CA 1
ATOM 5491 C C . GLN B 1 154 ? 4.559 -43.406 -6.441 1 97.12 154 GLN B C 1
ATOM 5493 O O . GLN B 1 154 ? 5.102 -44.5 -6.445 1 97.12 154 GLN B O 1
ATOM 5498 N N . SER B 1 155 ? 3.707 -43 -7.32 1 97.19 155 SER B N 1
ATOM 5499 C CA . SER B 1 155 ? 3.352 -43.844 -8.453 1 97.19 155 SER B CA 1
ATOM 5500 C C . SER B 1 155 ? 4.203 -43.531 -9.672 1 97.19 155 SER B C 1
ATOM 5502 O O . SER B 1 155 ? 3.906 -43.969 -10.781 1 97.19 155 SER B O 1
ATOM 5504 N N . GLY B 1 156 ? 5.195 -42.656 -9.516 1 95.12 156 GLY B N 1
ATOM 5505 C CA . GLY B 1 156 ? 6.176 -42.375 -10.562 1 95.12 156 GLY B CA 1
ATOM 5506 C C . GLY B 1 156 ? 5.734 -41.312 -11.531 1 95.12 156 GLY B C 1
ATOM 5507 O O . GLY B 1 156 ? 6.25 -41.219 -12.648 1 95.12 156 GLY B O 1
ATOM 5508 N N . LYS B 1 157 ? 4.766 -40.531 -11.164 1 97.25 157 LYS B N 1
ATOM 5509 C CA . LYS B 1 157 ? 4.258 -39.5 -12.039 1 97.25 157 LYS B CA 1
ATOM 5510 C C . LYS B 1 157 ? 4.852 -38.125 -11.664 1 97.25 157 LYS B C 1
ATOM 5512 O O . LYS B 1 157 ? 4.996 -37.812 -10.484 1 97.25 157 LYS B O 1
ATOM 5517 N N . ASN B 1 158 ? 5.301 -37.312 -12.68 1 97.94 158 ASN B N 1
ATOM 5518 C CA . ASN B 1 158 ? 5.598 -35.906 -12.445 1 97.94 158 ASN B CA 1
ATOM 5519 C C . ASN B 1 158 ? 4.34 -35.094 -12.086 1 97.94 158 ASN B C 1
ATOM 5521 O O . ASN B 1 158 ? 3.23 -35.5 -12.43 1 97.94 158 ASN B O 1
ATOM 5525 N N . VAL B 1 159 ? 4.566 -33.969 -11.359 1 98.62 159 VAL B N 1
ATOM 5526 C CA . VAL B 1 159 ? 3.375 -33.281 -10.852 1 98.62 159 VAL B CA 1
ATOM 5527 C C . VAL B 1 159 ? 3.518 -31.781 -11.047 1 98.62 159 VAL B C 1
ATOM 5529 O O . VAL B 1 159 ? 4.578 -31.203 -10.781 1 98.62 159 VAL B O 1
ATOM 5532 N N . LEU B 1 160 ? 2.523 -31.141 -11.594 1 98.62 160 LEU B N 1
ATOM 5533 C CA . LEU B 1 160 ? 2.23 -29.703 -11.461 1 98.62 160 LEU B CA 1
ATOM 5534 C C . LEU B 1 160 ? 1.059 -29.484 -10.516 1 98.62 160 LEU B C 1
ATOM 5536 O O . LEU B 1 160 ? -0.077 -29.844 -10.82 1 98.62 160 LEU B O 1
ATOM 5540 N N . VAL B 1 161 ? 1.321 -28.891 -9.367 1 98 161 VAL B N 1
ATOM 5541 C CA . VAL B 1 161 ? 0.271 -28.719 -8.367 1 98 161 VAL B CA 1
ATOM 5542 C C . VAL B 1 161 ? -0.172 -27.266 -8.336 1 98 161 VAL B C 1
ATOM 5544 O O . VAL B 1 161 ? 0.654 -26.344 -8.461 1 98 161 VAL B O 1
ATOM 5547 N N . GLU B 1 162 ? -1.441 -27.016 -8.148 1 95.62 162 GLU B N 1
ATOM 5548 C CA . GLU B 1 162 ? -1.987 -25.656 -8.094 1 95.62 162 GLU B CA 1
ATOM 5549 C C . GLU B 1 162 ? -1.477 -24.906 -6.867 1 95.62 162 GLU B C 1
ATOM 5551 O O . GLU B 1 162 ? -1.085 -25.531 -5.871 1 95.62 162 GLU B O 1
ATOM 5556 N N . LYS B 1 163 ? -1.436 -23.594 -6.992 1 94.06 163 LYS B N 1
ATOM 5557 C CA . LYS B 1 163 ? -1.108 -22.75 -5.848 1 94.06 163 LYS B CA 1
ATOM 5558 C C . LYS B 1 163 ? -2.309 -22.609 -4.918 1 94.06 163 LYS B C 1
ATOM 5560 O O . LYS B 1 163 ? -3.457 -22.625 -5.367 1 94.06 163 LYS B O 1
ATOM 5565 N N . PRO B 1 164 ? -2.129 -22.406 -3.738 1 92.31 164 PRO B N 1
ATOM 5566 C CA . PRO B 1 164 ? -0.831 -22.562 -3.076 1 92.31 164 PRO B CA 1
ATOM 5567 C C . PRO B 1 164 ? -0.367 -24.016 -3.014 1 92.31 164 PRO B C 1
ATOM 5569 O O . PRO B 1 164 ? -1.189 -24.938 -3.076 1 92.31 164 PRO B O 1
ATOM 5572 N N . THR B 1 165 ? 0.979 -24.188 -2.885 1 91.81 165 THR B N 1
ATOM 5573 C CA . THR B 1 165 ? 1.515 -25.547 -2.863 1 91.81 165 THR B CA 1
ATOM 5574 C C . THR B 1 165 ? 0.831 -26.375 -1.783 1 91.81 165 THR B C 1
ATOM 5576 O O . THR B 1 165 ? 0.352 -27.484 -2.055 1 91.81 165 THR B O 1
ATOM 5579 N N . ALA B 1 166 ? 0.844 -25.859 -0.599 1 89.69 166 ALA B N 1
ATOM 5580 C CA . ALA B 1 166 ? 0.235 -26.422 0.599 1 89.69 166 ALA B CA 1
ATOM 5581 C C . ALA B 1 166 ? -0.139 -25.344 1.599 1 89.69 166 ALA B C 1
ATOM 5583 O O . ALA B 1 166 ? 0.231 -24.172 1.426 1 89.69 166 ALA B O 1
ATOM 5584 N N . VAL B 1 167 ? -0.89 -25.781 2.566 1 86.06 167 VAL B N 1
ATOM 5585 C CA . VAL B 1 167 ? -1.327 -24.844 3.584 1 86.06 167 VAL B CA 1
ATOM 5586 C C . VAL B 1 167 ? -0.18 -24.547 4.551 1 86.06 167 VAL B C 1
ATOM 5588 O O . VAL B 1 167 ? -0.067 -23.438 5.074 1 86.06 167 VAL B O 1
ATOM 5591 N N . THR B 1 168 ? 0.701 -25.547 4.715 1 90.19 168 THR B N 1
ATOM 5592 C CA . THR B 1 168 ? 1.815 -25.375 5.637 1 90.19 168 THR B CA 1
ATOM 5593 C C . THR B 1 168 ? 3.146 -25.641 4.941 1 90.19 168 THR B C 1
ATOM 5595 O O . THR B 1 168 ? 3.195 -26.375 3.951 1 90.19 168 THR B O 1
ATOM 5598 N N . TYR B 1 169 ? 4.129 -25.062 5.539 1 94.5 169 TYR B N 1
ATOM 5599 C CA . TYR B 1 169 ? 5.48 -25.281 5.043 1 94.5 169 TYR B CA 1
ATOM 5600 C C . TYR B 1 169 ? 5.875 -26.75 5.176 1 94.5 169 TYR B C 1
ATOM 5602 O O . TYR B 1 169 ? 6.52 -27.297 4.285 1 94.5 169 TYR B O 1
ATOM 5610 N N . GLU B 1 170 ? 5.539 -27.344 6.262 1 95.31 170 GLU B N 1
ATOM 5611 C CA . GLU B 1 170 ? 5.867 -28.75 6.516 1 95.31 170 GLU B CA 1
ATOM 5612 C C . GLU B 1 170 ? 5.289 -29.656 5.434 1 95.31 170 GLU B C 1
ATOM 5614 O O . GLU B 1 170 ? 5.965 -30.562 4.945 1 95.31 170 GLU B O 1
ATOM 5619 N N . GLU B 1 171 ? 4.07 -29.391 5.059 1 94.38 171 GLU B N 1
ATOM 5620 C CA . GLU B 1 171 ? 3.436 -30.172 4.008 1 94.38 171 GLU B CA 1
ATOM 5621 C C . GLU B 1 171 ? 4.141 -29.984 2.668 1 94.38 171 GLU B C 1
ATOM 5623 O O . GLU B 1 171 ? 4.387 -30.953 1.943 1 94.38 171 GLU B O 1
ATOM 5628 N N . ALA B 1 172 ? 4.438 -28.766 2.363 1 96.25 172 ALA B N 1
ATOM 5629 C CA . ALA B 1 172 ? 5.145 -28.484 1.12 1 96.25 172 ALA B CA 1
ATOM 5630 C C . ALA B 1 172 ? 6.496 -29.188 1.081 1 96.25 172 ALA B C 1
ATOM 5632 O O . ALA B 1 172 ? 6.867 -29.781 0.064 1 96.25 172 ALA B O 1
ATOM 5633 N N . LYS B 1 173 ? 7.168 -29.125 2.17 1 96.44 173 LYS B N 1
ATOM 5634 C CA . LYS B 1 173 ? 8.484 -29.75 2.256 1 96.44 173 LYS B CA 1
ATOM 5635 C C . LYS B 1 173 ? 8.391 -31.25 2.041 1 96.44 173 LYS B C 1
ATOM 5637 O O . LYS B 1 173 ? 9.227 -31.844 1.345 1 96.44 173 LYS B O 1
ATOM 5642 N N . LEU B 1 174 ? 7.41 -31.844 2.574 1 97.12 174 LEU B N 1
ATOM 5643 C CA . LEU B 1 174 ? 7.191 -33.281 2.389 1 97.12 174 LEU B CA 1
ATOM 5644 C C . LEU B 1 174 ? 7.004 -33.625 0.913 1 97.12 174 LEU B C 1
ATOM 5646 O O . LEU B 1 174 ? 7.527 -34.625 0.43 1 97.12 174 LEU B O 1
ATOM 5650 N N . MET B 1 175 ? 6.285 -32.812 0.232 1 97.69 175 MET B N 1
ATOM 5651 C CA . MET B 1 175 ? 6.031 -33.031 -1.19 1 97.69 175 MET B CA 1
ATOM 5652 C C . MET B 1 175 ? 7.32 -32.938 -1.996 1 97.69 175 MET B C 1
ATOM 5654 O O . MET B 1 175 ? 7.629 -33.812 -2.807 1 97.69 175 MET B O 1
ATOM 5658 N N . TYR B 1 176 ? 8.062 -31.891 -1.764 1 96.94 176 TYR B N 1
ATOM 5659 C CA . TYR B 1 176 ? 9.281 -31.656 -2.525 1 96.94 176 TYR B CA 1
ATOM 5660 C C . TYR B 1 176 ? 10.352 -32.688 -2.17 1 96.94 176 TYR B C 1
ATOM 5662 O O . TYR B 1 176 ? 11.125 -33.125 -3.029 1 96.94 176 TYR B O 1
ATOM 5670 N N . ASP B 1 177 ? 10.406 -33.094 -0.903 1 97.12 177 ASP B N 1
ATOM 5671 C CA . ASP B 1 177 ? 11.32 -34.156 -0.5 1 97.12 177 ASP B CA 1
ATOM 5672 C C . ASP B 1 177 ? 11.008 -35.469 -1.227 1 97.12 177 ASP B C 1
ATOM 5674 O O . ASP B 1 177 ? 11.914 -36.188 -1.642 1 97.12 177 ASP B O 1
ATOM 5678 N N . GLU B 1 178 ? 9.742 -35.781 -1.33 1 97.12 178 GLU B N 1
ATOM 5679 C CA . GLU B 1 178 ? 9.328 -37 -2.027 1 97.12 178 GLU B CA 1
ATOM 5680 C C . GLU B 1 178 ? 9.719 -36.938 -3.502 1 97.12 178 GLU B C 1
ATOM 5682 O O . GLU B 1 178 ? 10.195 -37.938 -4.059 1 97.12 178 GLU B O 1
ATOM 5687 N N . ALA B 1 179 ? 9.477 -35.812 -4.121 1 97.38 179 ALA B N 1
ATOM 5688 C CA . ALA B 1 179 ? 9.875 -35.656 -5.516 1 97.38 179 ALA B CA 1
ATOM 5689 C C . ALA B 1 179 ? 11.375 -35.844 -5.688 1 97.38 179 ALA B C 1
ATOM 5691 O O . ALA B 1 179 ? 11.82 -36.5 -6.621 1 97.38 179 ALA B O 1
ATOM 5692 N N . HIS B 1 180 ? 12.086 -35.25 -4.77 1 94.88 180 HIS B N 1
ATOM 5693 C CA . HIS B 1 180 ? 13.539 -35.344 -4.801 1 94.88 180 HIS B CA 1
ATOM 5694 C C . HIS B 1 180 ? 13.992 -36.781 -4.637 1 94.88 180 HIS B C 1
ATOM 5696 O O . HIS B 1 180 ? 14.836 -37.281 -5.391 1 94.88 180 HIS B O 1
ATOM 5702 N N . LYS B 1 181 ? 13.438 -37.438 -3.697 1 94.25 181 LYS B N 1
ATOM 5703 C CA . LYS B 1 181 ? 13.766 -38.844 -3.404 1 94.25 181 LYS B CA 1
ATOM 5704 C C . LYS B 1 181 ? 13.516 -39.719 -4.621 1 94.25 181 LYS B C 1
ATOM 5706 O O . LYS B 1 181 ? 14.297 -40.656 -4.891 1 94.25 181 LYS B O 1
ATOM 5711 N N . ARG B 1 182 ? 12.531 -39.438 -5.426 1 93.94 182 ARG B N 1
ATOM 5712 C CA . ARG B 1 182 ? 12.109 -40.281 -6.539 1 93.94 182 ARG B CA 1
ATOM 5713 C C . ARG B 1 182 ? 12.719 -39.812 -7.852 1 93.94 182 ARG B C 1
ATOM 5715 O O . ARG B 1 182 ? 12.617 -40.469 -8.875 1 93.94 182 ARG B O 1
ATOM 5722 N N . GLY B 1 183 ? 13.367 -38.656 -7.727 1 94.38 183 GLY B N 1
ATOM 5723 C CA . GLY B 1 183 ? 13.914 -38.094 -8.945 1 94.38 183 GLY B CA 1
ATOM 5724 C C . GLY B 1 183 ? 12.852 -37.656 -9.93 1 94.38 183 GLY B C 1
ATOM 5725 O O . GLY B 1 183 ? 12.938 -37.969 -11.125 1 94.38 183 GLY B O 1
ATOM 5726 N N . LEU B 1 184 ? 11.797 -37.031 -9.469 1 96.94 184 LEU B N 1
ATOM 5727 C CA . LEU B 1 184 ? 10.672 -36.625 -10.297 1 96.94 184 LEU B CA 1
ATOM 5728 C C . LEU B 1 184 ? 10.5 -35.094 -10.266 1 96.94 184 LEU B C 1
ATOM 5730 O O . LEU B 1 184 ? 11.039 -34.438 -9.383 1 96.94 184 LEU B O 1
ATOM 5734 N N . PHE B 1 185 ? 9.773 -34.562 -11.25 1 97.31 185 PHE B N 1
ATOM 5735 C CA . PHE B 1 185 ? 9.414 -33.156 -11.375 1 97.31 185 PHE B CA 1
ATOM 5736 C C . PHE B 1 185 ? 8.219 -32.812 -10.492 1 97.31 185 PHE B C 1
ATOM 5738 O O . PHE B 1 185 ? 7.199 -33.531 -10.523 1 97.31 185 PHE B O 1
ATOM 5745 N N . LEU B 1 186 ? 8.383 -31.844 -9.617 1 98.31 186 LEU B N 1
ATOM 5746 C CA . LEU B 1 186 ? 7.285 -31.219 -8.891 1 98.31 186 LEU B CA 1
ATOM 5747 C C . LEU B 1 186 ? 7.387 -29.703 -8.953 1 98.31 186 LEU B C 1
ATOM 5749 O O . LEU B 1 186 ? 8.445 -29.141 -8.672 1 98.31 186 LEU B O 1
ATOM 5753 N N . MET B 1 187 ? 6.27 -29.078 -9.336 1 98.31 187 MET B N 1
ATOM 5754 C CA . MET B 1 187 ? 6.25 -27.609 -9.367 1 98.31 187 MET B CA 1
ATOM 5755 C C . MET B 1 187 ? 4.875 -27.078 -8.969 1 98.31 187 MET B C 1
ATOM 5757 O O . MET B 1 187 ? 3.852 -27.641 -9.367 1 98.31 187 MET B O 1
ATOM 5761 N N . THR B 1 188 ? 4.922 -26.062 -8.141 1 97.56 188 THR B N 1
ATOM 5762 C CA . THR B 1 188 ? 3.701 -25.297 -7.914 1 97.56 188 THR B CA 1
ATOM 5763 C C . THR B 1 188 ? 3.352 -24.453 -9.133 1 97.56 188 THR B C 1
ATOM 5765 O O . THR B 1 188 ? 4.23 -23.859 -9.75 1 97.56 188 THR B O 1
ATOM 5768 N N . ASN B 1 189 ? 2.109 -24.391 -9.445 1 97.38 189 ASN B N 1
ATOM 5769 C CA . ASN B 1 189 ? 1.658 -23.625 -10.609 1 97.38 189 ASN B CA 1
ATOM 5770 C C . ASN B 1 189 ? 1.63 -22.125 -10.312 1 97.38 189 ASN B C 1
ATOM 5772 O O . ASN B 1 189 ? 0.568 -21.516 -10.344 1 97.38 189 ASN B O 1
ATOM 5776 N N . HIS B 1 190 ? 2.768 -21.578 -10.148 1 96.75 190 HIS B N 1
ATOM 5777 C CA . HIS B 1 190 ? 2.93 -20.125 -10.141 1 96.75 190 HIS B CA 1
ATOM 5778 C C . HIS B 1 190 ? 3.002 -19.562 -11.562 1 96.75 190 HIS B C 1
ATOM 5780 O O . HIS B 1 190 ? 4 -18.953 -11.945 1 96.75 190 HIS B O 1
ATOM 5786 N N . TRP B 1 191 ? 1.864 -19.609 -12.234 1 97.31 191 TRP B N 1
ATOM 5787 C CA . TRP B 1 191 ? 1.813 -19.328 -13.664 1 97.31 191 TRP B CA 1
ATOM 5788 C C . TRP B 1 191 ? 2.256 -17.891 -13.953 1 97.31 191 TRP B C 1
ATOM 5790 O O . TRP B 1 191 ? 2.76 -17.594 -15.039 1 97.31 191 TRP B O 1
ATOM 5800 N N . THR B 1 192 ? 2.131 -16.984 -12.953 1 97.19 192 THR B N 1
ATOM 5801 C CA . THR B 1 192 ? 2.479 -15.578 -13.102 1 97.19 192 THR B CA 1
ATOM 5802 C C . THR B 1 192 ? 3.932 -15.43 -13.539 1 97.19 192 THR B C 1
ATOM 5804 O O . THR B 1 192 ? 4.242 -14.594 -14.391 1 97.19 192 THR B O 1
ATOM 5807 N N . ARG B 1 193 ? 4.762 -16.25 -13.055 1 95.94 193 ARG B N 1
ATOM 5808 C CA . ARG B 1 193 ? 6.203 -16.156 -13.266 1 95.94 193 ARG B CA 1
ATOM 5809 C C . ARG B 1 193 ? 6.566 -16.438 -14.719 1 95.94 193 ARG B C 1
ATOM 5811 O O . ARG B 1 193 ? 7.668 -16.109 -15.164 1 95.94 193 ARG B O 1
ATOM 5818 N N . PHE B 1 194 ? 5.695 -16.969 -15.484 1 96 194 PHE B N 1
ATOM 5819 C CA . PHE B 1 194 ? 6.031 -17.438 -16.828 1 96 194 PHE B CA 1
ATOM 5820 C C . PHE B 1 194 ? 5.512 -16.469 -17.891 1 96 194 PHE B C 1
ATOM 5822 O O . PHE B 1 194 ? 5.785 -16.641 -19.078 1 96 194 PHE B O 1
ATOM 5829 N N . PHE B 1 195 ? 4.777 -15.438 -17.453 1 95 195 PHE B N 1
ATOM 5830 C CA . PHE B 1 195 ? 4.324 -14.414 -18.406 1 95 195 PHE B CA 1
ATOM 5831 C C . PHE B 1 195 ? 5.504 -13.633 -18.969 1 95 195 PHE B C 1
ATOM 5833 O O . PHE B 1 195 ? 6.426 -13.273 -18.219 1 95 195 PHE B O 1
ATOM 5840 N N . PRO B 1 196 ? 5.477 -13.359 -20.266 1 92.62 196 PRO B N 1
ATOM 5841 C CA . PRO B 1 196 ? 6.574 -12.602 -20.875 1 92.62 196 PRO B CA 1
ATOM 5842 C C . PRO B 1 196 ? 6.824 -11.258 -20.188 1 92.62 196 PRO B C 1
ATOM 5844 O O . PRO B 1 196 ? 7.969 -10.805 -20.109 1 92.62 196 PRO B O 1
ATOM 5847 N N . LEU B 1 197 ? 5.793 -10.641 -19.703 1 93.12 197 LEU B N 1
ATOM 5848 C CA . LEU B 1 197 ? 5.957 -9.359 -19.016 1 93.12 197 LEU B CA 1
ATOM 5849 C C . LEU B 1 197 ? 6.805 -9.523 -17.766 1 93.12 197 LEU B C 1
ATOM 5851 O O . LEU B 1 197 ? 7.59 -8.633 -17.422 1 93.12 197 LEU B O 1
ATOM 5855 N N . VAL B 1 198 ? 6.59 -10.586 -17.016 1 93.69 198 VAL B N 1
ATOM 5856 C CA . VAL B 1 198 ? 7.336 -10.82 -15.789 1 93.69 198 VAL B CA 1
ATOM 5857 C C . VAL B 1 198 ? 8.805 -11.07 -16.109 1 93.69 198 VAL B C 1
ATOM 5859 O O . VAL B 1 198 ? 9.695 -10.602 -15.398 1 93.69 198 VAL B O 1
ATOM 5862 N N . LYS B 1 199 ? 9.047 -11.781 -17.172 1 87.94 199 LYS B N 1
ATOM 5863 C CA . LYS B 1 199 ? 10.43 -11.945 -17.625 1 87.94 199 LYS B CA 1
ATOM 5864 C C . LYS B 1 199 ? 11.078 -10.602 -17.922 1 87.94 199 LYS B C 1
ATOM 5866 O O . LYS B 1 199 ? 12.227 -10.359 -17.547 1 87.94 199 LYS B O 1
ATOM 5871 N N . TYR B 1 200 ? 10.312 -9.789 -18.609 1 87.19 200 TYR B N 1
ATOM 5872 C CA . TYR B 1 200 ? 10.781 -8.438 -18.906 1 87.19 200 TYR B CA 1
ATOM 5873 C C . TYR B 1 200 ? 11.008 -7.645 -17.625 1 87.19 200 TYR B C 1
ATOM 5875 O O . TYR B 1 200 ? 12.023 -6.965 -17.484 1 87.19 200 TYR B O 1
ATOM 5883 N N . LEU B 1 201 ? 10.102 -7.73 -16.672 1 90.44 201 LEU B N 1
ATOM 5884 C CA . LEU B 1 201 ? 10.219 -7.082 -15.375 1 90.44 201 LEU B CA 1
ATOM 5885 C C . LEU B 1 201 ? 11.516 -7.473 -14.688 1 90.44 201 LEU B C 1
ATOM 5887 O O . LEU B 1 201 ? 12.211 -6.617 -14.125 1 90.44 201 LEU B O 1
ATOM 5891 N N . ARG B 1 202 ? 11.859 -8.719 -14.711 1 86.69 202 ARG B N 1
ATOM 5892 C CA . ARG B 1 202 ? 13.031 -9.227 -14 1 86.69 202 ARG B CA 1
ATOM 5893 C C . ARG B 1 202 ? 14.312 -8.625 -14.562 1 86.69 202 ARG B C 1
ATOM 5895 O O . ARG B 1 202 ? 15.312 -8.508 -13.852 1 86.69 202 ARG B O 1
ATOM 5902 N N . THR B 1 203 ? 14.266 -8.195 -15.82 1 79.56 203 THR B N 1
ATOM 5903 C CA . THR B 1 203 ? 15.438 -7.547 -16.406 1 79.56 203 THR B CA 1
ATOM 5904 C C . THR B 1 203 ? 15.664 -6.176 -15.773 1 79.56 203 THR B C 1
ATOM 5906 O O . THR B 1 203 ? 16.781 -5.66 -15.781 1 79.56 203 THR B O 1
ATOM 5909 N N . THR B 1 204 ? 14.594 -5.566 -15.336 1 78.5 204 THR B N 1
ATOM 5910 C CA . THR B 1 204 ? 14.711 -4.246 -14.727 1 78.5 204 THR B CA 1
ATOM 5911 C C . THR B 1 204 ? 15.422 -4.34 -13.375 1 78.5 204 THR B C 1
ATOM 5913 O O . THR B 1 204 ? 16 -3.357 -12.914 1 78.5 204 THR B O 1
ATOM 5916 N N . PHE B 1 205 ? 15.406 -5.527 -12.742 1 75.94 205 PHE B N 1
ATOM 5917 C CA . PHE B 1 205 ? 16.078 -5.73 -11.461 1 75.94 205 PHE B CA 1
ATOM 5918 C C . PHE B 1 205 ? 17.578 -5.875 -11.648 1 75.94 205 PHE B C 1
ATOM 5920 O O . PHE B 1 205 ? 18.359 -5.574 -10.742 1 75.94 205 PHE B O 1
ATOM 5927 N N . LEU B 1 206 ? 17.969 -6.41 -12.805 1 62.12 206 LEU B N 1
ATOM 5928 C CA . LEU B 1 206 ? 19.359 -6.781 -13.086 1 62.12 206 LEU B CA 1
ATOM 5929 C C . LEU B 1 206 ? 20.125 -5.59 -13.633 1 62.12 206 LEU B C 1
ATOM 5931 O O . LEU B 1 206 ? 21.359 -5.516 -13.477 1 62.12 206 LEU B O 1
ATOM 5935 N N . GLU B 1 207 ? 19.609 -4.719 -14.461 1 54 207 GLU B N 1
ATOM 5936 C CA . GLU B 1 207 ? 20.312 -3.594 -15.062 1 54 207 GLU B CA 1
ATOM 5937 C C . GLU B 1 207 ? 20.984 -2.727 -13.992 1 54 207 GLU B C 1
ATOM 5939 O O . GLU B 1 207 ? 21.688 -1.763 -14.32 1 54 207 GLU B O 1
ATOM 5944 N N . LEU B 1 208 ? 20.859 -2.971 -12.758 1 47.69 208 LEU B N 1
ATOM 5945 C CA . LEU B 1 208 ? 21.516 -2.244 -11.672 1 47.69 208 LEU B CA 1
ATOM 5946 C C . LEU B 1 208 ? 22.984 -2.004 -11.969 1 47.69 208 LEU B C 1
ATOM 5948 O O . LEU B 1 208 ? 23.547 -0.979 -11.578 1 47.69 208 LEU B O 1
ATOM 5952 N N . GLN B 1 209 ? 23.875 -3.227 -12.273 1 40.72 209 GLN B N 1
ATOM 5953 C CA . GLN B 1 209 ? 25.312 -3.201 -12.031 1 40.72 209 GLN B CA 1
ATOM 5954 C C . GLN B 1 209 ? 26.078 -2.816 -13.297 1 40.72 209 GLN B C 1
ATOM 5956 O O . GLN B 1 209 ? 27.312 -2.727 -13.281 1 40.72 209 GLN B O 1
ATOM 5961 N N . SER B 1 210 ? 25.484 -2.932 -14.43 1 35.56 210 SER B N 1
ATOM 5962 C CA . SER B 1 210 ? 26.438 -2.73 -15.516 1 35.56 210 SER B CA 1
ATOM 5963 C C . SER B 1 210 ? 26.719 -1.249 -15.742 1 35.56 210 SER B C 1
ATOM 5965 O O . SER B 1 210 ? 25.781 -0.444 -15.828 1 35.56 210 SER B O 1
ATOM 5967 N N . SER B 1 211 ? 27.859 -0.842 -15.273 1 32.62 211 SER B N 1
ATOM 5968 C CA . SER B 1 211 ? 28.5 0.367 -15.789 1 32.62 211 SER B CA 1
ATOM 5969 C C . SER B 1 211 ? 28.203 0.557 -17.266 1 32.62 211 SER B C 1
ATOM 5971 O O . SER B 1 211 ? 27.938 -0.412 -17.984 1 32.62 211 SER B O 1
ATOM 5973 N N . PRO B 1 212 ? 28.125 1.767 -17.766 1 29.55 212 PRO B N 1
ATOM 5974 C CA . PRO B 1 212 ? 27.984 2.072 -19.188 1 29.55 212 PRO B CA 1
ATOM 5975 C C . PRO B 1 212 ? 28.812 1.147 -20.078 1 29.55 212 PRO B C 1
ATOM 5977 O O . PRO B 1 212 ? 28.828 1.294 -21.297 1 29.55 212 PRO B O 1
ATOM 5980 N N . MET B 1 213 ? 29.875 0.42 -19.625 1 26.36 213 MET B N 1
ATOM 5981 C CA . MET B 1 213 ? 30.844 -0.043 -20.609 1 26.36 213 MET B CA 1
ATOM 5982 C C . MET B 1 213 ? 30.234 -1.09 -21.531 1 26.36 213 MET B C 1
ATOM 5984 O O . MET B 1 213 ? 30.578 -1.154 -22.719 1 26.36 213 MET B O 1
ATOM 5988 N N . ASP B 1 214 ? 29.844 -2.279 -21.094 1 26.36 214 ASP B N 1
ATOM 5989 C CA . ASP B 1 214 ? 29.922 -3.424 -22 1 26.36 214 ASP B CA 1
ATOM 5990 C C . ASP B 1 214 ? 28.719 -3.461 -22.938 1 26.36 214 ASP B C 1
ATOM 5992 O O . ASP B 1 214 ? 27.656 -3.945 -22.562 1 26.36 214 ASP B O 1
ATOM 5996 N N . ALA B 1 215 ? 28.531 -2.441 -23.766 1 26.88 215 ALA B N 1
ATOM 5997 C CA . ALA B 1 215 ? 27.875 -2.533 -25.062 1 26.88 215 ALA B CA 1
ATOM 5998 C C . ALA B 1 215 ? 28.359 -3.742 -25.859 1 26.88 215 ALA B C 1
ATOM 6000 O O . ALA B 1 215 ? 29.391 -3.67 -26.531 1 26.88 215 ALA B O 1
ATOM 6001 N N . VAL B 1 216 ? 28.484 -4.992 -25.328 1 24.47 216 VAL B N 1
ATOM 6002 C CA . VAL B 1 216 ? 28.922 -6.07 -26.203 1 24.47 216 VAL B CA 1
ATOM 6003 C C . VAL B 1 216 ? 28.062 -6.105 -27.469 1 24.47 216 VAL B C 1
ATOM 6005 O O . VAL B 1 216 ? 26.828 -6.199 -27.375 1 24.47 216 VAL B O 1
ATOM 6008 N N . SER B 1 217 ? 28.672 -5.66 -28.562 1 24.53 217 SER B N 1
ATOM 6009 C CA . SER B 1 217 ? 28.359 -5.898 -29.969 1 24.53 217 SER B CA 1
ATOM 6010 C C . SER B 1 217 ? 28.094 -7.379 -30.234 1 24.53 217 SER B C 1
ATOM 6012 O O . SER B 1 217 ? 28.984 -8.219 -30.047 1 24.53 217 SER B O 1
ATOM 6014 N N . ALA B 1 218 ? 27.031 -7.984 -29.719 1 26.31 218 ALA B N 1
ATOM 6015 C CA . ALA B 1 218 ? 26.75 -9.266 -30.375 1 26.31 218 ALA B CA 1
ATOM 6016 C C . ALA B 1 218 ? 27 -9.188 -31.875 1 26.31 218 ALA B C 1
ATOM 6018 O O . ALA B 1 218 ? 26.234 -8.57 -32.594 1 26.31 218 ALA B O 1
ATOM 6019 N N . ALA B 1 219 ? 28.234 -9.039 -32.25 1 23.7 219 ALA B N 1
ATOM 6020 C CA . ALA B 1 219 ? 28.766 -9.32 -33.562 1 23.7 219 ALA B CA 1
ATOM 6021 C C . ALA B 1 219 ? 28.219 -10.648 -34.094 1 23.7 219 ALA B C 1
ATOM 6023 O O . ALA B 1 219 ? 27.938 -11.57 -33.344 1 23.7 219 ALA B O 1
ATOM 6024 N N . SER B 1 220 ? 27.859 -10.672 -35.406 1 24.7 220 SER B N 1
ATOM 6025 C CA . SER B 1 220 ? 27.484 -11.586 -36.5 1 24.7 220 SER B CA 1
ATOM 6026 C C . SER B 1 220 ? 28.438 -12.766 -36.562 1 24.7 220 SER B C 1
ATOM 6028 O O . SER B 1 220 ? 28.844 -13.172 -37.656 1 24.7 220 SER B O 1
ATOM 6030 N N . GLU B 1 221 ? 29.344 -13.094 -35.656 1 25.61 221 GLU B N 1
ATOM 6031 C CA . GLU B 1 221 ? 30.172 -14.117 -36.281 1 25.61 221 GLU B CA 1
ATOM 6032 C C . GLU B 1 221 ? 29.359 -15.336 -36.688 1 25.61 221 GLU B C 1
ATOM 6034 O O . GLU B 1 221 ? 28.469 -15.758 -35.938 1 25.61 221 GLU B O 1
ATOM 6039 N N . THR B 1 222 ? 29.438 -15.703 -38.094 1 22.98 222 THR B N 1
ATOM 6040 C CA . THR B 1 222 ? 29.062 -16.703 -39.094 1 22.98 222 THR B CA 1
ATOM 6041 C C . THR B 1 222 ? 29.453 -18.109 -38.625 1 22.98 222 THR B C 1
ATOM 6043 O O . THR B 1 222 ? 29.375 -19.062 -39.375 1 22.98 222 THR B O 1
ATOM 6046 N N . THR B 1 223 ? 30.141 -18.406 -37.562 1 23.91 223 THR B N 1
ATOM 6047 C CA . THR B 1 223 ? 30.547 -19.781 -37.812 1 23.91 223 THR B CA 1
ATOM 6048 C C . THR B 1 223 ? 29.328 -20.688 -37.969 1 23.91 223 THR B C 1
ATOM 6050 O O . THR B 1 223 ? 28.375 -20.562 -37.188 1 23.91 223 THR B O 1
ATOM 6053 N N . PRO B 1 224 ? 29.156 -21.562 -39.125 1 24.84 224 PRO B N 1
ATOM 6054 C CA . PRO B 1 224 ? 28.234 -22.531 -39.719 1 24.84 224 PRO B CA 1
ATOM 6055 C C . PRO B 1 224 ? 27.797 -23.609 -38.75 1 24.84 224 PRO B C 1
ATOM 6057 O O . PRO B 1 224 ? 27.031 -24.5 -39.094 1 24.84 224 PRO B O 1
ATOM 6060 N N . SER B 1 225 ? 28.469 -23.812 -37.594 1 24.59 225 SER B N 1
ATOM 6061 C CA . SER B 1 225 ? 28.203 -25.203 -37.281 1 24.59 225 SER B CA 1
ATOM 6062 C C . SER B 1 225 ? 26.703 -25.453 -37.062 1 24.59 225 SER B C 1
ATOM 6064 O O . SER B 1 225 ? 25.969 -24.531 -36.75 1 24.59 225 SER B O 1
ATOM 6066 N N . PHE B 1 226 ? 26.031 -26.672 -37.406 1 23.27 226 PHE B N 1
ATOM 6067 C CA . PHE B 1 226 ? 24.703 -27.25 -37.594 1 23.27 226 PHE B CA 1
ATOM 6068 C C . PHE B 1 226 ? 23.75 -26.828 -36.5 1 23.27 226 PHE B C 1
ATOM 6070 O O . PHE B 1 226 ? 22.547 -26.656 -36.719 1 23.27 226 PHE B O 1
ATOM 6077 N N . LEU B 1 227 ? 24.109 -27.203 -35.25 1 24.97 227 LEU B N 1
ATOM 6078 C CA . LEU B 1 227 ? 22.969 -27.266 -34.344 1 24.97 227 LEU B CA 1
ATOM 6079 C C . LEU B 1 227 ? 22.453 -25.859 -34.031 1 24.97 227 LEU B C 1
ATOM 6081 O O . LEU B 1 227 ? 23.203 -25.016 -33.531 1 24.97 227 LEU B O 1
ATOM 6085 N N . SER B 1 228 ? 21.766 -25.125 -34.969 1 25 228 SER B N 1
ATOM 6086 C CA . SER B 1 228 ? 21.078 -23.844 -35.094 1 25 228 SER B CA 1
ATOM 6087 C C . SER B 1 228 ? 20.406 -23.422 -33.812 1 25 228 SER B C 1
ATOM 6089 O O . SER B 1 228 ? 19.25 -23.766 -33.562 1 25 228 SER B O 1
ATOM 6091 N N . VAL B 1 229 ? 20.969 -23.828 -32.719 1 23.56 229 VAL B N 1
ATOM 6092 C CA . VAL B 1 229 ? 20.328 -23.281 -31.531 1 23.56 229 VAL B CA 1
ATOM 6093 C C . VAL B 1 229 ? 20.203 -21.766 -31.656 1 23.56 229 VAL B C 1
ATOM 6095 O O . VAL B 1 229 ? 21.219 -21.062 -31.672 1 23.56 229 VAL B O 1
ATOM 6098 N N . ARG B 1 230 ? 19.375 -21.266 -32.594 1 26.39 230 ARG B N 1
ATOM 6099 C CA . ARG B 1 230 ? 18.969 -19.875 -32.719 1 26.39 230 ARG B CA 1
ATOM 6100 C C . ARG B 1 230 ? 18.969 -19.188 -31.344 1 26.39 230 ARG B C 1
ATOM 6102 O O . ARG B 1 230 ? 18.172 -19.531 -30.469 1 26.39 230 ARG B O 1
ATOM 6109 N N . ARG B 1 231 ? 20.109 -18.766 -30.891 1 26.78 231 ARG B N 1
ATOM 6110 C CA . ARG B 1 231 ? 20.219 -17.734 -29.859 1 26.78 231 ARG B CA 1
ATOM 6111 C C . ARG B 1 231 ? 19.047 -16.75 -29.938 1 26.78 231 ARG B C 1
ATOM 6113 O O . ARG B 1 231 ? 18.703 -16.281 -31.031 1 26.78 231 ARG B O 1
ATOM 6120 N N . TRP B 1 232 ? 18.094 -16.922 -29.156 1 25.88 232 TRP B N 1
ATOM 6121 C CA . TRP B 1 232 ? 17.078 -15.891 -28.953 1 25.88 232 TRP B CA 1
ATOM 6122 C C . TRP B 1 232 ? 17.656 -14.5 -29.188 1 25.88 232 TRP B C 1
ATOM 6124 O O . TRP B 1 232 ? 18.531 -14.047 -28.438 1 25.88 232 TRP B O 1
ATOM 6134 N N . LYS B 1 233 ? 18.047 -14.141 -30.359 1 29.39 233 LYS B N 1
ATOM 6135 C CA . LYS B 1 233 ? 18.125 -12.727 -30.703 1 29.39 233 LYS B CA 1
ATOM 6136 C C . LYS B 1 233 ? 16.969 -11.953 -30.078 1 29.39 233 LYS B C 1
ATOM 6138 O O . LYS B 1 233 ? 15.836 -12.016 -30.578 1 29.39 233 LYS B O 1
ATOM 6143 N N . SER B 1 234 ? 16.812 -12.086 -28.859 1 31.22 234 SER B N 1
ATOM 6144 C CA . SER B 1 234 ? 15.867 -11.133 -28.281 1 31.22 234 SER B CA 1
ATOM 6145 C C . SER B 1 234 ? 15.977 -9.766 -28.953 1 31.22 234 SER B C 1
ATOM 6147 O O . SER B 1 234 ? 17.031 -9.141 -28.922 1 31.22 234 SER B O 1
ATOM 6149 N N . HIS B 1 235 ? 15.719 -9.664 -30.203 1 30.52 235 HIS B N 1
ATOM 6150 C CA . HIS B 1 235 ? 15.391 -8.406 -30.859 1 30.52 235 HIS B CA 1
ATOM 6151 C C . HIS B 1 235 ? 14.828 -7.398 -29.875 1 30.52 235 HIS B C 1
ATOM 6153 O O . HIS B 1 235 ? 14.07 -6.504 -30.25 1 30.52 235 HIS B O 1
ATOM 6159 N N . LEU B 1 236 ? 14.781 -7.832 -28.641 1 34.94 236 LEU B N 1
ATOM 6160 C CA . LEU B 1 236 ? 14.445 -6.66 -27.844 1 34.94 236 LEU B CA 1
ATOM 6161 C C . LEU B 1 236 ? 15.344 -5.48 -28.203 1 34.94 236 LEU B C 1
ATOM 6163 O O . LEU B 1 236 ? 16.562 -5.59 -28.141 1 34.94 236 LEU B O 1
ATOM 6167 N N . SER B 1 237 ? 15.172 -4.777 -29.312 1 32.59 237 SER B N 1
ATOM 6168 C CA . SER B 1 237 ? 15.766 -3.445 -29.281 1 32.59 237 SER B CA 1
ATOM 6169 C C . SER B 1 237 ? 16.25 -3.098 -27.875 1 32.59 237 SER B C 1
ATOM 6171 O O . SER B 1 237 ? 15.742 -3.631 -26.891 1 32.59 237 SER B O 1
ATOM 6173 N N . HIS B 1 238 ? 17.484 -2.518 -27.797 1 35.81 238 HIS B N 1
ATOM 6174 C CA . HIS B 1 238 ? 18.25 -2.215 -26.609 1 35.81 238 HIS B CA 1
ATOM 6175 C C . HIS B 1 238 ? 17.344 -1.956 -25.406 1 35.81 238 HIS B C 1
ATOM 6177 O O . HIS B 1 238 ? 16.516 -1.045 -25.453 1 35.81 238 HIS B O 1
ATOM 6183 N N . PRO B 1 239 ? 16.953 -3.029 -24.734 1 42.72 239 PRO B N 1
ATOM 6184 C CA . PRO B 1 239 ? 16.234 -2.611 -23.531 1 42.72 239 PRO B CA 1
ATOM 6185 C C . PRO B 1 239 ? 16.766 -1.311 -22.953 1 42.72 239 PRO B C 1
ATOM 6187 O O . PRO B 1 239 ? 17.984 -1.152 -22.797 1 42.72 239 PRO B O 1
ATOM 6190 N N . ARG B 1 240 ? 16.172 -0.285 -23.422 1 52.03 240 ARG B N 1
ATOM 6191 C CA . ARG B 1 240 ? 16.5 0.984 -22.766 1 52.03 240 ARG B CA 1
ATOM 6192 C C . ARG B 1 240 ? 16.906 0.772 -21.312 1 52.03 240 ARG B C 1
ATOM 6194 O O . ARG B 1 240 ? 16.266 0 -20.594 1 52.03 240 ARG B O 1
ATOM 6201 N N . HIS B 1 241 ? 18.172 0.771 -21.141 1 62.94 241 HIS B N 1
ATOM 6202 C CA . HIS B 1 241 ? 18.703 0.827 -19.781 1 62.94 241 HIS B CA 1
ATOM 6203 C C . HIS B 1 241 ? 17.953 1.85 -18.938 1 62.94 241 HIS B C 1
ATOM 6205 O O . HIS B 1 241 ? 17.953 3.041 -19.25 1 62.94 241 HIS B O 1
ATOM 6211 N N . TYR B 1 242 ? 17.016 1.184 -18.219 1 78.62 242 TYR B N 1
ATOM 6212 C CA . TYR B 1 242 ? 16.359 2.068 -17.266 1 78.62 242 TYR B CA 1
ATOM 6213 C C . TYR B 1 242 ? 17.281 2.355 -16.078 1 78.62 242 TYR B C 1
ATOM 6215 O O . TYR B 1 242 ? 17.938 1.451 -15.555 1 78.62 242 TYR B O 1
ATOM 6223 N N . ASN B 1 243 ? 17.734 3.502 -15.875 1 80.06 243 ASN B N 1
ATOM 6224 C CA . ASN B 1 243 ? 18.547 3.869 -14.719 1 80.06 243 ASN B CA 1
ATOM 6225 C C . ASN B 1 243 ? 17.703 3.984 -13.453 1 80.06 243 ASN B C 1
ATOM 6227 O O . ASN B 1 243 ? 17.578 5.07 -12.883 1 80.06 243 ASN B O 1
ATOM 6231 N N . LEU B 1 244 ? 17.219 2.723 -12.992 1 90.12 244 LEU B N 1
ATOM 6232 C CA . LEU B 1 244 ? 16.281 2.73 -11.867 1 90.12 244 LEU B CA 1
ATOM 6233 C C . LEU B 1 244 ? 17.016 2.549 -10.547 1 90.12 244 LEU B C 1
ATOM 6235 O O . LEU B 1 244 ? 16.469 2.857 -9.484 1 90.12 244 LEU B O 1
ATOM 6239 N N . GLY B 1 245 ? 18.203 1.966 -10.539 1 86.38 245 GLY B N 1
ATOM 6240 C CA . GLY B 1 245 ? 18.906 1.642 -9.312 1 86.38 245 GLY B CA 1
ATOM 6241 C C . GLY B 1 245 ? 18.344 0.411 -8.617 1 86.38 245 GLY B C 1
ATOM 6242 O O . GLY B 1 245 ? 17.766 -0.46 -9.258 1 86.38 245 GLY B O 1
ATOM 6243 N N . LYS B 1 246 ? 18.609 0.259 -7.328 1 85.44 246 LYS B N 1
ATOM 6244 C CA . LYS B 1 246 ? 18.188 -0.895 -6.539 1 85.44 246 LYS B CA 1
ATOM 6245 C C . LYS B 1 246 ? 16.703 -0.812 -6.199 1 85.44 246 LYS B C 1
ATOM 6247 O O . LYS B 1 246 ? 16.172 0.278 -5.977 1 85.44 246 LYS B O 1
ATOM 6252 N N . VAL B 1 247 ? 16.125 -1.986 -6.215 1 92.56 247 VAL B N 1
ATOM 6253 C CA . VAL B 1 247 ? 14.742 -2.037 -5.723 1 92.56 247 VAL B CA 1
ATOM 6254 C C . VAL B 1 247 ? 14.734 -1.898 -4.199 1 92.56 247 VAL B C 1
ATOM 6256 O O . VAL B 1 247 ? 15.477 -2.596 -3.504 1 92.56 247 VAL B O 1
ATOM 6259 N N . LEU B 1 248 ? 13.875 -0.959 -3.668 1 92.06 248 LEU B N 1
ATOM 6260 C CA . LEU B 1 248 ? 13.914 -0.659 -2.242 1 92.06 248 LEU B CA 1
ATOM 6261 C C . LEU B 1 248 ? 12.57 -0.955 -1.588 1 92.06 248 LEU B C 1
ATOM 6263 O O . LEU B 1 248 ? 12.484 -1.107 -0.367 1 92.06 248 LEU B O 1
ATOM 6267 N N . ALA B 1 249 ? 11.539 -0.989 -2.41 1 96.38 249 ALA B N 1
ATOM 6268 C CA . ALA B 1 249 ? 10.219 -1.167 -1.822 1 96.38 249 ALA B CA 1
ATOM 6269 C C . ALA B 1 249 ? 9.258 -1.815 -2.818 1 96.38 249 ALA B C 1
ATOM 6271 O O . ALA B 1 249 ? 9.523 -1.844 -4.02 1 96.38 249 ALA B O 1
ATOM 6272 N N . MET B 1 250 ? 8.219 -2.354 -2.268 1 97.5 250 MET B N 1
ATOM 6273 C CA . MET B 1 250 ? 7.137 -2.918 -3.074 1 97.5 250 MET B CA 1
ATOM 6274 C C . MET B 1 250 ? 5.785 -2.688 -2.408 1 97.5 250 MET B C 1
ATOM 6276 O O . MET B 1 250 ? 5.66 -2.803 -1.187 1 97.5 250 MET B O 1
ATOM 6280 N N . HIS B 1 251 ? 4.781 -2.355 -3.254 1 97.5 251 HIS B N 1
ATOM 6281 C CA . HIS B 1 251 ? 3.389 -2.234 -2.848 1 97.5 251 HIS B CA 1
ATOM 6282 C C . HIS B 1 251 ? 2.49 -3.148 -3.676 1 97.5 251 HIS B C 1
ATOM 6284 O O . HIS B 1 251 ? 2.756 -3.383 -4.855 1 97.5 251 HIS B O 1
ATOM 6290 N N . GLY B 1 252 ? 1.513 -3.625 -3.021 1 97.94 252 GLY B N 1
ATOM 6291 C CA . GLY B 1 252 ? 0.546 -4.41 -3.771 1 97.94 252 GLY B CA 1
ATOM 6292 C C . GLY B 1 252 ? -0.78 -4.57 -3.053 1 97.94 252 GLY B C 1
ATOM 6293 O O . GLY B 1 252 ? -0.831 -4.551 -1.82 1 97.94 252 GLY B O 1
ATOM 6294 N N . ASP B 1 253 ? -1.812 -4.73 -3.797 1 97.62 253 ASP B N 1
ATOM 6295 C CA . ASP B 1 253 ? -3.174 -4.922 -3.303 1 97.62 253 ASP B CA 1
ATOM 6296 C C . ASP B 1 253 ? -3.955 -5.879 -4.199 1 97.62 253 ASP B C 1
ATOM 6298 O O . ASP B 1 253 ? -4.266 -5.551 -5.348 1 97.62 253 ASP B O 1
ATOM 6302 N N . PHE B 1 254 ? -4.246 -7.039 -3.629 1 97.44 254 PHE B N 1
ATOM 6303 C CA . PHE B 1 254 ? -5.043 -8.023 -4.352 1 97.44 254 PHE B CA 1
ATOM 6304 C C . PHE B 1 254 ? -6.332 -8.336 -3.602 1 97.44 254 PHE B C 1
ATOM 6306 O O . PHE B 1 254 ? -6.312 -8.555 -2.389 1 97.44 254 PHE B O 1
ATOM 6313 N N . GLY B 1 255 ? -7.375 -8.234 -4.27 1 93.94 255 GLY B N 1
ATOM 6314 C CA . GLY B 1 255 ? -8.641 -8.57 -3.627 1 93.94 255 GLY B CA 1
ATOM 6315 C C . GLY B 1 255 ? -9.828 -8.477 -4.562 1 93.94 255 GLY B C 1
ATOM 6316 O O . GLY B 1 255 ? -9.711 -7.957 -5.672 1 93.94 255 GLY B O 1
ATOM 6317 N N . PHE B 1 256 ? -10.906 -9.047 -4.207 1 92.06 256 PHE B N 1
ATOM 6318 C CA . PHE B 1 256 ? -12.203 -8.969 -4.879 1 92.06 256 PHE B CA 1
ATOM 6319 C C . PHE B 1 256 ? -13.336 -9.227 -3.896 1 92.06 256 PHE B C 1
ATOM 6321 O O . PHE B 1 256 ? -13.188 -10 -2.953 1 92.06 256 PHE B O 1
ATOM 6328 N N . PRO B 1 257 ? -14.422 -8.531 -4.188 1 90.5 257 PRO B N 1
ATOM 6329 C CA . PRO B 1 257 ? -15.531 -8.75 -3.264 1 90.5 257 PRO B CA 1
ATOM 6330 C C . PRO B 1 257 ? -16.172 -10.125 -3.424 1 90.5 257 PRO B C 1
ATOM 6332 O O . PRO B 1 257 ? -16.297 -10.625 -4.543 1 90.5 257 PRO B O 1
ATOM 6335 N N . THR B 1 258 ? -16.453 -10.703 -2.316 1 84.81 258 THR B N 1
ATOM 6336 C CA . THR B 1 258 ? -17.219 -11.945 -2.273 1 84.81 258 THR B CA 1
ATOM 6337 C C . THR B 1 258 ? -18.469 -11.789 -1.43 1 84.81 258 THR B C 1
ATOM 6339 O O . THR B 1 258 ? -18.656 -10.758 -0.768 1 84.81 258 THR B O 1
ATOM 6342 N N . ALA B 1 259 ? -19.312 -12.797 -1.493 1 76.12 259 ALA B N 1
ATOM 6343 C CA . ALA B 1 259 ? -20.531 -12.773 -0.688 1 76.12 259 ALA B CA 1
ATOM 6344 C C . ALA B 1 259 ? -20.234 -13.125 0.766 1 76.12 259 ALA B C 1
ATOM 6346 O O . ALA B 1 259 ? -21.125 -13.086 1.614 1 76.12 259 ALA B O 1
ATOM 6347 N N . LEU B 1 260 ? -19.062 -13.406 1.06 1 78.75 260 LEU B N 1
ATOM 6348 C CA . LEU B 1 260 ? -18.625 -13.789 2.396 1 78.75 260 LEU B CA 1
ATOM 6349 C C . LEU B 1 260 ? -19.484 -14.938 2.936 1 78.75 260 LEU B C 1
ATOM 6351 O O . LEU B 1 260 ? -19.875 -14.922 4.105 1 78.75 260 LEU B O 1
ATOM 6355 N N . ASP B 1 261 ? -19.719 -15.867 1.925 1 72.94 261 ASP B N 1
ATOM 6356 C CA . ASP B 1 261 ? -20.438 -17.094 2.27 1 72.94 261 ASP B CA 1
ATOM 6357 C C . ASP B 1 261 ? -19.484 -18.141 2.863 1 72.94 261 ASP B C 1
ATOM 6359 O O . ASP B 1 261 ? -18.531 -18.562 2.199 1 72.94 261 ASP B O 1
ATOM 6363 N N . PRO B 1 262 ? -19.703 -18.547 4.066 1 68.19 262 PRO B N 1
ATOM 6364 C CA . PRO B 1 262 ? -18.781 -19.5 4.699 1 68.19 262 PRO B CA 1
ATOM 6365 C C . PRO B 1 262 ? -18.734 -20.844 3.977 1 68.19 262 PRO B C 1
ATOM 6367 O O . PRO B 1 262 ? -17.797 -21.625 4.18 1 68.19 262 PRO B O 1
ATOM 6370 N N . SER B 1 263 ? -19.797 -21.094 3.264 1 67.31 263 SER B N 1
ATOM 6371 C CA . SER B 1 263 ? -19.844 -22.359 2.533 1 67.31 263 SER B CA 1
ATOM 6372 C C . SER B 1 263 ? -18.938 -22.312 1.304 1 67.31 263 SER B C 1
ATOM 6374 O O . SER B 1 263 ? -18.594 -23.359 0.74 1 67.31 263 SER B O 1
ATOM 6376 N N . ASP B 1 264 ? -18.578 -21.078 1.127 1 75.44 264 ASP B N 1
ATOM 6377 C CA . ASP B 1 264 ? -17.688 -20.906 -0.017 1 75.44 264 ASP B CA 1
ATOM 6378 C C . ASP B 1 264 ? -16.266 -21.328 0.334 1 75.44 264 ASP B C 1
ATOM 6380 O O . ASP B 1 264 ? -15.797 -21.094 1.451 1 75.44 264 ASP B O 1
ATOM 6384 N N . ARG B 1 265 ? -15.578 -21.922 -0.625 1 76.62 265 ARG B N 1
ATOM 6385 C CA . ARG B 1 265 ? -14.219 -22.422 -0.417 1 76.62 265 ARG B CA 1
ATOM 6386 C C . ARG B 1 265 ? -13.289 -21.297 0.026 1 76.62 265 ARG B C 1
ATOM 6388 O O . ARG B 1 265 ? -12.312 -21.531 0.739 1 76.62 265 ARG B O 1
ATOM 6395 N N . PHE B 1 266 ? -13.648 -20.094 -0.243 1 80.94 266 PHE B N 1
ATOM 6396 C CA . PHE B 1 266 ? -12.805 -18.953 0.085 1 80.94 266 PHE B CA 1
ATOM 6397 C C . PHE B 1 266 ? -12.781 -18.703 1.589 1 80.94 266 PHE B C 1
ATOM 6399 O O . PHE B 1 266 ? -11.789 -18.203 2.127 1 80.94 266 PHE B O 1
ATOM 6406 N N . LEU B 1 267 ? -13.898 -19.141 2.135 1 80 267 LEU B N 1
ATOM 6407 C CA . LEU B 1 267 ? -14.047 -18.797 3.543 1 80 267 LEU B CA 1
ATOM 6408 C C . LEU B 1 267 ? -14.094 -20.047 4.41 1 80 267 LEU B C 1
ATOM 6410 O O . LEU B 1 267 ? -14.484 -19.984 5.578 1 80 267 LEU B O 1
ATOM 6414 N N . ASN B 1 268 ? -13.719 -21.109 3.869 1 75.06 268 ASN B N 1
ATOM 6415 C CA . ASN B 1 268 ? -13.711 -22.375 4.605 1 75.06 268 ASN B CA 1
ATOM 6416 C C . ASN B 1 268 ? -12.297 -22.812 4.961 1 75.06 268 ASN B C 1
ATOM 6418 O O . ASN B 1 268 ? -11.539 -23.25 4.09 1 75.06 268 ASN B O 1
ATOM 6422 N N . ARG B 1 269 ? -12 -22.797 6.199 1 74.06 269 ARG B N 1
ATOM 6423 C CA . ARG B 1 269 ? -10.648 -23.109 6.664 1 74.06 269 ARG B CA 1
ATOM 6424 C C . ARG B 1 269 ? -10.305 -24.562 6.414 1 74.06 269 ARG B C 1
ATOM 6426 O O . ARG B 1 269 ? -9.148 -24.906 6.137 1 74.06 269 ARG B O 1
ATOM 6433 N N . THR B 1 270 ? -11.281 -25.391 6.469 1 71.81 270 THR B N 1
ATOM 6434 C CA . THR B 1 270 ? -11.039 -26.812 6.285 1 71.81 270 THR B CA 1
ATOM 6435 C C . THR B 1 270 ? -10.648 -27.109 4.84 1 71.81 270 THR B C 1
ATOM 6437 O O . THR B 1 270 ? -10 -28.125 4.566 1 71.81 270 THR B O 1
ATOM 6440 N N . LEU B 1 271 ? -11.039 -26.172 4.047 1 75.75 271 LEU B N 1
ATOM 6441 C CA . LEU B 1 271 ? -10.703 -26.328 2.637 1 75.75 271 LEU B CA 1
ATOM 6442 C C . LEU B 1 271 ? -9.484 -25.484 2.275 1 75.75 271 LEU B C 1
ATOM 6444 O O . LEU B 1 271 ? -9.141 -25.359 1.098 1 75.75 271 LEU B O 1
ATOM 6448 N N . GLY B 1 272 ? -8.852 -24.922 3.322 1 79.56 272 GLY B N 1
ATOM 6449 C CA . GLY B 1 272 ? -7.684 -24.094 3.062 1 79.56 272 GLY B CA 1
ATOM 6450 C C . GLY B 1 272 ? -8.039 -22.688 2.588 1 79.56 272 GLY B C 1
ATOM 6451 O O . GLY B 1 272 ? -7.281 -22.078 1.843 1 79.56 272 GLY B O 1
ATOM 6452 N N . GLY B 1 273 ? -9.203 -22.281 3.008 1 84.25 273 GLY B N 1
ATOM 6453 C CA . GLY B 1 273 ? -9.664 -20.953 2.633 1 84.25 273 GLY B CA 1
ATOM 6454 C C . GLY B 1 273 ? -8.891 -19.844 3.316 1 84.25 273 GLY B C 1
ATOM 6455 O O . GLY B 1 273 ? -8.102 -20.094 4.23 1 84.25 273 GLY B O 1
ATOM 6456 N N . GLY B 1 274 ? -9.18 -18.578 2.836 1 89.75 274 GLY B N 1
ATOM 6457 C CA . GLY B 1 274 ? -8.5 -17.375 3.314 1 89.75 274 GLY B CA 1
ATOM 6458 C C . GLY B 1 274 ? -7.871 -16.562 2.201 1 89.75 274 GLY B C 1
ATOM 6459 O O . GLY B 1 274 ? -7.332 -17.125 1.246 1 89.75 274 GLY B O 1
ATOM 6460 N N . VAL B 1 275 ? -7.938 -15.32 2.436 1 93.38 275 VAL B N 1
ATOM 6461 C CA . VAL B 1 275 ? -7.535 -14.438 1.351 1 93.38 275 VAL B CA 1
ATOM 6462 C C . VAL B 1 275 ? -6.016 -14.461 1.194 1 93.38 275 VAL B C 1
ATOM 6464 O O . VAL B 1 275 ? -5.496 -14.352 0.081 1 93.38 275 VAL B O 1
ATOM 6467 N N . THR B 1 276 ? -5.27 -14.664 2.271 1 94.75 276 THR B N 1
ATOM 6468 C CA . THR B 1 276 ? -3.812 -14.711 2.211 1 94.75 276 THR B CA 1
ATOM 6469 C C . THR B 1 276 ? -3.346 -15.914 1.395 1 94.75 276 THR B C 1
ATOM 6471 O O . THR B 1 276 ? -2.451 -15.797 0.555 1 94.75 276 THR B O 1
ATOM 6474 N N . LEU B 1 277 ? -4.004 -16.984 1.565 1 93.12 277 LEU B N 1
ATOM 6475 C CA . LEU B 1 277 ? -3.652 -18.188 0.823 1 93.12 277 LEU B CA 1
ATOM 6476 C C . LEU B 1 277 ? -4.141 -18.109 -0.619 1 93.12 277 LEU B C 1
ATOM 6478 O O . LEU B 1 277 ? -3.498 -18.625 -1.53 1 93.12 277 LEU B O 1
ATOM 6482 N N . ASP B 1 278 ? -5.215 -17.438 -0.791 1 92.88 278 ASP B N 1
ATOM 6483 C CA . ASP B 1 278 ? -5.828 -17.406 -2.115 1 92.88 278 ASP B CA 1
ATOM 6484 C C . ASP B 1 278 ? -5.117 -16.406 -3.027 1 92.88 278 ASP B C 1
ATOM 6486 O O . ASP B 1 278 ? -4.73 -16.75 -4.145 1 92.88 278 ASP B O 1
ATOM 6490 N N . VAL B 1 279 ? -5.016 -15.141 -2.521 1 94.81 279 VAL B N 1
ATOM 6491 C CA . VAL B 1 279 ? -4.445 -14.164 -3.439 1 94.81 279 VAL B CA 1
ATOM 6492 C C . VAL B 1 279 ? -3.225 -13.508 -2.801 1 94.81 279 VAL B C 1
ATOM 6494 O O . VAL B 1 279 ? -2.373 -12.953 -3.502 1 94.81 279 VAL B O 1
ATOM 6497 N N . GLY B 1 280 ? -3.086 -13.547 -1.481 1 96.62 280 GLY B N 1
ATOM 6498 C CA . GLY B 1 280 ? -1.928 -12.969 -0.816 1 96.62 280 GLY B CA 1
ATOM 6499 C C . GLY B 1 280 ? -0.625 -13.656 -1.191 1 96.62 280 GLY B C 1
ATOM 6500 O O . GLY B 1 280 ? 0.429 -13.016 -1.219 1 96.62 280 GLY B O 1
ATOM 6501 N N . CYS B 1 281 ? -0.685 -14.883 -1.478 1 95.94 281 CYS B N 1
ATOM 6502 C CA . CYS B 1 281 ? 0.518 -15.641 -1.812 1 95.94 281 CYS B CA 1
ATOM 6503 C C . CYS B 1 281 ? 1.118 -15.156 -3.125 1 95.94 281 CYS B C 1
ATOM 6505 O O . CYS B 1 281 ? 2.332 -15.242 -3.326 1 95.94 281 CYS B O 1
ATOM 6507 N N . TYR B 1 282 ? 0.3 -14.602 -4.074 1 96.94 282 TYR B N 1
ATOM 6508 C CA . TYR B 1 282 ? 0.823 -14.008 -5.301 1 96.94 282 TYR B CA 1
ATOM 6509 C C . TYR B 1 282 ? 1.74 -12.836 -4.992 1 96.94 282 TYR B C 1
ATOM 6511 O O . TYR B 1 282 ? 2.762 -12.641 -5.66 1 96.94 282 TYR B O 1
ATOM 6519 N N . LEU B 1 283 ? 1.307 -12.094 -4.004 1 97.94 283 LEU B N 1
ATOM 6520 C CA . LEU B 1 283 ? 2.102 -10.93 -3.623 1 97.94 283 LEU B CA 1
ATOM 6521 C C . LEU B 1 283 ? 3.453 -11.359 -3.061 1 97.94 283 LEU B C 1
ATOM 6523 O O . LEU B 1 283 ? 4.48 -10.758 -3.383 1 97.94 283 LEU B O 1
ATOM 6527 N N . VAL B 1 284 ? 3.455 -12.391 -2.301 1 97.56 284 VAL B N 1
ATOM 6528 C CA . VAL B 1 284 ? 4.695 -12.93 -1.751 1 97.56 284 VAL B CA 1
ATOM 6529 C C . VAL B 1 284 ? 5.59 -13.422 -2.883 1 97.56 284 VAL B C 1
ATOM 6531 O O . VAL B 1 284 ? 6.789 -13.125 -2.91 1 97.56 284 VAL B O 1
ATOM 6534 N N . GLU B 1 285 ? 5.016 -14.102 -3.812 1 95.56 285 GLU B N 1
ATOM 6535 C CA . GLU B 1 285 ? 5.758 -14.625 -4.957 1 95.56 285 GLU B CA 1
ATOM 6536 C C . GLU B 1 285 ? 6.402 -13.492 -5.754 1 95.56 285 GLU B C 1
ATOM 6538 O O . GLU B 1 285 ? 7.566 -13.594 -6.148 1 95.56 285 GLU B O 1
ATOM 6543 N N . LEU B 1 286 ? 5.66 -12.5 -5.961 1 96.38 286 LEU B N 1
ATOM 6544 C CA . LEU B 1 286 ? 6.152 -11.367 -6.742 1 96.38 286 LEU B CA 1
ATOM 6545 C C . LEU B 1 286 ? 7.254 -10.625 -5.988 1 96.38 286 LEU B C 1
ATOM 6547 O O . LEU B 1 286 ? 8.188 -10.109 -6.605 1 96.38 286 LEU B O 1
ATOM 6551 N N . ALA B 1 287 ? 7.145 -10.57 -4.691 1 96.44 287 ALA B N 1
ATOM 6552 C CA . ALA B 1 287 ? 8.203 -9.961 -3.893 1 96.44 287 ALA B CA 1
ATOM 6553 C C . ALA B 1 287 ? 9.5 -10.758 -3.996 1 96.44 287 ALA B C 1
ATOM 6555 O O . ALA B 1 287 ? 10.586 -10.18 -4.051 1 96.44 287 ALA B O 1
ATOM 6556 N N . LEU B 1 288 ? 9.383 -12.008 -4.066 1 93.69 288 LEU B N 1
ATOM 6557 C CA . LEU B 1 288 ? 10.547 -12.891 -4.098 1 93.69 288 LEU B CA 1
ATOM 6558 C C . LEU B 1 288 ? 11.289 -12.758 -5.422 1 93.69 288 LEU B C 1
ATOM 6560 O O . LEU B 1 288 ? 12.492 -13.023 -5.492 1 93.69 288 LEU B O 1
ATOM 6564 N N . LEU B 1 289 ? 10.609 -12.32 -6.477 1 91.56 289 LEU B N 1
ATOM 6565 C CA . LEU B 1 289 ? 11.305 -12.062 -7.738 1 91.56 289 LEU B CA 1
ATOM 6566 C C . LEU B 1 289 ? 12.414 -11.031 -7.555 1 91.56 289 LEU B C 1
ATOM 6568 O O . LEU B 1 289 ? 13.531 -11.234 -8.023 1 91.56 289 LEU B O 1
ATOM 6572 N N . ALA B 1 290 ? 12.055 -10.016 -6.82 1 88.5 290 ALA B N 1
ATOM 6573 C CA . ALA B 1 290 ? 13.039 -8.953 -6.582 1 88.5 290 ALA B CA 1
ATOM 6574 C C . ALA B 1 290 ? 14.164 -9.445 -5.672 1 88.5 290 ALA B C 1
ATOM 6576 O O . ALA B 1 290 ? 15.336 -9.172 -5.926 1 88.5 290 ALA B O 1
ATOM 6577 N N . ALA B 1 291 ? 13.797 -10.156 -4.656 1 84 291 ALA B N 1
ATOM 6578 C CA . ALA B 1 291 ? 14.797 -10.664 -3.713 1 84 291 ALA B CA 1
ATOM 6579 C C . ALA B 1 291 ? 15.75 -11.633 -4.395 1 84 291 ALA B C 1
ATOM 6581 O O . ALA B 1 291 ? 16.969 -11.578 -4.176 1 84 291 ALA B O 1
ATOM 6582 N N . TYR B 1 292 ? 15.227 -12.445 -5.203 1 77.94 292 TYR B N 1
ATOM 6583 C CA . TYR B 1 292 ? 16.031 -13.445 -5.895 1 77.94 292 TYR B CA 1
ATOM 6584 C C . TYR B 1 292 ? 16.969 -12.789 -6.895 1 77.94 292 TYR B C 1
ATOM 6586 O O . TYR B 1 292 ? 18.172 -13.086 -6.914 1 77.94 292 TYR B O 1
ATOM 6594 N N . ASP B 1 293 ? 16.562 -11.938 -7.652 1 73.81 293 ASP B N 1
ATOM 6595 C CA . ASP B 1 293 ? 17.344 -11.352 -8.734 1 73.81 293 ASP B CA 1
ATOM 6596 C C . ASP B 1 293 ? 18.406 -10.406 -8.195 1 73.81 293 ASP B C 1
ATOM 6598 O O . ASP B 1 293 ? 19.484 -10.273 -8.797 1 73.81 293 ASP B O 1
ATOM 6602 N N . HIS B 1 294 ? 18.156 -9.836 -7.113 1 66.06 294 HIS B N 1
ATOM 6603 C CA . HIS B 1 294 ? 19.203 -9.039 -6.477 1 66.06 294 HIS B CA 1
ATOM 6604 C C . HIS B 1 294 ? 20.391 -9.898 -6.07 1 66.06 294 HIS B C 1
ATOM 6606 O O . HIS B 1 294 ? 21.547 -9.492 -6.234 1 66.06 294 HIS B O 1
ATOM 6612 N N . HIS B 1 295 ? 20.078 -10.984 -5.555 1 62.91 295 HIS B N 1
ATOM 6613 C CA . HIS B 1 295 ? 21.156 -11.844 -5.086 1 62.91 295 HIS B CA 1
ATOM 6614 C C . HIS B 1 295 ? 21.953 -12.414 -6.258 1 62.91 295 HIS B C 1
ATOM 6616 O O . HIS B 1 295 ? 23.156 -12.688 -6.121 1 62.91 295 HIS B O 1
ATOM 6622 N N . GLN B 1 296 ? 21.297 -12.492 -7.324 1 60.09 296 GLN B N 1
ATOM 6623 C CA . GLN B 1 296 ? 22 -12.984 -8.508 1 60.09 296 GLN B CA 1
ATOM 6624 C C . GLN B 1 296 ? 22.969 -11.945 -9.055 1 60.09 296 GLN B C 1
ATOM 6626 O O . GLN B 1 296 ? 24.016 -12.297 -9.602 1 60.09 296 GLN B O 1
ATOM 6631 N N . SER B 1 297 ? 22.656 -10.617 -8.906 1 54.84 297 SER B N 1
ATOM 6632 C CA . SER B 1 297 ? 23.469 -9.539 -9.453 1 54.84 297 SER B CA 1
ATOM 6633 C C . SER B 1 297 ? 24.719 -9.305 -8.609 1 54.84 297 SER B C 1
ATOM 6635 O O . SER B 1 297 ? 25.75 -8.883 -9.117 1 54.84 297 SER B O 1
ATOM 6637 N N . GLY B 1 298 ? 24.688 -9.281 -7.312 1 49.38 298 GLY B N 1
ATOM 6638 C CA . GLY B 1 298 ? 25.844 -9.039 -6.465 1 49.38 298 GLY B CA 1
ATOM 6639 C C . GLY B 1 298 ? 26.969 -10.039 -6.691 1 49.38 298 GLY B C 1
ATOM 6640 O O . GLY B 1 298 ? 28.094 -9.828 -6.234 1 49.38 298 GLY B O 1
ATOM 6641 N N . ASN B 1 299 ? 26.688 -11.18 -7.051 1 42 299 ASN B N 1
ATOM 6642 C CA . ASN B 1 299 ? 27.797 -12.102 -7.27 1 42 299 ASN B CA 1
ATOM 6643 C C . ASN B 1 299 ? 28.453 -11.891 -8.641 1 42 299 ASN B C 1
ATOM 6645 O O . ASN B 1 299 ? 28.031 -12.5 -9.625 1 42 299 ASN B O 1
ATOM 6649 N N . THR B 1 300 ? 28.844 -10.641 -8.859 1 37.62 300 THR B N 1
ATOM 6650 C CA . THR B 1 300 ? 29.562 -10.203 -10.047 1 37.62 300 THR B CA 1
ATOM 6651 C C . THR B 1 300 ? 30.641 -11.211 -10.414 1 37.62 300 THR B C 1
ATOM 6653 O O . THR B 1 300 ? 31.297 -11.078 -11.453 1 37.62 300 THR B O 1
ATOM 6656 N N . ASP B 1 301 ? 31.344 -11.812 -9.508 1 33.28 301 ASP B N 1
ATOM 6657 C CA . ASP B 1 301 ? 32.438 -12.461 -10.211 1 33.28 301 ASP B CA 1
ATOM 6658 C C . ASP B 1 301 ? 31.953 -13.188 -11.461 1 33.28 301 ASP B C 1
ATOM 6660 O O . ASP B 1 301 ? 32.688 -13.336 -12.43 1 33.28 301 ASP B O 1
ATOM 6664 N N . ASP B 1 302 ? 30.938 -14.016 -11.43 1 29.61 302 ASP B N 1
ATOM 6665 C CA . ASP B 1 302 ? 30.594 -14.789 -12.617 1 29.61 302 ASP B CA 1
ATOM 6666 C C . ASP B 1 302 ? 29.594 -14.031 -13.5 1 29.61 302 ASP B C 1
ATOM 6668 O O . ASP B 1 302 ? 28.438 -13.844 -13.125 1 29.61 302 ASP B O 1
ATOM 6672 N N . ALA B 1 303 ? 29.828 -12.805 -14.133 1 31.05 303 ALA B N 1
ATOM 6673 C CA . ALA B 1 303 ? 29.344 -12.047 -15.289 1 31.05 303 ALA B CA 1
ATOM 6674 C C . ALA B 1 303 ? 28.562 -12.945 -16.25 1 31.05 303 ALA B C 1
ATOM 6676 O O . ALA B 1 303 ? 28.234 -12.523 -17.359 1 31.05 303 ALA B O 1
ATOM 6677 N N . ALA B 1 304 ? 28.719 -14.242 -16.359 1 27.66 304 ALA B N 1
ATOM 6678 C CA . ALA B 1 304 ? 28.297 -15.117 -17.453 1 27.66 304 ALA B CA 1
ATOM 6679 C C . ALA B 1 304 ? 26.797 -15 -17.703 1 27.66 304 ALA B C 1
ATOM 6681 O O . ALA B 1 304 ? 26.344 -15.156 -18.844 1 27.66 304 ALA B O 1
ATOM 6682 N N . ILE B 1 305 ? 25.766 -15.086 -16.719 1 29.14 305 ILE B N 1
ATOM 6683 C CA . ILE B 1 305 ? 24.578 -15.773 -17.234 1 29.14 305 ILE B CA 1
ATOM 6684 C C . ILE B 1 305 ? 23.594 -14.75 -17.812 1 29.14 305 ILE B C 1
ATOM 6686 O O . ILE B 1 305 ? 22.562 -14.469 -17.203 1 29.14 305 ILE B O 1
ATOM 6690 N N . VAL B 1 306 ? 23.906 -13.562 -18.078 1 30.25 306 VAL B N 1
ATOM 6691 C CA . VAL B 1 306 ? 22.797 -13.203 -18.953 1 30.25 306 VAL B CA 1
ATOM 6692 C C . VAL B 1 306 ? 22.609 -14.289 -20.016 1 30.25 306 VAL B C 1
ATOM 6694 O O . VAL B 1 306 ? 21.469 -14.703 -20.281 1 30.25 306 VAL B O 1
ATOM 6697 N N . GLY B 1 307 ? 23.375 -14.477 -20.953 1 27.52 307 GLY B N 1
ATOM 6698 C CA . GLY B 1 307 ? 23.703 -15.219 -22.172 1 27.52 307 GLY B CA 1
ATOM 6699 C C . GLY B 1 307 ? 24.297 -16.578 -21.891 1 27.52 307 GLY B C 1
ATOM 6700 O O . GLY B 1 307 ? 25.406 -16.891 -22.344 1 27.52 307 GLY B O 1
ATOM 6701 N N . GLY B 1 308 ? 23.906 -17.469 -20.938 1 29.95 308 GLY B N 1
ATOM 6702 C CA . GLY B 1 308 ? 24.172 -18.875 -20.734 1 29.95 308 GLY B CA 1
ATOM 6703 C C . GLY B 1 308 ? 24.5 -19.234 -19.297 1 29.95 308 GLY B C 1
ATOM 6704 O O . GLY B 1 308 ? 24.922 -20.359 -19.016 1 29.95 308 GLY B O 1
ATOM 6705 N N . LYS B 1 309 ? 24.984 -18.328 -18.406 1 37.38 309 LYS B N 1
ATOM 6706 C CA . LYS B 1 309 ? 25.469 -18.875 -17.141 1 37.38 309 LYS B CA 1
ATOM 6707 C C . LYS B 1 309 ? 24.328 -19.156 -16.188 1 37.38 309 LYS B C 1
ATOM 6709 O O . LYS B 1 309 ? 23.344 -18.391 -16.141 1 37.38 309 LYS B O 1
ATOM 6714 N N . ARG B 1 310 ? 24.375 -20.328 -15.516 1 40.12 310 ARG B N 1
ATOM 6715 C CA . ARG B 1 310 ? 23.5 -21.031 -14.578 1 40.12 310 ARG B CA 1
ATOM 6716 C C . ARG B 1 310 ? 23.219 -20.172 -13.352 1 40.12 310 ARG B C 1
ATOM 6718 O O . ARG B 1 310 ? 24.156 -19.625 -12.742 1 40.12 310 ARG B O 1
ATOM 6725 N N . ARG B 1 311 ? 22.031 -19.484 -13.227 1 51.03 311 ARG B N 1
ATOM 6726 C CA . ARG B 1 311 ? 21.531 -18.906 -11.977 1 51.03 311 ARG B CA 1
ATOM 6727 C C . ARG B 1 311 ? 22.016 -19.688 -10.773 1 51.03 311 ARG B C 1
ATOM 6729 O O . ARG B 1 311 ? 21.969 -20.922 -10.773 1 51.03 311 ARG B O 1
ATOM 6736 N N . ARG B 1 312 ? 22.938 -19.047 -9.891 1 53.22 312 ARG B N 1
ATOM 6737 C CA . ARG B 1 312 ? 23.375 -19.703 -8.664 1 53.22 312 ARG B CA 1
ATOM 6738 C C . ARG B 1 312 ? 22.188 -20.078 -7.777 1 53.22 312 ARG B C 1
ATOM 6740 O O . ARG B 1 312 ? 21.266 -19.281 -7.621 1 53.22 312 ARG B O 1
ATOM 6747 N N . LYS B 1 313 ? 22.156 -21.297 -7.457 1 56.84 313 LYS B N 1
ATOM 6748 C CA . LYS B 1 313 ? 21.156 -21.719 -6.484 1 56.84 313 LYS B CA 1
ATOM 6749 C C . LYS B 1 313 ? 21.328 -21 -5.156 1 56.84 313 LYS B C 1
ATOM 6751 O O . LYS B 1 313 ? 22.422 -21.031 -4.57 1 56.84 313 LYS B O 1
ATOM 6756 N N . LEU B 1 314 ? 20.453 -20.094 -4.883 1 60.22 314 LEU B N 1
ATOM 6757 C CA . LEU B 1 314 ? 20.484 -19.359 -3.625 1 60.22 314 LEU B CA 1
ATOM 6758 C C . LEU B 1 314 ? 20.047 -20.234 -2.461 1 60.22 314 LEU B C 1
ATOM 6760 O O . LEU B 1 314 ? 19.203 -21.109 -2.625 1 60.22 314 LEU B O 1
ATOM 6764 N N . SER B 1 315 ? 20.844 -20.047 -1.363 1 61.88 315 SER B N 1
ATOM 6765 C CA . SER B 1 315 ? 20.406 -20.719 -0.147 1 61.88 315 SER B CA 1
ATOM 6766 C C . SER B 1 315 ? 19.125 -20.109 0.406 1 61.88 315 SER B C 1
ATOM 6768 O O . SER B 1 315 ? 18.797 -18.969 0.082 1 61.88 315 SER B O 1
ATOM 6770 N N . SER B 1 316 ? 18.422 -20.953 1.064 1 62.88 316 SER B N 1
ATOM 6771 C CA . SER B 1 316 ? 17.188 -20.531 1.713 1 62.88 316 SER B CA 1
ATOM 6772 C C . SER B 1 316 ? 17.406 -19.281 2.559 1 62.88 316 SER B C 1
ATOM 6774 O O . SER B 1 316 ? 16.547 -18.391 2.596 1 62.88 316 SER B O 1
ATOM 6776 N N . ASN B 1 317 ? 18.516 -19.156 3.035 1 66.38 317 ASN B N 1
ATOM 6777 C CA . ASN B 1 317 ? 18.797 -18.031 3.938 1 66.38 317 ASN B CA 1
ATOM 6778 C C . ASN B 1 317 ? 18.891 -16.719 3.182 1 66.38 317 ASN B C 1
ATOM 6780 O O . ASN B 1 317 ? 18.578 -15.656 3.732 1 66.38 317 ASN B O 1
ATOM 6784 N N . GLU B 1 318 ? 19.172 -16.844 1.987 1 71.56 318 GLU B N 1
ATOM 6785 C CA . GLU B 1 318 ? 19.344 -15.641 1.188 1 71.56 318 GLU B CA 1
ATOM 6786 C C . GLU B 1 318 ? 18 -15.086 0.727 1 71.56 318 GLU B C 1
ATOM 6788 O O . GLU B 1 318 ? 17.875 -13.883 0.477 1 71.56 318 GLU B O 1
ATOM 6793 N N . LEU B 1 319 ? 17.031 -15.938 0.687 1 83.94 319 LEU B N 1
ATOM 6794 C CA . LEU B 1 319 ? 15.727 -15.539 0.157 1 83.94 319 LEU B CA 1
ATOM 6795 C C . LEU B 1 319 ? 14.766 -15.188 1.287 1 83.94 319 LEU B C 1
ATOM 6797 O O . LEU B 1 319 ? 13.773 -14.492 1.069 1 83.94 319 LEU B O 1
ATOM 6801 N N . GLN B 1 320 ? 15.156 -15.609 2.471 1 88.94 320 GLN B N 1
ATOM 6802 C CA . GLN B 1 320 ? 14.234 -15.438 3.588 1 88.94 320 GLN B CA 1
ATOM 6803 C C . GLN B 1 320 ? 14.266 -14 4.109 1 88.94 320 GLN B C 1
ATOM 6805 O O . GLN B 1 320 ? 15.344 -13.43 4.293 1 88.94 320 GLN B O 1
ATOM 6810 N N . PRO B 1 321 ? 13.086 -13.453 4.27 1 93.25 321 PRO B N 1
ATOM 6811 C CA . PRO B 1 321 ? 13.039 -12.148 4.938 1 93.25 321 PRO B CA 1
ATOM 6812 C C . PRO B 1 321 ? 13.414 -12.234 6.414 1 93.25 321 PRO B C 1
ATOM 6814 O O . PRO B 1 321 ? 13.273 -13.289 7.031 1 93.25 321 PRO B O 1
ATOM 6817 N N . ASP B 1 322 ? 13.867 -11.117 6.926 1 89.44 322 ASP B N 1
ATOM 6818 C CA . ASP B 1 322 ? 14.25 -11.133 8.328 1 89.44 322 ASP B CA 1
ATOM 6819 C C . ASP B 1 322 ? 13.062 -10.805 9.234 1 89.44 322 ASP B C 1
ATOM 6821 O O . ASP B 1 322 ? 13.07 -11.125 10.422 1 89.44 322 ASP B O 1
ATOM 6825 N N . GLN B 1 323 ? 12.055 -10.148 8.688 1 93.62 323 GLN B N 1
ATOM 6826 C CA . GLN B 1 323 ? 10.875 -9.898 9.5 1 93.62 323 GLN B CA 1
ATOM 6827 C C . GLN B 1 323 ? 9.609 -9.898 8.648 1 93.62 323 GLN B C 1
ATOM 6829 O O . GLN B 1 323 ? 9.617 -9.422 7.508 1 93.62 323 GLN B O 1
ATOM 6834 N N . VAL B 1 324 ? 8.562 -10.477 9.227 1 96.56 324 VAL B N 1
ATOM 6835 C CA . VAL B 1 324 ? 7.203 -10.398 8.703 1 96.56 324 VAL B CA 1
ATOM 6836 C C . VAL B 1 324 ? 6.258 -9.883 9.781 1 96.56 324 VAL B C 1
ATOM 6838 O O . VAL B 1 324 ? 6.301 -10.344 10.922 1 96.56 324 VAL B O 1
ATOM 6841 N N . THR B 1 325 ? 5.531 -8.812 9.5 1 96.5 325 THR B N 1
ATOM 6842 C CA . THR B 1 325 ? 4.457 -8.336 10.359 1 96.5 325 THR B CA 1
ATOM 6843 C C . THR B 1 325 ? 3.119 -8.367 9.625 1 96.5 325 THR B C 1
ATOM 6845 O O . THR B 1 325 ? 3.068 -8.188 8.406 1 96.5 325 THR B O 1
ATOM 6848 N N . ALA B 1 326 ? 2.061 -8.664 10.398 1 96.38 326 ALA B N 1
ATOM 6849 C CA . ALA B 1 326 ? 0.763 -8.758 9.734 1 96.38 326 ALA B CA 1
ATOM 6850 C C . ALA B 1 326 ? -0.374 -8.484 10.711 1 96.38 326 ALA B C 1
ATOM 6852 O O . ALA B 1 326 ? -0.217 -8.664 11.922 1 96.38 326 ALA B O 1
ATOM 6853 N N . THR B 1 327 ? -1.436 -7.941 10.203 1 94.38 327 THR B N 1
ATOM 6854 C CA . THR B 1 327 ? -2.727 -7.805 10.867 1 94.38 327 THR B CA 1
ATOM 6855 C C . THR B 1 327 ? -3.869 -8 9.875 1 94.38 327 THR B C 1
ATOM 6857 O O . THR B 1 327 ? -3.639 -8.117 8.672 1 94.38 327 THR B O 1
ATOM 6860 N N . GLY B 1 328 ? -5.023 -8.219 10.344 1 91.94 328 GLY B N 1
ATOM 6861 C CA . GLY B 1 328 ? -6.129 -8.477 9.438 1 91.94 328 GLY B CA 1
ATOM 6862 C C . GLY B 1 328 ? -7.453 -8.68 10.148 1 91.94 328 GLY B C 1
ATOM 6863 O O . GLY B 1 328 ? -7.555 -8.461 11.359 1 91.94 328 GLY B O 1
ATOM 6864 N N . HIS B 1 329 ? -8.422 -8.891 9.289 1 88.12 329 HIS B N 1
ATOM 6865 C CA . HIS B 1 329 ? -9.758 -9.258 9.75 1 88.12 329 HIS B CA 1
ATOM 6866 C C . HIS B 1 329 ? -10.109 -10.688 9.352 1 88.12 329 HIS B C 1
ATOM 6868 O O . HIS B 1 329 ? -9.789 -11.125 8.242 1 88.12 329 HIS B O 1
ATOM 6874 N N . GLY B 1 330 ? -10.625 -11.445 10.297 1 83.19 330 GLY B N 1
ATOM 6875 C CA . GLY B 1 330 ? -11 -12.828 10.047 1 83.19 330 GLY B CA 1
ATOM 6876 C C . GLY B 1 330 ? -12.469 -13.102 10.289 1 83.19 330 GLY B C 1
ATOM 6877 O O . GLY B 1 330 ? -13.172 -12.281 10.875 1 83.19 330 GLY B O 1
ATOM 6878 N N . MET B 1 331 ? -12.82 -14.234 9.703 1 77.5 331 MET B N 1
ATOM 6879 C CA . MET B 1 331 ? -14.18 -14.742 9.914 1 77.5 331 MET B CA 1
ATOM 6880 C C . MET B 1 331 ? -14.148 -16.109 10.57 1 77.5 331 MET B C 1
ATOM 6882 O O . MET B 1 331 ? -13.32 -16.953 10.227 1 77.5 331 MET B O 1
ATOM 6886 N N . TYR B 1 332 ? -14.992 -16.25 11.57 1 68.94 332 TYR B N 1
ATOM 6887 C CA . TYR B 1 332 ? -15.102 -17.531 12.258 1 68.94 332 TYR B CA 1
ATOM 6888 C C . TYR B 1 332 ? -16.25 -18.359 11.68 1 68.94 332 TYR B C 1
ATOM 6890 O O . TYR B 1 332 ? -17.375 -17.875 11.586 1 68.94 332 TYR B O 1
ATOM 6898 N N . ASN B 1 333 ? -15.883 -19.484 11.109 1 62.28 333 ASN B N 1
ATOM 6899 C CA . ASN B 1 333 ? -16.906 -20.359 10.562 1 62.28 333 ASN B CA 1
ATOM 6900 C C . ASN B 1 333 ? -17.156 -21.562 11.477 1 62.28 333 ASN B C 1
ATOM 6902 O O . ASN B 1 333 ? -17.406 -22.672 11 1 62.28 333 ASN B O 1
ATOM 6906 N N . GLY B 1 334 ? -17.109 -21.266 12.758 1 58.38 334 GLY B N 1
ATOM 6907 C CA . GLY B 1 334 ? -17.375 -22.344 13.695 1 58.38 334 GLY B CA 1
ATOM 6908 C C . GLY B 1 334 ? -16.188 -23.281 13.867 1 58.38 334 GLY B C 1
ATOM 6909 O O . GLY B 1 334 ? -16.266 -24.25 14.625 1 58.38 334 GLY B O 1
ATOM 6910 N N . LEU B 1 335 ? -15.281 -23 13.133 1 60.78 335 LEU B N 1
ATOM 6911 C CA . LEU B 1 335 ? -14.094 -23.828 13.258 1 60.78 335 LEU B CA 1
ATOM 6912 C C . LEU B 1 335 ? -13.141 -23.266 14.305 1 60.78 335 LEU B C 1
ATOM 6914 O O . LEU B 1 335 ? -13.383 -22.188 14.852 1 60.78 335 LEU B O 1
ATOM 6918 N N . GLU B 1 336 ? -12.172 -24.047 14.734 1 61.19 336 GLU B N 1
ATOM 6919 C CA . GLU B 1 336 ? -11.219 -23.734 15.789 1 61.19 336 GLU B CA 1
ATOM 6920 C C . GLU B 1 336 ? -10.461 -22.438 15.484 1 61.19 336 GLU B C 1
ATOM 6922 O O . GLU B 1 336 ? -10.156 -21.672 16.391 1 61.19 336 GLU B O 1
ATOM 6927 N N . PHE B 1 337 ? -10.312 -22.219 14.109 1 67.88 337 PHE B N 1
ATOM 6928 C CA . PHE B 1 337 ? -9.555 -21.016 13.766 1 67.88 337 PHE B CA 1
ATOM 6929 C C . PHE B 1 337 ? -10.281 -20.219 12.695 1 67.88 337 PHE B C 1
ATOM 6931 O O . PHE B 1 337 ? -10.93 -20.781 11.82 1 67.88 337 PHE B O 1
ATOM 6938 N N . PRO B 1 338 ? -10.156 -18.891 12.789 1 76.69 338 PRO B N 1
ATOM 6939 C CA . PRO B 1 338 ? -10.781 -18.047 11.758 1 76.69 338 PRO B CA 1
ATOM 6940 C C . PRO B 1 338 ? -10.031 -18.109 10.43 1 76.69 338 PRO B C 1
ATOM 6942 O O . PRO B 1 338 ? -8.875 -18.516 10.383 1 76.69 338 PRO B O 1
ATOM 6945 N N . VAL B 1 339 ? -10.828 -17.797 9.445 1 83.38 339 VAL B N 1
ATOM 6946 C CA . VAL B 1 339 ? -10.258 -17.625 8.117 1 83.38 339 VAL B CA 1
ATOM 6947 C C . VAL B 1 339 ? -10.094 -16.125 7.82 1 83.38 339 VAL B C 1
ATOM 6949 O O . VAL B 1 339 ? -10.984 -15.336 8.117 1 83.38 339 VAL B O 1
ATOM 6952 N N . ASP B 1 340 ? -8.953 -15.711 7.34 1 88.5 340 ASP B N 1
ATOM 6953 C CA . ASP B 1 340 ? -8.742 -14.297 7.07 1 88.5 340 ASP B CA 1
ATOM 6954 C C . ASP B 1 340 ? -9.523 -13.852 5.836 1 88.5 340 ASP B C 1
ATOM 6956 O O . ASP B 1 340 ? -9.453 -14.492 4.785 1 88.5 340 ASP B O 1
ATOM 6960 N N . VAL B 1 341 ? -10.258 -12.742 5.98 1 89.5 341 VAL B N 1
ATOM 6961 C CA . VAL B 1 341 ? -11 -12.195 4.852 1 89.5 341 VAL B CA 1
ATOM 6962 C C . VAL B 1 341 ? -10.312 -10.93 4.348 1 89.5 341 VAL B C 1
ATOM 6964 O O . VAL B 1 341 ? -10.594 -10.461 3.24 1 89.5 341 VAL B O 1
ATOM 6967 N N . GLU B 1 342 ? -9.492 -10.367 5.227 1 92.5 342 GLU B N 1
ATOM 6968 C CA . GLU B 1 342 ? -8.648 -9.234 4.887 1 92.5 342 GLU B CA 1
ATOM 6969 C C . GLU B 1 342 ? -7.309 -9.305 5.617 1 92.5 342 GLU B C 1
ATOM 6971 O O . GLU B 1 342 ? -7.262 -9.656 6.801 1 92.5 342 GLU B O 1
ATOM 6976 N N . SER B 1 343 ? -6.289 -8.953 4.918 1 94.94 343 SER B N 1
ATOM 6977 C CA . SER B 1 343 ? -4.969 -8.984 5.531 1 94.94 343 SER B CA 1
ATOM 6978 C C . SER B 1 343 ? -4.129 -7.785 5.098 1 94.94 343 SER B C 1
ATOM 6980 O O . SER B 1 343 ? -4.258 -7.309 3.967 1 94.94 343 SER B O 1
ATOM 6982 N N . SER B 1 344 ? -3.443 -7.199 5.98 1 96.94 344 SER B N 1
ATOM 6983 C CA . SER B 1 344 ? -2.363 -6.242 5.781 1 96.94 344 SER B CA 1
ATOM 6984 C C . SER B 1 344 ? -1.045 -6.766 6.344 1 96.94 344 SER B C 1
ATOM 6986 O O . SER B 1 344 ? -0.954 -7.082 7.531 1 96.94 344 SER B O 1
ATOM 6988 N N . PHE B 1 345 ? -0.005 -6.863 5.453 1 98.12 345 PHE B N 1
ATOM 6989 C CA . PHE B 1 345 ? 1.235 -7.418 5.98 1 98.12 345 PHE B CA 1
ATOM 6990 C C . PHE B 1 345 ? 2.445 -6.766 5.32 1 98.12 345 PHE B C 1
ATOM 6992 O O . PHE B 1 345 ? 2.34 -6.219 4.223 1 98.12 345 PHE B O 1
ATOM 6999 N N . SER B 1 346 ? 3.514 -6.77 6.066 1 97.69 346 SER B N 1
ATOM 7000 C CA . SER B 1 346 ? 4.793 -6.227 5.621 1 97.69 346 SER B CA 1
ATOM 7001 C C . SER B 1 346 ? 5.895 -7.281 5.691 1 97.69 346 SER B C 1
ATOM 7003 O O . SER B 1 346 ? 5.91 -8.109 6.602 1 97.69 346 SER B O 1
ATOM 7005 N N . ILE B 1 347 ? 6.734 -7.242 4.68 1 97.12 347 ILE B N 1
ATOM 7006 C CA . ILE B 1 347 ? 7.898 -8.117 4.609 1 97.12 347 ILE B CA 1
ATOM 7007 C C . ILE B 1 347 ? 9.172 -7.273 4.512 1 97.12 347 ILE B C 1
ATOM 7009 O O . ILE B 1 347 ? 9.25 -6.359 3.689 1 97.12 347 ILE B O 1
ATOM 7013 N N . ARG B 1 348 ? 10.148 -7.621 5.316 1 94.38 348 ARG B N 1
ATOM 7014 C CA . ARG B 1 348 ? 11.398 -6.859 5.34 1 94.38 348 ARG B CA 1
ATOM 7015 C C . ARG B 1 348 ? 12.594 -7.758 5.043 1 94.38 348 ARG B C 1
ATOM 7017 O O . ARG B 1 348 ? 12.719 -8.836 5.621 1 94.38 348 ARG B O 1
ATOM 7024 N N . TRP B 1 349 ? 13.336 -7.359 4.035 1 90 349 TRP B N 1
ATOM 7025 C CA . TRP B 1 349 ? 14.672 -7.922 3.838 1 90 349 TRP B CA 1
ATOM 7026 C C . TRP B 1 349 ? 15.75 -6.93 4.254 1 90 349 TRP B C 1
ATOM 7028 O O . TRP B 1 349 ? 15.633 -5.73 3.98 1 90 349 TRP B O 1
ATOM 7038 N N . GLY B 1 350 ? 16.734 -7.332 4.816 1 77.69 350 GLY B N 1
ATOM 7039 C CA . GLY B 1 350 ? 17.906 -6.516 5.078 1 77.69 350 GLY B CA 1
ATOM 7040 C C . GLY B 1 350 ? 17.781 -5.664 6.324 1 77.69 350 GLY B C 1
ATOM 7041 O O . GLY B 1 350 ? 18.234 -4.52 6.355 1 77.69 350 GLY B O 1
ATOM 7042 N N . GLY B 1 351 ? 17.094 -5.875 7.301 1 61.31 351 GLY B N 1
ATOM 7043 C CA . GLY B 1 351 ? 16.453 -5.203 8.414 1 61.31 351 GLY B CA 1
ATOM 7044 C C . GLY B 1 351 ? 17.391 -4.297 9.188 1 61.31 351 GLY B C 1
ATOM 7045 O O . GLY B 1 351 ? 18.484 -3.973 8.711 1 61.31 351 GLY B O 1
ATOM 7046 N N . LYS B 1 352 ? 17.547 -4.121 10.648 1 53.84 352 LYS B N 1
ATOM 7047 C CA . LYS B 1 352 ? 17.5 -2.932 11.492 1 53.84 352 LYS B CA 1
ATOM 7048 C C . LYS B 1 352 ? 18.703 -2.035 11.25 1 53.84 352 LYS B C 1
ATOM 7050 O O . LYS B 1 352 ? 18.797 -0.933 11.797 1 53.84 352 LYS B O 1
ATOM 7055 N N . ASN B 1 353 ? 19.953 -2.422 11.023 1 48 353 ASN B N 1
ATOM 7056 C CA . ASN B 1 353 ? 21.016 -1.482 11.344 1 48 353 ASN B CA 1
ATOM 7057 C C . ASN B 1 353 ? 21.359 -0.604 10.141 1 48 353 ASN B C 1
ATOM 7059 O O . ASN B 1 353 ? 21.891 -1.093 9.141 1 48 353 ASN B O 1
ATOM 7063 N N . TYR B 1 354 ? 20.5 0.277 9.617 1 45.97 354 TYR B N 1
ATOM 7064 C CA . TYR B 1 354 ? 21.062 1.114 8.562 1 45.97 354 TYR B CA 1
ATOM 7065 C C . TYR B 1 354 ? 22.172 2.008 9.102 1 45.97 354 TYR B C 1
ATOM 7067 O O . TYR B 1 354 ? 22 2.654 10.141 1 45.97 354 TYR B O 1
ATOM 7075 N N . GLY B 1 355 ? 23.266 2.025 8.594 1 47.12 355 GLY B N 1
ATOM 7076 C CA . GLY B 1 355 ? 24.578 2.633 8.648 1 47.12 355 GLY B CA 1
ATOM 7077 C C . GLY B 1 355 ? 24.703 3.715 9.703 1 47.12 355 GLY B C 1
ATOM 7078 O O . GLY B 1 355 ? 23.719 4.383 10.023 1 47.12 355 GLY B O 1
ATOM 7079 N N . ILE B 1 356 ? 25.531 3.381 10.719 1 42.06 356 ILE B N 1
ATOM 7080 C CA . ILE B 1 356 ? 25.906 4.211 11.859 1 42.06 356 ILE B CA 1
ATOM 7081 C C . ILE B 1 356 ? 26.672 5.434 11.383 1 42.06 356 ILE B C 1
ATOM 7083 O O . ILE B 1 356 ? 27.672 5.305 10.664 1 42.06 356 ILE B O 1
ATOM 7087 N N . TRP B 1 357 ? 26.125 6.52 11.18 1 40.69 357 TRP B N 1
ATOM 7088 C CA . TRP B 1 357 ? 26.922 7.727 11.039 1 40.69 357 TRP B CA 1
ATOM 7089 C C . TRP B 1 357 ? 27.719 8 12.312 1 40.69 357 TRP B C 1
ATOM 7091 O O . TRP B 1 357 ? 27.141 8.078 13.398 1 40.69 357 TRP B O 1
ATOM 7101 N N . ASN B 1 358 ? 29.141 7.707 12.219 1 35.12 358 ASN B N 1
ATOM 7102 C CA . ASN B 1 358 ? 29.984 7.906 13.391 1 35.12 358 ASN B CA 1
ATOM 7103 C C . ASN B 1 358 ? 30.234 9.391 13.656 1 35.12 358 ASN B C 1
ATOM 7105 O O . ASN B 1 358 ? 31.172 9.742 14.375 1 35.12 358 ASN B O 1
ATOM 7109 N N . GLY B 1 359 ? 29.859 10.328 13.234 1 31.42 359 GLY B N 1
ATOM 7110 C CA . GLY B 1 359 ? 30.047 11.711 13.648 1 31.42 359 GLY B CA 1
ATOM 7111 C C . GLY B 1 359 ? 30.922 12.508 12.695 1 31.42 359 GLY B C 1
ATOM 7112 O O . GLY B 1 359 ? 31.016 13.734 12.797 1 31.42 359 GLY B O 1
ATOM 7113 N N . GLU B 1 360 ? 32.219 12.109 12.125 1 30.45 360 GLU B N 1
ATOM 7114 C CA . GLU B 1 360 ? 33.25 12.953 11.539 1 30.45 360 GLU B CA 1
ATOM 7115 C C . GLU B 1 360 ? 33.062 13.133 10.039 1 30.45 360 GLU B C 1
ATOM 7117 O O . GLU B 1 360 ? 32.875 12.148 9.312 1 30.45 360 GLU B O 1
ATOM 7122 N N . CYS B 1 361 ? 32.438 14.117 9.539 1 32.72 361 CYS B N 1
ATOM 7123 C CA . CYS B 1 361 ? 32.469 14.516 8.141 1 32.72 361 CYS B CA 1
ATOM 7124 C C . CYS B 1 361 ? 33.781 15.211 7.801 1 32.72 361 CYS B C 1
ATOM 7126 O O . CYS B 1 361 ? 34.312 15.984 8.602 1 32.72 361 CYS B O 1
ATOM 7128 N N . ASP B 1 362 ? 34.812 14.656 6.992 1 29.47 362 ASP B N 1
ATOM 7129 C CA . ASP B 1 362 ? 36.031 15.367 6.633 1 29.47 362 ASP B CA 1
ATOM 7130 C C . ASP B 1 362 ? 35.719 16.734 6.016 1 29.47 362 ASP B C 1
ATOM 7132 O O . ASP B 1 362 ? 35.062 16.812 4.984 1 29.47 362 ASP B O 1
ATOM 7136 N N . VAL B 1 363 ? 35.531 17.781 6.746 1 29.48 363 VAL B N 1
ATOM 7137 C CA . VAL B 1 363 ? 35.5 19.188 6.328 1 29.48 363 VAL B CA 1
ATOM 7138 C C . VAL B 1 363 ? 36.875 19.625 5.824 1 29.48 363 VAL B C 1
ATOM 7140 O O . VAL B 1 363 ? 37.844 19.516 6.547 1 29.48 363 VAL B O 1
ATOM 7143 N N . ASP B 1 364 ? 37.312 19.422 4.457 1 28.84 364 ASP B N 1
ATOM 7144 C CA . ASP B 1 364 ? 38.5 20.188 4.102 1 28.84 364 ASP B CA 1
ATOM 7145 C C . ASP B 1 364 ? 38.344 21.656 4.516 1 28.84 364 ASP B C 1
ATOM 7147 O O . ASP B 1 364 ? 37.281 22.25 4.348 1 28.84 364 ASP B O 1
ATOM 7151 N N . ALA B 1 365 ? 39.312 22.219 5.324 1 25.8 365 ALA B N 1
ATOM 7152 C CA . ALA B 1 365 ? 39.656 23.484 5.949 1 25.8 365 ALA B CA 1
ATOM 7153 C C . ALA B 1 365 ? 39.719 24.609 4.914 1 25.8 365 ALA B C 1
ATOM 7155 O O . ALA B 1 365 ? 39.812 25.781 5.27 1 25.8 365 ALA B O 1
ATOM 7156 N N . ASN B 1 366 ? 40.406 24.422 3.752 1 27.47 366 ASN B N 1
ATOM 7157 C CA . ASN B 1 366 ? 40.656 25.672 3.041 1 27.47 366 ASN B CA 1
ATOM 7158 C C . ASN B 1 366 ? 39.344 26.359 2.623 1 27.47 366 ASN B C 1
ATOM 7160 O O . ASN B 1 366 ? 38.562 25.781 1.875 1 27.47 366 ASN B O 1
ATOM 7164 N N . GLY B 1 367 ? 38.844 27.219 3.527 1 27.89 367 GLY B N 1
ATOM 7165 C CA . GLY B 1 367 ? 37.688 27.984 3.969 1 27.89 367 GLY B CA 1
ATOM 7166 C C . GLY B 1 367 ? 37.156 28.938 2.91 1 27.89 367 GLY B C 1
ATOM 7167 O O . GLY B 1 367 ? 36.531 29.938 3.236 1 27.89 367 GLY B O 1
ATOM 7168 N N . GLY B 1 368 ? 37.719 28.922 1.516 1 26.17 368 GLY B N 1
ATOM 7169 C CA . GLY B 1 368 ? 37.281 30.203 0.98 1 26.17 368 GLY B CA 1
ATOM 7170 C C . GLY B 1 368 ? 35.812 30.484 1.283 1 26.17 368 GLY B C 1
ATOM 7171 O O . GLY B 1 368 ? 35.062 29.594 1.673 1 26.17 368 GLY B O 1
ATOM 7172 N N . ASP B 1 369 ? 35.469 31.969 1.302 1 24.44 369 ASP B N 1
ATOM 7173 C CA . ASP B 1 369 ? 34.281 32.656 1.789 1 24.44 369 ASP B CA 1
ATOM 7174 C C . ASP B 1 369 ? 33 32.031 1.251 1 24.44 369 ASP B C 1
ATOM 7176 O O . ASP B 1 369 ? 32.719 32.094 0.05 1 24.44 369 ASP B O 1
ATOM 7180 N N . MET B 1 370 ? 32.844 30.859 1.398 1 25.91 370 MET B N 1
ATOM 7181 C CA . MET B 1 370 ? 31.859 30.094 0.646 1 25.91 370 MET B CA 1
ATOM 7182 C C . MET B 1 370 ? 30.453 30.625 0.863 1 25.91 370 MET B C 1
ATOM 7184 O O . MET B 1 370 ? 29.859 30.422 1.925 1 25.91 370 MET B O 1
ATOM 7188 N N . THR B 1 371 ? 30.109 31.875 0.366 1 22.7 371 THR B N 1
ATOM 7189 C CA . THR B 1 371 ? 28.859 32.656 0.333 1 22.7 371 THR B CA 1
ATOM 7190 C C . THR B 1 371 ? 27.703 31.766 -0.146 1 22.7 371 THR B C 1
ATOM 7192 O O . THR B 1 371 ? 27.922 30.75 -0.816 1 22.7 371 THR B O 1
ATOM 7195 N N . ALA B 1 372 ? 26.359 32.219 0.29 1 24.06 372 ALA B N 1
ATOM 7196 C CA . ALA B 1 372 ? 25.016 31.656 0.271 1 24.06 372 ALA B CA 1
ATOM 7197 C C . ALA B 1 372 ? 24.688 31.031 -1.088 1 24.06 372 ALA B C 1
ATOM 7199 O O . ALA B 1 372 ? 23.766 30.234 -1.208 1 24.06 372 ALA B O 1
ATOM 7200 N N . THR B 1 373 ? 25.25 31.609 -2.215 1 23.86 373 THR B N 1
ATOM 7201 C CA . THR B 1 373 ? 25.062 31.438 -3.652 1 23.86 373 THR B CA 1
ATOM 7202 C C . THR B 1 373 ? 25.625 30.078 -4.109 1 23.86 373 THR B C 1
ATOM 7204 O O . THR B 1 373 ? 25.031 29.422 -4.977 1 23.86 373 THR B O 1
ATOM 7207 N N . SER B 1 374 ? 26.953 29.938 -3.93 1 22.88 374 SER B N 1
ATOM 7208 C CA . SER B 1 374 ? 27.859 29.031 -4.609 1 22.88 374 SER B CA 1
ATOM 7209 C C . SER B 1 374 ? 27.766 27.625 -4.023 1 22.88 374 SER B C 1
ATOM 7211 O O . SER B 1 374 ? 28.75 26.891 -3.977 1 22.88 374 SER B O 1
ATOM 7213 N N . LEU B 1 375 ? 26.969 27.406 -3.125 1 24.48 375 LEU B N 1
ATOM 7214 C CA . LEU B 1 375 ? 26.875 26.047 -2.592 1 24.48 375 LEU B CA 1
ATOM 7215 C C . LEU B 1 375 ? 26.625 25.047 -3.707 1 24.48 375 LEU B C 1
ATOM 7217 O O . LEU B 1 375 ? 26.266 23.891 -3.441 1 24.48 375 LEU B O 1
ATOM 7221 N N . SER B 1 376 ? 26.672 25.359 -4.98 1 24.31 376 SER B N 1
ATOM 7222 C CA . SER B 1 376 ? 26.703 24.641 -6.246 1 24.31 376 SER B CA 1
ATOM 7223 C C . SER B 1 376 ? 27.797 23.578 -6.242 1 24.31 376 SER B C 1
ATOM 7225 O O . SER B 1 376 ? 27.531 22.422 -6.609 1 24.31 376 SER B O 1
ATOM 7227 N N . SER B 1 377 ? 29.172 23.875 -6.531 1 24.38 377 SER B N 1
ATOM 7228 C CA . SER B 1 377 ? 30.359 23.172 -7.012 1 24.38 377 SER B CA 1
ATOM 7229 C C . SER B 1 377 ? 31.094 22.484 -5.867 1 24.38 377 SER B C 1
ATOM 7231 O O . SER B 1 377 ? 32.219 21.984 -6.047 1 24.38 377 SER B O 1
ATOM 7233 N N . ALA B 1 378 ? 31.094 22.984 -4.59 1 24.56 378 ALA B N 1
ATOM 7234 C CA . ALA B 1 378 ? 32.094 22.406 -3.707 1 24.56 378 ALA B CA 1
ATOM 7235 C C . ALA B 1 378 ? 31.891 20.891 -3.559 1 24.56 378 ALA B C 1
ATOM 7237 O O . ALA B 1 378 ? 30.766 20.438 -3.396 1 24.56 378 ALA B O 1
ATOM 7238 N N . LYS B 1 379 ? 32.906 20.094 -3.91 1 25.94 379 LYS B N 1
ATOM 7239 C CA . LYS B 1 379 ? 33.094 18.656 -3.803 1 25.94 379 LYS B CA 1
ATOM 7240 C C . LYS B 1 379 ? 32.594 18.141 -2.443 1 25.94 379 LYS B C 1
ATOM 7242 O O . LYS B 1 379 ? 33.25 18.391 -1.425 1 25.94 379 LYS B O 1
ATOM 7247 N N . ARG B 1 380 ? 31.344 18.328 -2.098 1 26.11 380 ARG B N 1
ATOM 7248 C CA . ARG B 1 380 ? 30.578 17.781 -0.98 1 26.11 380 ARG B CA 1
ATOM 7249 C C . ARG B 1 380 ? 31.109 16.406 -0.579 1 26.11 380 ARG B C 1
ATOM 7251 O O . ARG B 1 380 ? 30.859 15.414 -1.268 1 26.11 380 ARG B O 1
ATOM 7258 N N . ARG B 1 381 ? 32.406 16.359 -0.106 1 26.19 381 ARG B N 1
ATOM 7259 C CA . ARG B 1 381 ? 33 15.109 0.324 1 26.19 381 ARG B CA 1
ATOM 7260 C C . ARG B 1 381 ? 32.094 14.344 1.255 1 26.19 381 ARG B C 1
ATOM 7262 O O . ARG B 1 381 ? 31.406 14.938 2.1 1 26.19 381 ARG B O 1
ATOM 7269 N N . GLY B 1 382 ? 31.531 13.18 0.936 1 28.28 382 GLY B N 1
ATOM 7270 C CA . GLY B 1 382 ? 30.641 12.125 1.4 1 28.28 382 GLY B CA 1
ATOM 7271 C C . GLY B 1 382 ? 30.859 11.766 2.859 1 28.28 382 GLY B C 1
ATOM 7272 O O . GLY B 1 382 ? 32 11.68 3.324 1 28.28 382 GLY B O 1
ATOM 7273 N N . CYS B 1 383 ? 30.219 12.508 3.846 1 29.81 383 CYS B N 1
ATOM 7274 C CA . CYS B 1 383 ? 30.203 11.945 5.191 1 29.81 383 CYS B CA 1
ATOM 7275 C C . CYS B 1 383 ? 30.406 10.438 5.156 1 29.81 383 CYS B C 1
ATOM 7277 O O . CYS B 1 383 ? 29.703 9.727 4.434 1 29.81 383 CYS B O 1
ATOM 7279 N N . HIS B 1 384 ? 31.688 10.109 5.395 1 27.81 384 HIS B N 1
ATOM 7280 C CA . HIS B 1 384 ? 32 8.688 5.391 1 27.81 384 HIS B CA 1
ATOM 7281 C C . HIS B 1 384 ? 31.109 7.922 6.363 1 27.81 384 HIS B C 1
ATOM 7283 O O . HIS B 1 384 ? 31 8.297 7.535 1 27.81 384 HIS B O 1
ATOM 7289 N N . LEU B 1 385 ? 29.938 7.582 6.082 1 31.3 385 LEU B N 1
ATOM 7290 C CA . LEU B 1 385 ? 29.203 6.535 6.773 1 31.3 385 LEU B CA 1
ATOM 7291 C C . LEU B 1 385 ? 30.141 5.457 7.301 1 31.3 385 LEU B C 1
ATOM 7293 O O . LEU B 1 385 ? 30.984 4.941 6.559 1 31.3 385 LEU B O 1
ATOM 7297 N N . ALA B 1 386 ? 30.594 5.812 8.555 1 27.52 386 ALA B N 1
ATOM 7298 C CA . ALA B 1 386 ? 31.328 4.664 9.086 1 27.52 386 ALA B CA 1
ATOM 7299 C C . ALA B 1 386 ? 30.641 3.355 8.727 1 27.52 386 ALA B C 1
ATOM 7301 O O . ALA B 1 386 ? 29.406 3.312 8.594 1 27.52 386 ALA B O 1
ATOM 7302 N N . PRO B 1 387 ? 31.406 2.564 8.164 1 28.45 387 PRO B N 1
ATOM 7303 C CA . PRO B 1 387 ? 31 1.161 8.094 1 28.45 387 PRO B CA 1
ATOM 7304 C C . PRO B 1 387 ? 30.422 0.653 9.414 1 28.45 387 PRO B C 1
ATOM 7306 O O . PRO B 1 387 ? 31.016 0.849 10.477 1 28.45 387 PRO B O 1
ATOM 7309 N N . SER B 1 388 ? 29.484 0.888 9.938 1 29.05 388 SER B N 1
ATOM 7310 C CA . SER B 1 388 ? 29.422 -0.097 11.016 1 29.05 388 SER B CA 1
ATOM 7311 C C . SER B 1 388 ? 30.438 -1.213 10.797 1 29.05 388 SER B C 1
ATOM 7313 O O . SER B 1 388 ? 30.875 -1.446 9.672 1 29.05 388 SER B O 1
ATOM 7315 N N . SER B 1 389 ? 31.062 -1.925 12.008 1 24.36 389 SER B N 1
ATOM 7316 C CA . SER B 1 389 ? 31.641 -2.98 12.828 1 24.36 389 SER B CA 1
ATOM 7317 C C . SER B 1 389 ? 31.266 -4.363 12.305 1 24.36 389 SER B C 1
ATOM 7319 O O . SER B 1 389 ? 30.188 -4.875 12.625 1 24.36 389 SER B O 1
ATOM 7321 N N . ARG B 1 390 ? 31.484 -5.051 11.398 1 24.8 390 ARG B N 1
ATOM 7322 C CA . ARG B 1 390 ? 31.75 -6.465 11.148 1 24.8 390 ARG B CA 1
ATOM 7323 C C . ARG B 1 390 ? 32.844 -6.988 12.086 1 24.8 390 ARG B C 1
ATOM 7325 O O . ARG B 1 390 ? 32.625 -7.996 12.766 1 24.8 390 ARG B O 1
ATOM 7332 N N . GLN B 1 391 ? 34.219 -7.016 11.562 1 25.98 391 GLN B N 1
ATOM 7333 C CA . GLN B 1 391 ? 35.688 -6.996 11.703 1 25.98 391 GLN B CA 1
ATOM 7334 C C . GLN B 1 391 ? 36.125 -5.77 12.492 1 25.98 391 GLN B C 1
ATOM 7336 O O . GLN B 1 391 ? 35.406 -4.766 12.555 1 25.98 391 GLN B O 1
ATOM 7341 N N . ALA B 1 392 ? 37.594 -5.715 13.172 1 24.97 392 ALA B N 1
ATOM 7342 C CA . ALA B 1 392 ? 38.938 -5.184 13.266 1 24.97 392 ALA B CA 1
ATOM 7343 C C . ALA B 1 392 ? 39.219 -4.211 12.125 1 24.97 392 ALA B C 1
ATOM 7345 O O . ALA B 1 392 ? 39 -4.527 10.953 1 24.97 392 ALA B O 1
ATOM 7346 N N . LEU B 1 393 ? 39.531 -2.865 12.016 1 27.59 393 LEU B N 1
ATOM 7347 C CA . LEU B 1 393 ? 40.594 -2.004 11.539 1 27.59 393 LEU B CA 1
ATOM 7348 C C . LEU B 1 393 ? 41.844 -2.822 11.188 1 27.59 393 LEU B C 1
ATOM 7350 O O . LEU B 1 393 ? 42.969 -2.438 11.531 1 27.59 393 LEU B O 1
ATOM 7354 N N . SER B 1 394 ? 42.031 -4.031 10.844 1 25.67 394 SER B N 1
ATOM 7355 C CA . SER B 1 394 ? 43.344 -3.957 10.25 1 25.67 394 SER B CA 1
ATOM 7356 C C . SER B 1 394 ? 43.406 -2.938 9.117 1 25.67 394 SER B C 1
ATOM 7358 O O . SER B 1 394 ? 42.344 -2.553 8.586 1 25.67 394 SER B O 1
ATOM 7360 N N . ASP B 1 395 ? 44.406 -2.33 8.461 1 28.42 395 ASP B N 1
ATOM 7361 C CA . ASP B 1 395 ? 45.031 -1.48 7.441 1 28.42 395 ASP B CA 1
ATOM 7362 C C . ASP B 1 395 ? 44.125 -1.361 6.215 1 28.42 395 ASP B C 1
ATOM 7364 O O . ASP B 1 395 ? 44.125 -0.337 5.531 1 28.42 395 ASP B O 1
ATOM 7368 N N . ASP B 1 396 ? 43.625 -2.365 5.426 1 28.5 396 ASP B N 1
ATOM 7369 C CA . ASP B 1 396 ? 43.094 -2.346 4.07 1 28.5 396 ASP B CA 1
ATOM 7370 C C . ASP B 1 396 ? 41.594 -2.035 4.078 1 28.5 396 ASP B C 1
ATOM 7372 O O . ASP B 1 396 ? 40.781 -2.947 4.027 1 28.5 396 ASP B O 1
ATOM 7376 N N . SER B 1 397 ? 40.781 -1.164 4.973 1 32.12 397 SER B N 1
ATOM 7377 C CA . SER B 1 397 ? 39.5 -0.847 5.641 1 32.12 397 SER B CA 1
ATOM 7378 C C . SER B 1 397 ? 38.5 -0.259 4.664 1 32.12 397 SER B C 1
ATOM 7380 O O . SER B 1 397 ? 37.531 0.375 5.074 1 32.12 397 SER B O 1
ATOM 7382 N N . ASP B 1 398 ? 38.469 0.002 3.502 1 30.08 398 ASP B N 1
ATOM 7383 C CA . ASP B 1 398 ? 37.656 0.612 2.436 1 30.08 398 ASP B CA 1
ATOM 7384 C C . ASP B 1 398 ? 36.312 -0.068 2.305 1 30.08 398 ASP B C 1
ATOM 7386 O O . ASP B 1 398 ? 35.531 0.234 1.385 1 30.08 398 ASP B O 1
ATOM 7390 N N . SER B 1 399 ? 36.031 -1.328 2.686 1 29.98 399 SER B N 1
ATOM 7391 C CA . SER B 1 399 ? 35.062 -2.199 2.027 1 29.98 399 SER B CA 1
ATOM 7392 C C . SER B 1 399 ? 33.625 -1.688 2.215 1 29.98 399 SER B C 1
ATOM 7394 O O . SER B 1 399 ? 33.375 -0.835 3.07 1 29.98 399 SER B O 1
ATOM 7396 N N . ALA B 1 400 ? 32.25 -2.689 1.863 1 30.78 400 ALA B N 1
ATOM 7397 C CA . ALA B 1 400 ? 30.984 -2.959 1.172 1 30.78 400 ALA B CA 1
ATOM 7398 C C . ALA B 1 400 ? 29.797 -2.641 2.066 1 30.78 400 ALA B C 1
ATOM 7400 O O . ALA B 1 400 ? 29.406 -3.453 2.91 1 30.78 400 ALA B O 1
ATOM 7401 N N . PHE B 1 401 ? 29.5 -1.812 2.805 1 38.19 401 PHE B N 1
ATOM 7402 C CA . PHE B 1 401 ? 28.125 -1.396 3.039 1 38.19 401 PHE B CA 1
ATOM 7403 C C . PHE B 1 401 ? 27.234 -1.791 1.866 1 38.19 401 PHE B C 1
ATOM 7405 O O . PHE B 1 401 ? 26.062 -2.121 2.053 1 38.19 401 PHE B O 1
ATOM 7412 N N . ASP B 1 402 ? 27.484 -1.483 0.671 1 43.44 402 ASP B N 1
ATOM 7413 C CA . ASP B 1 402 ? 26.906 -1.297 -0.65 1 43.44 402 ASP B CA 1
ATOM 7414 C C . ASP B 1 402 ? 26.188 -2.562 -1.115 1 43.44 402 ASP B C 1
ATOM 7416 O O . ASP B 1 402 ? 25.375 -2.516 -2.037 1 43.44 402 ASP B O 1
ATOM 7420 N N . ASP B 1 403 ? 26.406 -3.803 -0.558 1 53.25 403 ASP B N 1
ATOM 7421 C CA . ASP B 1 403 ? 25.984 -4.848 -1.485 1 53.25 403 ASP B CA 1
ATOM 7422 C C . ASP B 1 403 ? 24.812 -5.633 -0.927 1 53.25 403 ASP B C 1
ATOM 7424 O O . ASP B 1 403 ? 24.328 -6.578 -1.56 1 53.25 403 ASP B O 1
ATOM 7428 N N . GLU B 1 404 ? 24.219 -5.016 0.425 1 66 404 GLU B N 1
ATOM 7429 C CA . GLU B 1 404 ? 23.188 -5.914 0.935 1 66 404 GLU B CA 1
ATOM 7430 C C . GLU B 1 404 ? 21.797 -5.523 0.407 1 66 404 GLU B C 1
ATOM 7432 O O . GLU B 1 404 ? 21.469 -4.336 0.33 1 66 404 GLU B O 1
ATOM 7437 N N . PHE B 1 405 ? 21.141 -6.477 0.162 1 78.94 405 PHE B N 1
ATOM 7438 C CA . PHE B 1 405 ? 19.781 -6.312 -0.339 1 78.94 405 PHE B CA 1
ATOM 7439 C C . PHE B 1 405 ? 18.844 -5.867 0.775 1 78.94 405 PHE B C 1
ATOM 7441 O O . PHE B 1 405 ? 18.703 -6.555 1.787 1 78.94 405 PHE B O 1
ATOM 7448 N N . THR B 1 406 ? 18.281 -4.551 0.655 1 85.25 406 THR B N 1
ATOM 7449 C CA . THR B 1 406 ? 17.25 -4.055 1.559 1 85.25 406 THR B CA 1
ATOM 7450 C C . THR B 1 406 ? 15.961 -3.736 0.793 1 85.25 406 THR B C 1
ATOM 7452 O O . THR B 1 406 ? 15.992 -2.998 -0.193 1 85.25 406 THR B O 1
ATOM 7455 N N . MET B 1 407 ? 14.891 -4.316 1.264 1 91.5 407 MET B N 1
ATOM 7456 C CA . MET B 1 407 ? 13.602 -4.043 0.644 1 91.5 407 MET B CA 1
ATOM 7457 C C . MET B 1 407 ? 12.469 -4.152 1.665 1 91.5 407 MET B C 1
ATOM 7459 O O . MET B 1 407 ? 12.477 -5.055 2.506 1 91.5 407 MET B O 1
ATOM 7463 N N . LEU B 1 408 ? 11.586 -3.193 1.592 1 94.69 408 LEU B N 1
ATOM 7464 C CA . LEU B 1 408 ? 10.352 -3.254 2.361 1 94.69 408 LEU B CA 1
ATOM 7465 C C . LEU B 1 408 ? 9.148 -3.473 1.447 1 94.69 408 LEU B C 1
ATOM 7467 O O . LEU B 1 408 ? 8.93 -2.701 0.509 1 94.69 408 LEU B O 1
ATOM 7471 N N . ALA B 1 409 ? 8.43 -4.531 1.727 1 97.38 409 ALA B N 1
ATOM 7472 C CA . ALA B 1 409 ? 7.191 -4.762 0.987 1 97.38 409 ALA B CA 1
ATOM 7473 C C . ALA B 1 409 ? 5.973 -4.582 1.889 1 97.38 409 ALA B C 1
ATOM 7475 O O . ALA B 1 409 ? 5.988 -4.988 3.053 1 97.38 409 ALA B O 1
ATOM 7476 N N . SER B 1 410 ? 4.941 -3.877 1.382 1 97.88 410 SER B N 1
ATOM 7477 C CA . SER B 1 410 ? 3.666 -3.701 2.07 1 97.88 410 SER B CA 1
ATOM 7478 C C . SER B 1 410 ? 2.496 -4.129 1.189 1 97.88 410 SER B C 1
ATOM 7480 O O . SER B 1 410 ? 2.318 -3.607 0.088 1 97.88 410 SER B O 1
ATOM 7482 N N . PHE B 1 411 ? 1.683 -5.039 1.78 1 98.5 411 PHE B N 1
ATOM 7483 C CA . PHE B 1 411 ? 0.643 -5.645 0.958 1 98.5 411 PHE B CA 1
ATOM 7484 C C . PHE B 1 411 ? -0.692 -5.652 1.692 1 98.5 411 PHE B C 1
ATOM 7486 O O . PHE B 1 411 ? -0.728 -5.637 2.926 1 98.5 411 PHE B O 1
ATOM 7493 N N . GLN B 1 412 ? -1.762 -5.59 0.863 1 98.12 412 GLN B N 1
ATOM 7494 C CA . GLN B 1 412 ? -3.096 -5.926 1.349 1 98.12 412 GLN B CA 1
ATOM 7495 C C . GLN B 1 412 ? -3.764 -6.965 0.451 1 98.12 412 GLN B C 1
ATOM 7497 O O . GLN B 1 412 ? -3.508 -7.004 -0.754 1 98.12 412 GLN B O 1
ATOM 7502 N N . ALA B 1 413 ? -4.527 -7.785 1.044 1 97.56 413 ALA B N 1
ATOM 7503 C CA . ALA B 1 413 ? -5.426 -8.711 0.365 1 97.56 413 ALA B CA 1
ATOM 7504 C C . ALA B 1 413 ? -6.816 -8.688 0.995 1 97.56 413 ALA B C 1
ATOM 7506 O O . ALA B 1 413 ? -6.949 -8.555 2.213 1 97.56 413 ALA B O 1
ATOM 7507 N N . SER B 1 414 ? -7.883 -8.805 0.066 1 95.62 414 SER B N 1
ATOM 7508 C CA . SER B 1 414 ? -9.211 -8.672 0.652 1 95.62 414 SER B CA 1
ATOM 7509 C C . SER B 1 414 ? -10.266 -9.391 -0.189 1 95.62 414 SER B C 1
ATOM 7511 O O . SER B 1 414 ? -10.219 -9.336 -1.42 1 95.62 414 SER B O 1
ATOM 7513 N N . PHE B 1 415 ? -11.219 -10.039 0.537 1 92.56 415 PHE B N 1
ATOM 7514 C CA . PHE B 1 415 ? -12.406 -10.609 -0.091 1 92.56 415 PHE B CA 1
ATOM 7515 C C . PHE B 1 415 ? -13.594 -9.672 0.051 1 92.56 415 PHE B C 1
ATOM 7517 O O . PHE B 1 415 ? -14.734 -10.062 -0.236 1 92.56 415 PHE B O 1
ATOM 7524 N N . ARG B 1 416 ? -13.367 -8.375 0.454 1 90.38 416 ARG B N 1
ATOM 7525 C CA . ARG B 1 416 ? -14.5 -7.551 0.852 1 90.38 416 ARG B CA 1
ATOM 7526 C C . ARG B 1 416 ? -14.664 -6.359 -0.088 1 90.38 416 ARG B C 1
ATOM 7528 O O . ARG B 1 416 ? -15.688 -5.668 -0.045 1 90.38 416 ARG B O 1
ATOM 7535 N N . ARG B 1 417 ? -13.742 -6.164 -0.858 1 93.81 417 ARG B N 1
ATOM 7536 C CA . ARG B 1 417 ? -13.719 -4.895 -1.576 1 93.81 417 ARG B CA 1
ATOM 7537 C C . ARG B 1 417 ? -13.039 -5.043 -2.932 1 93.81 417 ARG B C 1
ATOM 7539 O O . ARG B 1 417 ? -12.352 -6.035 -3.182 1 93.81 417 ARG B O 1
ATOM 7546 N N . PRO B 1 418 ? -13.258 -4.02 -3.836 1 94.69 418 PRO B N 1
ATOM 7547 C CA . PRO B 1 418 ? -12.539 -4.043 -5.113 1 94.69 418 PRO B CA 1
ATOM 7548 C C . PRO B 1 418 ? -11.047 -3.754 -4.961 1 94.69 418 PRO B C 1
ATOM 7550 O O . PRO B 1 418 ? -10.625 -3.219 -3.932 1 94.69 418 PRO B O 1
ATOM 7553 N N . SER B 1 419 ? -10.289 -4.199 -5.891 1 94.81 419 SER B N 1
ATOM 7554 C CA . SER B 1 419 ? -8.852 -3.971 -5.965 1 94.81 419 SER B CA 1
ATOM 7555 C C . SER B 1 419 ? -8.398 -3.791 -7.41 1 94.81 419 SER B C 1
ATOM 7557 O O . SER B 1 419 ? -9.07 -4.246 -8.336 1 94.81 419 SER B O 1
ATOM 7559 N N . THR B 1 420 ? -7.34 -3.09 -7.602 1 90.81 420 THR B N 1
ATOM 7560 C CA . THR B 1 420 ? -6.766 -2.938 -8.938 1 90.81 420 THR B CA 1
ATOM 7561 C C . THR B 1 420 ? -5.926 -4.156 -9.305 1 90.81 420 THR B C 1
ATOM 7563 O O . THR B 1 420 ? -5.559 -4.336 -10.469 1 90.81 420 THR B O 1
ATOM 7566 N N . PHE B 1 421 ? -5.527 -4.988 -8.383 1 96 421 PHE B N 1
ATOM 7567 C CA . PHE B 1 421 ? -4.633 -6.121 -8.57 1 96 421 PHE B CA 1
ATOM 7568 C C . PHE B 1 421 ? -3.293 -5.664 -9.141 1 96 421 PHE B C 1
ATOM 7570 O O . PHE B 1 421 ? -2.699 -6.352 -9.977 1 96 421 PHE B O 1
ATOM 7577 N N . GLU B 1 422 ? -2.875 -4.469 -8.719 1 96.31 422 GLU B N 1
ATOM 7578 C CA . GLU B 1 422 ? -1.604 -3.928 -9.195 1 96.31 422 GLU B CA 1
ATOM 7579 C C . GLU B 1 422 ? -0.504 -4.109 -8.148 1 96.31 422 GLU B C 1
ATOM 7581 O O . GLU B 1 422 ? -0.789 -4.262 -6.961 1 96.31 422 GLU B O 1
ATOM 7586 N N . VAL B 1 423 ? 0.663 -4.184 -8.602 1 96.94 423 VAL B N 1
ATOM 7587 C CA . VAL B 1 423 ? 1.846 -4.141 -7.746 1 96.94 423 VAL B CA 1
ATOM 7588 C C . VAL B 1 423 ? 2.807 -3.064 -8.25 1 96.94 423 VAL B C 1
ATOM 7590 O O . VAL B 1 423 ? 2.861 -2.783 -9.453 1 96.94 423 VAL B O 1
ATOM 7593 N N . GLU B 1 424 ? 3.447 -2.436 -7.359 1 97.75 424 GLU B N 1
ATOM 7594 C CA . GLU B 1 424 ? 4.438 -1.412 -7.68 1 97.75 424 GLU B CA 1
ATOM 7595 C C . GLU B 1 424 ? 5.777 -1.713 -7.012 1 97.75 424 GLU B C 1
ATOM 7597 O O . GLU B 1 424 ? 5.848 -1.872 -5.793 1 97.75 424 GLU B O 1
ATOM 7602 N N . TYR B 1 425 ? 6.777 -1.853 -7.84 1 97 425 TYR B N 1
ATOM 7603 C CA . TYR B 1 425 ? 8.148 -1.858 -7.344 1 97 425 TYR B CA 1
ATOM 7604 C C . TYR B 1 425 ? 8.734 -0.45 -7.336 1 97 425 TYR B C 1
ATOM 7606 O O . TYR B 1 425 ? 8.625 0.281 -8.32 1 97 425 TYR B O 1
ATOM 7614 N N . VAL B 1 426 ? 9.305 -0.091 -6.219 1 97.12 426 VAL B N 1
ATOM 7615 C CA . VAL B 1 426 ? 9.914 1.229 -6.105 1 97.12 426 VAL B CA 1
ATOM 7616 C C . VAL B 1 426 ? 11.43 1.091 -5.984 1 97.12 426 VAL B C 1
ATOM 7618 O O . VAL B 1 426 ? 11.922 0.365 -5.121 1 97.12 426 VAL B O 1
ATOM 7621 N N . PHE B 1 427 ? 12.078 1.792 -6.898 1 93.62 427 PHE B N 1
ATOM 7622 C CA . PHE B 1 427 ? 13.531 1.785 -6.984 1 93.62 427 PHE B CA 1
ATOM 7623 C C . PHE B 1 427 ? 14.117 3.09 -6.453 1 93.62 427 PHE B C 1
ATOM 7625 O O . PHE B 1 427 ? 13.375 4.02 -6.133 1 93.62 427 PHE B O 1
ATOM 7632 N N . GLU B 1 428 ? 15.406 3.131 -6.344 1 89.69 428 GLU B N 1
ATOM 7633 C CA . GLU B 1 428 ? 16.094 4.344 -5.922 1 89.69 428 GLU B CA 1
ATOM 7634 C C . GLU B 1 428 ? 15.758 5.52 -6.832 1 89.69 428 GLU B C 1
ATOM 7636 O O . GLU B 1 428 ? 15.625 6.656 -6.367 1 89.69 428 GLU B O 1
ATOM 7641 N N . ASN B 1 429 ? 15.641 5.168 -8.125 1 91.62 429 ASN B N 1
ATOM 7642 C CA . ASN B 1 429 ? 15.445 6.234 -9.102 1 91.62 429 ASN B CA 1
ATOM 7643 C C . ASN B 1 429 ? 14.305 5.914 -10.055 1 91.62 429 ASN B C 1
ATOM 7645 O O . ASN B 1 429 ? 14.383 6.219 -11.25 1 91.62 429 ASN B O 1
ATOM 7649 N N . GLY B 1 430 ? 13.297 5.242 -9.484 1 94.75 430 GLY B N 1
ATOM 7650 C CA . GLY B 1 430 ? 12.188 4.945 -10.383 1 94.75 430 GLY B CA 1
ATOM 7651 C C . GLY B 1 430 ? 11.133 4.055 -9.75 1 94.75 430 GLY B C 1
ATOM 7652 O O . GLY B 1 430 ? 11.258 3.668 -8.586 1 94.75 430 GLY B O 1
ATOM 7653 N N . ARG B 1 431 ? 10.086 3.842 -10.508 1 96.5 431 ARG B N 1
ATOM 7654 C CA . ARG B 1 431 ? 8.977 2.977 -10.141 1 96.5 431 ARG B CA 1
ATOM 7655 C C . ARG B 1 431 ? 8.516 2.131 -11.32 1 96.5 431 ARG B C 1
ATOM 7657 O O . ARG B 1 431 ? 8.586 2.574 -12.469 1 96.5 431 ARG B O 1
ATOM 7664 N N . VAL B 1 432 ? 8.172 0.941 -11.016 1 96 432 VAL B N 1
ATOM 7665 C CA . VAL B 1 432 ? 7.559 0.069 -12.016 1 96 432 VAL B CA 1
ATOM 7666 C C . VAL B 1 432 ? 6.211 -0.432 -11.508 1 96 432 VAL B C 1
ATOM 7668 O O . VAL B 1 432 ? 6.133 -1.066 -10.453 1 96 432 VAL B O 1
ATOM 7671 N N . VAL B 1 433 ? 5.191 -0.11 -12.289 1 97.06 433 VAL B N 1
ATOM 7672 C CA . VAL B 1 433 ? 3.85 -0.541 -11.906 1 97.06 433 VAL B CA 1
ATOM 7673 C C . VAL B 1 433 ? 3.375 -1.645 -12.852 1 97.06 433 VAL B C 1
ATOM 7675 O O . VAL B 1 433 ? 3.244 -1.425 -14.062 1 97.06 433 VAL B O 1
ATOM 7678 N N . LEU B 1 434 ? 3.242 -2.859 -12.25 1 96.62 434 LEU B N 1
ATOM 7679 C CA . LEU B 1 434 ? 2.531 -3.916 -12.969 1 96.62 434 LEU B CA 1
ATOM 7680 C C . LEU B 1 434 ? 1.026 -3.672 -12.938 1 96.62 434 LEU B C 1
ATOM 7682 O O . LEU B 1 434 ? 0.405 -3.723 -11.875 1 96.62 434 LEU B O 1
ATOM 7686 N N . ARG B 1 435 ? 0.491 -3.436 -14.117 1 94.56 435 ARG B N 1
ATOM 7687 C CA . ARG B 1 435 ? -0.937 -3.146 -14.188 1 94.56 435 ARG B CA 1
ATOM 7688 C C . ARG B 1 435 ? -1.765 -4.406 -13.961 1 94.56 435 ARG B C 1
ATOM 7690 O O . ARG B 1 435 ? -1.321 -5.512 -14.273 1 94.56 435 ARG B O 1
ATOM 7697 N N . GLY B 1 436 ? -2.936 -4.188 -13.391 1 92.44 436 GLY B N 1
ATOM 7698 C CA . GLY B 1 436 ? -3.781 -5.316 -13.031 1 92.44 436 GLY B CA 1
ATOM 7699 C C . GLY B 1 436 ? -4.375 -6.023 -14.234 1 92.44 436 GLY B C 1
ATOM 7700 O O . GLY B 1 436 ? -4.562 -5.41 -15.289 1 92.44 436 GLY B O 1
ATOM 7701 N N . PRO B 1 437 ? -4.59 -7.34 -14.117 1 93.81 437 PRO B N 1
ATOM 7702 C CA . PRO B 1 437 ? -4.383 -8.133 -12.906 1 93.81 437 PRO B CA 1
ATOM 7703 C C . PRO B 1 437 ? -2.941 -8.625 -12.758 1 93.81 437 PRO B C 1
ATOM 7705 O O . PRO B 1 437 ? -2.404 -9.258 -13.672 1 93.81 437 PRO B O 1
ATOM 7708 N N . GLY B 1 438 ? -2.363 -8.43 -11.602 1 95.19 438 GLY B N 1
ATOM 7709 C CA . GLY B 1 438 ? -0.955 -8.703 -11.375 1 95.19 438 GLY B CA 1
ATOM 7710 C C . GLY B 1 438 ? -0.641 -10.188 -11.312 1 95.19 438 GLY B C 1
ATOM 7711 O O . GLY B 1 438 ? 0.521 -10.586 -11.422 1 95.19 438 GLY B O 1
ATOM 7712 N N . ASN B 1 439 ? -1.652 -11.008 -11.102 1 95.75 439 ASN B N 1
ATOM 7713 C CA . ASN B 1 439 ? -1.433 -12.453 -11.109 1 95.75 439 ASN B CA 1
ATOM 7714 C C . ASN B 1 439 ? -1.349 -13 -12.539 1 95.75 439 ASN B C 1
ATOM 7716 O O . ASN B 1 439 ? -0.926 -14.133 -12.75 1 95.75 439 ASN B O 1
ATOM 7720 N N . CYS B 1 440 ? -1.816 -12.211 -13.555 1 96.06 440 CYS B N 1
ATOM 7721 C CA . CYS B 1 440 ? -1.69 -12.539 -14.969 1 96.06 440 CYS B CA 1
ATOM 7722 C C . CYS B 1 440 ? -1.42 -11.289 -15.797 1 96.06 440 CYS B C 1
ATOM 7724 O O . CYS B 1 440 ? -2.207 -10.938 -16.672 1 96.06 440 CYS B O 1
ATOM 7726 N N . PRO B 1 441 ? -0.238 -10.75 -15.578 1 95.19 441 PRO B N 1
ATOM 7727 C CA . PRO B 1 441 ? 0.013 -9.398 -16.094 1 95.19 441 PRO B CA 1
ATOM 7728 C C . PRO B 1 441 ? 0.402 -9.398 -17.562 1 95.19 441 PRO B C 1
ATOM 7730 O O . PRO B 1 441 ? 1.049 -10.336 -18.047 1 95.19 441 PRO B O 1
ATOM 7733 N N . ASN B 1 442 ? 0.003 -8.273 -18.297 1 93.12 442 ASN B N 1
ATOM 7734 C CA . ASN B 1 442 ? 0.424 -8.133 -19.688 1 93.12 442 ASN B CA 1
ATOM 7735 C C . ASN B 1 442 ? 0.881 -6.707 -19.984 1 93.12 442 ASN B C 1
ATOM 7737 O O . ASN B 1 442 ? 1.248 -6.398 -21.125 1 93.12 442 ASN B O 1
ATOM 7741 N N . GLU B 1 443 ? 0.816 -5.855 -18.984 1 93.88 443 GLU B N 1
ATOM 7742 C CA . GLU B 1 443 ? 1.244 -4.477 -19.188 1 93.88 443 GLU B CA 1
ATOM 7743 C C . GLU B 1 443 ? 1.905 -3.922 -17.922 1 93.88 443 GLU B C 1
ATOM 7745 O O . GLU B 1 443 ? 1.492 -4.238 -16.812 1 93.88 443 GLU B O 1
ATOM 7750 N N . MET B 1 444 ? 2.934 -3.139 -18.109 1 94 444 MET B N 1
ATOM 7751 C CA . MET B 1 444 ? 3.561 -2.428 -17 1 94 444 MET B CA 1
ATOM 7752 C C . MET B 1 444 ? 3.971 -1.019 -17.406 1 94 444 MET B C 1
ATOM 7754 O O . MET B 1 444 ? 4.078 -0.727 -18.609 1 94 444 MET B O 1
ATOM 7758 N N . THR B 1 445 ? 4.051 -0.123 -16.531 1 94.56 445 THR B N 1
ATOM 7759 C CA . THR B 1 445 ? 4.543 1.231 -16.75 1 94.56 445 THR B CA 1
ATOM 7760 C C . THR B 1 445 ? 5.797 1.491 -15.914 1 94.56 445 THR B C 1
ATOM 7762 O O . THR B 1 445 ? 5.824 1.194 -14.719 1 94.56 445 THR B O 1
ATOM 7765 N N . ILE B 1 446 ? 6.82 1.995 -16.547 1 92.81 446 ILE B N 1
ATOM 7766 C CA . ILE B 1 446 ? 8.094 2.334 -15.922 1 92.81 446 ILE B CA 1
ATOM 7767 C C . ILE B 1 446 ? 8.211 3.85 -15.781 1 92.81 446 ILE B C 1
ATOM 7769 O O . ILE B 1 446 ? 8.086 4.582 -16.766 1 92.81 446 ILE B O 1
ATOM 7773 N N . TYR B 1 447 ? 8.359 4.309 -14.57 1 93.69 447 TYR B N 1
ATOM 7774 C CA . TYR B 1 447 ? 8.578 5.715 -14.25 1 93.69 447 TYR B CA 1
ATOM 7775 C C . TYR B 1 447 ? 10.023 5.969 -13.852 1 93.69 447 TYR B C 1
ATOM 7777 O O . TYR B 1 447 ? 10.484 5.469 -12.82 1 93.69 447 TYR B O 1
ATOM 7785 N N . GLU B 1 448 ? 10.727 6.738 -14.609 1 91.62 448 GLU B N 1
ATOM 7786 C CA . GLU B 1 448 ? 12.094 7.125 -14.281 1 91.62 448 GLU B CA 1
ATOM 7787 C C . GLU B 1 448 ? 12.133 8.492 -13.594 1 91.62 448 GLU B C 1
ATOM 7789 O O . GLU B 1 448 ? 11.578 9.461 -14.109 1 91.62 448 GLU B O 1
ATOM 7794 N N . HIS B 1 449 ? 12.734 8.508 -12.461 1 92.25 449 HIS B N 1
ATOM 7795 C CA . HIS B 1 449 ? 12.867 9.727 -11.664 1 92.25 449 HIS B CA 1
ATOM 7796 C C . HIS B 1 449 ? 14.312 10.188 -11.594 1 92.25 449 HIS B C 1
ATOM 7798 O O . HIS B 1 449 ? 15.234 9.391 -11.789 1 92.25 449 HIS B O 1
ATOM 7804 N N . ASP B 1 450 ? 14.508 11.477 -11.344 1 86.31 450 ASP B N 1
ATOM 7805 C CA . ASP B 1 450 ? 15.859 11.961 -11.094 1 86.31 450 ASP B CA 1
ATOM 7806 C C . ASP B 1 450 ? 16.234 11.781 -9.625 1 86.31 450 ASP B C 1
ATOM 7808 O O . ASP B 1 450 ? 15.484 11.195 -8.852 1 86.31 450 ASP B O 1
ATOM 7812 N N . GLN B 1 451 ? 17.359 12.18 -9.266 1 78.75 451 GLN B N 1
ATOM 7813 C CA . GLN B 1 451 ? 17.922 11.93 -7.941 1 78.75 451 GLN B CA 1
ATOM 7814 C C . GLN B 1 451 ? 17.141 12.664 -6.859 1 78.75 451 GLN B C 1
ATOM 7816 O O . GLN B 1 451 ? 17.297 12.391 -5.672 1 78.75 451 GLN B O 1
ATOM 7821 N N . PHE B 1 452 ? 16.234 13.578 -7.285 1 76.44 452 PHE B N 1
ATOM 7822 C CA . PHE B 1 452 ? 15.461 14.352 -6.32 1 76.44 452 PHE B CA 1
ATOM 7823 C C . PHE B 1 452 ? 14.023 13.859 -6.258 1 76.44 452 PHE B C 1
ATOM 7825 O O . PHE B 1 452 ? 13.195 14.43 -5.535 1 76.44 452 PHE B O 1
ATOM 7832 N N . GLY B 1 453 ? 13.766 12.836 -7.059 1 85.38 453 GLY B N 1
ATOM 7833 C CA . GLY B 1 453 ? 12.445 12.242 -7.008 1 85.38 453 GLY B CA 1
ATOM 7834 C C . GLY B 1 453 ? 11.508 12.781 -8.07 1 85.38 453 GLY B C 1
ATOM 7835 O O . GLY B 1 453 ? 10.336 12.391 -8.133 1 85.38 453 GLY B O 1
ATOM 7836 N N . LEU B 1 454 ? 12.031 13.617 -8.898 1 87.31 454 LEU B N 1
ATOM 7837 C CA . LEU B 1 454 ? 11.195 14.188 -9.945 1 87.31 454 LEU B CA 1
ATOM 7838 C C . LEU B 1 454 ? 11.039 13.203 -11.102 1 87.31 454 LEU B C 1
ATOM 7840 O O . LEU B 1 454 ? 12.008 12.594 -11.547 1 87.31 454 LEU B O 1
ATOM 7844 N N . LEU B 1 455 ? 9.789 13.102 -11.602 1 91.06 455 LEU B N 1
ATOM 7845 C CA . LEU B 1 455 ? 9.508 12.211 -12.727 1 91.06 455 LEU B CA 1
ATOM 7846 C C . LEU B 1 455 ? 10.086 12.766 -14.023 1 91.06 455 LEU B C 1
ATOM 7848 O O . LEU B 1 455 ? 9.781 13.898 -14.406 1 91.06 455 LEU B O 1
ATOM 7852 N N . LYS B 1 456 ? 10.898 11.969 -14.688 1 88.62 456 LYS B N 1
ATOM 7853 C CA . LYS B 1 456 ? 11.555 12.406 -15.922 1 88.62 456 LYS B CA 1
ATOM 7854 C C . LYS B 1 456 ? 10.922 11.75 -17.141 1 88.62 456 LYS B C 1
ATOM 7856 O O . LYS B 1 456 ? 10.781 12.375 -18.188 1 88.62 456 LYS B O 1
ATOM 7861 N N . ARG B 1 457 ? 10.602 10.5 -16.922 1 88.62 457 ARG B N 1
ATOM 7862 C CA . ARG B 1 457 ? 10.133 9.727 -18.078 1 88.62 457 ARG B CA 1
ATOM 7863 C C . ARG B 1 457 ? 9.164 8.633 -17.641 1 88.62 457 ARG B C 1
ATOM 7865 O O . ARG B 1 457 ? 9.367 7.996 -16.609 1 88.62 457 ARG B O 1
ATOM 7872 N N . GLU B 1 458 ? 8.125 8.43 -18.5 1 91.31 458 GLU B N 1
ATOM 7873 C CA . GLU B 1 458 ? 7.156 7.348 -18.344 1 91.31 458 GLU B CA 1
ATOM 7874 C C . GLU B 1 458 ? 7.141 6.438 -19.562 1 91.31 458 GLU B C 1
ATOM 7876 O O . GLU B 1 458 ? 6.996 6.914 -20.688 1 91.31 458 GLU B O 1
ATOM 7881 N N . THR B 1 459 ? 7.375 5.129 -19.344 1 88.25 459 THR B N 1
ATOM 7882 C CA . THR B 1 459 ? 7.34 4.152 -20.422 1 88.25 459 THR B CA 1
ATOM 7883 C C . THR B 1 459 ? 6.336 3.043 -20.125 1 88.25 459 THR B C 1
ATOM 7885 O O . THR B 1 459 ? 6.434 2.377 -19.078 1 88.25 459 THR B O 1
ATOM 7888 N N . THR B 1 460 ? 5.383 2.857 -21 1 92.06 460 THR B N 1
ATOM 7889 C CA . THR B 1 460 ? 4.453 1.739 -20.875 1 92.06 460 THR B CA 1
ATOM 7890 C C . THR B 1 460 ? 4.855 0.599 -21.812 1 92.06 460 THR B C 1
ATOM 7892 O O . THR B 1 460 ? 5.047 0.808 -23 1 92.06 460 THR B O 1
ATOM 7895 N N . ALA B 1 461 ? 5.023 -0.57 -21.219 1 88.06 461 ALA B N 1
ATOM 7896 C CA . ALA B 1 461 ? 5.355 -1.778 -21.969 1 88.06 461 ALA B CA 1
ATOM 7897 C C . ALA B 1 461 ? 4.246 -2.818 -21.859 1 88.06 461 ALA B C 1
ATOM 7899 O O . ALA B 1 461 ? 3.691 -3.027 -20.781 1 88.06 461 ALA B O 1
ATOM 7900 N N . SER B 1 462 ? 3.9 -3.424 -23.016 1 90.88 462 SER B N 1
ATOM 7901 C CA . SER B 1 462 ? 2.854 -4.441 -22.984 1 90.88 462 SER B CA 1
ATOM 7902 C C . SER B 1 462 ? 3.203 -5.613 -23.891 1 90.88 462 SER B C 1
ATOM 7904 O O . SER B 1 462 ? 3.969 -5.461 -24.859 1 90.88 462 SER B O 1
ATOM 7906 N N . PHE B 1 463 ? 2.734 -6.801 -23.531 1 90 463 PHE B N 1
ATOM 7907 C CA . PHE B 1 463 ? 2.807 -8.008 -24.344 1 90 463 PHE B CA 1
ATOM 7908 C C . PHE B 1 463 ? 1.411 -8.5 -24.703 1 90 463 PHE B C 1
ATOM 7910 O O . PHE B 1 463 ? 0.512 -8.516 -23.859 1 90 463 PHE B O 1
ATOM 7917 N N . LYS B 1 464 ? 1.288 -8.836 -25.953 1 86.88 464 LYS B N 1
ATOM 7918 C CA . LYS B 1 464 ? 0.026 -9.461 -26.344 1 86.88 464 LYS B CA 1
ATOM 7919 C C . LYS B 1 464 ? -0.111 -10.852 -25.734 1 86.88 464 LYS B C 1
ATOM 7921 O O . LYS B 1 464 ? 0.869 -11.594 -25.656 1 86.88 464 LYS B O 1
ATOM 7926 N N . LEU B 1 465 ? -1.29 -11.188 -25.359 1 88.25 465 LEU B N 1
ATOM 7927 C CA . LEU B 1 465 ? -1.57 -12.531 -24.859 1 88.25 465 LEU B CA 1
ATOM 7928 C C . LEU B 1 465 ? -1.598 -13.531 -26.016 1 88.25 465 LEU B C 1
ATOM 7930 O O . LEU B 1 465 ? -1.756 -13.148 -27.172 1 88.25 465 LEU B O 1
ATOM 7934 N N . PRO B 1 466 ? -1.452 -14.82 -25.656 1 86.06 466 PRO B N 1
ATOM 7935 C CA . PRO B 1 466 ? -1.514 -15.82 -26.734 1 86.06 466 PRO B CA 1
ATOM 7936 C C . PRO B 1 466 ? -2.879 -15.867 -27.406 1 86.06 466 PRO B C 1
ATOM 7938 O O . PRO B 1 466 ? -3.908 -15.695 -26.75 1 86.06 466 PRO B O 1
ATOM 7941 N N . THR B 1 467 ? -2.75 -16.047 -28.719 1 80.25 467 THR B N 1
ATOM 7942 C CA . THR B 1 467 ? -3.99 -16.188 -29.484 1 80.25 467 THR B CA 1
ATOM 7943 C C . THR B 1 467 ? -4.449 -17.656 -29.5 1 80.25 467 THR B C 1
ATOM 7945 O O . THR B 1 467 ? -3.887 -18.469 -30.219 1 80.25 467 THR B O 1
ATOM 7948 N N . VAL B 1 468 ? -5.195 -18.047 -28.562 1 79.81 468 VAL B N 1
ATOM 7949 C CA . VAL B 1 468 ? -5.719 -19.406 -28.516 1 79.81 468 VAL B CA 1
ATOM 7950 C C . VAL B 1 468 ? -7.246 -19.375 -28.547 1 79.81 468 VAL B C 1
ATOM 7952 O O . VAL B 1 468 ? -7.859 -18.422 -28.047 1 79.81 468 VAL B O 1
ATOM 7955 N N . ASP B 1 469 ? -7.758 -20.391 -29.172 1 83.31 469 ASP B N 1
ATOM 7956 C CA . ASP B 1 469 ? -9.211 -20.484 -29.297 1 83.31 469 ASP B CA 1
ATOM 7957 C C . ASP B 1 469 ? -9.797 -21.391 -28.219 1 83.31 469 ASP B C 1
ATOM 7959 O O . ASP B 1 469 ? -9.664 -22.609 -28.297 1 83.31 469 ASP B O 1
ATOM 7963 N N . PHE B 1 470 ? -10.492 -20.828 -27.266 1 88.19 470 PHE B N 1
ATOM 7964 C CA . PHE B 1 470 ? -11.148 -21.578 -26.188 1 88.19 470 PHE B CA 1
ATOM 7965 C C . PHE B 1 470 ? -12.609 -21.844 -26.531 1 88.19 470 PHE B C 1
ATOM 7967 O O . PHE B 1 470 ? -13.312 -22.516 -25.781 1 88.19 470 PHE B O 1
ATOM 7974 N N . SER B 1 471 ? -13.055 -21.484 -27.688 1 86.31 471 SER B N 1
ATOM 7975 C CA . SER B 1 471 ? -14.469 -21.484 -28.047 1 86.31 471 SER B CA 1
ATOM 7976 C C . SER B 1 471 ? -15.062 -22.875 -27.938 1 86.31 471 SER B C 1
ATOM 7978 O O . SER B 1 471 ? -16.203 -23.047 -27.5 1 86.31 471 SER B O 1
ATOM 7980 N N . PRO B 1 472 ? -14.312 -23.875 -28.297 1 90.31 472 PRO B N 1
ATOM 7981 C CA . PRO B 1 472 ? -14.891 -25.219 -28.234 1 90.31 472 PRO B CA 1
ATOM 7982 C C . PRO B 1 472 ? -15.227 -25.625 -26.797 1 90.31 472 PRO B C 1
ATOM 7984 O O . PRO B 1 472 ? -16 -26.562 -26.594 1 90.31 472 PRO B O 1
ATOM 7987 N N . PHE B 1 473 ? -14.664 -25.016 -25.859 1 92.25 473 PHE B N 1
ATOM 7988 C CA . PHE B 1 473 ? -14.805 -25.469 -24.484 1 92.25 473 PHE B CA 1
ATOM 7989 C C . PHE B 1 473 ? -15.633 -24.484 -23.672 1 92.25 473 PHE B C 1
ATOM 7991 O O . PHE B 1 473 ? -15.766 -24.641 -22.453 1 92.25 473 PHE B O 1
ATOM 7998 N N . GLY B 1 474 ? -16.078 -23.469 -24.328 1 87 474 GLY B N 1
ATOM 7999 C CA . GLY B 1 474 ? -16.859 -22.469 -23.641 1 87 474 GLY B CA 1
ATOM 8000 C C . GLY B 1 474 ? -16.031 -21.312 -23.125 1 87 474 GLY B C 1
ATOM 8001 O O . GLY B 1 474 ? -14.844 -21.188 -23.469 1 87 474 GLY B O 1
ATOM 8002 N N . ARG B 1 475 ? -16.609 -20.578 -22.328 1 83.81 475 ARG B N 1
ATOM 8003 C CA . ARG B 1 475 ? -15.953 -19.391 -21.766 1 83.81 475 ARG B CA 1
ATOM 8004 C C . ARG B 1 475 ? -15.016 -19.766 -20.625 1 83.81 475 ARG B C 1
ATOM 8006 O O . ARG B 1 475 ? -15.305 -20.688 -19.859 1 83.81 475 ARG B O 1
ATOM 8013 N N . SER B 1 476 ? -13.898 -19.016 -20.562 1 89.44 476 SER B N 1
ATOM 8014 C CA . SER B 1 476 ? -12.977 -19.219 -19.453 1 89.44 476 SER B CA 1
ATOM 8015 C C . SER B 1 476 ? -13.602 -18.766 -18.125 1 89.44 476 SER B C 1
ATOM 8017 O O . SER B 1 476 ? -14.414 -17.844 -18.109 1 89.44 476 SER B O 1
ATOM 8019 N N . ASN B 1 477 ? -13.188 -19.375 -17.094 1 87.38 477 ASN B N 1
ATOM 8020 C CA . ASN B 1 477 ? -13.695 -19.062 -15.766 1 87.38 477 ASN B CA 1
ATOM 8021 C C . ASN B 1 477 ? -12.922 -17.922 -15.125 1 87.38 477 ASN B C 1
ATOM 8023 O O . ASN B 1 477 ? -13.453 -17.188 -14.297 1 87.38 477 ASN B O 1
ATOM 8027 N N . TYR B 1 478 ? -11.711 -17.734 -15.453 1 87.94 478 TYR B N 1
ATOM 8028 C CA . TYR B 1 478 ? -10.852 -16.719 -14.859 1 87.94 478 TYR B CA 1
ATOM 8029 C C . TYR B 1 478 ? -10.242 -15.812 -15.938 1 87.94 478 TYR B C 1
ATOM 8031 O O . TYR B 1 478 ? -10.133 -16.219 -17.094 1 87.94 478 TYR B O 1
ATOM 8039 N N . PRO B 1 479 ? -9.812 -14.609 -15.492 1 86.31 479 PRO B N 1
ATOM 8040 C CA . PRO B 1 479 ? -9.234 -13.688 -16.469 1 86.31 479 PRO B CA 1
ATOM 8041 C C . PRO B 1 479 ? -7.914 -14.195 -17.047 1 86.31 479 PRO B C 1
ATOM 8043 O O . PRO B 1 479 ? -7.105 -14.781 -16.328 1 86.31 479 PRO B O 1
ATOM 8046 N N . ARG B 1 480 ? -7.781 -14.008 -18.375 1 92.44 480 ARG B N 1
ATOM 8047 C CA . ARG B 1 480 ? -6.547 -14.25 -19.109 1 92.44 480 ARG B CA 1
ATOM 8048 C C . ARG B 1 480 ? -6.07 -15.688 -18.922 1 92.44 480 ARG B C 1
ATOM 8050 O O . ARG B 1 480 ? -4.871 -15.93 -18.766 1 92.44 480 ARG B O 1
ATOM 8057 N N . ALA B 1 481 ? -7.016 -16.594 -18.922 1 93.38 481 ALA B N 1
ATOM 8058 C CA . ALA B 1 481 ? -6.719 -18.016 -18.766 1 93.38 481 ALA B CA 1
ATOM 8059 C C . ALA B 1 481 ? -5.805 -18.516 -19.875 1 93.38 481 ALA B C 1
ATOM 8061 O O . ALA B 1 481 ? -5.086 -19.5 -19.703 1 93.38 481 ALA B O 1
ATOM 8062 N N . GLU B 1 482 ? -5.809 -17.797 -21.016 1 92.12 482 GLU B N 1
ATOM 8063 C CA . GLU B 1 482 ? -4.914 -18.156 -22.109 1 92.12 482 GLU B CA 1
ATOM 8064 C C . GLU B 1 482 ? -3.453 -18.094 -21.672 1 92.12 482 GLU B C 1
ATOM 8066 O O . GLU B 1 482 ? -2.586 -18.719 -22.281 1 92.12 482 GLU B O 1
ATOM 8071 N N . GLY B 1 483 ? -3.225 -17.375 -20.578 1 94.62 483 GLY B N 1
ATOM 8072 C CA . GLY B 1 483 ? -1.869 -17.234 -20.078 1 94.62 483 GLY B CA 1
ATOM 8073 C C . GLY B 1 483 ? -1.306 -18.531 -19.516 1 94.62 483 GLY B C 1
ATOM 8074 O O . GLY B 1 483 ? -0.092 -18.672 -19.344 1 94.62 483 GLY B O 1
ATOM 8075 N N . PHE B 1 484 ? -2.127 -19.531 -19.281 1 96.81 484 PHE B N 1
ATOM 8076 C CA . PHE B 1 484 ? -1.646 -20.828 -18.828 1 96.81 484 PHE B CA 1
ATOM 8077 C C . PHE B 1 484 ? -0.712 -21.453 -19.859 1 96.81 484 PHE B C 1
ATOM 8079 O O . PHE B 1 484 ? 0.105 -22.312 -19.516 1 96.81 484 PHE B O 1
ATOM 8086 N N . ILE B 1 485 ? -0.808 -21.016 -21.062 1 95.12 485 ILE B N 1
ATOM 8087 C CA . ILE B 1 485 ? 0 -21.578 -22.141 1 95.12 485 ILE B CA 1
ATOM 8088 C C . ILE B 1 485 ? 1.48 -21.344 -21.844 1 95.12 485 ILE B C 1
ATOM 8090 O O . ILE B 1 485 ? 2.33 -22.156 -22.203 1 95.12 485 ILE B O 1
ATOM 8094 N N . TYR B 1 486 ? 1.782 -20.281 -21.188 1 95.56 486 TYR B N 1
ATOM 8095 C CA . TYR B 1 486 ? 3.18 -19.938 -20.938 1 95.56 486 TYR B CA 1
ATOM 8096 C C . TYR B 1 486 ? 3.84 -20.969 -20.031 1 95.56 486 TYR B C 1
ATOM 8098 O O . TYR B 1 486 ? 4.949 -21.438 -20.312 1 95.56 486 TYR B O 1
ATOM 8106 N N . VAL B 1 487 ? 3.178 -21.359 -18.953 1 97.12 487 VAL B N 1
ATOM 8107 C CA . VAL B 1 487 ? 3.744 -22.344 -18.047 1 97.12 487 VAL B CA 1
ATOM 8108 C C . VAL B 1 487 ? 3.727 -23.734 -18.703 1 97.12 487 VAL B C 1
ATOM 8110 O O . VAL B 1 487 ? 4.68 -24.5 -18.562 1 97.12 487 VAL B O 1
ATOM 8113 N N . ILE B 1 488 ? 2.701 -24.047 -19.453 1 96.75 488 ILE B N 1
ATOM 8114 C CA . ILE B 1 488 ? 2.588 -25.312 -20.156 1 96.75 488 ILE B CA 1
ATOM 8115 C C . ILE B 1 488 ? 3.736 -25.438 -21.156 1 96.75 488 ILE B C 1
ATOM 8117 O O . ILE B 1 488 ? 4.422 -26.469 -21.188 1 96.75 488 ILE B O 1
ATOM 8121 N N . ASP B 1 489 ? 3.916 -24.391 -21.906 1 93.75 489 ASP B N 1
ATOM 8122 C CA . ASP B 1 489 ? 4.949 -24.375 -22.938 1 93.75 489 ASP B CA 1
ATOM 8123 C C . ASP B 1 489 ? 6.332 -24.609 -22.328 1 93.75 489 ASP B C 1
ATOM 8125 O O . ASP B 1 489 ? 7.141 -25.359 -22.891 1 93.75 489 ASP B O 1
ATOM 8129 N N . ARG B 1 490 ? 6.586 -24.016 -21.234 1 94.62 490 ARG B N 1
ATOM 8130 C CA . ARG B 1 490 ? 7.895 -24.125 -20.594 1 94.62 490 ARG B CA 1
ATOM 8131 C C . ARG B 1 490 ? 8.125 -25.531 -20.078 1 94.62 490 ARG B C 1
ATOM 8133 O O . ARG B 1 490 ? 9.234 -26.062 -20.156 1 94.62 490 ARG B O 1
ATOM 8140 N N . ILE B 1 491 ? 7.102 -26.141 -19.516 1 96.31 491 ILE B N 1
ATOM 8141 C CA . ILE B 1 491 ? 7.203 -27.516 -19.016 1 96.31 491 ILE B CA 1
ATOM 8142 C C . ILE B 1 491 ? 7.414 -28.469 -20.188 1 96.31 491 ILE B C 1
ATOM 8144 O O . ILE B 1 491 ? 8.297 -29.328 -20.141 1 96.31 491 ILE B O 1
ATOM 8148 N N . GLU B 1 492 ? 6.617 -28.328 -21.266 1 94.06 492 GLU B N 1
ATOM 8149 C CA . GLU B 1 492 ? 6.762 -29.141 -22.469 1 94.06 492 GLU B CA 1
ATOM 8150 C C . GLU B 1 492 ? 8.172 -29.031 -23.047 1 94.06 492 GLU B C 1
ATOM 8152 O O . GLU B 1 492 ? 8.781 -30.047 -23.391 1 94.06 492 GLU B O 1
ATOM 8157 N N . GLU B 1 493 ? 8.672 -27.844 -23.062 1 91.06 493 GLU B N 1
ATOM 8158 C CA . GLU B 1 493 ? 10.016 -27.609 -23.578 1 91.06 493 GLU B CA 1
ATOM 8159 C C . GLU B 1 493 ? 11.07 -28.281 -22.703 1 91.06 493 GLU B C 1
ATOM 8161 O O . GLU B 1 493 ? 11.969 -28.953 -23.219 1 91.06 493 GLU B O 1
ATOM 8166 N N . CYS B 1 494 ? 10.953 -28.094 -21.438 1 93.12 494 CYS B N 1
ATOM 8167 C CA . CYS B 1 494 ? 11.922 -28.672 -20.516 1 93.12 494 CYS B CA 1
ATOM 8168 C C . CYS B 1 494 ? 11.938 -30.203 -20.625 1 93.12 494 CYS B C 1
ATOM 8170 O O . CYS B 1 494 ? 13.008 -30.812 -20.703 1 93.12 494 CYS B O 1
ATOM 8172 N N . MET B 1 495 ? 10.742 -30.812 -20.672 1 92.69 495 MET B N 1
ATOM 8173 C CA . MET B 1 495 ? 10.625 -32.281 -20.75 1 92.69 495 MET B CA 1
ATOM 8174 C C . MET B 1 495 ? 11.164 -32.781 -22.078 1 92.69 495 MET B C 1
ATOM 8176 O O . MET B 1 495 ? 11.773 -33.844 -22.141 1 92.69 495 MET B O 1
ATOM 8180 N N . ALA B 1 496 ? 10.938 -32.031 -23.109 1 87.88 496 ALA B N 1
ATOM 8181 C CA . ALA B 1 496 ? 11.422 -32.406 -24.438 1 87.88 496 ALA B CA 1
ATOM 8182 C C . ALA B 1 496 ? 12.945 -32.344 -24.5 1 87.88 496 ALA B C 1
ATOM 8184 O O . ALA B 1 496 ? 13.586 -33.219 -25.062 1 87.88 496 ALA B O 1
ATOM 8185 N N . LYS B 1 497 ? 13.5 -31.344 -23.891 1 85.31 497 LYS B N 1
ATOM 8186 C CA . LYS B 1 497 ? 14.93 -31.062 -24.031 1 85.31 497 LYS B CA 1
ATOM 8187 C C . LYS B 1 497 ? 15.742 -31.875 -23.016 1 85.31 497 LYS B C 1
ATOM 8189 O O . LYS B 1 497 ? 16.828 -32.375 -23.344 1 85.31 497 LYS B O 1
ATOM 8194 N N . LYS B 1 498 ? 15.219 -32 -21.812 1 89.12 498 LYS B N 1
ATOM 8195 C CA . LYS B 1 498 ? 16.031 -32.625 -20.75 1 89.12 498 LYS B CA 1
ATOM 8196 C C . LYS B 1 498 ? 15.57 -34.031 -20.453 1 89.12 498 LYS B C 1
ATOM 8198 O O . LYS B 1 498 ? 16.281 -34.812 -19.797 1 89.12 498 LYS B O 1
ATOM 8203 N N . GLY B 1 499 ? 14.398 -34.344 -20.953 1 89.62 499 GLY B N 1
ATOM 8204 C CA . GLY B 1 499 ? 13.859 -35.688 -20.719 1 89.62 499 GLY B CA 1
ATOM 8205 C C . GLY B 1 499 ? 12.789 -35.688 -19.641 1 89.62 499 GLY B C 1
ATOM 8206 O O . GLY B 1 499 ? 12.781 -34.844 -18.75 1 89.62 499 GLY B O 1
ATOM 8207 N N . ILE B 1 500 ? 11.898 -36.656 -19.797 1 92.69 500 ILE B N 1
ATOM 8208 C CA . ILE B 1 500 ? 10.844 -36.844 -18.812 1 92.69 500 ILE B CA 1
ATOM 8209 C C . ILE B 1 500 ? 11.383 -37.688 -17.656 1 92.69 500 ILE B C 1
ATOM 8211 O O . ILE B 1 500 ? 11.773 -38.844 -17.828 1 92.69 500 ILE B O 1
ATOM 8215 N N . PRO B 1 501 ? 11.336 -37.094 -16.469 1 93.25 501 PRO B N 1
ATOM 8216 C CA . PRO B 1 501 ? 11.812 -37.875 -15.32 1 93.25 501 PRO B CA 1
ATOM 8217 C C . PRO B 1 501 ? 10.977 -39.125 -15.055 1 93.25 501 PRO B C 1
ATOM 8219 O O . PRO B 1 501 ? 9.75 -39.094 -15.195 1 93.25 501 PRO B O 1
ATOM 8222 N N . GLY B 1 502 ? 11.672 -40.188 -14.609 1 86.44 502 GLY B N 1
ATOM 8223 C CA . GLY B 1 502 ? 10.977 -41.406 -14.195 1 86.44 502 GLY B CA 1
ATOM 8224 C C . GLY B 1 502 ? 10.688 -42.344 -15.352 1 86.44 502 GLY B C 1
ATOM 8225 O O . GLY B 1 502 ? 10.164 -43.438 -15.148 1 86.44 502 GLY B O 1
ATOM 8226 N N . LEU B 1 503 ? 10.852 -41.969 -16.547 1 78.5 503 LEU B N 1
ATOM 8227 C CA . LEU B 1 503 ? 10.539 -42.812 -17.688 1 78.5 503 LEU B CA 1
ATOM 8228 C C . LEU B 1 503 ? 11.523 -43.969 -17.797 1 78.5 503 LEU B C 1
ATOM 8230 O O . LEU B 1 503 ? 11.148 -45.062 -18.219 1 78.5 503 LEU B O 1
ATOM 8234 N N . SER B 1 504 ? 12.766 -43.656 -17.453 1 64.81 504 SER B N 1
ATOM 8235 C CA . SER B 1 504 ? 13.727 -44.75 -17.562 1 64.81 504 SER B CA 1
ATOM 8236 C C . SER B 1 504 ? 13.719 -45.594 -16.297 1 64.81 504 SER B C 1
ATOM 8238 O O . SER B 1 504 ? 13.625 -45.094 -15.188 1 64.81 504 SER B O 1
ATOM 8240 N N . ASP B 1 505 ? 13.508 -46.875 -16.469 1 58.69 505 ASP B N 1
ATOM 8241 C CA . ASP B 1 505 ? 13.617 -47.812 -15.352 1 58.69 505 ASP B CA 1
ATOM 8242 C C . ASP B 1 505 ? 15.062 -47.938 -14.875 1 58.69 505 ASP B C 1
ATOM 8244 O O . ASP B 1 505 ? 15.344 -48.594 -13.883 1 58.69 505 ASP B O 1
ATOM 8248 N N . ASP B 1 506 ? 15.898 -47.281 -15.609 1 58.56 506 ASP B N 1
ATOM 8249 C CA . ASP B 1 506 ? 17.312 -47.312 -15.219 1 58.56 506 ASP B CA 1
ATOM 8250 C C . ASP B 1 506 ? 17.562 -46.438 -14.008 1 58.56 506 ASP B C 1
ATOM 8252 O O . ASP B 1 506 ? 17.469 -45.188 -14.109 1 58.56 506 ASP B O 1
ATOM 8256 N N . SER B 1 507 ? 17.766 -47.125 -12.883 1 60.81 507 SER B N 1
ATOM 8257 C CA . SER B 1 507 ? 17.984 -46.438 -11.617 1 60.81 507 SER B CA 1
ATOM 8258 C C . SER B 1 507 ? 19.125 -45.438 -11.719 1 60.81 507 SER B C 1
ATOM 8260 O O . SER B 1 507 ? 19.172 -44.438 -10.969 1 60.81 507 SER B O 1
ATOM 8262 N N . SER B 1 508 ? 20 -45.719 -12.664 1 58.22 508 SER B N 1
ATOM 8263 C CA . SER B 1 508 ? 21.156 -44.844 -12.82 1 58.22 508 SER B CA 1
ATOM 8264 C C . SER B 1 508 ? 20.719 -43.5 -13.398 1 58.22 508 SER B C 1
ATOM 8266 O O . SER B 1 508 ? 21.469 -42.5 -13.312 1 58.22 508 SER B O 1
ATOM 8268 N N . MET B 1 509 ? 19.562 -43.438 -13.867 1 60.88 509 MET B N 1
ATOM 8269 C CA . MET B 1 509 ? 19.078 -42.219 -14.508 1 60.88 509 MET B CA 1
ATOM 8270 C C . MET B 1 509 ? 18.156 -41.438 -13.57 1 60.88 509 MET B C 1
ATOM 8272 O O . MET B 1 509 ? 17.578 -40.438 -13.969 1 60.88 509 MET B O 1
ATOM 8276 N N . ARG B 1 510 ? 18.188 -42.031 -12.367 1 64.94 510 ARG B N 1
ATOM 8277 C CA . ARG B 1 510 ? 17.406 -41.312 -11.383 1 64.94 510 ARG B CA 1
ATOM 8278 C C . ARG B 1 510 ? 17.969 -39.906 -11.125 1 64.94 510 ARG B C 1
ATOM 8280 O O . ARG B 1 510 ? 19.188 -39.75 -10.969 1 64.94 510 ARG B O 1
ATOM 8287 N N . GLY B 1 511 ? 17.141 -39 -11.297 1 71.56 511 GLY B N 1
ATOM 8288 C CA . GLY B 1 511 ? 17.594 -37.625 -11.078 1 71.56 511 GLY B CA 1
ATOM 8289 C C . GLY B 1 511 ? 17.969 -36.906 -12.367 1 71.56 511 GLY B C 1
ATOM 8290 O O . GLY B 1 511 ? 18.469 -35.781 -12.328 1 71.56 511 GLY B O 1
ATOM 8291 N N . SER B 1 512 ? 17.719 -37.656 -13.398 1 77.81 512 SER B N 1
ATOM 8292 C CA . SER B 1 512 ? 17.984 -37.031 -14.695 1 77.81 512 SER B CA 1
ATOM 8293 C C . SER B 1 512 ? 16.703 -36.5 -15.32 1 77.81 512 SER B C 1
ATOM 8295 O O . SER B 1 512 ? 15.609 -36.812 -14.867 1 77.81 512 SER B O 1
ATOM 8297 N N . GLY B 1 513 ? 16.859 -35.531 -16.188 1 90.06 513 GLY B N 1
ATOM 8298 C CA . GLY B 1 513 ? 15.719 -34.969 -16.891 1 90.06 513 GLY B CA 1
ATOM 8299 C C . GLY B 1 513 ? 15.305 -33.625 -16.344 1 90.06 513 GLY B C 1
ATOM 8300 O O . GLY B 1 513 ? 16.094 -32.938 -15.672 1 90.06 513 GLY B O 1
ATOM 8301 N N . CYS B 1 514 ? 14.078 -33.188 -16.75 1 93.44 514 CYS B N 1
ATOM 8302 C CA . CYS B 1 514 ? 13.523 -31.922 -16.297 1 93.44 514 CYS B CA 1
ATOM 8303 C C . CYS B 1 514 ? 13.023 -32.031 -14.859 1 93.44 514 CYS B C 1
ATOM 8305 O O . CYS B 1 514 ? 11.938 -32.562 -14.617 1 93.44 514 CYS B O 1
ATOM 8307 N N . LEU B 1 515 ? 13.805 -31.578 -13.922 1 94.56 515 LEU B N 1
ATOM 8308 C CA . LEU B 1 515 ? 13.469 -31.75 -12.508 1 94.56 515 LEU B CA 1
ATOM 8309 C C . LE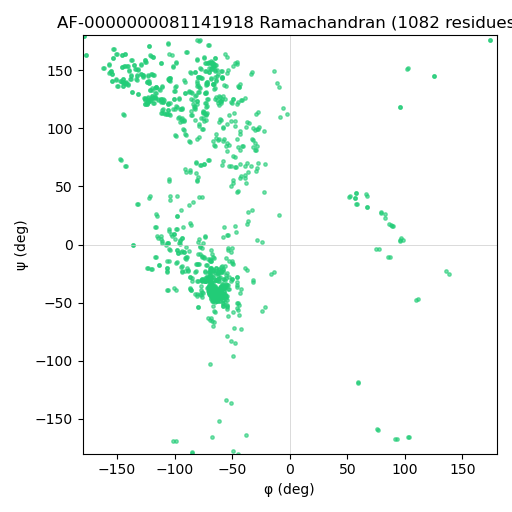U B 1 515 ? 13.016 -30.422 -11.898 1 94.56 515 LEU B C 1
ATOM 8311 O O . LEU B 1 515 ? 12.367 -30.406 -10.852 1 94.56 515 LEU B O 1
ATOM 8315 N N . GLU B 1 516 ? 13.438 -29.391 -12.508 1 93 516 GLU B N 1
ATOM 8316 C CA . GLU B 1 516 ? 13.156 -28.047 -12.008 1 93 516 GLU B CA 1
ATOM 8317 C C . GLU B 1 516 ? 13.227 -27.016 -13.133 1 93 516 GLU B C 1
ATOM 8319 O O . GLU B 1 516 ? 13.93 -27.219 -14.125 1 93 516 GLU B O 1
ATOM 8324 N N . LEU B 1 517 ? 12.422 -26 -13 1 93.94 517 LEU B N 1
ATOM 8325 C CA . LEU B 1 517 ? 12.5 -24.875 -13.93 1 93.94 517 LEU B CA 1
ATOM 8326 C C . LEU B 1 517 ? 13.164 -23.672 -13.266 1 93.94 517 LEU B C 1
ATOM 8328 O O . LEU B 1 517 ? 12.898 -23.375 -12.102 1 93.94 517 LEU B O 1
ATOM 8332 N N . GLU B 1 518 ? 13.969 -22.938 -13.938 1 86.38 518 GLU B N 1
ATOM 8333 C CA . GLU B 1 518 ? 14.719 -21.797 -13.406 1 86.38 518 GLU B CA 1
ATOM 8334 C C . GLU B 1 518 ? 13.781 -20.641 -13.047 1 86.38 518 GLU B C 1
ATOM 8336 O O . GLU B 1 518 ? 14.062 -19.859 -12.133 1 86.38 518 GLU B O 1
ATOM 8341 N N . GLU B 1 519 ? 12.664 -20.531 -13.734 1 90.06 519 GLU B N 1
ATOM 8342 C CA . GLU B 1 519 ? 11.711 -19.453 -13.508 1 90.06 519 GLU B CA 1
ATOM 8343 C C . GLU B 1 519 ? 11.023 -19.594 -12.156 1 90.06 519 GLU B C 1
ATOM 8345 O O . GLU B 1 519 ? 10.453 -18.625 -11.641 1 90.06 519 GLU B O 1
ATOM 8350 N N . ASN B 1 520 ? 11.039 -20.766 -11.617 1 93.38 520 ASN B N 1
ATOM 8351 C CA . ASN B 1 520 ? 10.367 -21.094 -10.359 1 93.38 520 ASN B CA 1
ATOM 8352 C C . ASN B 1 520 ? 11.133 -22.141 -9.562 1 93.38 520 ASN B C 1
ATOM 8354 O O . ASN B 1 520 ? 10.641 -23.25 -9.367 1 93.38 520 ASN B O 1
ATOM 8358 N N . SER B 1 521 ? 12.234 -21.75 -9 1 90.56 521 SER B N 1
ATOM 8359 C CA . SER B 1 521 ? 13.094 -22.703 -8.305 1 90.56 521 SER B CA 1
ATOM 8360 C C . SER B 1 521 ? 12.391 -23.297 -7.09 1 90.56 521 SER B C 1
ATOM 8362 O O . SER B 1 521 ? 11.477 -22.688 -6.535 1 90.56 521 SER B O 1
ATOM 8364 N N . ILE B 1 522 ? 12.828 -24.484 -6.738 1 92.56 522 ILE B N 1
ATOM 8365 C CA . ILE B 1 522 ? 12.266 -25.172 -5.578 1 92.56 522 ILE B CA 1
ATOM 8366 C C . ILE B 1 522 ? 12.43 -24.297 -4.336 1 92.56 522 ILE B C 1
ATOM 8368 O O . ILE B 1 522 ? 11.516 -24.203 -3.514 1 92.56 522 ILE B O 1
ATOM 8372 N N . GLU B 1 523 ? 13.508 -23.594 -4.215 1 90.38 523 GLU B N 1
ATOM 8373 C CA . GLU B 1 523 ? 13.766 -22.719 -3.072 1 90.38 523 GLU B CA 1
ATOM 8374 C C . GLU B 1 523 ? 12.766 -21.578 -3.021 1 90.38 523 GLU B C 1
ATOM 8376 O O . GLU B 1 523 ? 12.266 -21.219 -1.951 1 90.38 523 GLU B O 1
ATOM 8381 N N . GLU B 1 524 ? 12.508 -20.984 -4.156 1 91.75 524 GLU B N 1
ATOM 8382 C CA . GLU B 1 524 ? 11.547 -19.875 -4.207 1 91.75 524 GLU B CA 1
ATOM 8383 C C . GLU B 1 524 ? 10.141 -20.359 -3.879 1 91.75 524 GLU B C 1
ATOM 8385 O O . GLU B 1 524 ? 9.375 -19.656 -3.223 1 91.75 524 GLU B O 1
ATOM 8390 N N . GLN B 1 525 ? 9.844 -21.531 -4.379 1 94.31 525 GLN B N 1
ATOM 8391 C CA . GLN B 1 525 ? 8.531 -22.109 -4.109 1 94.31 525 GLN B CA 1
ATOM 8392 C C . GLN B 1 525 ? 8.344 -22.375 -2.619 1 94.31 525 GLN B C 1
ATOM 8394 O O . GLN B 1 525 ? 7.328 -22 -2.035 1 94.31 525 GLN B O 1
ATOM 8399 N N . LEU B 1 526 ? 9.336 -22.969 -1.999 1 94.75 526 LEU B N 1
ATOM 8400 C CA . LEU B 1 526 ? 9.281 -23.25 -0.571 1 94.75 526 LEU B CA 1
ATOM 8401 C C . LEU B 1 526 ? 9.266 -21.969 0.246 1 94.75 526 LEU B C 1
ATOM 8403 O O . LEU B 1 526 ? 8.555 -21.875 1.246 1 94.75 526 LEU B O 1
ATOM 8407 N N . SER B 1 527 ? 10 -21 -0.181 1 94.5 527 SER B N 1
ATOM 8408 C CA . SER B 1 527 ? 10.023 -19.703 0.503 1 94.5 527 SER B CA 1
ATOM 8409 C C . SER B 1 527 ? 8.656 -19.031 0.445 1 94.5 527 SER B C 1
ATOM 8411 O O . SER B 1 527 ? 8.234 -18.391 1.411 1 94.5 527 SER B O 1
ATOM 8413 N N . THR B 1 528 ? 8.031 -19.125 -0.68 1 96 528 THR B N 1
ATOM 8414 C CA . THR B 1 528 ? 6.699 -18.562 -0.817 1 96 528 THR B CA 1
ATOM 8415 C C . THR B 1 528 ? 5.75 -19.141 0.23 1 96 528 THR B C 1
ATOM 8417 O O . THR B 1 528 ? 5.016 -18.391 0.885 1 96 528 THR B O 1
ATOM 8420 N N . VAL B 1 529 ? 5.812 -20.438 0.41 1 95.88 529 VAL B N 1
ATOM 8421 C CA . VAL B 1 529 ? 4.934 -21.094 1.368 1 95.88 529 VAL B CA 1
ATOM 8422 C C . VAL B 1 529 ? 5.301 -20.672 2.787 1 95.88 529 VAL B C 1
ATOM 8424 O O . VAL B 1 529 ? 4.422 -20.344 3.592 1 95.88 529 VAL B O 1
ATOM 8427 N N . GLU B 1 530 ? 6.547 -20.641 3.051 1 96.19 530 GLU B N 1
ATOM 8428 C CA . GLU B 1 530 ? 7.008 -20.312 4.395 1 96.19 530 GLU B CA 1
ATOM 8429 C C . GLU B 1 530 ? 6.613 -18.891 4.781 1 96.19 530 GLU B C 1
ATOM 8431 O O . GLU B 1 530 ? 6.102 -18.656 5.879 1 96.19 530 GLU B O 1
ATOM 8436 N N . ILE B 1 531 ? 6.863 -17.969 3.926 1 96.75 531 ILE B N 1
ATOM 8437 C CA . ILE B 1 531 ? 6.559 -16.578 4.203 1 96.75 531 ILE B CA 1
ATOM 8438 C C . ILE B 1 531 ? 5.051 -16.391 4.352 1 96.75 531 ILE B C 1
ATOM 8440 O O . ILE B 1 531 ? 4.59 -15.672 5.242 1 96.75 531 ILE B O 1
ATOM 8444 N N . THR B 1 532 ? 4.281 -17.047 3.51 1 96.5 532 THR B N 1
ATOM 8445 C CA . THR B 1 532 ? 2.826 -16.969 3.604 1 96.5 532 THR B CA 1
ATOM 8446 C C . THR B 1 532 ? 2.346 -17.516 4.949 1 96.5 532 THR B C 1
ATOM 8448 O O . THR B 1 532 ? 1.465 -16.922 5.578 1 96.5 532 THR B O 1
ATOM 8451 N N . GLU B 1 533 ? 2.949 -18.609 5.34 1 94.94 533 GLU B N 1
ATOM 8452 C CA . GLU B 1 533 ? 2.611 -19.188 6.637 1 94.94 533 GLU B CA 1
ATOM 8453 C C . GLU B 1 533 ? 2.949 -18.219 7.773 1 94.94 533 GLU B C 1
ATOM 8455 O O . GLU B 1 533 ? 2.176 -18.078 8.727 1 94.94 533 GLU B O 1
ATOM 8460 N N . ARG B 1 534 ? 4.062 -17.594 7.688 1 96.31 534 ARG B N 1
ATOM 8461 C CA . ARG B 1 534 ? 4.453 -16.625 8.695 1 96.31 534 ARG B CA 1
ATOM 8462 C C . ARG B 1 534 ? 3.445 -15.484 8.781 1 96.31 534 ARG B C 1
ATOM 8464 O O . ARG B 1 534 ? 3.139 -14.992 9.867 1 96.31 534 ARG B O 1
ATOM 8471 N N . VAL B 1 535 ? 2.979 -15.031 7.641 1 96.56 535 VAL B N 1
ATOM 8472 C CA . VAL B 1 535 ? 1.967 -13.977 7.605 1 96.56 535 VAL B CA 1
ATOM 8473 C C . VAL B 1 535 ? 0.727 -14.43 8.375 1 96.56 535 VAL B C 1
ATOM 8475 O O . VAL B 1 535 ? 0.208 -13.695 9.219 1 96.56 535 VAL B O 1
ATOM 8478 N N . LEU B 1 536 ? 0.302 -15.625 8.086 1 92.81 536 LEU B N 1
ATOM 8479 C CA . LEU B 1 536 ? -0.891 -16.156 8.742 1 92.81 536 LEU B CA 1
ATOM 8480 C C . LEU B 1 536 ? -0.669 -16.312 10.242 1 92.81 536 LEU B C 1
ATOM 8482 O O . LEU B 1 536 ? -1.565 -16.031 11.039 1 92.81 536 LEU B O 1
ATOM 8486 N N . LYS B 1 537 ? 0.517 -16.75 10.641 1 92.44 537 LYS B N 1
ATOM 8487 C CA . LYS B 1 537 ? 0.843 -16.906 12.055 1 92.44 537 LYS B CA 1
ATOM 8488 C C . LYS B 1 537 ? 0.852 -15.555 12.773 1 92.44 537 LYS B C 1
ATOM 8490 O O . LYS B 1 537 ? 0.37 -15.438 13.898 1 92.44 537 LYS B O 1
ATOM 8495 N N . GLU B 1 538 ? 1.37 -14.547 12.07 1 92.69 538 GLU B N 1
ATOM 8496 C CA . GLU B 1 538 ? 1.395 -13.203 12.648 1 92.69 538 GLU B CA 1
ATOM 8497 C C . GLU B 1 538 ? -0.018 -12.695 12.922 1 92.69 538 GLU B C 1
ATOM 8499 O O . GLU B 1 538 ? -0.235 -11.938 13.875 1 92.69 538 GLU B O 1
ATOM 8504 N N . MET B 1 539 ? -0.964 -13.133 12.148 1 89.62 539 MET B N 1
ATOM 8505 C CA . MET B 1 539 ? -2.352 -12.711 12.312 1 89.62 539 MET B CA 1
ATOM 8506 C C . MET B 1 539 ? -3.107 -13.664 13.234 1 89.62 539 MET B C 1
ATOM 8508 O O . MET B 1 539 ? -4.277 -13.438 13.539 1 89.62 539 MET B O 1
ATOM 8512 N N . ASN B 1 540 ? -2.455 -14.766 13.617 1 81.62 540 ASN B N 1
ATOM 8513 C CA . ASN B 1 540 ? -3.039 -15.812 14.453 1 81.62 540 ASN B CA 1
ATOM 8514 C C . ASN B 1 540 ? -4.16 -16.547 13.727 1 81.62 540 ASN B C 1
ATOM 8516 O O . ASN B 1 540 ? -5.191 -16.859 14.328 1 81.62 540 ASN B O 1
ATOM 8520 N N . TYR B 1 541 ? -3.979 -16.625 12.477 1 75.25 541 TYR B N 1
ATOM 8521 C CA . TYR B 1 541 ? -4.961 -17.375 11.703 1 75.25 541 TYR B CA 1
ATOM 8522 C C . TYR B 1 541 ? -4.402 -18.734 11.281 1 75.25 541 TYR B C 1
ATOM 8524 O O . TYR B 1 541 ? -4.938 -19.375 10.367 1 75.25 541 TYR B O 1
ATOM 8532 N N . PHE B 1 542 ? -3.264 -19.078 11.93 1 67.19 542 PHE B N 1
ATOM 8533 C CA . PHE B 1 542 ? -2.635 -20.328 11.562 1 67.19 542 PHE B CA 1
ATOM 8534 C C . PHE B 1 542 ? -2.98 -21.422 12.57 1 67.19 542 PHE B C 1
ATOM 8536 O O . PHE B 1 542 ? -2.877 -21.219 13.781 1 67.19 542 PHE B O 1
ATOM 8543 N N . GLY B 1 543 ? -4 -22.219 12.344 1 59.47 543 GLY B N 1
ATOM 8544 C CA . GLY B 1 543 ? -4.34 -23.297 13.25 1 59.47 543 GLY B CA 1
ATOM 8545 C C . GLY B 1 543 ? -3.166 -24.203 13.57 1 59.47 543 GLY B C 1
ATOM 8546 O O . GLY B 1 543 ? -2.199 -24.266 12.805 1 59.47 543 GLY B O 1
#

Organism: NCBI:txid267567

Foldseek 3Di:
DPPPPADPADFAEAEDEDAFDDFPLVVVVVVCVVCVVPCPVVVPDPDPDDDPDPPPPQPPAAEEEEEALDQLSLLLLLLCVLSPGHYAEYWHQWDDDDPDTDARQRSQVVSCVLNVHPYYDRDLLVVLQDPRHAEYEAEAFQQPLQVSLLSNLVSLHAYEYEAPNHLFLVSNVVSLVSCQVQLAAYDYPLLLLLARVNVVVLVLLQLQPDDPPCPPPPDPDPPPDPPPPPDPPVVPPPPPSFNQHHFAEKEWEAEAADPCDCVDCQWDVSRVHAQCRVPVLNVLLSVLSNQQSLVQNLVPVCVPPVPDDDRPDDDLVSSAFPDKAKAADFDDPVDPFTGGQKMKMKTKHPDDDFFDLPPDQPPPPPDPPCDPPVPPDDPSPDSQRFAPPPDPCDDPRRDDNPRGHIYMYIYMYHNRDDDQCKMWTHGQFWIKIFGPVSSHTFKIKIFGHDNVRHTHHIYIYGYDQDDTDSPSSDDRPDPSSSSSSSVVSQVSVQCSVFHRASPDPPPVCRNTGRHADPSGGSSSSSSSNNSSLVNCVSHPRRD/DPPPPAPPADFAEAEDEDAFDDFPLVVVVVVCVVVVVVCPPVVPDPDPDDDPDPPPPQPPAAEEEEEALDQLSLLLLLLCVLSPGHYAEYWHQWDDDDPDTDQRQRSQVVSCVLNVHPYYDRDLLVVLQDPRHAEYEAEAFQQPLQVSLLSNLVSLHAYEYEAPNHLFLVSNVVSLVSCQVQLAAYDYPLLLLLDRVNVVVLVLLQLQPDDPPCPPPPDPDPDPDPPPPPPCPVVPPPPPSFNQHHFAEKEWEAEAADPCDCVDCQWDVSRVHAQCRVPVLNVLLSVLSNQQSLVQNLVPVCVPPVPPDDRPDDDLVSSAFPDKAKAADFDDPVDPFTGGQKMKMKTKHPDDDDFDLPPDDPPPPPCPPCDPPVPPDDPSRPSPRPPPDPDDPPPVRPDPPPRGHIYMYIYMYHNRDDDQCKMWTHGQFWIKIFGPVSSHTFKIKIFGHDNVRHTHHIYIYGYDQDDTDSPSSDDRPDPSSSSSSSVVSQVSVQCSVFHRASPDPPPVCRNTGRHADPSGGSSSSSSSNNSSLVNCVSHPRRD

Radius of gyration: 33.47 Å; Cα contacts (8 Å, |Δi|>4): 2105; chains: 2; bounding box: 84×110×78 Å

Sequence (1086 aa):
MRHDIVEHFKPEKHTIVLSPPPLYMDSRNDIDRRTFNLRASLLGLGRRHRHGDTNNDIPAPLRWAILGAGRIAHDFTSALVSSGCTVTAVAAMHNYNGEKHLSAQYRAESFATTFSIPNYYGTYEELAQDKNVDIVYVATTNQNHLNPTLLMLQSGKNVLVEKPTAVTYEEAKLMYDEAHKRGLFLMTNHWTRFFPLVKYLRTTFLELQSSPMDAVSAASETTPSFLSVRRWKSHLSHPRHYNLGKVLAMHGDFGFPTALDPSDRFLNRTLGGGVTLDVGCYLVELALLAAYDHHQSGNTDDAAIVGGKRRRKLSSNELQPDQVTATGHGMYNGLEFPVDVESSFSIRWGGKNYGIWNGECDVDANGGDMTATSLSSAKRRGCHLAPSSRQALSDDSDSAFDDEFTMLASFQASFRRPSTFEVEYVFENGRVVLRGPGNCPNEMTIYEHDQFGLLKRETTASFKLPTVDFSPFGRSNYPRAEGFIYVIDRIEECMAKKGIPGLSDDSSMRGSGCLELEENSIEEQLSTVEITERVLKEMNYFGMRHDIVEHFKPEKHTIVLSPPPLYMDSRNDIDRRTFNLRASLLGLGRRHRHGDTNNDIPAPLRWAILGAGRIAHDFTSALVSSGCTVTAVAAMHNYNGEKHLSAQYRAESFATTFSIPNYYGTYEELAQDKNVDIVYVATTNQNHLNPTLLMLQSGKNVLVEKPTAVTYEEAKLMYDEAHKRGLFLMTNHWTRFFPLVKYLRTTFLELQSSPMDAVSAASETTPSFLSVRRWKSHLSHPRHYNLGKVLAMHGDFGFPTALDPSDRFLNRTLGGGVTLDVGCYLVELALLAAYDHHQSGNTDDAAIVGGKRRRKLSSNELQPDQVTATGHGMYNGLEFPVDVESSFSIRWGGKNYGIWNGECDVDANGGDMTATSLSSAKRRGCHLAPSSRQALSDDSDSAFDDEFTMLASFQASFRRPSTFEVEYVFENGRVVLRGPGNCPNEMTIYEHDQFGLLKRETTASFKLPTVDFSPFGRSNYPRAEGFIYVIDRIEECMAKKGIPGLSDDSSMRGSGCLELEENSIEEQLSTVEITERVLKEMNYFG

pLDDT: mean 73.66, std 26.4, range [22.7, 98.69]

Secondary structure (DSSP, 8-state):
--GGGTTT-PPEEEEEEEPPPPPHHHHHHHHHHHHHHHHTT-TT------TT--S-------EEEEE--SHHHHHHHHHHHHTT-EEEEEE---EEETTEEE-HHHHHHHHHHHHT-SEEESSHHHHHT-TT-SEEEE---GGGSHHHHHHHHHTT-EEEEPSSS-SSHHHHHHHHHHHHHHT--EEE--GGGGSHHHHHHHHHHHTTS--TT------------S--------------------EEEEEEEEE------TTSGGG-GGGT--HIIIIIHHHHHHHHHHHHHHHHHS--S---TTSS-------HHHHS-SEEEEEEEEEE-SSSSPEEEEEEEEEEES-S---B--S------------TT--SSS----------TTS-SSS----TTTT---EEEEEEEESSS----EEEEEETTEEEEEPSPTTS--EEEEEEE-TTS-EEEEEEEEEPPP----GGG---SSTTGGGHHHHHHHHHHHHHHH--TT----GGGTT-S----GGG-HHHHHHHHHHHHHHHHHTT---/--GGGTTT-PPEEEEEEEPPPPPHHHHHHHHHHHHHHHHTT-TT------TT--S-------EEEEE--SHHHHHHHHHHHHTT-EEEEEE---EEETTEEE-HHHHHHHHHHHHT-SEEESSHHHHHT-TT-SEEEE---GGGSHHHHHHHHHTT-EEEEPSSS-SSHHHHHHHHHHHHHHT--EEE--GGGGSHHHHHHHHHHHTTS--TT------------S-------------------SEEEEEEEEE------TTSGGG-GGGT--HIIIIIHHHHHHHHHHHHHHHHHS-TT---TTTT-------HHHHS-SEEEEEEEEEB-SSSSPEEEEEEEEEEES-S-EEE--S------------TT-TTSS-----------SS---S-----STT---EEEEEEEESSS----EEEEEETTEEEEEPSPTTS--EEEEEEE-TTS-EEEEEEEEEPPP----GGG---SSTTGGGHHHHHHHHHHHHHHH--TT----GGGTT-S----GGG-HHHHHHHHHHHHHHHHHTT---